Protein AF-0000000080397876 (afdb_homodimer)

Organism: NCBI:txid72520

Foldseek 3Di:
DDPDPPPPPDPPPPDDDDPPDDDDDDDYDDDDPDDDDDDDDDDYDDDDDDDDDDDDDDDDDDPDDDDDDDPPPPPPVPCPPPPPVPPVVVVVVVVVVVVVVVVVCVVVVVQVVPFDFFDFFDPLAEEEEFEDCQKALNVVLLLVCLVRHQYAYEDQDVVSQVVQVVSPRPSRHYAHADLLDLVRLVVRLVVVVVVCVVSVHAHAEYEQDWFAFAFAAPVPQDPVNLVVRLSRLPSSVVSNCVSCVVRNLVNLHEYEYEAALLLLDPFGRGNSNSVSSVNVLVVLVVCCVVSVVSNYAGAYEHEYAEDICRVVVNVVNHVVVCVVPVVRCVVPVVQPDPCLVVQQNVQWHYSVFVSVLVSCRRGPRGRDNYHYAIAGNNHGSVVVVVCSVPDDPVVVVVVSSVRRD/DDDDDDDDDDPVDDDDDDPDDDDPDDPPPDDDDDDYYDDDDYDDDDDDDDDDDPPPDDPDPPDPPPDDDDPPPPPPVPPPPPPPPDPPVVVVVVVVVVVVVVVVCVVVVVQVVPFDFFDFFDPLAEEEEFEDCQKALNVVLLLVCLVRHQYAYEDQDVVSQVVQVVSPRPSRHYAHADLLDLVRLVVRLVVVVVVCVVSVHAHAEYEQDWFAFAFAAPVPQDPVNLVVRLSRLPSSCVSNCVSCVVRNLVNLHEYEYEAALLLLDPFGRGNSNSVSSVNVLVVLVVCCVVSVVSNYAGAYEHEYAEDICRVVVNVVNRVVVCVVPVVRCVVPVVQPDPCLVVQQNVQWHYSVFVSVLVSCRRGPRGRDNYHYAIAGNNHGSVVVVVCSVPDDPVVVVVVSSVRRD

Nearest PDB structures (foldseek):
  2jap-assembly1_D  TM=8.184E-01  e=3.702E-20  Streptomyces clavuligerus
  6xew-assembly1_A  TM=8.518E-01  e=3.029E-17  Serratia marcescens
  3l77-assembly1_A  TM=8.468E-01  e=2.368E-17  Thermococcus sibiricus MM 739
  6vsp-assembly1_B  TM=8.465E-01  e=4.660E-17  Serratia marcescens
  3ucx-assembly1_A  TM=7.745E-01  e=1.713E-14  Mycolicibacterium smegmatis MC2 155

Structure (mmCIF, N/CA/C/O backbone):
data_AF-0000000080397876-model_v1
#
loop_
_entity.id
_entity.type
_entity.pdbx_description
1 polymer 'Short-chain dehydrogenase reductase sdr'
#
loop_
_atom_site.group_PDB
_atom_site.id
_atom_site.type_symbol
_atom_site.label_atom_id
_atom_site.label_alt_id
_atom_site.label_comp_id
_atom_site.label_asym_id
_atom_site.label_entity_id
_atom_site.label_seq_id
_atom_site.pdbx_PDB_ins_code
_atom_site.Cartn_x
_atom_site.Cartn_y
_atom_site.Cartn_z
_atom_site.occupancy
_atom_site.B_iso_or_equiv
_atom_site.auth_seq_id
_atom_site.auth_comp_id
_atom_site.auth_asym_id
_atom_site.auth_atom_id
_atom_site.pdbx_PDB_model_num
ATOM 1 N N . MET A 1 1 ? 46.031 41.75 -15.344 1 19.52 1 MET A N 1
ATOM 2 C CA . MET A 1 1 ? 47.281 41.031 -15.578 1 19.52 1 MET A CA 1
ATOM 3 C C . MET A 1 1 ? 47.094 39.531 -15.383 1 19.52 1 MET A C 1
ATOM 5 O O . MET A 1 1 ? 47.844 38.75 -15.93 1 19.52 1 MET A O 1
ATOM 9 N N . HIS A 1 2 ? 46.406 39.031 -14.219 1 19.53 2 HIS A N 1
ATOM 10 C CA . HIS A 1 2 ? 46.656 37.781 -13.523 1 19.53 2 HIS A CA 1
ATOM 11 C C . HIS A 1 2 ? 46.094 36.594 -14.32 1 19.53 2 HIS A C 1
ATOM 13 O O . HIS A 1 2 ? 44.906 36.5 -14.57 1 19.53 2 HIS A O 1
ATOM 19 N N . ARG A 1 3 ? 46.906 35.875 -15.109 1 20.33 3 ARG A N 1
ATOM 20 C CA . ARG A 1 3 ? 47.062 34.75 -16 1 20.33 3 ARG A CA 1
ATOM 21 C C . ARG A 1 3 ? 46.656 33.438 -15.305 1 20.33 3 ARG A C 1
ATOM 23 O O . ARG A 1 3 ? 46.031 32.594 -15.922 1 20.33 3 ARG A O 1
ATOM 30 N N . ASP A 1 4 ? 47.281 33.031 -14.188 1 20.03 4 ASP A N 1
ATOM 31 C CA . ASP A 1 4 ? 48.031 31.781 -14.047 1 20.03 4 ASP A CA 1
ATOM 32 C C . ASP A 1 4 ? 47.094 30.641 -13.609 1 20.03 4 ASP A C 1
ATOM 34 O O . ASP A 1 4 ? 47.562 29.516 -13.414 1 20.03 4 ASP A O 1
ATOM 38 N N . THR A 1 5 ? 46.094 30.922 -12.781 1 24.7 5 THR A N 1
ATOM 39 C CA . THR A 1 5 ? 45.656 29.875 -11.852 1 24.7 5 THR A CA 1
ATOM 40 C C . THR A 1 5 ? 44.969 28.734 -12.594 1 24.7 5 THR A C 1
ATOM 42 O O . THR A 1 5 ? 43.75 28.75 -12.781 1 24.7 5 THR A O 1
ATOM 45 N N . THR A 1 6 ? 45.531 28.219 -13.781 1 22.58 6 THR A N 1
ATOM 46 C CA . THR A 1 6 ? 45.094 27.234 -14.766 1 22.58 6 THR A CA 1
ATOM 47 C C . THR A 1 6 ? 45 25.844 -14.148 1 22.58 6 THR A C 1
ATOM 49 O O . THR A 1 6 ? 44.469 24.922 -14.758 1 22.58 6 THR A O 1
ATOM 52 N N . ARG A 1 7 ? 45.969 25.453 -13.172 1 23.86 7 ARG A N 1
ATOM 53 C CA . ARG A 1 7 ? 46.594 24.125 -13.117 1 23.86 7 ARG A CA 1
ATOM 54 C C . ARG A 1 7 ? 45.625 23.109 -12.531 1 23.86 7 ARG A C 1
ATOM 56 O O . ARG A 1 7 ? 45.875 21.906 -12.578 1 23.86 7 ARG A O 1
ATOM 63 N N . SER A 1 8 ? 44.906 23.391 -11.398 1 23.95 8 SER A N 1
ATOM 64 C CA . SER A 1 8 ? 44.562 22.359 -10.406 1 23.95 8 SER A CA 1
ATOM 65 C C . SER A 1 8 ? 43.469 21.438 -10.922 1 23.95 8 SER A C 1
ATOM 67 O O . SER A 1 8 ? 42.344 21.516 -10.453 1 23.95 8 SER A O 1
ATOM 69 N N . THR A 1 9 ? 43.156 21.375 -12.312 1 21.69 9 THR A N 1
ATOM 70 C CA . THR A 1 9 ? 41.938 20.812 -12.898 1 21.69 9 THR A CA 1
ATOM 71 C C . THR A 1 9 ? 41.875 19.297 -12.641 1 21.69 9 THR A C 1
ATOM 73 O O . THR A 1 9 ? 40.844 18.781 -12.234 1 21.69 9 THR A O 1
ATOM 76 N N . GLU A 1 10 ? 42.656 18.406 -13.484 1 22.06 10 GLU A N 1
ATOM 77 C CA . GLU A 1 10 ? 42.375 17.234 -14.32 1 22.06 10 GLU A CA 1
ATOM 78 C C . GLU A 1 10 ? 42.781 15.945 -13.617 1 22.06 10 GLU A C 1
ATOM 80 O O . GLU A 1 10 ? 42.719 14.867 -14.203 1 22.06 10 GLU A O 1
ATOM 85 N N . VAL A 1 11 ? 43.531 15.969 -12.445 1 26.11 11 VAL A N 1
ATOM 86 C CA . VAL A 1 11 ? 44.188 14.727 -12.047 1 26.11 11 VAL A CA 1
ATOM 87 C C . VAL A 1 11 ? 43.125 13.727 -11.547 1 26.11 11 VAL A C 1
ATOM 89 O O . VAL A 1 11 ? 43.5 12.672 -11.016 1 26.11 11 VAL A O 1
ATOM 92 N N . MET A 1 12 ? 41.812 14.062 -11.492 1 20.69 12 MET A N 1
ATOM 93 C CA . MET A 1 12 ? 40.875 13.242 -10.742 1 20.69 12 MET A CA 1
ATOM 94 C C . MET A 1 12 ? 40.594 11.922 -11.453 1 20.69 12 MET A C 1
ATOM 96 O O . MET A 1 12 ? 39.906 11.055 -10.922 1 20.69 12 MET A O 1
ATOM 100 N N . GLU A 1 13 ? 40.719 11.859 -12.867 1 20.45 13 GLU A N 1
ATOM 101 C CA . GLU A 1 13 ? 39.906 10.859 -13.555 1 20.45 13 GLU A CA 1
ATOM 102 C C . GLU A 1 13 ? 40.5 9.469 -13.43 1 20.45 13 GLU A C 1
ATOM 104 O O . GLU A 1 13 ? 39.844 8.461 -13.656 1 20.45 13 GLU A O 1
ATOM 109 N N . ARG A 1 14 ? 41.844 9.289 -13.484 1 20.66 14 ARG A N 1
ATOM 110 C CA . ARG A 1 14 ? 42.375 8.055 -14.07 1 20.66 14 ARG A CA 1
ATOM 111 C C . ARG A 1 14 ? 42.125 6.867 -13.141 1 20.66 14 ARG A C 1
ATOM 113 O O . ARG A 1 14 ? 42.469 5.73 -13.477 1 20.66 14 ARG A O 1
ATOM 120 N N . ARG A 1 15 ? 42.188 7 -11.852 1 20.19 15 ARG A N 1
ATOM 121 C CA . ARG A 1 15 ? 42.562 5.801 -11.109 1 20.19 15 ARG A CA 1
ATOM 122 C C . ARG A 1 15 ? 41.438 4.746 -11.188 1 20.19 15 ARG A C 1
ATOM 124 O O . ARG A 1 15 ? 41.5 3.723 -10.508 1 20.19 15 ARG A O 1
ATOM 131 N N . ARG A 1 16 ? 40.188 5.164 -11.672 1 17.66 16 ARG A N 1
ATOM 132 C CA . ARG A 1 16 ? 39.156 4.195 -11.344 1 17.66 16 ARG A CA 1
ATOM 133 C C . ARG A 1 16 ? 39.438 2.859 -12.031 1 17.66 16 ARG A C 1
ATOM 135 O O . ARG A 1 16 ? 40.25 2.773 -12.938 1 17.66 16 ARG A O 1
ATOM 142 N N . GLN A 1 17 ? 38.469 2.266 -12.859 1 18.58 17 GLN A N 1
ATOM 143 C CA . GLN A 1 17 ? 37.844 0.946 -12.852 1 18.58 17 GLN A CA 1
ATOM 144 C C . GLN A 1 17 ? 38.594 -0.023 -13.758 1 18.58 17 GLN A C 1
ATOM 146 O O . GLN A 1 17 ? 38.562 -1.237 -13.547 1 18.58 17 GLN A O 1
ATOM 151 N N . ARG A 1 18 ? 39.125 0.218 -14.953 1 17.19 18 ARG A N 1
ATOM 152 C CA . ARG A 1 18 ? 38.656 -0.817 -15.867 1 17.19 18 ARG A CA 1
ATOM 153 C C . ARG A 1 18 ? 39.438 -2.105 -15.688 1 17.19 18 ARG A C 1
ATOM 155 O O . ARG A 1 18 ? 39.156 -3.115 -16.344 1 17.19 18 ARG A O 1
ATOM 162 N N . PHE A 1 19 ? 40.75 -2.217 -15.172 1 17.23 19 PHE A N 1
ATOM 163 C CA . PHE A 1 19 ? 41.438 -3.322 -15.797 1 17.23 19 PHE A CA 1
ATOM 164 C C . PHE A 1 19 ? 40.969 -4.66 -15.258 1 17.23 19 PHE A C 1
ATOM 166 O O . PHE A 1 19 ? 41.594 -5.695 -15.469 1 17.23 19 PHE A O 1
ATOM 173 N N . LEU A 1 20 ? 39.844 -4.793 -14.484 1 18.78 20 LEU A N 1
ATOM 174 C CA . LEU A 1 20 ? 39.781 -6.113 -13.859 1 18.78 20 LEU A CA 1
ATOM 175 C C . LEU A 1 20 ? 39.719 -7.211 -14.922 1 18.78 20 LEU A C 1
ATOM 177 O O . LEU A 1 20 ? 38.719 -7.332 -15.625 1 18.78 20 LEU A O 1
ATOM 181 N N . SER A 1 21 ? 40.844 -7.492 -15.594 1 16.38 21 SER A N 1
ATOM 182 C CA . SER A 1 21 ? 41.188 -8.477 -16.609 1 16.38 21 SER A CA 1
ATOM 183 C C . SER A 1 21 ? 40.562 -9.836 -16.297 1 16.38 21 SER A C 1
ATOM 185 O O . SER A 1 21 ? 39.844 -10.406 -17.109 1 16.38 21 SER A O 1
ATOM 187 N N . ARG A 1 22 ? 41.406 -10.828 -15.82 1 16.77 22 ARG A N 1
ATOM 188 C CA . ARG A 1 22 ? 41.906 -12.078 -16.391 1 16.77 22 ARG A CA 1
ATOM 189 C C . ARG A 1 22 ? 41.188 -13.281 -15.797 1 16.77 22 ARG A C 1
ATOM 191 O O . ARG A 1 22 ? 41.562 -14.43 -16.031 1 16.77 22 ARG A O 1
ATOM 198 N N . MET A 1 23 ? 40.344 -13.188 -14.773 1 17.25 23 MET A N 1
ATOM 199 C CA . MET A 1 23 ? 40.531 -14.453 -14.07 1 17.25 23 MET A CA 1
ATOM 200 C C . MET A 1 23 ? 39.906 -15.602 -14.844 1 17.25 23 MET A C 1
ATOM 202 O O . MET A 1 23 ? 38.719 -15.547 -15.18 1 17.25 23 MET A O 1
ATOM 206 N N . PRO A 1 24 ? 40.719 -16.484 -15.562 1 16.67 24 PRO A N 1
ATOM 207 C CA . PRO A 1 24 ? 40.406 -17.594 -16.469 1 16.67 24 PRO A CA 1
ATOM 208 C C . PRO A 1 24 ? 39.531 -18.656 -15.812 1 16.67 24 PRO A C 1
ATOM 210 O O . PRO A 1 24 ? 39.594 -18.844 -14.594 1 16.67 24 PRO A O 1
ATOM 213 N N . THR A 1 25 ? 38.312 -18.703 -16.219 1 17.19 25 THR A N 1
ATOM 214 C CA . THR A 1 25 ? 37.312 -19.719 -15.883 1 17.19 25 THR A CA 1
ATOM 215 C C . THR A 1 25 ? 37.906 -21.125 -16 1 17.19 25 THR A C 1
ATOM 217 O O . THR A 1 25 ? 38.625 -21.422 -16.953 1 17.19 25 THR A O 1
ATOM 220 N N . LEU A 1 26 ? 38.094 -21.781 -14.891 1 16.56 26 LEU A N 1
ATOM 221 C CA . LEU A 1 26 ? 38.469 -23.109 -14.445 1 16.56 26 LEU A CA 1
ATOM 222 C C . LEU A 1 26 ? 37.781 -24.188 -15.297 1 16.56 26 LEU A C 1
ATOM 224 O O . LEU A 1 26 ? 36.562 -24.266 -15.359 1 16.56 26 LEU A O 1
ATOM 228 N N . ALA A 1 27 ? 38.656 -24.781 -16.25 1 16.06 27 ALA A N 1
ATOM 229 C CA . ALA A 1 27 ? 38.438 -25.734 -17.328 1 16.06 27 ALA A CA 1
ATOM 230 C C . ALA A 1 27 ? 37.688 -26.984 -16.828 1 16.06 27 ALA A C 1
ATOM 232 O O . ALA A 1 27 ? 36.656 -27.359 -17.375 1 16.06 27 ALA A O 1
ATOM 233 N N . THR A 1 28 ? 38.562 -28.062 -16.516 1 15.01 28 THR A N 1
ATOM 234 C CA . THR A 1 28 ? 38.75 -29.234 -17.375 1 15.01 28 THR A CA 1
ATOM 235 C C . THR A 1 28 ? 37.781 -30.344 -17 1 15.01 28 THR A C 1
ATOM 237 O O . THR A 1 28 ? 37.125 -30.281 -15.945 1 15.01 28 THR A O 1
ATOM 240 N N . SER A 1 29 ? 38.375 -31.641 -16.797 1 14.47 29 SER A N 1
ATOM 241 C CA . SER A 1 29 ? 38.344 -32.844 -17.609 1 14.47 29 SER A CA 1
ATOM 242 C C . SER A 1 29 ? 37.25 -33.812 -17.141 1 14.47 29 SER A C 1
ATOM 244 O O . SER A 1 29 ? 36.625 -33.562 -16.109 1 14.47 29 SER A O 1
ATOM 246 N N . ASP A 1 30 ? 37.719 -35.156 -16.844 1 15.2 30 ASP A N 1
ATOM 247 C CA . ASP A 1 30 ? 37.656 -36.406 -17.562 1 15.2 30 ASP A CA 1
ATOM 248 C C . ASP A 1 30 ? 36.5 -37.281 -17.062 1 15.2 30 ASP A C 1
ATOM 250 O O . ASP A 1 30 ? 35.906 -36.969 -16.031 1 15.2 30 ASP A O 1
ATOM 254 N N . VAL A 1 31 ? 36.938 -38.75 -16.719 1 15.06 31 VAL A N 1
ATOM 255 C CA . VAL A 1 31 ? 36.75 -40.125 -17.188 1 15.06 31 VAL A CA 1
ATOM 256 C C . VAL A 1 31 ? 35.562 -40.75 -16.453 1 15.06 31 VAL A C 1
ATOM 258 O O . VAL A 1 31 ? 35.156 -40.312 -15.383 1 15.06 31 VAL A O 1
ATOM 261 N N . ALA A 1 32 ? 35.25 -42.094 -16.953 1 14.21 32 ALA A N 1
ATOM 262 C CA . ALA A 1 32 ? 34.344 -43.156 -17.406 1 14.21 32 ALA A CA 1
ATOM 263 C C . ALA A 1 32 ? 33.812 -43.969 -16.234 1 14.21 32 ALA A C 1
ATOM 265 O O . ALA A 1 32 ? 34.594 -44.562 -15.492 1 14.21 32 ALA A O 1
ATOM 266 N N . LYS A 1 33 ? 32.812 -43.562 -15.727 1 16.17 33 LYS A N 1
ATOM 267 C CA . LYS A 1 33 ? 32.188 -44.344 -14.672 1 16.17 33 LYS A CA 1
ATOM 268 C C . LYS A 1 33 ? 31.75 -45.719 -15.195 1 16.17 33 LYS A C 1
ATOM 270 O O . LYS A 1 33 ? 30.625 -45.875 -15.68 1 16.17 33 LYS A O 1
ATOM 275 N N . THR A 1 34 ? 32.875 -46.5 -15.953 1 14.14 34 THR A N 1
ATOM 276 C CA . THR A 1 34 ? 32.438 -47.781 -16.516 1 14.14 34 THR A CA 1
ATOM 277 C C . THR A 1 34 ? 31.562 -48.531 -15.523 1 14.14 34 THR A C 1
ATOM 279 O O . THR A 1 34 ? 31.625 -48.25 -14.312 1 14.14 34 THR A O 1
ATOM 282 N N . ARG A 1 35 ? 31 -49.812 -16.141 1 14.86 35 ARG A N 1
ATOM 283 C CA . ARG A 1 35 ? 29.875 -50.719 -16.328 1 14.86 35 ARG A CA 1
ATOM 284 C C . ARG A 1 35 ? 29.812 -51.75 -15.203 1 14.86 35 ARG A C 1
ATOM 286 O O . ARG A 1 35 ? 28.75 -52 -14.625 1 14.86 35 ARG A O 1
ATOM 293 N N . GLU A 1 36 ? 30.875 -52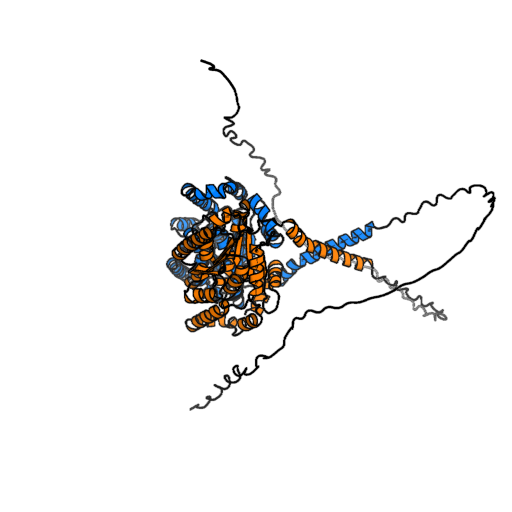.812 -15.289 1 14.34 36 GLU A N 1
ATOM 294 C CA . GLU A 1 36 ? 30.594 -54.219 -15.617 1 14.34 36 GLU A CA 1
ATOM 295 C C . GLU A 1 36 ? 29.891 -54.938 -14.461 1 14.34 36 GLU A C 1
ATOM 297 O O . GLU A 1 36 ? 29.906 -54.438 -13.328 1 14.34 36 GLU A O 1
ATOM 302 N N . SER A 1 37 ? 29.75 -56.406 -14.68 1 14 37 SER A N 1
ATOM 303 C CA . SER A 1 37 ? 29.016 -57.656 -14.781 1 14 37 SER A CA 1
ATOM 304 C C . SER A 1 37 ? 29.062 -58.438 -13.469 1 14 37 SER A C 1
ATOM 306 O O . SER A 1 37 ? 28.062 -59 -13.047 1 14 37 SER A O 1
ATOM 308 N N . GLY A 1 38 ? 30.391 -58.906 -13.062 1 13.69 38 GLY A N 1
ATOM 309 C CA . GLY A 1 38 ? 30.672 -60.344 -12.992 1 13.69 38 GLY A CA 1
ATOM 310 C C . GLY A 1 38 ? 29.922 -61.031 -11.883 1 13.69 38 GLY A C 1
ATOM 311 O O . GLY A 1 38 ? 29.375 -60.406 -10.984 1 13.69 38 GLY A O 1
ATOM 312 N N . ALA A 1 39 ? 30.328 -62.562 -11.758 1 14.09 39 ALA A N 1
ATOM 313 C CA . ALA A 1 39 ? 30.094 -64 -11.68 1 14.09 39 ALA A CA 1
ATOM 314 C C . ALA A 1 39 ? 29.922 -64.438 -10.227 1 14.09 39 ALA A C 1
ATOM 316 O O . ALA A 1 39 ? 28.969 -65.125 -9.898 1 14.09 39 ALA A O 1
ATOM 317 N N . ILE A 1 40 ? 31.156 -64.75 -9.516 1 13.98 40 ILE A N 1
ATOM 318 C CA . ILE A 1 40 ? 31.531 -66.125 -9.219 1 13.98 40 ILE A CA 1
ATOM 319 C C . ILE A 1 40 ? 30.719 -66.625 -8.023 1 13.98 40 ILE A C 1
ATOM 321 O O . ILE A 1 40 ? 30.203 -65.812 -7.238 1 13.98 40 ILE A O 1
ATOM 325 N N . GLU A 1 41 ? 31.266 -67.938 -7.5 1 13.57 41 GLU A N 1
ATOM 326 C CA . GLU A 1 41 ? 31.156 -69.375 -7.246 1 13.57 41 GLU A CA 1
ATOM 327 C C . GLU A 1 41 ? 30.719 -69.625 -5.809 1 13.57 41 GLU A C 1
ATOM 329 O O . GLU A 1 41 ? 29.766 -70.375 -5.566 1 13.57 41 GLU A O 1
ATOM 334 N N . GLY A 1 42 ? 31.812 -69.938 -4.961 1 13.4 42 GLY A N 1
ATOM 335 C CA . GLY A 1 42 ? 32.125 -71.25 -4.453 1 13.4 42 GLY A CA 1
ATOM 336 C C . GLY A 1 42 ? 31.328 -71.625 -3.227 1 13.4 42 GLY A C 1
ATOM 337 O O . GLY A 1 42 ? 30.594 -70.812 -2.68 1 13.4 42 GLY A O 1
ATOM 338 N N . GLY A 1 43 ? 32.062 -72.562 -2.363 1 13.6 43 GLY A N 1
ATOM 339 C CA . GLY A 1 43 ? 32.156 -73.875 -1.841 1 13.6 43 GLY A CA 1
ATOM 340 C C . GLY A 1 43 ? 31.484 -74.062 -0.49 1 13.6 43 GLY A C 1
ATOM 341 O O . GLY A 1 43 ? 30.281 -73.812 -0.356 1 13.6 43 GLY A O 1
ATOM 342 N N . ARG A 1 44 ? 32.406 -74.438 0.598 1 14.8 44 ARG A N 1
ATOM 343 C CA . ARG A 1 44 ? 32.594 -75.688 1.235 1 14.8 44 ARG A CA 1
ATOM 344 C C . ARG A 1 44 ? 31.672 -75.875 2.436 1 14.8 44 ARG A C 1
ATOM 346 O O . ARG A 1 44 ? 31.016 -74.938 2.846 1 14.8 44 ARG A O 1
ATOM 353 N N . GLY A 1 45 ? 32.344 -76.438 3.5 1 13.68 45 GLY A N 1
ATOM 354 C CA . GLY A 1 45 ? 32.438 -77.688 4.211 1 13.68 45 GLY A CA 1
ATOM 355 C C . GLY A 1 45 ? 31.516 -77.75 5.422 1 13.68 45 GLY A C 1
ATOM 356 O O . GLY A 1 45 ? 30.938 -76.75 5.82 1 13.68 45 GLY A O 1
ATOM 357 N N . MET A 1 46 ? 32.031 -78.688 6.473 1 13.59 46 MET A N 1
ATOM 358 C CA . MET A 1 46 ? 31.703 -79.938 7.172 1 13.59 46 MET A CA 1
ATOM 359 C C . MET A 1 46 ? 30.984 -79.625 8.484 1 13.59 46 MET A C 1
ATOM 361 O O . MET A 1 46 ? 29.922 -80.188 8.742 1 13.59 46 MET A O 1
ATOM 365 N N . ARG A 1 47 ? 31.938 -79.688 9.68 1 13.94 47 ARG A N 1
ATOM 366 C CA . ARG A 1 47 ? 32 -80.812 10.586 1 13.94 47 ARG A CA 1
ATOM 367 C C . ARG A 1 47 ? 30.984 -80.688 11.703 1 13.94 47 ARG A C 1
ATOM 369 O O . ARG A 1 47 ? 30.359 -79.625 11.875 1 13.94 47 ARG A O 1
ATOM 376 N N . GLU A 1 48 ? 31.578 -80.875 12.945 1 14.23 48 GLU A N 1
ATOM 377 C CA . GLU A 1 48 ? 31.578 -82 13.867 1 14.23 48 GLU A CA 1
ATOM 378 C C . GLU A 1 48 ? 30.531 -81.812 14.961 1 14.23 48 GLU A C 1
ATOM 380 O O . GLU A 1 48 ? 29.969 -80.688 15.109 1 14.23 48 GLU A O 1
ATOM 385 N N . GLY A 1 49 ? 30.984 -82.188 16.203 1 13.64 49 GLY A N 1
ATOM 386 C CA . GLY A 1 49 ? 30.734 -83.312 17.125 1 13.64 49 GLY A CA 1
ATOM 387 C C . GLY A 1 49 ? 29.828 -82.938 18.281 1 13.64 49 GLY A C 1
ATOM 388 O O . GLY A 1 49 ? 28.75 -83.5 18.453 1 13.64 49 GLY A O 1
ATOM 389 N N . GLY A 1 50 ? 30.547 -82.438 19.438 1 14.3 50 GLY A N 1
ATOM 390 C CA . GLY A 1 50 ? 30.641 -83.312 20.594 1 14.3 50 GLY A CA 1
ATOM 391 C C . GLY A 1 50 ? 29.469 -83.188 21.547 1 14.3 50 GLY A C 1
ATOM 392 O O . GLY A 1 50 ? 28.672 -82.25 21.406 1 14.3 50 GLY A O 1
ATOM 393 N N . SER A 1 51 ? 29.781 -83.375 22.922 1 14.91 51 SER A N 1
ATOM 394 C CA . SER A 1 51 ? 29.562 -84.312 23.984 1 14.91 51 SER A CA 1
ATOM 395 C C . SER A 1 51 ? 28.469 -83.875 24.938 1 14.91 51 SER A C 1
ATOM 397 O O . SER A 1 51 ? 28.047 -82.688 24.891 1 14.91 51 SER A O 1
ATOM 399 N N . THR A 1 52 ? 28.812 -84 26.266 1 14.78 52 THR A N 1
ATOM 400 C CA . THR A 1 52 ? 28.406 -84.938 27.297 1 14.78 52 THR A CA 1
ATOM 401 C C . THR A 1 52 ? 27.375 -84.25 28.219 1 14.78 52 THR A C 1
ATOM 403 O O . THR A 1 52 ? 26.312 -84.812 28.469 1 14.78 52 THR A O 1
ATOM 406 N N . TYR A 1 53 ? 27.812 -83.438 29.422 1 15.53 53 TYR A N 1
ATOM 407 C CA . TYR A 1 53 ? 27.828 -84 30.75 1 15.53 53 TYR A CA 1
ATOM 408 C C . TYR A 1 53 ? 26.531 -83.75 31.5 1 15.53 53 TYR A C 1
ATOM 410 O O . TYR A 1 53 ? 25.828 -82.75 31.156 1 15.53 53 TYR A O 1
ATOM 418 N N . THR A 1 54 ? 26.484 -84.125 32.875 1 15.6 54 THR A N 1
ATOM 419 C CA . THR A 1 54 ? 25.844 -84.938 33.906 1 15.6 54 THR A CA 1
ATOM 420 C C . THR A 1 54 ? 24.953 -84.062 34.781 1 15.6 54 THR A C 1
ATOM 422 O O . THR A 1 54 ? 23.828 -84.438 35.094 1 15.6 54 THR A O 1
ATOM 425 N N . THR A 1 55 ? 25.406 -82.938 35.625 1 16.3 55 THR A N 1
ATOM 426 C CA . THR A 1 55 ? 25.453 -83.25 37.062 1 16.3 55 THR A CA 1
ATOM 427 C C . THR A 1 55 ? 24.094 -83 37.719 1 16.3 55 THR A C 1
ATOM 429 O O . THR A 1 55 ? 23.344 -82.125 37.281 1 16.3 55 THR A O 1
ATOM 432 N N . THR A 1 56 ? 23.719 -83.75 38.938 1 17.77 56 THR A N 1
ATOM 433 C CA . THR A 1 56 ? 22.781 -84.375 39.875 1 17.77 56 THR A CA 1
ATOM 434 C C . THR A 1 56 ? 22.234 -83.312 40.844 1 17.77 56 THR A C 1
ATOM 436 O O . THR A 1 56 ? 21.141 -83.5 41.375 1 17.77 56 THR A O 1
ATOM 439 N N . ILE A 1 57 ? 22.734 -82 41.219 1 16.88 57 ILE A N 1
ATOM 440 C CA . ILE A 1 57 ? 22.875 -81.875 42.656 1 16.88 57 ILE A CA 1
ATOM 441 C C . ILE A 1 57 ? 21.5 -81.75 43.312 1 16.88 57 ILE A C 1
ATOM 443 O O . ILE A 1 57 ? 20.594 -81.125 42.781 1 16.88 57 ILE A O 1
ATOM 447 N N . ASN A 1 58 ? 21.281 -82.375 44.688 1 16.89 58 ASN A N 1
ATOM 448 C CA . ASN A 1 58 ? 20.469 -82.938 45.75 1 16.89 58 ASN A CA 1
ATOM 449 C C . ASN A 1 58 ? 19.859 -81.812 46.625 1 16.89 58 ASN A C 1
ATOM 451 O O . ASN A 1 58 ? 19.016 -82.125 47.469 1 16.89 58 ASN A O 1
ATOM 455 N N . LYS A 1 59 ? 20.281 -80.438 46.719 1 16.36 59 LYS A N 1
ATOM 456 C CA . LYS A 1 59 ? 20.359 -79.875 48.031 1 16.36 59 LYS A CA 1
ATOM 457 C C . LYS A 1 59 ? 19.016 -79.938 48.75 1 16.36 59 LYS A C 1
ATOM 459 O O . LYS A 1 59 ? 17.969 -79.812 48.125 1 16.36 59 LYS A O 1
ATOM 464 N N . ARG A 1 60 ? 19.016 -80 50.219 1 17.89 60 ARG A N 1
ATOM 465 C CA . ARG A 1 60 ? 18.609 -80.312 51.594 1 17.89 60 ARG A CA 1
ATOM 466 C C . ARG A 1 60 ? 17.578 -79.25 52.094 1 17.89 60 ARG A C 1
ATOM 468 O O . ARG A 1 60 ? 17.438 -78.188 51.5 1 17.89 60 ARG A O 1
ATOM 475 N N . ALA A 1 61 ? 17.25 -79.312 53.531 1 20.52 61 ALA A N 1
ATOM 476 C CA . ALA A 1 61 ? 16.172 -79.312 54.531 1 20.52 61 ALA A CA 1
ATOM 477 C C . ALA A 1 61 ? 15.898 -77.938 55.094 1 20.52 61 ALA A C 1
ATOM 479 O O . ALA A 1 61 ? 14.867 -77.75 55.75 1 20.52 61 ALA A O 1
ATOM 480 N N . ILE A 1 62 ? 16.562 -76.688 54.844 1 19.41 62 ILE A N 1
ATOM 481 C CA . ILE A 1 62 ? 16.922 -75.938 56.062 1 19.41 62 ILE A CA 1
ATOM 482 C C . ILE A 1 62 ? 15.672 -75.375 56.719 1 19.41 62 ILE A C 1
ATOM 484 O O . ILE A 1 62 ? 14.797 -74.812 56.031 1 19.41 62 ILE A O 1
ATOM 488 N N . ALA A 1 63 ? 15.445 -75.562 58.125 1 24.59 63 ALA A N 1
ATOM 489 C CA . ALA A 1 63 ? 14.508 -75.438 59.25 1 24.59 63 ALA A CA 1
ATOM 490 C C . ALA A 1 63 ? 14.242 -74 59.625 1 24.59 63 ALA A C 1
ATOM 492 O O . ALA A 1 63 ? 13.367 -73.688 60.438 1 24.59 63 ALA A O 1
ATOM 493 N N . PRO A 1 64 ? 14.375 -72.875 58.812 1 20.98 64 PRO A N 1
ATOM 494 C CA . PRO A 1 64 ? 14.852 -71.688 59.594 1 20.98 64 PRO A CA 1
ATOM 495 C C . PRO A 1 64 ? 13.883 -71.312 60.688 1 20.98 64 PRO A C 1
ATOM 497 O O . PRO A 1 64 ? 12.695 -71.625 60.625 1 20.98 64 PRO A O 1
ATOM 500 N N . ILE A 1 65 ? 14.453 -70.438 61.75 1 25.34 65 ILE A N 1
ATOM 501 C CA . ILE A 1 65 ? 14.531 -69.875 63.094 1 25.34 65 ILE A CA 1
ATOM 502 C C . ILE A 1 65 ? 13.383 -68.875 63.312 1 25.34 65 ILE A C 1
ATOM 504 O O . ILE A 1 65 ? 12.867 -68.312 62.344 1 25.34 65 ILE A O 1
ATOM 508 N N . MET A 1 66 ? 13.062 -68.562 64.625 1 29 66 MET A N 1
ATOM 509 C CA . MET A 1 66 ? 11.992 -68.188 65.5 1 29 66 MET A CA 1
ATOM 510 C C . MET A 1 66 ? 11.742 -66.688 65.438 1 29 66 MET A C 1
ATOM 512 O O . MET A 1 66 ? 10.789 -66.125 66 1 29 66 MET A O 1
ATOM 516 N N . PRO A 1 67 ? 11.781 -65.75 64.375 1 28.11 67 PRO A N 1
ATOM 517 C CA . PRO A 1 67 ? 12.211 -64.438 64.875 1 28.11 67 PRO A CA 1
ATOM 518 C C . PRO A 1 67 ? 11.195 -63.75 65.75 1 28.11 67 PRO A C 1
ATOM 520 O O . PRO A 1 67 ? 10 -64.062 65.688 1 28.11 67 PRO A O 1
ATOM 523 N N . PRO A 1 68 ? 11.719 -63.094 66.812 1 29.27 68 PRO A N 1
ATOM 524 C CA . PRO A 1 68 ? 11.211 -62.5 68.062 1 29.27 68 PRO A CA 1
ATOM 525 C C . PRO A 1 68 ? 10.125 -61.469 67.812 1 29.27 68 PRO A C 1
ATOM 527 O O . PRO A 1 68 ? 9.961 -61 66.688 1 29.27 68 PRO A O 1
ATOM 530 N N . LYS A 1 69 ? 9.617 -60.781 69.062 1 32.69 69 LYS A N 1
ATOM 531 C CA . LYS A 1 69 ? 8.43 -60.031 69.438 1 32.69 69 LYS A CA 1
ATOM 532 C C . LYS A 1 69 ? 8.391 -58.688 68.75 1 32.69 69 LYS A C 1
ATOM 534 O O . LYS A 1 69 ? 9.422 -58.031 68.5 1 32.69 69 LYS A O 1
ATOM 539 N N . GLY A 1 70 ? 7.387 -58.344 67.938 1 26.88 70 GLY A N 1
ATOM 540 C CA . GLY A 1 70 ? 7.184 -57.344 66.875 1 26.88 70 GLY A CA 1
ATOM 541 C C . GLY A 1 70 ? 7.273 -55.906 67.438 1 26.88 70 GLY A C 1
ATOM 542 O O . GLY A 1 70 ? 6.527 -55.531 68.312 1 26.88 70 GLY A O 1
ATOM 543 N N . GLY A 1 71 ? 8.547 -55.406 67.75 1 29.91 71 GLY A N 1
ATOM 544 C CA . GLY A 1 71 ? 8.773 -54.062 68.25 1 29.91 71 GLY A CA 1
ATOM 545 C C . GLY A 1 71 ? 7.965 -53.031 67.562 1 29.91 71 GLY A C 1
ATOM 546 O O . GLY A 1 71 ? 7.527 -53.25 66.438 1 29.91 71 GLY A O 1
ATOM 547 N N . ARG A 1 72 ? 7.34 -52.062 68.375 1 31.88 72 ARG A N 1
ATOM 548 C CA . ARG A 1 72 ? 6.453 -50.969 68 1 31.88 72 ARG A CA 1
ATOM 549 C C . ARG A 1 72 ? 7.074 -50.125 66.875 1 31.88 72 ARG A C 1
ATOM 551 O O . ARG A 1 72 ? 8.188 -49.625 67 1 31.88 72 ARG A O 1
ATOM 558 N N . MET A 1 73 ? 6.902 -50.469 65.688 1 28.09 73 MET A N 1
ATOM 559 C CA . MET A 1 73 ? 7.461 -49.75 64.562 1 28.09 73 MET A CA 1
ATOM 560 C C . MET A 1 73 ? 7.105 -48.281 64.625 1 28.09 73 MET A C 1
ATOM 562 O O . MET A 1 73 ? 5.934 -47.906 64.688 1 28.09 73 MET A O 1
ATOM 566 N N . LYS A 1 74 ? 8.016 -47.469 65.188 1 30.83 74 LYS A N 1
ATOM 567 C CA . LYS A 1 74 ? 7.918 -46 65.188 1 30.83 74 LYS A CA 1
ATOM 568 C C . LYS A 1 74 ? 7.469 -45.531 63.781 1 30.83 74 LYS A C 1
ATOM 570 O O . LYS A 1 74 ? 8.047 -45.906 62.781 1 30.83 74 LYS A O 1
ATOM 575 N N . LYS A 1 75 ? 6.141 -45.156 63.719 1 31.75 75 LYS A N 1
ATOM 576 C CA . LYS A 1 75 ? 5.547 -44.5 62.562 1 31.75 75 LYS A CA 1
ATOM 577 C C . LYS A 1 75 ? 6.453 -43.406 62.031 1 31.75 75 LYS A C 1
ATOM 579 O O . LYS A 1 75 ? 6.707 -42.406 62.75 1 31.75 75 LYS A O 1
ATOM 584 N N . HIS A 1 76 ? 7.645 -43.844 61.469 1 31.58 76 HIS A N 1
ATOM 585 C CA . HIS A 1 76 ? 8.383 -42.781 60.812 1 31.58 76 HIS A CA 1
ATOM 586 C C . HIS A 1 76 ? 7.504 -42.031 59.812 1 31.58 76 HIS A C 1
ATOM 588 O O . HIS A 1 76 ? 6.93 -42.625 58.906 1 31.58 76 HIS A O 1
ATOM 594 N N . THR A 1 77 ? 6.684 -41.094 60.344 1 35.97 77 THR A N 1
ATOM 595 C CA . THR A 1 77 ? 5.98 -40.156 59.438 1 35.97 77 THR A CA 1
ATOM 596 C C . THR A 1 77 ? 6.902 -39.688 58.312 1 35.97 77 THR A C 1
ATOM 598 O O . THR A 1 77 ? 8.016 -39.25 58.594 1 35.97 77 THR A O 1
ATOM 601 N N . PRO A 1 78 ? 6.789 -40.438 57.219 1 36.38 78 PRO A N 1
ATOM 602 C CA . PRO A 1 78 ? 7.621 -39.938 56.125 1 36.38 78 PRO A CA 1
ATOM 603 C C . PRO A 1 78 ? 7.594 -38.406 56.031 1 36.38 78 PRO A C 1
ATOM 605 O O . PRO A 1 78 ? 6.523 -37.812 56.125 1 36.38 78 PRO A O 1
ATOM 608 N N . PHE A 1 79 ? 8.555 -37.781 56.781 1 36.69 79 PHE A N 1
ATOM 609 C CA . PHE A 1 79 ? 8.781 -36.375 56.531 1 36.69 79 PHE A CA 1
ATOM 610 C C . PHE A 1 79 ? 8.805 -36.094 55.031 1 36.69 79 PHE A C 1
ATOM 612 O O . PHE A 1 79 ? 9.734 -36.5 54.344 1 36.69 79 PHE A O 1
ATOM 619 N N . PHE A 1 80 ? 7.652 -36.188 54.438 1 35.25 80 PHE A N 1
ATOM 620 C CA . PHE A 1 80 ? 7.684 -35.625 53.094 1 35.25 80 PHE A CA 1
ATOM 621 C C . PHE A 1 80 ? 8.227 -34.188 53.125 1 35.25 80 PHE A C 1
ATOM 623 O O . PHE A 1 80 ? 7.719 -33.344 53.844 1 35.25 80 PHE A O 1
ATOM 630 N N . PRO A 1 81 ? 9.5 -34.094 52.906 1 34.69 81 PRO A N 1
ATOM 631 C CA . PRO A 1 81 ? 9.93 -32.688 52.844 1 34.69 81 PRO A CA 1
ATOM 632 C C . PRO A 1 81 ? 8.945 -31.812 52.062 1 34.69 81 PRO A C 1
ATOM 634 O O . PRO A 1 81 ? 8.336 -32.281 51.094 1 34.69 81 PRO A O 1
ATOM 637 N N . LYS A 1 82 ? 8.242 -30.891 52.812 1 35.88 82 LYS A N 1
ATOM 638 C CA . LYS A 1 82 ? 7.586 -29.781 52.125 1 35.88 82 LYS A CA 1
ATOM 639 C C . LYS A 1 82 ? 8.453 -29.266 50.969 1 35.88 82 LYS A C 1
ATOM 641 O O . LYS A 1 82 ? 9.531 -28.703 51.219 1 35.88 82 LYS A O 1
ATOM 646 N N . VAL A 1 83 ? 8.469 -29.906 49.938 1 35 83 VAL A N 1
ATOM 647 C CA . VAL A 1 83 ? 9.039 -29.234 48.75 1 35 83 VAL A CA 1
ATOM 648 C C . VAL A 1 83 ? 8.594 -27.781 48.75 1 35 83 VAL A C 1
ATOM 650 O O . VAL A 1 83 ? 7.398 -27.484 48.625 1 35 83 VAL A O 1
ATOM 653 N N . GLU A 1 84 ? 9.188 -26.938 49.594 1 34.5 84 GLU A N 1
ATOM 654 C CA . GLU A 1 84 ? 9.117 -25.484 49.406 1 34.5 84 GLU A CA 1
ATOM 655 C C . GLU A 1 84 ? 9.188 -25.109 47.938 1 34.5 84 GLU A C 1
ATOM 657 O O . GLU A 1 84 ? 10.273 -24.844 47.406 1 34.5 84 GLU A O 1
ATOM 662 N N . ARG A 1 85 ? 8.516 -25.781 47.125 1 41.53 85 ARG A N 1
ATOM 663 C CA . ARG A 1 85 ? 8.43 -25.469 45.688 1 41.53 85 ARG A CA 1
ATOM 664 C C . ARG A 1 85 ? 8.117 -24 45.469 1 41.53 85 ARG A C 1
ATOM 666 O O . ARG A 1 85 ? 8.328 -23.469 44.375 1 41.53 85 ARG A O 1
ATOM 673 N N . SER A 1 86 ? 7.102 -23.531 46.25 1 45.41 86 SER A N 1
ATOM 674 C CA . SER A 1 86 ? 6.086 -22.594 45.781 1 45.41 86 SER A CA 1
ATOM 675 C C . SER A 1 86 ? 6.625 -21.172 45.719 1 45.41 86 SER A C 1
ATOM 677 O O . SER A 1 86 ? 6.215 -20.391 44.844 1 45.41 86 SER A O 1
ATOM 679 N N . CYS A 1 87 ? 7.332 -20.797 46.656 1 48.22 87 CYS A N 1
ATOM 680 C CA . CYS A 1 87 ? 7.766 -19.406 46.719 1 48.22 87 CYS A CA 1
ATOM 681 C C . CYS A 1 87 ? 8.781 -19.109 45.625 1 48.22 87 CYS A C 1
ATOM 683 O O . CYS A 1 87 ? 8.781 -18 45.062 1 48.22 87 CYS A O 1
ATOM 685 N N . SER A 1 88 ? 9.602 -20.094 45.375 1 53.16 88 SER A N 1
ATOM 686 C CA . SER A 1 88 ? 10.648 -19.922 44.375 1 53.16 88 SER A CA 1
ATOM 687 C C . SER A 1 88 ? 10.055 -19.875 42.969 1 53.16 88 SER A C 1
ATOM 689 O O . SER A 1 88 ? 10.484 -19.062 42.125 1 53.16 88 SER A O 1
ATOM 691 N N . ASP A 1 89 ? 9.008 -20.594 42.906 1 57.03 89 ASP A N 1
ATOM 692 C CA . ASP A 1 89 ? 8.352 -20.625 41.625 1 57.03 89 ASP A CA 1
ATOM 693 C C . ASP A 1 89 ? 7.613 -19.312 41.344 1 57.03 89 ASP A C 1
ATOM 695 O O . ASP A 1 89 ? 7.637 -18.797 40.219 1 57.03 89 ASP A O 1
ATOM 699 N N . LYS A 1 90 ? 7.137 -18.75 42.5 1 59.22 90 LYS A N 1
ATOM 700 C CA . LYS A 1 90 ? 6.449 -17.484 42.344 1 59.22 90 LYS A CA 1
ATOM 701 C C . LYS A 1 90 ? 7.434 -16.359 42.031 1 59.22 90 LYS A C 1
ATOM 703 O O . LYS A 1 90 ? 7.148 -15.477 41.219 1 59.22 90 LYS A O 1
ATOM 708 N N . ALA A 1 91 ? 8.5 -16.453 42.75 1 61.38 91 ALA A N 1
ATOM 709 C CA . ALA A 1 91 ? 9.523 -15.445 42.531 1 61.38 91 ALA A CA 1
ATOM 710 C C . ALA A 1 91 ? 10.07 -15.531 41.094 1 61.38 91 ALA A C 1
ATOM 712 O O . ALA A 1 91 ? 10.297 -14.508 40.438 1 61.38 91 ALA A O 1
ATOM 713 N N . THR A 1 92 ? 10.172 -16.688 40.656 1 62.5 92 THR A N 1
ATOM 714 C CA . THR A 1 92 ? 10.648 -16.906 39.281 1 62.5 92 THR A CA 1
ATOM 715 C C . THR A 1 92 ? 9.609 -16.422 38.281 1 62.5 92 THR A C 1
ATOM 717 O O . THR A 1 92 ? 9.961 -15.773 37.281 1 62.5 92 THR A O 1
ATOM 720 N N . MET A 1 93 ? 8.445 -16.781 38.594 1 63.47 93 MET A N 1
ATOM 721 C CA . MET A 1 93 ? 7.379 -16.328 37.719 1 63.47 93 MET A CA 1
ATOM 722 C C . MET A 1 93 ? 7.273 -14.805 37.688 1 63.47 93 MET A C 1
ATOM 724 O O . MET A 1 93 ? 7.051 -14.195 36.656 1 63.47 93 MET A O 1
ATOM 728 N N . LEU A 1 94 ? 7.395 -14.258 38.875 1 63.72 94 LEU A N 1
ATOM 729 C CA . LEU A 1 94 ? 7.371 -12.805 38.969 1 63.72 94 LEU A CA 1
ATOM 730 C C . LEU A 1 94 ? 8.523 -12.188 38.188 1 63.72 94 LEU A C 1
ATOM 732 O O . LEU A 1 94 ? 8.352 -11.18 37.5 1 63.72 94 LEU A O 1
ATOM 736 N N . LYS A 1 95 ? 9.648 -12.75 38.25 1 60.44 95 LYS A N 1
ATOM 737 C CA . LYS A 1 95 ? 10.805 -12.234 37.5 1 60.44 95 LYS A CA 1
ATOM 738 C C . LYS A 1 95 ? 10.594 -12.344 36 1 60.44 95 LYS A C 1
ATOM 740 O O . LYS A 1 95 ? 10.914 -11.422 35.25 1 60.44 95 LYS A O 1
ATOM 745 N N . ILE A 1 96 ? 10.023 -13.422 35.656 1 60.09 96 ILE A N 1
ATOM 746 C CA . ILE A 1 96 ? 9.719 -13.609 34.25 1 60.09 96 ILE A CA 1
ATOM 747 C C . ILE A 1 96 ? 8.719 -12.547 33.781 1 60.09 96 ILE A C 1
ATOM 749 O O . ILE A 1 96 ? 8.875 -11.961 32.719 1 60.09 96 ILE A O 1
ATOM 753 N N . PHE A 1 97 ? 7.789 -12.461 34.562 1 61.34 97 PHE A N 1
ATOM 754 C CA . PHE A 1 97 ? 6.785 -11.445 34.281 1 61.34 97 PHE A CA 1
ATOM 755 C C . PHE A 1 97 ? 7.426 -10.062 34.188 1 61.34 97 PHE A C 1
ATOM 757 O O . PHE A 1 97 ? 7.129 -9.289 33.281 1 61.34 97 PHE A O 1
ATOM 764 N N . LEU A 1 98 ? 8.328 -9.789 35.062 1 62.03 98 LEU A N 1
ATOM 765 C CA . LEU A 1 98 ? 8.969 -8.477 35.094 1 62.03 98 LEU A CA 1
ATOM 766 C C . LEU A 1 98 ? 9.883 -8.297 33.875 1 62.03 98 LEU A C 1
ATOM 768 O O . LEU A 1 98 ? 9.938 -7.215 33.312 1 62.03 98 LEU A O 1
ATOM 772 N N . ILE A 1 99 ? 10.594 -9.289 33.469 1 60.09 99 ILE A N 1
ATOM 773 C CA . ILE A 1 99 ? 11.43 -9.219 32.281 1 60.09 99 ILE A CA 1
ATOM 774 C C . ILE A 1 99 ? 10.562 -9.023 31.031 1 60.09 99 ILE A C 1
ATOM 776 O O . ILE A 1 99 ? 10.883 -8.219 30.156 1 60.09 99 ILE A O 1
ATOM 780 N N . GLY A 1 100 ? 9.555 -9.891 31 1 61.09 100 GLY A N 1
ATOM 781 C CA . GLY A 1 100 ? 8.609 -9.672 29.922 1 61.09 100 GLY A CA 1
ATOM 782 C C . GLY A 1 100 ? 8.109 -8.242 29.844 1 61.09 100 GLY A C 1
ATOM 783 O O . GLY A 1 100 ? 8.023 -7.664 28.766 1 61.09 100 GLY A O 1
ATOM 784 N N . LEU A 1 101 ? 7.844 -7.824 31 1 62.38 101 LEU A N 1
ATOM 785 C CA . LEU A 1 101 ? 7.395 -6.438 31.062 1 62.38 101 LEU A CA 1
ATOM 786 C C . LEU A 1 101 ? 8.492 -5.484 30.609 1 62.38 101 LEU A C 1
ATOM 788 O O . LEU A 1 101 ? 8.227 -4.531 29.875 1 62.38 101 LEU A O 1
ATOM 792 N N . LEU A 1 102 ? 9.711 -5.828 31.062 1 63.06 102 LEU A N 1
ATOM 793 C CA . LEU A 1 102 ? 10.828 -4.977 30.672 1 63.06 102 LEU A CA 1
ATOM 794 C C . LEU A 1 102 ? 11.07 -5.051 29.172 1 63.06 102 LEU A C 1
ATOM 796 O O . LEU A 1 102 ? 11.32 -4.027 28.516 1 63.06 102 LEU A O 1
ATOM 800 N N . LEU A 1 103 ? 10.992 -6.254 28.656 1 65.94 103 LEU A N 1
ATOM 801 C CA . LEU A 1 103 ? 11.195 -6.43 27.219 1 65.94 103 LEU A CA 1
ATOM 802 C C . LEU A 1 103 ? 10.086 -5.746 26.438 1 65.94 103 LEU A C 1
ATOM 804 O O . LEU A 1 103 ? 10.328 -5.223 25.344 1 65.94 103 LEU A O 1
ATOM 808 N N . SER A 1 104 ? 9.023 -5.797 27.109 1 65.06 104 SER A N 1
ATOM 809 C CA . SER A 1 104 ? 7.891 -5.164 26.438 1 65.06 104 SER A CA 1
ATOM 810 C C . SER A 1 104 ? 8.047 -3.648 26.406 1 65.06 104 SER A C 1
ATOM 812 O O . SER A 1 104 ? 7.422 -2.977 25.578 1 65.06 104 SER A O 1
ATOM 814 N N . LEU A 1 105 ? 8.969 -3.25 27.281 1 73 105 LEU A N 1
ATOM 815 C CA . LEU A 1 105 ? 9.172 -1.807 27.344 1 73 105 LEU A CA 1
ATOM 816 C C . LEU A 1 105 ? 10.211 -1.36 26.312 1 73 105 LEU A C 1
ATOM 818 O O . LEU A 1 105 ? 10.328 -0.168 26.016 1 73 105 LEU A O 1
ATOM 822 N N . ILE A 1 106 ? 10.914 -2.287 25.781 1 76.44 106 ILE A N 1
ATOM 823 C CA . ILE A 1 106 ? 12.023 -1.972 24.891 1 76.44 106 ILE A CA 1
ATOM 824 C C . ILE A 1 106 ? 11.508 -1.184 23.688 1 76.44 106 ILE A C 1
ATOM 826 O O . ILE A 1 106 ? 12.055 -0.129 23.344 1 76.44 106 ILE A O 1
ATOM 830 N N . PRO A 1 107 ? 10.453 -1.612 23.094 1 74.12 107 PRO A N 1
ATOM 831 C CA . PRO A 1 107 ? 9.969 -0.82 21.953 1 74.12 107 PRO A CA 1
ATOM 832 C C . PRO A 1 107 ? 9.562 0.596 22.359 1 74.12 107 PRO A C 1
ATOM 834 O O . PRO A 1 107 ? 9.773 1.544 21.609 1 74.12 107 PRO A O 1
ATOM 837 N N . LEU A 1 108 ? 9.062 0.723 23.484 1 77.94 108 LEU A N 1
ATOM 838 C CA . LEU A 1 108 ? 8.664 2.041 23.969 1 77.94 108 LEU A CA 1
ATOM 839 C C . LEU A 1 108 ? 9.891 2.916 24.234 1 77.94 108 LEU A C 1
ATOM 841 O O . LEU A 1 108 ? 9.883 4.105 23.906 1 77.94 108 LEU A O 1
ATOM 845 N N . LEU A 1 109 ? 10.867 2.32 24.812 1 82.69 109 LEU A N 1
ATOM 846 C CA . LEU A 1 109 ? 12.102 3.053 25.094 1 82.69 109 LEU A CA 1
ATOM 847 C C . LEU A 1 109 ? 12.805 3.455 23.797 1 82.69 109 LEU A C 1
ATOM 849 O O . LEU A 1 109 ? 13.32 4.57 23.688 1 82.69 109 LEU A O 1
ATOM 853 N N . LEU A 1 110 ? 12.75 2.584 22.891 1 85.19 110 LEU A N 1
ATOM 854 C CA . LEU A 1 110 ? 13.367 2.887 21.609 1 85.19 110 LEU A CA 1
ATOM 855 C C . LEU A 1 110 ? 12.617 4.004 20.891 1 85.19 110 LEU A C 1
ATOM 857 O O . LEU A 1 110 ? 13.234 4.863 20.266 1 85.19 110 LEU A O 1
ATOM 861 N N . ASN A 1 111 ? 11.383 3.957 21 1 84.69 111 ASN A N 1
ATOM 862 C CA . ASN A 1 111 ? 10.562 5.004 20.391 1 84.69 111 ASN A CA 1
ATOM 863 C C . ASN A 1 111 ? 10.844 6.367 21.016 1 84.69 111 ASN A C 1
ATOM 865 O O . ASN A 1 111 ? 10.953 7.367 20.312 1 84.69 111 ASN A O 1
ATOM 869 N N . TYR A 1 112 ? 11 6.336 22.297 1 85.75 112 TYR A N 1
ATOM 870 C CA . TYR A 1 112 ? 11.289 7.578 23 1 85.75 112 TYR A CA 1
ATOM 871 C C . TYR A 1 112 ? 12.695 8.078 22.672 1 85.75 112 TYR A C 1
ATOM 873 O O . TYR A 1 112 ? 12.891 9.273 22.422 1 85.75 112 TYR A O 1
ATOM 881 N N . ALA A 1 113 ? 13.57 7.168 22.594 1 87.94 113 ALA A N 1
ATOM 882 C CA . ALA A 1 113 ? 14.969 7.527 22.375 1 87.94 113 ALA A CA 1
ATOM 883 C C . ALA A 1 113 ? 15.195 8 20.953 1 87.94 113 ALA A C 1
ATOM 885 O O . ALA A 1 113 ? 16.125 8.758 20.672 1 87.94 113 ALA A O 1
ATOM 886 N N . SER A 1 114 ? 14.312 7.605 20.062 1 90.19 114 SER A N 1
ATOM 887 C CA . SER A 1 114 ? 14.531 7.902 18.656 1 90.19 114 SER A CA 1
ATOM 888 C C . SER A 1 114 ? 13.734 9.125 18.219 1 90.19 114 SER A C 1
ATOM 890 O O . SER A 1 114 ? 13.695 9.461 17.031 1 90.19 114 SER A O 1
ATOM 892 N N . ARG A 1 115 ? 13.18 9.789 19.156 1 90.69 115 ARG A N 1
ATOM 893 C CA . ARG A 1 115 ? 12.406 10.977 18.812 1 90.69 115 ARG A CA 1
ATOM 894 C C . ARG A 1 115 ? 13.289 12.031 18.156 1 90.69 115 ARG A C 1
ATOM 896 O O . ARG A 1 115 ? 14.453 12.195 18.531 1 90.69 115 ARG A O 1
ATOM 903 N N . ARG A 1 116 ? 12.703 12.656 17.25 1 93.88 116 ARG A N 1
ATOM 904 C CA . ARG A 1 116 ? 13.406 13.695 16.5 1 93.88 116 ARG A CA 1
ATOM 905 C C . ARG A 1 116 ? 12.734 15.055 16.703 1 93.88 116 ARG A C 1
ATOM 907 O O . ARG A 1 116 ? 11.508 15.148 16.703 1 93.88 116 ARG A O 1
ATOM 914 N N . GLU A 1 117 ? 13.555 16.047 16.922 1 96.25 117 GLU A N 1
ATOM 915 C CA . GLU A 1 117 ? 13.055 17.406 17.094 1 96.25 117 GLU A CA 1
ATOM 916 C C . GLU A 1 117 ? 12.852 18.109 15.758 1 96.25 117 GLU A C 1
ATOM 918 O O . GLU A 1 117 ? 13.68 17.984 14.852 1 96.25 117 GLU A O 1
ATOM 923 N N . TYR A 1 118 ? 11.711 18.75 15.641 1 97.56 118 TYR A N 1
ATOM 924 C CA . TYR A 1 118 ? 11.383 19.531 14.453 1 97.56 118 TYR A CA 1
ATOM 925 C C . TYR A 1 118 ? 11.039 20.969 14.828 1 97.56 118 TYR A C 1
ATOM 927 O O . TYR A 1 118 ? 10.68 21.25 15.977 1 97.56 118 TYR A O 1
ATOM 935 N N . PRO A 1 119 ? 11.195 21.875 13.883 1 96.94 119 PRO A N 1
ATOM 936 C CA . PRO A 1 119 ? 10.758 23.234 14.156 1 96.94 119 PRO A CA 1
ATOM 937 C C . PRO A 1 119 ? 9.266 23.328 14.453 1 96.94 119 PRO A C 1
ATOM 939 O O . PRO A 1 119 ? 8.484 22.5 13.984 1 96.94 119 PRO A O 1
ATOM 942 N N . THR A 1 120 ? 8.922 24.328 15.242 1 97.44 120 THR A N 1
ATOM 943 C CA . THR A 1 120 ? 7.523 24.609 15.523 1 97.44 120 THR A CA 1
ATOM 944 C C . THR A 1 120 ? 7.039 25.797 14.695 1 97.44 120 THR A C 1
ATOM 946 O O . THR A 1 120 ? 7.844 26.516 14.094 1 97.44 120 THR A O 1
ATOM 949 N N . PRO A 1 121 ? 5.738 26.016 14.57 1 97.19 121 PRO A N 1
ATOM 950 C CA . PRO A 1 121 ? 5.246 27.109 13.719 1 97.19 121 PRO A CA 1
ATOM 951 C C . PRO A 1 121 ? 5.785 28.469 14.148 1 97.19 121 PRO A C 1
ATOM 953 O O . PRO A 1 121 ? 5.949 28.734 15.344 1 97.19 121 PRO A O 1
ATOM 956 N N . PRO A 1 122 ? 5.957 29.344 13.203 1 95.56 122 PRO A N 1
ATOM 957 C CA . PRO A 1 122 ? 6.449 30.672 13.539 1 95.56 122 PRO A CA 1
ATOM 958 C C . PRO A 1 122 ? 5.465 31.469 14.391 1 95.56 122 PRO A C 1
ATOM 960 O O . PRO A 1 122 ? 4.25 31.359 14.211 1 95.56 122 PRO A O 1
ATOM 963 N N . SER A 1 123 ? 6.008 32.312 15.203 1 92.94 123 SER A N 1
ATOM 964 C CA . SER A 1 123 ? 5.207 33.094 16.125 1 92.94 123 SER A CA 1
ATOM 965 C C . SER A 1 123 ? 4.391 34.156 15.391 1 92.94 123 SER A C 1
ATOM 967 O O . SER A 1 123 ? 3.33 34.562 15.859 1 92.94 123 SER A O 1
ATOM 969 N N . GLY A 1 124 ? 4.855 34.594 14.242 1 93 124 GLY A N 1
ATOM 970 C CA . GLY A 1 124 ? 4.172 35.656 13.5 1 93 124 GLY A CA 1
ATOM 971 C C . GLY A 1 124 ? 2.992 35.125 12.695 1 93 124 GLY A C 1
ATOM 972 O O . GLY A 1 124 ? 2.305 35.906 12.031 1 93 124 GLY A O 1
ATOM 973 N N . GLY A 1 125 ? 2.752 33.844 12.773 1 96.88 125 GLY A N 1
ATOM 974 C CA . GLY A 1 125 ? 1.666 33.25 12.008 1 96.88 125 GLY A CA 1
ATOM 975 C C . GLY A 1 125 ? 2.146 32.312 10.922 1 96.88 125 GLY A C 1
ATOM 976 O O . GLY A 1 125 ? 3.275 32.438 10.445 1 96.88 125 GLY A O 1
ATOM 977 N N . ALA A 1 126 ? 1.29 31.391 10.562 1 98.38 126 ALA A N 1
ATOM 978 C CA . ALA A 1 126 ? 1.62 30.391 9.555 1 98.38 126 ALA A CA 1
ATOM 979 C C . ALA A 1 126 ? 0.367 29.906 8.82 1 98.38 126 ALA A C 1
ATOM 981 O O . ALA A 1 126 ? -0.736 29.969 9.367 1 98.38 126 ALA A O 1
ATOM 982 N N . ALA A 1 127 ? 0.577 29.5 7.637 1 98.81 127 ALA A N 1
ATOM 983 C CA . ALA A 1 127 ? -0.529 29.016 6.816 1 98.81 127 ALA A CA 1
ATOM 984 C C . ALA A 1 127 ? -0.502 27.5 6.703 1 98.81 127 ALA A C 1
ATOM 986 O O . ALA A 1 127 ? 0.57 26.891 6.676 1 98.81 127 ALA A O 1
ATOM 987 N N . VAL A 1 128 ? -1.684 26.906 6.656 1 98.88 128 VAL A N 1
ATOM 988 C CA . VAL A 1 128 ? -1.857 25.469 6.41 1 98.88 128 VAL A CA 1
ATOM 989 C C . VAL A 1 128 ? -2.791 25.266 5.223 1 98.88 128 VAL A C 1
ATOM 991 O O . VAL A 1 128 ? -3.846 25.891 5.133 1 98.88 128 VAL A O 1
ATOM 994 N N . VAL A 1 129 ? -2.35 24.453 4.273 1 98.94 129 VAL A N 1
ATOM 995 C CA . VAL A 1 129 ? -3.182 24.047 3.146 1 98.94 129 VAL A CA 1
ATOM 996 C C . VAL A 1 129 ? -3.834 22.703 3.445 1 98.94 129 VAL A C 1
ATOM 998 O O . VAL A 1 129 ? -3.15 21.75 3.812 1 98.94 129 VAL A O 1
ATOM 1001 N N . LEU A 1 130 ? -5.133 22.672 3.34 1 98.94 130 LEU A N 1
ATOM 1002 C CA . LEU A 1 130 ? -5.895 21.469 3.68 1 98.94 130 LEU A CA 1
ATOM 1003 C C . LEU A 1 130 ? -6.828 21.078 2.539 1 98.94 130 LEU A C 1
ATOM 1005 O O . LEU A 1 130 ? -7.676 21.875 2.123 1 98.94 130 LEU A O 1
ATOM 1009 N N . SER A 1 131 ? -6.648 19.875 2.004 1 98.75 131 SER A N 1
ATOM 1010 C CA . SER A 1 131 ? -7.547 19.391 0.956 1 98.75 131 SER A CA 1
ATOM 1011 C C . SER A 1 131 ? -8.734 18.641 1.544 1 98.75 131 SER A C 1
ATOM 1013 O O . SER A 1 131 ? -8.641 18.062 2.625 1 98.75 131 SER A O 1
ATOM 1015 N N . GLY A 1 132 ? -9.852 18.641 0.819 1 97.44 132 GLY A N 1
ATOM 1016 C CA . GLY A 1 132 ? -11.023 17.875 1.233 1 97.44 132 GLY A CA 1
ATOM 1017 C C . GLY A 1 132 ? -11.68 18.438 2.482 1 97.44 132 GLY A C 1
ATOM 1018 O O . GLY A 1 132 ? -11.914 17.703 3.445 1 97.44 132 GLY A O 1
ATOM 1019 N N . ALA A 1 133 ? -12.109 19.719 2.451 1 97.81 133 ALA A N 1
ATOM 1020 C CA . ALA A 1 133 ? -12.586 20.391 3.654 1 97.81 133 ALA A CA 1
ATOM 1021 C C . ALA A 1 133 ? -14.109 20.516 3.656 1 97.81 133 ALA A C 1
ATOM 1023 O O . ALA A 1 133 ? -14.68 21.25 4.465 1 97.81 133 ALA A O 1
ATOM 1024 N N . SER A 1 134 ? -14.805 19.812 2.795 1 94.12 134 SER A N 1
ATOM 1025 C CA . SER A 1 134 ? -16.234 20.016 2.623 1 94.12 134 SER A CA 1
ATOM 1026 C C . SER A 1 134 ? -17.031 19.328 3.723 1 94.12 134 SER A C 1
ATOM 1028 O O . SER A 1 134 ? -18.094 19.812 4.125 1 94.12 134 SER A O 1
ATOM 1030 N N . THR A 1 135 ? -16.609 18.109 4.16 1 90.5 135 THR A N 1
ATOM 1031 C CA . THR A 1 135 ? -17.359 17.344 5.156 1 90.5 135 THR A CA 1
ATOM 1032 C C . THR A 1 135 ? -16.406 16.547 6.055 1 90.5 135 THR A C 1
ATOM 1034 O O . THR A 1 135 ? -15.195 16.531 5.828 1 90.5 135 THR A O 1
ATOM 1037 N N . GLY A 1 136 ? -16.906 16.109 7.133 1 92.88 136 GLY A N 1
ATOM 1038 C CA . GLY A 1 136 ? -16.25 15.102 7.941 1 92.88 136 GLY A CA 1
ATOM 1039 C C . GLY A 1 136 ? -14.961 15.586 8.578 1 92.88 136 GLY A C 1
ATOM 1040 O O . GLY A 1 136 ? -14.945 16.641 9.219 1 92.88 136 GLY A O 1
ATOM 1041 N N . ILE A 1 137 ? -13.953 14.789 8.43 1 95.81 137 ILE A N 1
ATOM 1042 C CA . ILE A 1 137 ? -12.656 14.992 9.055 1 95.81 137 ILE A CA 1
ATOM 1043 C C . ILE A 1 137 ? -12.055 16.312 8.578 1 95.81 137 ILE A C 1
ATOM 1045 O O . ILE A 1 137 ? -11.594 17.125 9.391 1 95.81 137 ILE A O 1
ATOM 1049 N N . GLY A 1 138 ? -12.148 16.594 7.312 1 97.69 138 GLY A N 1
ATOM 1050 C CA . GLY A 1 138 ? -11.555 17.797 6.734 1 97.69 138 GLY A CA 1
ATOM 1051 C C . GLY A 1 138 ? -12.234 19.078 7.188 1 97.69 138 GLY A C 1
ATOM 1052 O O . GLY A 1 138 ? -11.57 20.062 7.48 1 97.69 138 GLY A O 1
ATOM 1053 N N . TYR A 1 139 ? -13.562 19 7.211 1 97.62 139 TYR A N 1
ATOM 1054 C CA . TYR A 1 139 ? -14.32 20.172 7.652 1 97.62 139 TYR A CA 1
ATOM 1055 C C . TYR A 1 139 ? -14.008 20.5 9.102 1 97.62 139 TYR A C 1
ATOM 1057 O O . TYR A 1 139 ? -13.727 21.656 9.43 1 97.62 139 TYR A O 1
ATOM 1065 N N . ASP A 1 140 ? -14.094 19.516 9.938 1 97.94 140 ASP A N 1
ATOM 1066 C CA . ASP A 1 140 ? -13.836 19.703 11.359 1 97.94 140 ASP A CA 1
ATOM 1067 C C . ASP A 1 140 ? -12.422 20.234 11.586 1 97.94 140 ASP A C 1
ATOM 1069 O O . ASP A 1 140 ? -12.219 21.156 12.383 1 97.94 140 ASP A O 1
ATOM 1073 N N . ALA A 1 141 ? -11.445 19.719 10.891 1 98.62 141 ALA A N 1
ATOM 1074 C CA . ALA A 1 141 ? -10.055 20.156 11.008 1 98.62 141 ALA A CA 1
ATOM 1075 C C . ALA A 1 141 ? -9.906 21.609 10.539 1 98.62 141 ALA A C 1
ATOM 1077 O O . ALA A 1 141 ? -9.258 22.406 11.211 1 98.62 141 ALA A O 1
ATOM 1078 N N . ALA A 1 142 ? -10.5 21.922 9.391 1 98.81 142 ALA A N 1
ATOM 1079 C CA . ALA A 1 142 ? -10.383 23.266 8.836 1 98.81 142 ALA A CA 1
ATOM 1080 C C . ALA A 1 142 ? -10.891 24.312 9.828 1 98.81 142 ALA A C 1
ATOM 1082 O O . ALA A 1 142 ? -10.211 25.312 10.094 1 98.81 142 ALA A O 1
ATOM 1083 N N . VAL A 1 143 ? -12.008 24.062 10.414 1 98.62 143 VAL A N 1
ATOM 1084 C CA . VAL A 1 143 ? -12.664 25.016 11.305 1 98.62 143 VAL A CA 1
ATOM 1085 C C . VAL A 1 143 ? -11.828 25.188 12.57 1 98.62 143 VAL A C 1
ATOM 1087 O O . VAL A 1 143 ? -11.602 26.312 13.016 1 98.62 143 VAL A O 1
ATOM 1090 N N . HIS A 1 144 ? -11.328 24.125 13.117 1 98.62 144 HIS A N 1
ATOM 1091 C CA . HIS A 1 144 ? -10.664 24.188 14.414 1 98.62 144 HIS A CA 1
ATOM 1092 C C . HIS A 1 144 ? -9.203 24.609 14.266 1 98.62 144 HIS A C 1
ATOM 1094 O O . HIS A 1 144 ? -8.664 25.312 15.133 1 98.62 144 HIS A O 1
ATOM 1100 N N . LEU A 1 145 ? -8.547 24.266 13.18 1 98.69 145 LEU A N 1
ATOM 1101 C CA . LEU A 1 145 ? -7.176 24.688 12.938 1 98.69 145 LEU A CA 1
ATOM 1102 C C . LEU A 1 145 ? -7.102 26.188 12.68 1 98.69 145 LEU A C 1
ATOM 1104 O O . LEU A 1 145 ? -6.043 26.797 12.852 1 98.69 145 LEU A O 1
ATOM 1108 N N . ALA A 1 146 ? -8.219 26.766 12.297 1 98.62 146 ALA A N 1
ATOM 1109 C CA . ALA A 1 146 ? -8.266 28.188 11.984 1 98.62 146 ALA A CA 1
ATOM 1110 C C . ALA A 1 146 ? -8.055 29.031 13.242 1 98.62 146 ALA A C 1
ATOM 1112 O O . ALA A 1 146 ? -7.809 30.234 13.148 1 98.62 146 ALA A O 1
ATOM 1113 N N . ASP A 1 147 ? -8.125 28.406 14.391 1 98 147 ASP A N 1
ATOM 1114 C CA . ASP A 1 147 ? -7.816 29.094 15.641 1 98 147 ASP A CA 1
ATOM 1115 C C . ASP A 1 147 ? -6.309 29.297 15.797 1 98 147 ASP A C 1
ATOM 1117 O O . ASP A 1 147 ? -5.863 30.156 16.547 1 98 147 ASP A O 1
ATOM 1121 N N . ASP A 1 148 ? -5.473 28.5 15.109 1 97.75 148 ASP A N 1
ATOM 1122 C CA . ASP A 1 148 ? -4.023 28.5 15.273 1 97.75 148 ASP A CA 1
ATOM 1123 C C . ASP A 1 148 ? -3.326 28.984 14 1 97.75 148 ASP A C 1
ATOM 1125 O O . ASP A 1 148 ? -2.213 29.516 14.062 1 97.75 148 ASP A O 1
ATOM 1129 N N . PHE A 1 149 ? -3.969 28.797 12.867 1 98.75 149 PHE A N 1
ATOM 1130 C CA . PHE A 1 149 ? -3.348 29.047 11.57 1 98.75 149 PHE A CA 1
ATOM 1131 C C . PHE A 1 149 ? -4.297 29.797 10.648 1 98.75 149 PHE A C 1
ATOM 1133 O O . PHE A 1 149 ? -5.496 29.875 10.914 1 98.75 149 PHE A O 1
ATOM 1140 N N . VAL A 1 150 ? -3.729 30.438 9.641 1 98.81 150 VAL A N 1
ATOM 1141 C CA . VAL A 1 150 ? -4.539 30.688 8.453 1 98.81 150 VAL A CA 1
ATOM 1142 C C . VAL A 1 150 ? -4.703 29.406 7.648 1 98.81 150 VAL A C 1
ATOM 1144 O O . VAL A 1 150 ? -3.717 28.812 7.203 1 98.81 150 VAL A O 1
ATOM 1147 N N . VAL A 1 151 ? -5.934 28.969 7.516 1 98.94 151 VAL A N 1
ATOM 1148 C CA . VAL A 1 151 ? -6.188 27.688 6.867 1 98.94 151 VAL A CA 1
ATOM 1149 C C . VAL A 1 151 ? -6.785 27.922 5.48 1 98.94 151 VAL A C 1
ATOM 1151 O O . VAL A 1 151 ? -7.863 28.5 5.352 1 98.94 151 VAL A O 1
ATOM 1154 N N . TYR A 1 152 ? -6.016 27.578 4.477 1 98.94 152 TYR A N 1
ATOM 1155 C CA . TYR A 1 152 ? -6.57 27.5 3.131 1 98.94 152 TYR A CA 1
ATOM 1156 C C . TYR A 1 152 ? -7.27 26.172 2.896 1 98.94 152 TYR A C 1
ATOM 1158 O O . TYR A 1 152 ? -6.617 25.156 2.631 1 98.94 152 TYR A O 1
ATOM 1166 N N . ALA A 1 153 ? -8.609 26.203 2.957 1 98.94 153 ALA A N 1
ATOM 1167 C CA . ALA A 1 153 ? -9.438 25 2.951 1 98.94 153 ALA A CA 1
ATOM 1168 C C . ALA A 1 153 ? -9.938 24.688 1.545 1 98.94 153 ALA A C 1
ATOM 1170 O O . ALA A 1 153 ? -10.828 25.359 1.029 1 98.94 153 ALA A O 1
ATOM 1171 N N . GLY A 1 154 ? -9.414 23.609 0.988 1 98.81 154 GLY A N 1
ATOM 1172 C CA . GLY A 1 154 ? -9.758 23.234 -0.372 1 98.81 154 GLY A CA 1
ATOM 1173 C C . GLY A 1 154 ? -11.078 22.5 -0.469 1 98.81 154 GLY A C 1
ATOM 1174 O O . GLY A 1 154 ? -11.297 21.5 0.234 1 98.81 154 GLY A O 1
ATOM 1175 N N . VAL A 1 155 ? -11.961 22.969 -1.337 1 98.56 155 VAL A N 1
ATOM 1176 C CA . VAL A 1 155 ? -13.227 22.328 -1.662 1 98.56 155 VAL A CA 1
ATOM 1177 C C . VAL A 1 155 ? -13.422 22.312 -3.176 1 98.56 155 VAL A C 1
ATOM 1179 O O . VAL A 1 155 ? -12.805 23.094 -3.898 1 98.56 155 VAL A O 1
ATOM 1182 N N . ARG A 1 156 ? -14.281 21.391 -3.611 1 97.31 156 ARG A N 1
ATOM 1183 C CA . ARG A 1 156 ? -14.461 21.266 -5.055 1 97.31 156 ARG A CA 1
ATOM 1184 C C . ARG A 1 156 ? -15.578 22.172 -5.547 1 97.31 156 ARG A C 1
ATOM 1186 O O . ARG A 1 156 ? -15.586 22.594 -6.707 1 97.31 156 ARG A O 1
ATOM 1193 N N . LYS A 1 157 ? -16.516 22.438 -4.664 1 97.25 157 LYS A N 1
ATOM 1194 C CA . LYS A 1 157 ? -17.719 23.156 -5.078 1 97.25 157 LYS A CA 1
ATOM 1195 C C . LYS A 1 157 ? -17.859 24.484 -4.328 1 97.25 157 LYS A C 1
ATOM 1197 O O . LYS A 1 157 ? -17.531 24.562 -3.141 1 97.25 157 LYS A O 1
ATOM 1202 N N . GLU A 1 158 ? -18.469 25.453 -4.996 1 97.62 158 GLU A N 1
ATOM 1203 C CA . GLU A 1 158 ? -18.656 26.781 -4.414 1 97.62 158 GLU A CA 1
ATOM 1204 C C . GLU A 1 158 ? -19.609 26.734 -3.229 1 97.62 158 GLU A C 1
ATOM 1206 O O . GLU A 1 158 ? -19.453 27.5 -2.27 1 97.62 158 GLU A O 1
ATOM 1211 N N . LYS A 1 159 ? -20.562 25.844 -3.291 1 97.62 159 LYS A N 1
ATOM 1212 C CA . LYS A 1 159 ? -21.5 25.719 -2.186 1 97.62 159 LYS A CA 1
ATOM 1213 C C . LYS A 1 159 ? -20.797 25.359 -0.887 1 97.62 159 LYS A C 1
ATOM 1215 O O . LYS A 1 159 ? -21.141 25.844 0.184 1 97.62 159 LYS A O 1
ATOM 1220 N N . ASP A 1 160 ? -19.812 24.5 -1.026 1 97.56 160 ASP A N 1
ATOM 1221 C CA . ASP A 1 160 ? -19.031 24.109 0.145 1 97.56 160 ASP A CA 1
ATOM 1222 C C . ASP A 1 160 ? -18.141 25.25 0.627 1 97.56 160 ASP A C 1
ATOM 1224 O O . ASP A 1 160 ? -17.922 25.406 1.83 1 97.56 160 ASP A O 1
ATOM 1228 N N . ALA A 1 161 ? -17.625 26.078 -0.292 1 98.25 161 ALA A N 1
ATOM 1229 C CA . ALA A 1 161 ? -16.828 27.25 0.062 1 98.25 161 ALA A CA 1
ATOM 1230 C C . ALA A 1 161 ? -17.656 28.25 0.863 1 98.25 161 ALA A C 1
ATOM 1232 O O . ALA A 1 161 ? -17.172 28.828 1.841 1 98.25 161 ALA A O 1
ATOM 1233 N N . GLU A 1 162 ? -18.859 28.406 0.462 1 97.94 162 GLU A N 1
ATOM 1234 C CA . GLU A 1 162 ? -19.75 29.344 1.146 1 97.94 162 GLU A CA 1
ATOM 1235 C C . GLU A 1 162 ? -20.047 28.875 2.572 1 97.94 162 GLU A C 1
ATOM 1237 O O . GLU A 1 162 ? -20.141 29.703 3.486 1 97.94 162 GLU A O 1
ATOM 1242 N N . MET A 1 163 ? -20.203 27.609 2.662 1 97.19 163 MET A N 1
ATOM 1243 C CA . MET A 1 163 ? -20.422 27.047 3.992 1 97.19 163 MET A CA 1
ATOM 1244 C C . MET A 1 163 ? -19.25 27.328 4.918 1 97.19 163 MET A C 1
ATOM 1246 O O . MET A 1 163 ? -19.438 27.672 6.082 1 97.19 163 MET A O 1
ATOM 1250 N N . LEU A 1 164 ? -18.062 27.219 4.41 1 98.06 164 LEU A N 1
ATOM 1251 C CA . LEU A 1 164 ? -16.859 27.5 5.195 1 98.06 164 LEU A CA 1
ATOM 1252 C C . LEU A 1 164 ? -16.766 28.984 5.523 1 98.06 164 LEU A C 1
ATOM 1254 O O . LEU A 1 164 ? -16.359 29.344 6.629 1 98.06 164 LEU A O 1
ATOM 1258 N N . ARG A 1 165 ? -17.125 29.859 4.621 1 97.62 165 ARG A N 1
ATOM 1259 C CA . ARG A 1 165 ? -17.094 31.297 4.852 1 97.62 165 ARG A CA 1
ATOM 1260 C C . ARG A 1 165 ? -18.094 31.688 5.945 1 97.62 165 ARG A C 1
ATOM 1262 O O . ARG A 1 165 ? -17.844 32.625 6.711 1 97.62 165 ARG A O 1
ATOM 1269 N N . SER A 1 166 ? -19.141 30.938 5.945 1 97.69 166 SER A N 1
ATOM 1270 C CA . SER A 1 166 ? -20.219 31.266 6.879 1 97.69 166 SER A CA 1
ATOM 1271 C C . SER A 1 166 ? -19.797 31.016 8.32 1 97.69 166 SER A C 1
ATOM 1273 O O . SER A 1 166 ? -20.422 31.516 9.258 1 97.69 166 SER A O 1
ATOM 1275 N N . VAL A 1 167 ? -18.766 30.234 8.492 1 97.44 167 VAL A N 1
ATOM 1276 C CA . VAL A 1 167 ? -18.234 30.016 9.836 1 97.44 167 VAL A CA 1
ATOM 1277 C C . VAL A 1 167 ? -17.812 31.344 10.453 1 97.44 167 VAL A C 1
ATOM 1279 O O . VAL A 1 167 ? -17.875 31.516 11.68 1 97.44 167 VAL A O 1
ATOM 1282 N N . GLY A 1 168 ? -17.25 32.344 9.656 1 97 168 GLY A N 1
ATOM 1283 C CA . GLY A 1 168 ? -17.016 33.688 10.102 1 97 168 GLY A CA 1
ATOM 1284 C C . GLY A 1 168 ? -15.617 33.938 10.633 1 97 168 GLY A C 1
ATOM 1285 O O . GLY A 1 168 ? -15.359 34.938 11.289 1 97 168 GLY A O 1
ATOM 1286 N N . LYS A 1 169 ? -14.695 33.031 10.43 1 97.62 169 LYS A N 1
ATOM 1287 C CA . LYS A 1 169 ? -13.305 33.219 10.82 1 97.62 169 LYS A CA 1
ATOM 1288 C C . LYS A 1 169 ? -12.477 33.812 9.672 1 97.62 169 LYS A C 1
ATOM 1290 O O . LYS A 1 169 ? -12.406 33.188 8.594 1 97.62 169 LYS A O 1
ATOM 1295 N N . SER A 1 170 ? -11.82 34.875 9.898 1 97.19 170 SER A N 1
ATOM 1296 C CA . SER A 1 170 ? -11.008 35.531 8.875 1 97.19 170 SER A CA 1
ATOM 1297 C C . SER A 1 170 ? -9.812 34.656 8.492 1 97.19 170 SER A C 1
ATOM 1299 O O . SER A 1 170 ? -9.25 34.812 7.41 1 97.19 170 SER A O 1
ATOM 1301 N N . THR A 1 171 ? -9.469 33.719 9.367 1 98.56 171 THR A N 1
ATOM 1302 C CA . THR A 1 171 ? -8.305 32.844 9.156 1 98.56 171 THR A CA 1
ATOM 1303 C C . THR A 1 171 ? -8.703 31.578 8.414 1 98.56 171 THR A C 1
ATOM 1305 O O . THR A 1 171 ? -7.852 30.75 8.078 1 98.56 171 THR A O 1
ATOM 1308 N N . LEU A 1 172 ? -9.961 31.375 8.219 1 98.81 172 LEU A N 1
ATOM 1309 C CA . LEU A 1 172 ? -10.469 30.266 7.41 1 98.81 172 LEU A CA 1
ATOM 1310 C C . LEU A 1 172 ? -10.789 30.734 5.996 1 98.81 172 LEU A C 1
ATOM 1312 O O . LEU A 1 172 ? -11.758 31.469 5.777 1 98.81 172 LEU A O 1
ATOM 1316 N N . VAL A 1 173 ? -9.992 30.328 5.043 1 98.81 173 VAL A N 1
ATOM 1317 C CA . VAL A 1 173 ? -10.078 30.828 3.676 1 98.81 173 VAL A CA 1
ATOM 1318 C C . VAL A 1 173 ? -10.398 29.688 2.723 1 98.81 173 VAL A C 1
ATOM 1320 O O . VAL A 1 173 ? -9.508 28.938 2.311 1 98.81 173 VAL A O 1
ATOM 1323 N N . PRO A 1 174 ? -11.656 29.547 2.322 1 98.69 174 PRO A N 1
ATOM 1324 C CA . PRO A 1 174 ? -11.984 28.516 1.341 1 98.69 174 PRO A CA 1
ATOM 1325 C C . PRO A 1 174 ? -11.32 28.75 -0.015 1 98.69 174 PRO A C 1
ATOM 1327 O O . PRO A 1 174 ? -11.227 29.891 -0.464 1 98.69 174 PRO A O 1
ATOM 1330 N N . VAL A 1 175 ? -10.797 27.719 -0.625 1 98.75 175 VAL A N 1
ATOM 1331 C CA . VAL A 1 175 ? -10.18 27.75 -1.948 1 98.75 175 VAL A CA 1
ATOM 1332 C C . VAL A 1 175 ? -10.734 26.609 -2.803 1 98.75 175 VAL A C 1
ATOM 1334 O O . VAL A 1 175 ? -10.906 25.484 -2.318 1 98.75 175 VAL A O 1
ATOM 1337 N N . ILE A 1 176 ? -11.102 26.906 -4.047 1 98.69 176 ILE A N 1
ATOM 1338 C CA . ILE A 1 176 ? -11.523 25.859 -4.957 1 98.69 176 ILE A CA 1
ATOM 1339 C C . ILE A 1 176 ? -10.328 24.984 -5.344 1 98.69 176 ILE A C 1
ATOM 1341 O O . ILE A 1 176 ? -9.336 25.5 -5.887 1 98.69 176 ILE A O 1
ATOM 1345 N N . LEU A 1 177 ? -10.438 23.688 -5.047 1 98.75 177 LEU A N 1
ATOM 1346 C CA . LEU A 1 177 ? -9.328 22.75 -5.227 1 98.75 177 LEU A CA 1
ATOM 1347 C C . LEU A 1 177 ? -9.836 21.344 -5.531 1 98.75 177 LEU A C 1
ATOM 1349 O O . LEU A 1 177 ? -10.477 20.719 -4.684 1 98.75 177 LEU A O 1
ATOM 1353 N N . ASP A 1 178 ? -9.648 20.938 -6.75 1 98.56 178 ASP A N 1
ATOM 1354 C CA . ASP A 1 178 ? -9.82 19.562 -7.164 1 98.56 178 ASP A CA 1
ATOM 1355 C C . ASP A 1 178 ? -8.477 18.859 -7.324 1 98.56 178 ASP A C 1
ATOM 1357 O O . ASP A 1 178 ? -7.758 19.094 -8.297 1 98.56 178 ASP A O 1
ATOM 1361 N N . VAL A 1 179 ? -8.203 17.922 -6.41 1 98.44 179 VAL A N 1
ATOM 1362 C CA . VAL A 1 179 ? -6.875 17.328 -6.355 1 98.44 179 VAL A CA 1
ATOM 1363 C C . VAL A 1 179 ? -6.66 16.422 -7.574 1 98.44 179 VAL A C 1
ATOM 1365 O O . VAL A 1 179 ? -5.535 16 -7.852 1 98.44 179 VAL A O 1
ATOM 1368 N N . THR A 1 180 ? -7.723 16.062 -8.352 1 97.88 180 THR A N 1
ATOM 1369 C CA . THR A 1 180 ? -7.59 15.219 -9.531 1 97.88 180 THR A CA 1
ATOM 1370 C C . THR A 1 180 ? -7.25 16.062 -10.758 1 97.88 180 THR A C 1
ATOM 1372 O O . THR A 1 180 ? -7.043 15.523 -11.852 1 97.88 180 THR A O 1
ATOM 1375 N N . SER A 1 181 ? -7.195 17.391 -10.586 1 98.31 181 SER A N 1
ATOM 1376 C CA . SER A 1 181 ? -6.914 18.297 -11.688 1 98.31 181 SER A CA 1
ATOM 1377 C C . SER A 1 181 ? -5.656 19.125 -11.422 1 98.31 181 SER A C 1
ATOM 1379 O O . SER A 1 181 ? -5.641 19.969 -10.516 1 98.31 181 SER A O 1
ATOM 1381 N N . GLN A 1 182 ? -4.68 18.922 -12.297 1 97.75 182 GLN A N 1
ATOM 1382 C CA . GLN A 1 182 ? -3.449 19.688 -12.156 1 97.75 182 GLN A CA 1
ATOM 1383 C C . GLN A 1 182 ? -3.715 21.188 -12.312 1 97.75 182 GLN A C 1
ATOM 1385 O O . GLN A 1 182 ? -3.121 22 -11.609 1 97.75 182 GLN A O 1
ATOM 1390 N N . ASP A 1 183 ? -4.578 21.531 -13.219 1 98.31 183 ASP A N 1
ATOM 1391 C CA . ASP A 1 183 ? -4.926 22.938 -13.43 1 98.31 183 ASP A CA 1
ATOM 1392 C C . ASP A 1 183 ? -5.531 23.547 -12.172 1 98.31 183 ASP A C 1
ATOM 1394 O O . ASP A 1 183 ? -5.195 24.672 -11.805 1 98.31 183 ASP A O 1
ATOM 1398 N N . SER A 1 184 ? -6.434 22.781 -11.547 1 98.75 184 SER A N 1
ATOM 1399 C CA . SER A 1 184 ? -7.059 23.266 -10.312 1 98.75 184 SER A CA 1
ATOM 1400 C C . SER A 1 184 ? -6.02 23.469 -9.219 1 98.75 184 SER A C 1
ATOM 1402 O O . SER A 1 184 ? -6.07 24.469 -8.492 1 98.75 184 SER A O 1
ATOM 1404 N N . ILE A 1 185 ? -5.059 22.625 -9.133 1 98.75 185 ILE A N 1
ATOM 1405 C CA . ILE A 1 185 ? -4 22.703 -8.133 1 98.75 185 ILE A CA 1
ATOM 1406 C C . ILE A 1 185 ? -3.115 23.906 -8.414 1 98.75 185 ILE A C 1
ATOM 1408 O O . ILE A 1 185 ? -2.768 24.656 -7.496 1 98.75 185 ILE A O 1
ATOM 1412 N N . ASP A 1 186 ? -2.777 24.109 -9.672 1 98.69 186 ASP A N 1
ATOM 1413 C CA . ASP A 1 186 ? -1.936 25.234 -10.055 1 98.69 186 ASP A CA 1
ATOM 1414 C C . ASP A 1 186 ? -2.613 26.562 -9.727 1 98.69 186 ASP A C 1
ATOM 1416 O O . ASP A 1 186 ? -1.968 27.484 -9.219 1 98.69 186 ASP A O 1
ATOM 1420 N N . GLU A 1 187 ? -3.865 26.641 -10.008 1 98.69 187 GLU A N 1
ATOM 1421 C CA . GLU A 1 187 ? -4.625 27.844 -9.711 1 98.69 187 GLU A CA 1
ATOM 1422 C C . GLU A 1 187 ? -4.707 28.094 -8.203 1 98.69 187 GLU A C 1
ATOM 1424 O O . GLU A 1 187 ? -4.535 29.219 -7.746 1 98.69 187 GLU A O 1
ATOM 1429 N N . ALA A 1 188 ? -4.992 27.047 -7.469 1 98.81 188 ALA A N 1
ATOM 1430 C CA . ALA A 1 188 ? -5.051 27.172 -6.016 1 98.81 188 ALA A CA 1
ATOM 1431 C C . ALA A 1 188 ? -3.705 27.609 -5.445 1 98.81 188 ALA A C 1
ATOM 1433 O O . ALA A 1 188 ? -3.654 28.438 -4.535 1 98.81 188 ALA A O 1
ATOM 1434 N N . TYR A 1 189 ? -2.645 27.031 -5.961 1 98.88 189 TYR A N 1
ATOM 1435 C CA . TYR A 1 189 ? -1.296 27.359 -5.52 1 98.88 189 TYR A CA 1
ATOM 1436 C C . TYR A 1 189 ? -1.032 28.859 -5.656 1 98.88 189 TYR A C 1
ATOM 1438 O O . TYR A 1 189 ? -0.517 29.484 -4.73 1 98.88 189 TYR A O 1
ATOM 1446 N N . VAL A 1 190 ? -1.37 29.422 -6.793 1 98.75 190 VAL A N 1
ATOM 1447 C CA . VAL A 1 190 ? -1.14 30.828 -7.066 1 98.75 190 VAL A CA 1
ATOM 1448 C C . VAL A 1 190 ? -1.944 31.688 -6.09 1 98.75 190 VAL A C 1
ATOM 1450 O O . VAL A 1 190 ? -1.414 32.625 -5.496 1 98.75 190 VAL A O 1
ATOM 1453 N N . LYS A 1 191 ? -3.15 31.359 -5.867 1 98.69 191 LYS A N 1
ATOM 1454 C CA . LYS A 1 191 ? -4.027 32.125 -4.977 1 98.69 191 LYS A CA 1
ATOM 1455 C C . LYS A 1 191 ? -3.529 32.031 -3.533 1 98.69 191 LYS A C 1
ATOM 1457 O O . LYS A 1 191 ? -3.494 33.062 -2.838 1 98.69 191 LYS A O 1
ATOM 1462 N N . ILE A 1 192 ? -3.143 30.891 -3.113 1 98.88 192 ILE A N 1
ATOM 1463 C CA . ILE A 1 192 ? -2.729 30.641 -1.733 1 98.88 192 ILE A CA 1
ATOM 1464 C C . ILE A 1 192 ? -1.423 31.391 -1.453 1 98.88 192 ILE A C 1
ATOM 1466 O O . ILE A 1 192 ? -1.303 32.094 -0.444 1 98.88 192 ILE A O 1
ATOM 1470 N N . THR A 1 193 ? -0.486 31.25 -2.342 1 98.69 193 THR A N 1
ATOM 1471 C CA . THR A 1 193 ? 0.823 31.844 -2.113 1 98.69 193 THR A CA 1
ATOM 1472 C C . THR A 1 193 ? 0.735 33.375 -2.166 1 98.69 193 THR A C 1
ATOM 1474 O O . THR A 1 193 ? 1.43 34.062 -1.42 1 98.69 193 THR A O 1
ATOM 1477 N N . ALA A 1 194 ? -0.128 33.875 -3.031 1 98.62 194 ALA A N 1
ATOM 1478 C CA . ALA A 1 194 ? -0.332 35.312 -3.098 1 98.62 194 ALA A CA 1
ATOM 1479 C C . ALA A 1 194 ? -0.948 35.844 -1.804 1 98.62 194 ALA A C 1
ATOM 1481 O O . ALA A 1 194 ? -0.488 36.844 -1.252 1 98.62 194 ALA A O 1
ATOM 1482 N N . ASP A 1 195 ? -1.966 35.219 -1.316 1 98.69 195 ASP A N 1
ATOM 1483 C CA . ASP A 1 195 ? -2.639 35.625 -0.093 1 98.69 195 ASP A CA 1
ATOM 1484 C C . ASP A 1 195 ? -1.708 35.531 1.112 1 98.69 195 ASP A C 1
ATOM 1486 O O . ASP A 1 195 ? -1.676 36.406 1.964 1 98.69 195 ASP A O 1
ATOM 1490 N N . ALA A 1 196 ? -1 34.438 1.205 1 98.56 196 ALA A N 1
ATOM 1491 C CA . ALA A 1 196 ? -0.05 34.25 2.299 1 98.56 196 ALA A CA 1
ATOM 1492 C C . ALA A 1 196 ? 1.018 35.344 2.295 1 98.56 196 ALA A C 1
ATOM 1494 O O . ALA A 1 196 ? 1.39 35.844 3.352 1 98.56 196 ALA A O 1
ATOM 1495 N N . ALA A 1 197 ? 1.483 35.656 1.109 1 98 197 ALA A N 1
ATOM 1496 C CA . ALA A 1 197 ? 2.48 36.688 0.974 1 98 197 ALA A CA 1
ATOM 1497 C C . ALA A 1 197 ? 1.919 38.031 1.429 1 98 197 ALA A C 1
ATOM 1499 O O . ALA A 1 197 ? 2.609 38.812 2.098 1 98 197 ALA A O 1
ATOM 1500 N N . GLU A 1 198 ? 0.736 38.312 1.041 1 98.25 198 GLU A N 1
ATOM 1501 C CA . GLU A 1 198 ? 0.084 39.531 1.449 1 98.25 198 GLU A CA 1
ATOM 1502 C C . GLU A 1 198 ? -0.05 39.625 2.967 1 98.25 198 GLU A C 1
ATOM 1504 O O . GLU A 1 198 ? 0.092 40.688 3.551 1 98.25 198 GLU A O 1
ATOM 1509 N N . ARG A 1 199 ? -0.283 38.5 3.568 1 97.69 199 ARG A N 1
ATOM 1510 C CA . ARG A 1 199 ? -0.427 38.406 5.02 1 97.69 199 ARG A CA 1
ATOM 1511 C C . ARG A 1 199 ? 0.936 38.375 5.703 1 97.69 199 ARG A C 1
ATOM 1513 O O . ARG A 1 199 ? 1.03 38.562 6.918 1 97.69 199 ARG A O 1
ATOM 1520 N N . GLY A 1 200 ? 1.979 38.156 4.973 1 97.69 200 GLY A N 1
ATOM 1521 C CA . GLY A 1 200 ? 3.33 38.094 5.508 1 97.69 200 GLY A CA 1
ATOM 1522 C C . GLY A 1 200 ? 3.594 36.812 6.309 1 97.69 200 GLY A C 1
ATOM 1523 O O . GLY A 1 200 ? 4.336 36.844 7.289 1 97.69 200 GLY A O 1
ATOM 1524 N N . ILE A 1 201 ? 2.967 35.75 5.945 1 98.38 201 ILE A N 1
ATOM 1525 C CA . ILE A 1 201 ? 3.137 34.5 6.676 1 98.38 201 ILE A CA 1
ATOM 1526 C C . ILE A 1 201 ? 3.598 33.406 5.723 1 98.38 201 ILE A C 1
ATOM 1528 O O . ILE A 1 201 ? 3.252 33.406 4.539 1 98.38 201 ILE A O 1
ATOM 1532 N N . PRO A 1 202 ? 4.355 32.438 6.156 1 98.25 202 PRO A N 1
ATOM 1533 C CA . PRO A 1 202 ? 4.816 31.328 5.312 1 98.25 202 PRO A CA 1
ATOM 1534 C C . PRO A 1 202 ? 3.791 30.203 5.203 1 98.25 202 PRO A C 1
ATOM 1536 O O . PRO A 1 202 ? 2.949 30.031 6.09 1 98.25 202 PRO A O 1
ATOM 1539 N N . VAL A 1 203 ? 3.863 29.5 4.121 1 98.5 203 VAL A N 1
ATOM 1540 C CA . VAL A 1 203 ? 3.17 28.219 4.051 1 98.5 203 VAL A CA 1
ATOM 1541 C C . VAL A 1 203 ? 3.938 27.172 4.848 1 98.5 203 VAL A C 1
ATOM 1543 O O . VAL A 1 203 ? 5.004 26.719 4.426 1 98.5 203 VAL A O 1
ATOM 1546 N N . TRP A 1 204 ? 3.299 26.719 5.953 1 98.25 204 TRP A N 1
ATOM 1547 C CA . TRP A 1 204 ? 3.971 25.938 6.988 1 98.25 204 TRP A CA 1
ATOM 1548 C C . TRP A 1 204 ? 3.58 24.469 6.898 1 98.25 204 TRP A C 1
ATOM 1550 O O . TRP A 1 204 ? 4.406 23.578 7.145 1 98.25 204 TRP A O 1
ATOM 1560 N N . GLY A 1 205 ? 2.35 24.266 6.562 1 98.75 205 GLY A N 1
ATOM 1561 C CA . GLY A 1 205 ? 1.865 22.891 6.625 1 98.75 205 GLY A CA 1
ATOM 1562 C C . GLY A 1 205 ? 0.954 22.531 5.469 1 98.75 205 GLY A C 1
ATOM 1563 O O . GLY A 1 205 ? 0.274 23.391 4.91 1 98.75 205 GLY A O 1
ATOM 1564 N N . LEU A 1 206 ? 0.996 21.266 5.125 1 98.94 206 LEU A N 1
ATOM 1565 C CA . LEU A 1 206 ? 0.109 20.656 4.141 1 98.94 206 LEU A CA 1
ATOM 1566 C C . LEU A 1 206 ? -0.615 19.453 4.734 1 98.94 206 LEU A C 1
ATOM 1568 O O . LEU A 1 206 ? 0.022 18.531 5.258 1 98.94 206 LEU A O 1
ATOM 1572 N N . VAL A 1 207 ? -1.954 19.516 4.742 1 98.94 207 VAL A N 1
ATOM 1573 C CA . VAL A 1 207 ? -2.783 18.406 5.199 1 98.94 207 VAL A CA 1
ATOM 1574 C C . VAL A 1 207 ? -3.523 17.781 4.016 1 98.94 207 VAL A C 1
ATOM 1576 O O . VAL A 1 207 ? -4.477 18.359 3.498 1 98.94 207 VAL A O 1
ATOM 1579 N N . ASN A 1 208 ? -3.082 16.625 3.615 1 98.81 208 ASN A N 1
ATOM 1580 C CA . ASN A 1 208 ? -3.771 15.852 2.588 1 98.81 208 ASN A CA 1
ATOM 1581 C C . ASN A 1 208 ? -4.898 15.016 3.182 1 98.81 208 ASN A C 1
ATOM 1583 O O . ASN A 1 208 ? -4.652 13.938 3.727 1 98.81 208 ASN A O 1
ATOM 1587 N N . ASN A 1 209 ? -6.121 15.445 2.957 1 98.06 209 ASN A N 1
ATOM 1588 C CA . ASN A 1 209 ? -7.27 14.812 3.598 1 98.06 209 ASN A CA 1
ATOM 1589 C C . ASN A 1 209 ? -8.273 14.297 2.568 1 98.06 209 ASN A C 1
ATOM 1591 O O . ASN A 1 209 ? -9.07 13.406 2.865 1 98.06 209 ASN A O 1
ATOM 1595 N N . ALA A 1 210 ? -8.25 14.836 1.354 1 90.12 210 ALA A N 1
ATOM 1596 C CA . ALA A 1 210 ? -9.18 14.367 0.333 1 90.12 210 ALA A CA 1
ATOM 1597 C C . ALA A 1 210 ? -9.062 12.859 0.138 1 90.12 210 ALA A C 1
ATOM 1599 O O . ALA A 1 210 ? -7.957 12.312 0.095 1 90.12 210 ALA A O 1
ATOM 1600 N N . GLY A 1 211 ? -10.211 12.156 0.074 1 92.88 211 GLY A N 1
ATOM 1601 C CA . GLY A 1 211 ? -10.242 10.719 -0.118 1 92.88 211 GLY A CA 1
ATOM 1602 C C . GLY A 1 211 ? -11.625 10.195 -0.468 1 92.88 211 GLY A C 1
ATOM 1603 O O . GLY A 1 211 ? -12.633 10.805 -0.112 1 92.88 211 GLY A O 1
ATOM 1604 N N . ILE A 1 212 ? -11.656 9.078 -1.184 1 92.62 212 ILE A N 1
ATOM 1605 C CA . ILE A 1 212 ? -12.914 8.438 -1.533 1 92.62 212 ILE A CA 1
ATOM 1606 C C . ILE A 1 212 ? -12.773 6.922 -1.4 1 92.62 212 ILE A C 1
ATOM 1608 O O . ILE A 1 212 ? -11.656 6.398 -1.342 1 92.62 212 ILE A O 1
ATOM 1612 N N . MET A 1 213 ? -13.891 6.305 -1.27 1 92.06 213 MET A N 1
ATOM 1613 C CA . MET A 1 213 ? -13.961 4.852 -1.164 1 92.06 213 MET A CA 1
ATOM 1614 C C . MET A 1 213 ? -15.172 4.312 -1.921 1 92.06 213 MET A C 1
ATOM 1616 O O . MET A 1 213 ? -16.203 4.977 -1.996 1 92.06 213 MET A O 1
ATOM 1620 N N . THR A 1 214 ? -15.039 3.203 -2.527 1 89.19 214 THR A N 1
ATOM 1621 C CA . THR A 1 214 ? -16.125 2.428 -3.102 1 89.19 214 THR A CA 1
ATOM 1622 C C . THR A 1 214 ? -16.016 0.956 -2.719 1 89.19 214 THR A C 1
ATOM 1624 O O . THR A 1 214 ? -14.969 0.336 -2.936 1 89.19 214 THR A O 1
ATOM 1627 N N . ALA A 1 215 ? -17.047 0.43 -2.191 1 88.06 215 ALA A N 1
ATOM 1628 C CA . ALA A 1 215 ? -17.047 -0.971 -1.779 1 88.06 215 ALA A CA 1
ATOM 1629 C C . ALA A 1 215 ? -17.25 -1.896 -2.975 1 88.06 215 ALA A C 1
ATOM 1631 O O . ALA A 1 215 ? -18.141 -1.659 -3.801 1 88.06 215 ALA A O 1
ATOM 1632 N N . SER A 1 216 ? -16.422 -2.877 -3.098 1 90.69 216 SER A N 1
ATOM 1633 C CA . SER A 1 216 ? -16.531 -3.924 -4.109 1 90.69 216 SER A CA 1
ATOM 1634 C C . SER A 1 216 ? -15.5 -5.02 -3.877 1 90.69 216 SER A C 1
ATOM 1636 O O . SER A 1 216 ? -14.492 -4.801 -3.199 1 90.69 216 SER A O 1
ATOM 1638 N N . THR A 1 217 ? -15.82 -6.168 -4.332 1 93.06 217 THR A N 1
ATOM 1639 C CA . THR A 1 217 ? -14.828 -7.238 -4.301 1 93.06 217 THR A CA 1
ATOM 1640 C C . THR A 1 217 ? -13.758 -7.016 -5.367 1 93.06 217 THR A C 1
ATOM 1642 O O . THR A 1 217 ? -13.984 -6.289 -6.336 1 93.06 217 THR A O 1
ATOM 1645 N N . VAL A 1 218 ? -12.602 -7.641 -5.184 1 95.25 218 VAL A N 1
ATOM 1646 C CA . VAL A 1 218 ? -11.5 -7.477 -6.125 1 95.25 218 VAL A CA 1
ATOM 1647 C C . VAL A 1 218 ? -11.922 -7.977 -7.504 1 95.25 218 VAL A C 1
ATOM 1649 O O . VAL A 1 218 ? -11.641 -7.328 -8.516 1 95.25 218 VAL A O 1
ATOM 1652 N N . GLU A 1 219 ? -12.625 -9.062 -7.547 1 95.19 219 GLU A N 1
ATOM 1653 C CA . GLU A 1 219 ? -13.008 -9.695 -8.805 1 95.19 219 GLU A CA 1
ATOM 1654 C C . GLU A 1 219 ? -13.953 -8.797 -9.602 1 95.19 219 GLU A C 1
ATOM 1656 O O . GLU A 1 219 ? -13.906 -8.781 -10.836 1 95.19 219 GLU A O 1
ATOM 1661 N N . HIS A 1 220 ? -14.742 -8.016 -8.906 1 92.12 220 HIS A N 1
ATOM 1662 C CA . HIS A 1 220 ? -15.82 -7.344 -9.625 1 92.12 220 HIS A CA 1
ATOM 1663 C C . HIS A 1 220 ? -15.641 -5.832 -9.594 1 92.12 220 HIS A C 1
ATOM 1665 O O . HIS A 1 220 ? -16.484 -5.09 -10.094 1 92.12 220 HIS A O 1
ATOM 1671 N N . HIS A 1 221 ? -14.609 -5.398 -8.961 1 92.06 221 HIS A N 1
ATOM 1672 C CA . HIS A 1 221 ? -14.297 -3.977 -9.047 1 92.06 221 HIS A CA 1
ATOM 1673 C C . HIS A 1 221 ? -13.648 -3.631 -10.383 1 92.06 221 HIS A C 1
ATOM 1675 O O . HIS A 1 221 ? -12.484 -3.979 -10.617 1 92.06 221 HIS A O 1
ATOM 1681 N N . ASP A 1 222 ? -14.391 -2.953 -11.195 1 90.81 222 ASP A N 1
ATOM 1682 C CA . ASP A 1 222 ? -13.789 -2.627 -12.484 1 90.81 222 ASP A CA 1
ATOM 1683 C C . ASP A 1 222 ? -12.523 -1.791 -12.305 1 90.81 222 ASP A C 1
ATOM 1685 O O . ASP A 1 222 ? -12.438 -0.974 -11.391 1 90.81 222 ASP A O 1
ATOM 1689 N N . VAL A 1 223 ? -11.609 -1.962 -13.219 1 94.19 223 VAL A N 1
ATOM 1690 C CA . VAL A 1 223 ? -10.297 -1.341 -13.133 1 94.19 223 VAL A CA 1
ATOM 1691 C C . VAL A 1 223 ? -10.438 0.179 -13.156 1 94.19 223 VAL A C 1
ATOM 1693 O O . VAL A 1 223 ? -9.773 0.88 -12.383 1 94.19 223 VAL A O 1
ATOM 1696 N N . ALA A 1 224 ? -11.297 0.663 -13.984 1 93.94 224 ALA A N 1
ATOM 1697 C CA . ALA A 1 224 ? -11.516 2.104 -14.07 1 93.94 224 ALA A CA 1
ATOM 1698 C C . ALA A 1 224 ? -12.031 2.662 -12.75 1 93.94 224 ALA A C 1
ATOM 1700 O O . ALA A 1 224 ? -11.648 3.76 -12.336 1 93.94 224 ALA A O 1
ATOM 1701 N N . GLY A 1 225 ? -12.945 1.92 -12.141 1 93.06 225 GLY A N 1
ATOM 1702 C CA . GLY A 1 225 ? -13.461 2.328 -10.836 1 93.06 225 GLY A CA 1
ATOM 1703 C C . GLY A 1 225 ? -12.383 2.396 -9.766 1 93.06 225 GLY A C 1
ATOM 1704 O O . GLY A 1 225 ? -12.359 3.332 -8.969 1 93.06 225 GLY A O 1
ATOM 1705 N N . MET A 1 226 ? -11.523 1.466 -9.719 1 95.38 226 MET A N 1
ATOM 1706 C CA . MET A 1 226 ? -10.422 1.478 -8.766 1 95.38 226 MET A CA 1
ATOM 1707 C C . MET A 1 226 ? -9.453 2.615 -9.062 1 95.38 226 MET A C 1
ATOM 1709 O O . MET A 1 226 ? -8.938 3.256 -8.141 1 95.38 226 MET A O 1
ATOM 1713 N N . GLN A 1 227 ? -9.234 2.777 -10.344 1 97.25 227 GLN A N 1
ATOM 1714 C CA . GLN A 1 227 ? -8.344 3.857 -10.75 1 97.25 227 GLN A CA 1
ATOM 1715 C C . GLN A 1 227 ? -8.883 5.215 -10.305 1 97.25 227 GLN A C 1
ATOM 1717 O O . GLN A 1 227 ? -8.117 6.113 -9.961 1 97.25 227 GLN A O 1
ATOM 1722 N N . LYS A 1 228 ? -10.188 5.387 -10.273 1 96.31 228 LYS A N 1
ATOM 1723 C CA . LYS A 1 228 ? -10.797 6.625 -9.789 1 96.31 228 LYS A CA 1
ATOM 1724 C C . LYS A 1 228 ? -10.469 6.855 -8.312 1 96.31 228 LYS A C 1
ATOM 1726 O O . LYS A 1 228 ? -10.227 7.992 -7.895 1 96.31 228 LYS A O 1
ATOM 1731 N N . ILE A 1 229 ? -10.477 5.816 -7.543 1 97.12 229 ILE A N 1
ATOM 1732 C CA . ILE A 1 229 ? -10.102 5.91 -6.137 1 97.12 229 ILE A CA 1
ATOM 1733 C C . ILE A 1 229 ? -8.648 6.375 -6.023 1 97.12 229 ILE A C 1
ATOM 1735 O O . ILE A 1 229 ? -8.344 7.293 -5.258 1 97.12 229 ILE A O 1
ATOM 1739 N N . TYR A 1 230 ? -7.773 5.805 -6.82 1 98.38 230 TYR A N 1
ATOM 1740 C CA . TYR A 1 230 ? -6.355 6.145 -6.797 1 98.38 230 TYR A CA 1
ATOM 1741 C C . TYR A 1 230 ? -6.129 7.578 -7.254 1 98.38 230 TYR A C 1
ATOM 1743 O O . TYR A 1 230 ? -5.207 8.25 -6.785 1 98.38 230 TYR A O 1
ATOM 1751 N N . ASP A 1 231 ? -6.957 8.039 -8.156 1 98.19 231 ASP A N 1
ATOM 1752 C CA . ASP A 1 231 ? -6.812 9.391 -8.68 1 98.19 231 ASP A CA 1
ATOM 1753 C C . ASP A 1 231 ? -6.945 10.43 -7.57 1 98.19 231 ASP A C 1
ATOM 1755 O O . ASP A 1 231 ? -6.305 11.477 -7.617 1 98.19 231 ASP A O 1
ATOM 1759 N N . VAL A 1 232 ? -7.719 10.125 -6.609 1 98 232 VAL A N 1
ATOM 1760 C CA . VAL A 1 232 ? -7.914 11.031 -5.484 1 98 232 VAL A CA 1
ATOM 1761 C C . VAL A 1 232 ? -6.941 10.68 -4.359 1 98 232 VAL A C 1
ATOM 1763 O O . VAL A 1 232 ? -6.176 11.531 -3.904 1 98 232 VAL A O 1
ATOM 1766 N N . ASN A 1 233 ? -6.883 9.398 -3.99 1 98.38 233 ASN A N 1
ATOM 1767 C CA . ASN A 1 233 ? -6.242 8.969 -2.754 1 98.38 233 ASN A CA 1
ATOM 1768 C C . ASN A 1 233 ? -4.723 8.898 -2.904 1 98.38 233 ASN A C 1
ATOM 1770 O O . ASN A 1 233 ? -3.996 8.906 -1.909 1 98.38 233 ASN A O 1
ATOM 1774 N N . VAL A 1 234 ? -4.266 8.742 -4.145 1 98.62 234 VAL A N 1
ATOM 1775 C CA . VAL A 1 234 ? -2.832 8.547 -4.348 1 98.62 234 VAL A CA 1
ATOM 1776 C C . VAL A 1 234 ? -2.283 9.656 -5.242 1 98.62 234 VAL A C 1
ATOM 1778 O O . VAL A 1 234 ? -1.51 10.508 -4.785 1 98.62 234 VAL A O 1
ATOM 1781 N N . TRP A 1 235 ? -2.824 9.773 -6.445 1 98.5 235 TRP A N 1
ATOM 1782 C CA . TRP A 1 235 ? -2.291 10.734 -7.402 1 98.5 235 TRP A CA 1
ATOM 1783 C C . TRP A 1 235 ? -2.615 12.164 -6.973 1 98.5 235 TRP A C 1
ATOM 1785 O O . TRP A 1 235 ? -1.811 13.078 -7.168 1 98.5 235 TRP A O 1
ATOM 1795 N N . GLY A 1 236 ? -3.869 12.352 -6.457 1 98.56 236 GLY A N 1
ATOM 1796 C CA . GLY A 1 236 ? -4.219 13.672 -5.941 1 98.56 236 GLY A CA 1
ATOM 1797 C C . GLY A 1 236 ? -3.297 14.141 -4.836 1 98.56 236 GLY A C 1
ATOM 1798 O O . GLY A 1 236 ? -2.877 15.305 -4.824 1 98.56 236 GLY A O 1
ATOM 1799 N N . VAL A 1 237 ? -2.973 13.242 -3.945 1 98.19 237 VAL A N 1
ATOM 1800 C CA . VAL A 1 237 ? -2.039 13.531 -2.861 1 98.19 237 VAL A CA 1
ATOM 1801 C C . VAL A 1 237 ? -0.669 13.883 -3.438 1 98.19 237 VAL A C 1
ATOM 1803 O O . VAL A 1 237 ? -0.031 14.844 -2.998 1 98.19 237 VAL A O 1
ATOM 1806 N N . LEU A 1 238 ? -0.225 13.078 -4.383 1 98.25 238 LEU A N 1
ATOM 1807 C CA . LEU A 1 238 ? 1.081 13.281 -5 1 98.25 238 LEU A CA 1
ATOM 1808 C C . LEU A 1 238 ? 1.151 14.641 -5.684 1 98.25 238 LEU A C 1
ATOM 1810 O O . LEU A 1 238 ? 2.105 15.398 -5.477 1 98.25 238 LEU A O 1
ATOM 1814 N N . ARG A 1 239 ? 0.167 14.992 -6.508 1 98.31 239 ARG A N 1
ATOM 1815 C CA . ARG A 1 239 ? 0.138 16.25 -7.242 1 98.31 239 ARG A CA 1
ATOM 1816 C C . ARG A 1 239 ? 0.192 17.438 -6.289 1 98.31 239 ARG A C 1
ATOM 1818 O O . ARG A 1 239 ? 0.987 18.359 -6.484 1 98.31 239 ARG A O 1
ATOM 1825 N N . LEU A 1 240 ? -0.633 17.375 -5.297 1 98.75 240 LEU A N 1
ATOM 1826 C CA . LEU A 1 240 ? -0.724 18.5 -4.359 1 98.75 240 LEU A CA 1
ATOM 1827 C C . LEU A 1 240 ? 0.561 18.625 -3.547 1 98.75 240 LEU A C 1
ATOM 1829 O O . LEU A 1 240 ? 1.078 19.734 -3.373 1 98.75 240 LEU A O 1
ATOM 1833 N N . THR A 1 241 ? 1.067 17.5 -3.068 1 98.75 241 THR A N 1
ATOM 1834 C CA . THR A 1 241 ? 2.289 17.5 -2.273 1 98.75 241 THR A CA 1
ATOM 1835 C C . THR A 1 241 ? 3.465 18.031 -3.082 1 98.75 241 THR A C 1
ATOM 1837 O O . THR A 1 241 ? 4.219 18.875 -2.604 1 98.75 241 THR A O 1
ATOM 1840 N N . GLN A 1 242 ? 3.627 17.547 -4.301 1 98.12 242 GLN A N 1
ATOM 1841 C CA . GLN A 1 242 ? 4.734 17.984 -5.152 1 98.12 242 GLN A CA 1
ATOM 1842 C C . GLN A 1 242 ? 4.691 19.484 -5.398 1 98.12 242 GLN A C 1
ATOM 1844 O O . GLN A 1 242 ? 5.73 20.141 -5.43 1 98.12 242 GLN A O 1
ATOM 1849 N N . LYS A 1 243 ? 3.512 20.016 -5.543 1 98.5 243 LYS A N 1
ATOM 1850 C CA . LYS A 1 243 ? 3.354 21.438 -5.852 1 98.5 243 LYS A CA 1
ATOM 1851 C C . LYS A 1 243 ? 3.816 22.312 -4.684 1 98.5 243 LYS A C 1
ATOM 1853 O O . LYS A 1 243 ? 4.445 23.344 -4.891 1 98.5 243 LYS A O 1
ATOM 1858 N N . PHE A 1 244 ? 3.59 21.906 -3.484 1 98.75 244 PHE A N 1
ATOM 1859 C CA . PHE A 1 244 ? 3.844 22.75 -2.328 1 98.75 244 PHE A CA 1
ATOM 1860 C C . PHE A 1 244 ? 5.168 22.391 -1.666 1 98.75 244 PHE A C 1
ATOM 1862 O O . PHE A 1 244 ? 5.648 23.109 -0.789 1 98.75 244 PHE A O 1
ATOM 1869 N N . LEU A 1 245 ? 5.789 21.297 -2.07 1 98.19 245 LEU A N 1
ATOM 1870 C CA . LEU A 1 245 ? 6.945 20.734 -1.379 1 98.19 245 LEU A CA 1
ATOM 1871 C C . LEU A 1 245 ? 8.102 21.734 -1.351 1 98.19 245 LEU A C 1
ATOM 1873 O O . LEU A 1 245 ? 8.781 21.859 -0.334 1 98.19 245 LEU A O 1
ATOM 1877 N N . PRO A 1 246 ? 8.375 22.484 -2.467 1 97.81 246 PRO A N 1
ATOM 1878 C CA . PRO A 1 246 ? 9.477 23.453 -2.389 1 97.81 246 PRO A CA 1
ATOM 1879 C C . PRO A 1 246 ? 9.289 24.469 -1.27 1 97.81 246 PRO A C 1
ATOM 1881 O O . PRO A 1 246 ? 10.258 24.828 -0.588 1 97.81 246 PRO A O 1
ATOM 1884 N N . LEU A 1 247 ? 8.094 24.938 -1.02 1 98.06 247 LEU A N 1
ATOM 1885 C CA . LEU A 1 247 ? 7.816 25.875 0.052 1 98.06 247 LEU A CA 1
ATOM 1886 C C . LEU A 1 247 ? 7.992 25.234 1.418 1 98.06 247 LEU A C 1
ATOM 1888 O O . LEU A 1 247 ? 8.539 25.844 2.34 1 98.06 247 LEU A O 1
ATOM 1892 N N . LEU A 1 248 ? 7.547 24.016 1.517 1 98.44 248 LEU A N 1
ATOM 1893 C CA . LEU A 1 248 ? 7.629 23.281 2.779 1 98.44 248 LEU A CA 1
ATOM 1894 C C . LEU A 1 248 ? 9.078 22.984 3.137 1 98.44 248 LEU A C 1
ATOM 1896 O O . LEU A 1 248 ? 9.461 23.047 4.305 1 98.44 248 LEU A O 1
ATOM 1900 N N . ARG A 1 249 ? 9.906 22.656 2.189 1 96.75 249 ARG A N 1
ATOM 1901 C CA . ARG A 1 249 ? 11.328 22.422 2.426 1 96.75 249 ARG A CA 1
ATOM 1902 C C . ARG A 1 249 ? 12.023 23.688 2.92 1 96.75 249 ARG A C 1
ATOM 1904 O O . ARG A 1 249 ? 12.82 23.641 3.859 1 96.75 249 ARG A O 1
ATOM 1911 N N . ALA A 1 250 ? 11.641 24.75 2.305 1 96.31 250 ALA A N 1
ATOM 1912 C CA . ALA A 1 250 ? 12.273 26.016 2.652 1 96.31 250 ALA A CA 1
ATOM 1913 C C . ALA A 1 250 ? 11.953 26.422 4.09 1 96.31 250 ALA A C 1
ATOM 1915 O O . ALA A 1 250 ? 12.75 27.078 4.75 1 96.31 250 ALA A O 1
ATOM 1916 N N . GLN A 1 251 ? 10.812 25.922 4.586 1 96.75 251 GLN A N 1
ATOM 1917 C CA . GLN A 1 251 ? 10.359 26.328 5.914 1 96.75 251 GLN A CA 1
ATOM 1918 C C . GLN A 1 251 ? 10.625 25.234 6.941 1 96.75 251 GLN A C 1
ATOM 1920 O O . GLN A 1 251 ? 10.336 25.406 8.125 1 96.75 251 GLN A O 1
ATOM 1925 N N . ALA A 1 252 ? 11.203 24.125 6.434 1 98.19 252 ALA A N 1
ATOM 1926 C CA . ALA A 1 252 ? 11.25 22.953 7.312 1 98.19 252 ALA A CA 1
ATOM 1927 C C . ALA A 1 252 ? 9.883 22.688 7.941 1 98.19 252 ALA A C 1
ATOM 1929 O O . ALA A 1 252 ? 9.773 22.531 9.164 1 98.19 252 ALA A O 1
ATOM 1930 N N . GLY A 1 253 ? 8.859 22.672 7.082 1 98.5 253 GLY A N 1
ATOM 1931 C CA . GLY A 1 253 ? 7.469 22.625 7.496 1 98.5 253 GLY A CA 1
ATOM 1932 C C . GLY A 1 253 ? 6.977 21.219 7.793 1 98.5 253 GLY A C 1
ATOM 1933 O O . GLY A 1 253 ? 7.73 20.391 8.289 1 98.5 253 GLY A O 1
ATOM 1934 N N . ARG A 1 254 ? 5.609 21.062 7.625 1 98.62 254 ARG A N 1
ATOM 1935 C CA . ARG A 1 254 ? 4.938 19.828 8.047 1 98.62 254 ARG A CA 1
ATOM 1936 C C . ARG A 1 254 ? 4.047 19.281 6.938 1 98.62 254 ARG A C 1
ATOM 1938 O O . ARG A 1 254 ? 3.391 20.047 6.227 1 98.62 254 ARG A O 1
ATOM 1945 N N . ILE A 1 255 ? 4.082 18 6.801 1 98.88 255 ILE A N 1
ATOM 1946 C CA . ILE A 1 255 ? 3.119 17.297 5.961 1 98.88 255 ILE A CA 1
ATOM 1947 C C . ILE A 1 255 ? 2.316 16.312 6.812 1 98.88 255 ILE A C 1
ATOM 1949 O O . ILE A 1 255 ? 2.889 15.523 7.574 1 98.88 255 ILE A O 1
ATOM 1953 N N . VAL A 1 256 ? 1.006 16.406 6.781 1 98.94 256 VAL A N 1
ATOM 1954 C CA . VAL A 1 256 ? 0.108 15.477 7.449 1 98.94 256 VAL A CA 1
ATOM 1955 C C . VAL A 1 256 ? -0.739 14.742 6.414 1 98.94 256 VAL A C 1
ATOM 1957 O O . VAL A 1 256 ? -1.416 15.367 5.598 1 98.94 256 VAL A O 1
ATOM 1960 N N . GLN A 1 257 ? -0.625 13.422 6.402 1 98.75 257 GLN A N 1
ATOM 1961 C CA . GLN A 1 257 ? -1.405 12.562 5.52 1 98.75 257 GLN A CA 1
ATOM 1962 C C . GLN A 1 257 ? -2.541 11.883 6.277 1 98.75 257 GLN A C 1
ATOM 1964 O O . GLN A 1 257 ? -2.307 11.219 7.293 1 98.75 257 GLN A O 1
ATOM 1969 N N . ILE A 1 258 ? -3.746 12.055 5.773 1 98.44 258 ILE A N 1
ATOM 1970 C CA . ILE A 1 258 ? -4.863 11.352 6.391 1 98.44 258 ILE A CA 1
ATOM 1971 C C . ILE A 1 258 ? -5.066 10 5.707 1 98.44 258 ILE A C 1
ATOM 1973 O O . ILE A 1 258 ? -5.637 9.93 4.613 1 98.44 258 ILE A O 1
ATOM 1977 N N . SER A 1 259 ? -4.605 8.992 6.32 1 97.88 259 SER A N 1
ATOM 1978 C CA . SER A 1 259 ? -4.789 7.617 5.879 1 97.88 259 SER A CA 1
ATOM 1979 C C . SER A 1 259 ? -6.012 6.984 6.531 1 97.88 259 SER A C 1
ATOM 1981 O O . SER A 1 259 ? -7.098 7.566 6.527 1 97.88 259 SER A O 1
ATOM 1983 N N . SER A 1 260 ? -5.938 5.848 7.035 1 95.5 260 SER A N 1
ATOM 1984 C CA . SER A 1 260 ? -6.969 5.035 7.672 1 95.5 260 SER A CA 1
ATOM 1985 C C . SER A 1 260 ? -6.375 3.768 8.281 1 95.5 260 SER A C 1
ATOM 1987 O O . SER A 1 260 ? -5.215 3.438 8.031 1 95.5 260 SER A O 1
ATOM 1989 N N . ILE A 1 261 ? -7.148 3.168 9.133 1 93.81 261 ILE A N 1
ATOM 1990 C CA . ILE A 1 261 ? -6.781 1.81 9.508 1 93.81 261 ILE A CA 1
ATOM 1991 C C . ILE A 1 261 ? -6.68 0.934 8.266 1 93.81 261 ILE A C 1
ATOM 1993 O O . ILE A 1 261 ? -5.918 -0.035 8.234 1 93.81 261 ILE A O 1
ATOM 1997 N N . ALA A 1 262 ? -7.363 1.305 7.242 1 94.75 262 ALA A N 1
ATOM 1998 C CA . ALA A 1 262 ? -7.316 0.608 5.961 1 94.75 262 ALA A CA 1
ATOM 1999 C C . ALA A 1 262 ? -5.941 0.752 5.309 1 94.75 262 ALA A C 1
ATOM 2001 O O . ALA A 1 262 ? -5.648 0.085 4.316 1 94.75 262 ALA A O 1
ATOM 2002 N N . GLY A 1 263 ? -5.102 1.571 5.867 1 96.44 263 GLY A N 1
ATOM 2003 C CA . GLY A 1 263 ? -3.754 1.754 5.348 1 96.44 263 GLY A CA 1
ATOM 2004 C C . GLY A 1 263 ? -2.791 0.671 5.797 1 96.44 263 GLY A C 1
ATOM 2005 O O . GLY A 1 263 ? -1.691 0.548 5.254 1 96.44 263 GLY A O 1
ATOM 2006 N N . PHE A 1 264 ? -3.242 -0.11 6.777 1 94.44 264 PHE A N 1
ATOM 2007 C CA . PHE A 1 264 ? -2.373 -1.199 7.207 1 94.44 264 PHE A CA 1
ATOM 2008 C C . PHE A 1 264 ? -3.168 -2.486 7.387 1 94.44 264 PHE A C 1
ATOM 2010 O O . PHE A 1 264 ? -2.59 -3.559 7.574 1 94.44 264 PHE A O 1
ATOM 2017 N N . LEU A 1 265 ? -4.41 -2.381 7.328 1 94.69 265 LEU A N 1
ATOM 2018 C CA . LEU A 1 265 ? -5.312 -3.521 7.422 1 94.69 265 LEU A CA 1
ATOM 2019 C C . LEU A 1 265 ? -6.254 -3.574 6.223 1 94.69 265 LEU A C 1
ATOM 2021 O O . LEU A 1 265 ? -7.035 -2.646 6.004 1 94.69 265 LEU A O 1
ATOM 2025 N N . THR A 1 266 ? -6.195 -4.664 5.484 1 96.69 266 THR A N 1
ATOM 2026 C CA . THR A 1 266 ? -7.113 -4.816 4.359 1 96.69 266 THR A CA 1
ATOM 2027 C C . THR A 1 266 ? -8.375 -5.566 4.785 1 96.69 266 THR A C 1
ATOM 2029 O O . THR A 1 266 ? -8.289 -6.637 5.391 1 96.69 266 THR A O 1
ATOM 2032 N N . ILE A 1 267 ? -9.531 -4.977 4.52 1 92.44 267 ILE A N 1
ATOM 2033 C CA . ILE A 1 267 ? -10.797 -5.613 4.871 1 92.44 267 ILE A CA 1
ATOM 2034 C C . ILE A 1 267 ? -11.523 -6.051 3.602 1 92.44 267 ILE A C 1
ATOM 2036 O O . ILE A 1 267 ? -11.305 -5.484 2.529 1 92.44 267 ILE A O 1
ATOM 2040 N N . PRO A 1 268 ? -12.383 -7.059 3.66 1 92.5 268 PRO A N 1
ATOM 2041 C CA . PRO A 1 268 ? -13.102 -7.535 2.471 1 92.5 268 PRO A CA 1
ATOM 2042 C C . PRO A 1 268 ? -14 -6.465 1.855 1 92.5 268 PRO A C 1
ATOM 2044 O O . PRO A 1 268 ? -14.578 -5.652 2.578 1 92.5 268 PRO A O 1
ATOM 2047 N N . ARG A 1 269 ? -14.062 -6.445 0.523 1 90.81 269 ARG A N 1
ATOM 2048 C CA . ARG A 1 269 ? -14.922 -5.582 -0.279 1 90.81 269 ARG A CA 1
ATOM 2049 C C . ARG A 1 269 ? -14.469 -4.129 -0.201 1 90.81 269 ARG A C 1
ATOM 2051 O O . ARG A 1 269 ? -15.258 -3.213 -0.445 1 90.81 269 ARG A O 1
ATOM 2058 N N . ALA A 1 270 ? -13.273 -3.908 0.209 1 93.31 270 ALA A N 1
ATOM 2059 C CA . ALA A 1 270 ? -12.727 -2.555 0.266 1 93.31 270 ALA A CA 1
ATOM 2060 C C . ALA A 1 270 ? -11.297 -2.52 -0.265 1 93.31 270 ALA A C 1
ATOM 2062 O O . ALA A 1 270 ? -10.5 -1.663 0.13 1 93.31 270 ALA A O 1
ATOM 2063 N N . SER A 1 271 ? -10.992 -3.465 -1.111 1 95.31 271 SER A N 1
ATOM 2064 C CA . SER A 1 271 ? -9.609 -3.654 -1.538 1 95.31 271 SER A CA 1
ATOM 2065 C C . SER A 1 271 ? -9.102 -2.443 -2.314 1 95.31 271 SER A C 1
ATOM 2067 O O . SER A 1 271 ? -7.922 -2.102 -2.236 1 95.31 271 SER A O 1
ATOM 2069 N N . GLY A 1 272 ? -9.977 -1.823 -3.129 1 95.56 272 GLY A N 1
ATOM 2070 C CA . GLY A 1 272 ? -9.562 -0.617 -3.826 1 95.56 272 GLY A CA 1
ATOM 2071 C C . GLY A 1 272 ? -9.156 0.502 -2.889 1 95.56 272 GLY A C 1
ATOM 2072 O O . GLY A 1 272 ? -8.102 1.12 -3.072 1 95.56 272 GLY A O 1
ATOM 2073 N N . TYR A 1 273 ? -9.977 0.726 -1.942 1 95.88 273 TYR A N 1
ATOM 2074 C CA . TYR A 1 273 ? -9.695 1.741 -0.935 1 95.88 273 TYR A CA 1
ATOM 2075 C C . TYR A 1 273 ? -8.477 1.351 -0.099 1 95.88 273 TYR A C 1
ATOM 2077 O O . TYR A 1 273 ? -7.551 2.146 0.069 1 95.88 273 TYR A O 1
ATOM 2085 N N . CYS A 1 274 ? -8.461 0.118 0.428 1 98 274 CYS A N 1
ATOM 2086 C CA . CYS A 1 274 ? -7.375 -0.346 1.282 1 98 274 CYS A CA 1
ATOM 2087 C C . CYS A 1 274 ? -6.039 -0.283 0.548 1 98 274 CYS A C 1
ATOM 2089 O O . CYS A 1 274 ? -5.051 0.208 1.093 1 98 274 CYS A O 1
ATOM 2091 N N . SER A 1 275 ? -6.023 -0.782 -0.649 1 98.5 275 SER A N 1
ATOM 2092 C CA . SER A 1 275 ? -4.773 -0.765 -1.402 1 98.5 275 SER A CA 1
ATOM 2093 C C . SER A 1 275 ? -4.305 0.662 -1.666 1 98.5 275 SER A C 1
ATOM 2095 O O . SER A 1 275 ? -3.105 0.939 -1.658 1 98.5 275 SER A O 1
ATOM 2097 N N . SER A 1 276 ? -5.188 1.602 -1.921 1 98.5 276 SER A N 1
ATOM 2098 C CA . SER A 1 276 ? -4.824 3 -2.119 1 98.5 276 SER A CA 1
ATOM 2099 C C . SER A 1 276 ? -4.223 3.602 -0.854 1 98.5 276 SER A C 1
ATOM 2101 O O . SER A 1 276 ? -3.271 4.379 -0.922 1 98.5 276 SER A O 1
ATOM 2103 N N . LYS A 1 277 ? -4.816 3.283 0.24 1 98.62 277 LYS A N 1
ATOM 2104 C CA . LYS A 1 277 ? -4.309 3.812 1.502 1 98.62 277 LYS A CA 1
ATOM 2105 C C . LYS A 1 277 ? -2.988 3.152 1.884 1 98.62 277 LYS A C 1
ATOM 2107 O O . LYS A 1 277 ? -2.121 3.789 2.484 1 98.62 277 LYS A O 1
ATOM 2112 N N . HIS A 1 278 ? -2.812 1.854 1.52 1 98.56 278 HIS A N 1
ATOM 2113 C CA . HIS A 1 278 ? -1.497 1.239 1.65 1 98.56 278 HIS A CA 1
ATOM 2114 C C . HIS A 1 278 ? -0.458 1.979 0.815 1 98.56 278 HIS A C 1
ATOM 2116 O O . HIS A 1 278 ? 0.667 2.199 1.27 1 98.56 278 HIS A O 1
ATOM 2122 N N . ALA A 1 279 ? -0.847 2.271 -0.373 1 98.75 279 ALA A N 1
ATOM 2123 C CA . ALA A 1 279 ? 0.041 3.045 -1.237 1 98.75 279 ALA A CA 1
ATOM 2124 C C . ALA A 1 279 ? 0.391 4.387 -0.604 1 98.75 279 ALA A C 1
ATOM 2126 O O . ALA A 1 279 ? 1.551 4.809 -0.624 1 98.75 279 ALA A O 1
ATOM 2127 N N . LEU A 1 280 ? -0.585 5.027 -0.04 1 98.69 280 LEU A N 1
ATOM 2128 C CA . LEU A 1 280 ? -0.381 6.312 0.62 1 98.69 280 LEU A CA 1
ATOM 2129 C C . LEU A 1 280 ? 0.596 6.176 1.783 1 98.69 280 LEU A C 1
ATOM 2131 O O . LEU A 1 280 ? 1.446 7.047 1.99 1 98.69 280 LEU A O 1
ATOM 2135 N N . GLU A 1 281 ? 0.44 5.141 2.549 1 98.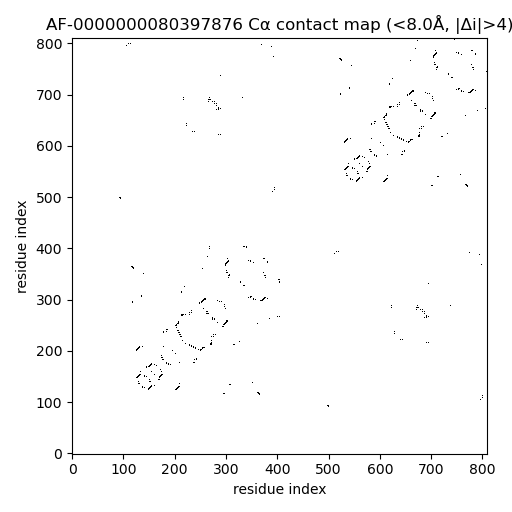44 281 GLU A N 1
ATOM 2136 C CA . GLU A 1 281 ? 1.356 4.875 3.652 1 98.44 281 GLU A CA 1
ATOM 2137 C C . GLU A 1 281 ? 2.799 4.785 3.162 1 98.44 281 GLU A C 1
ATOM 2139 O O . GLU A 1 281 ? 3.699 5.387 3.754 1 98.44 281 GLU A O 1
ATOM 2144 N N . SER A 1 282 ? 2.975 4.047 2.121 1 98.5 282 SER A N 1
ATOM 2145 C CA . SER A 1 282 ? 4.316 3.859 1.573 1 98.5 282 SER A CA 1
ATOM 2146 C C . SER A 1 282 ? 4.879 5.168 1.031 1 98.5 282 SER A C 1
ATOM 2148 O O . SER A 1 282 ? 6.039 5.5 1.277 1 98.5 282 SER A O 1
ATOM 2150 N N . LEU A 1 283 ? 4.078 5.906 0.321 1 98.44 283 LEU A N 1
ATOM 2151 C CA . LEU A 1 283 ? 4.504 7.203 -0.193 1 98.44 283 LEU A CA 1
ATOM 2152 C C . LEU A 1 283 ? 4.906 8.133 0.946 1 98.44 283 LEU A C 1
ATOM 2154 O O . LEU A 1 283 ? 5.879 8.883 0.824 1 98.44 283 LEU A O 1
ATOM 2158 N N . SER A 1 284 ? 4.184 8.086 2.021 1 98.62 284 SER A N 1
ATOM 2159 C CA . SER A 1 284 ? 4.469 8.914 3.189 1 98.62 284 SER A CA 1
ATOM 2160 C C . SER A 1 284 ? 5.801 8.531 3.826 1 98.62 284 SER A C 1
ATOM 2162 O O . SER A 1 284 ? 6.559 9.406 4.258 1 98.62 284 SER A O 1
ATOM 2164 N N . ASP A 1 285 ? 6.051 7.219 3.898 1 98.19 285 ASP A N 1
ATOM 2165 C CA . ASP A 1 285 ? 7.352 6.762 4.383 1 98.19 285 ASP A CA 1
ATOM 2166 C C . ASP A 1 285 ? 8.484 7.281 3.496 1 98.19 285 ASP A C 1
ATOM 2168 O O . ASP A 1 285 ? 9.516 7.727 3.996 1 98.19 285 ASP A O 1
ATOM 2172 N N . GLY A 1 286 ? 8.266 7.176 2.189 1 97.94 286 GLY A N 1
ATOM 2173 C CA . GLY A 1 286 ? 9.25 7.691 1.257 1 97.94 286 GLY A CA 1
ATOM 2174 C C . GLY A 1 286 ? 9.523 9.172 1.436 1 97.94 286 GLY A C 1
ATOM 2175 O O . GLY A 1 286 ? 10.672 9.602 1.46 1 97.94 286 GLY A O 1
ATOM 2176 N N . LEU A 1 287 ? 8.469 9.93 1.606 1 98.25 287 LEU A N 1
ATOM 2177 C CA . LEU A 1 287 ? 8.602 11.367 1.844 1 98.25 287 LEU A CA 1
ATOM 2178 C C . LEU A 1 287 ? 9.383 11.633 3.125 1 98.25 287 LEU A C 1
ATOM 2180 O O . LEU A 1 287 ? 10.266 12.492 3.148 1 98.25 287 LEU A O 1
ATOM 2184 N N . ARG A 1 288 ? 9.016 10.93 4.156 1 97.88 288 ARG A N 1
ATOM 2185 C CA . ARG A 1 288 ? 9.68 11.117 5.441 1 97.88 288 ARG A CA 1
ATOM 2186 C C . ARG A 1 288 ? 11.18 10.867 5.328 1 97.88 288 ARG A C 1
ATOM 2188 O O . ARG A 1 288 ? 11.984 11.648 5.84 1 97.88 288 ARG A O 1
ATOM 2195 N N . LEU A 1 289 ? 11.555 9.805 4.621 1 97.12 289 LEU A N 1
ATOM 2196 C CA . LEU A 1 289 ? 12.961 9.477 4.422 1 97.12 289 LEU A CA 1
ATOM 2197 C C . LEU A 1 289 ? 13.664 10.547 3.602 1 97.12 289 LEU A C 1
ATOM 2199 O O . LEU A 1 289 ? 14.734 11.031 3.984 1 97.12 289 LEU A O 1
ATOM 2203 N N . GLU A 1 290 ? 13.062 10.984 2.574 1 96.75 290 GLU A N 1
ATOM 2204 C CA . GLU A 1 290 ? 13.703 11.875 1.606 1 96.75 290 GLU A CA 1
ATOM 2205 C C . GLU A 1 290 ? 13.773 13.305 2.135 1 96.75 290 GLU A C 1
ATOM 2207 O O . GLU A 1 290 ? 14.703 14.047 1.802 1 96.75 290 GLU A O 1
ATOM 2212 N N . LEU A 1 291 ? 12.844 13.656 3.012 1 97.69 291 LEU A N 1
ATOM 2213 C CA . LEU A 1 291 ? 12.773 15.031 3.488 1 97.69 291 LEU A CA 1
ATOM 2214 C C . LEU A 1 291 ? 13.477 15.172 4.836 1 97.69 291 LEU A C 1
ATOM 2216 O O . LEU A 1 291 ? 13.539 16.266 5.395 1 97.69 291 LEU A O 1
ATOM 2220 N N . ALA A 1 292 ? 14.016 14.07 5.312 1 96 292 ALA A N 1
ATOM 2221 C CA . ALA A 1 292 ? 14.68 14.086 6.613 1 96 292 ALA A CA 1
ATOM 2222 C C . ALA A 1 292 ? 15.797 15.125 6.648 1 96 292 ALA A C 1
ATOM 2224 O O . ALA A 1 292 ? 15.961 15.836 7.645 1 96 292 ALA A O 1
ATOM 2225 N N . HIS A 1 293 ? 16.5 15.266 5.547 1 94.5 293 HIS A N 1
ATOM 2226 C CA . HIS A 1 293 ? 17.609 16.203 5.445 1 94.5 293 HIS A CA 1
ATOM 2227 C C . HIS A 1 293 ? 17.141 17.641 5.582 1 94.5 293 HIS A C 1
ATOM 2229 O O . HIS A 1 293 ? 17.875 18.5 6.078 1 94.5 293 HIS A O 1
ATOM 2235 N N . TYR A 1 294 ? 15.961 17.891 5.258 1 96.88 294 TYR A N 1
ATOM 2236 C CA . TYR A 1 294 ? 15.414 19.25 5.254 1 96.88 294 TYR A CA 1
ATOM 2237 C C . TYR A 1 294 ? 14.594 19.516 6.512 1 96.88 294 TYR A C 1
ATOM 2239 O O . TYR A 1 294 ? 13.953 20.562 6.633 1 96.88 294 TYR A O 1
ATOM 2247 N N . ASN A 1 295 ? 14.492 18.547 7.387 1 97.56 295 ASN A N 1
ATOM 2248 C CA . ASN A 1 295 ? 13.773 18.641 8.648 1 97.56 295 ASN A CA 1
ATOM 2249 C C . ASN A 1 295 ? 12.289 18.906 8.43 1 97.56 295 ASN A C 1
ATOM 2251 O O . ASN A 1 295 ? 11.664 19.641 9.195 1 97.56 295 ASN A O 1
ATOM 2255 N N . VAL A 1 296 ? 11.773 18.453 7.34 1 98.38 296 VAL A N 1
ATOM 2256 C CA . VAL A 1 296 ? 10.336 18.453 7.125 1 98.38 296 VAL A CA 1
ATOM 2257 C C . VAL A 1 296 ? 9.719 17.219 7.789 1 98.38 296 VAL A C 1
ATOM 2259 O O . VAL A 1 296 ? 10.156 16.094 7.555 1 98.38 296 VAL A O 1
ATOM 2262 N N . SER A 1 297 ? 8.766 17.438 8.633 1 98.31 297 SER A N 1
ATOM 2263 C CA . SER A 1 297 ? 8.125 16.312 9.289 1 98.31 297 SER A CA 1
ATOM 2264 C C . SER A 1 297 ? 6.973 15.766 8.453 1 98.31 297 SER A C 1
ATOM 2266 O O . SER A 1 297 ? 6.227 16.531 7.844 1 98.31 297 SER A O 1
ATOM 2268 N N . VAL A 1 298 ? 6.863 14.461 8.383 1 98.75 298 VAL A N 1
ATOM 2269 C CA . VAL A 1 298 ? 5.762 13.773 7.723 1 98.75 298 VAL A CA 1
ATOM 2270 C C . VAL A 1 298 ? 5.043 12.867 8.727 1 98.75 298 VAL A C 1
ATOM 2272 O O . VAL A 1 298 ? 5.641 11.938 9.273 1 98.75 298 VAL A O 1
ATOM 2275 N N . THR A 1 299 ? 3.771 13.172 8.992 1 98.75 299 THR A N 1
ATOM 2276 C CA . THR A 1 299 ? 2.961 12.383 9.922 1 98.75 299 THR A CA 1
ATOM 2277 C C . THR A 1 299 ? 1.765 11.773 9.195 1 98.75 299 THR A C 1
ATOM 2279 O O . THR A 1 299 ? 1.118 12.43 8.383 1 98.75 299 THR A O 1
ATOM 2282 N N . VAL A 1 300 ? 1.552 10.523 9.492 1 98.69 300 VAL A N 1
ATOM 2283 C CA . VAL A 1 300 ? 0.379 9.836 8.961 1 98.69 300 VAL A CA 1
ATOM 2284 C C . VAL A 1 300 ? -0.645 9.625 10.07 1 98.69 300 VAL A C 1
ATOM 2286 O O . VAL A 1 300 ? -0.329 9.047 11.117 1 98.69 300 VAL A O 1
ATOM 2289 N N . VAL A 1 301 ? -1.85 10.18 9.906 1 98.69 301 VAL A N 1
ATOM 2290 C CA . VAL A 1 301 ? -2.969 9.922 10.805 1 98.69 301 VAL A CA 1
ATOM 2291 C C . VAL A 1 301 ? -3.795 8.75 10.266 1 98.69 301 VAL A C 1
ATOM 2293 O O . VAL A 1 301 ? -4.164 8.727 9.094 1 98.69 301 VAL A O 1
ATOM 2296 N N . GLN A 1 302 ? -4.062 7.77 11.086 1 98.06 302 GLN A N 1
ATOM 2297 C CA . GLN A 1 302 ? -4.746 6.543 10.703 1 98.06 302 GLN A CA 1
ATOM 2298 C C . GLN A 1 302 ? -6.035 6.355 11.5 1 98.06 302 GLN A C 1
ATOM 2300 O O . GLN A 1 302 ? -6.07 5.586 12.461 1 98.06 302 GLN A O 1
ATOM 2305 N N . PRO A 1 303 ? -7.125 6.945 11.047 1 96.94 303 PRO A N 1
ATOM 2306 C CA . PRO A 1 303 ? -8.383 6.844 11.789 1 96.94 303 PRO A CA 1
ATOM 2307 C C . PRO A 1 303 ? -9.086 5.504 11.586 1 96.94 303 PRO A C 1
ATOM 2309 O O . PRO A 1 303 ? -9.016 4.922 10.5 1 96.94 303 PRO A O 1
ATOM 2312 N N . GLY A 1 304 ? -9.719 5.043 12.664 1 94.31 304 GLY A N 1
ATOM 2313 C CA . GLY A 1 304 ? -10.742 4.016 12.531 1 94.31 304 GLY A CA 1
ATOM 2314 C C . GLY A 1 304 ? -12.07 4.559 12.047 1 94.31 304 GLY A C 1
ATOM 2315 O O . GLY A 1 304 ? -12.125 5.32 11.078 1 94.31 304 GLY A O 1
ATOM 2316 N N . ALA A 1 305 ? -13.133 4.199 12.695 1 90.5 305 ALA A N 1
ATOM 2317 C CA . ALA A 1 305 ? -14.461 4.676 12.32 1 90.5 305 ALA A CA 1
ATOM 2318 C C . ALA A 1 305 ? -14.711 6.082 12.859 1 90.5 305 ALA A C 1
ATOM 2320 O O . ALA A 1 305 ? -14.711 6.301 14.07 1 90.5 305 ALA A O 1
ATOM 2321 N N . VAL A 1 306 ? -14.836 6.984 11.938 1 92.94 306 VAL A N 1
ATOM 2322 C CA . VAL A 1 306 ? -15.164 8.367 12.258 1 92.94 306 VAL A CA 1
ATOM 2323 C C . VAL A 1 306 ? -16.422 8.789 11.492 1 92.94 306 VAL A C 1
ATOM 2325 O O . VAL A 1 306 ? -16.562 8.469 10.305 1 92.94 306 VAL A O 1
ATOM 2328 N N . ARG A 1 307 ? -17.281 9.453 12.203 1 85.06 307 ARG A N 1
ATOM 2329 C CA . ARG A 1 307 ? -18.5 9.93 11.539 1 85.06 307 ARG A CA 1
ATOM 2330 C C . ARG A 1 307 ? -18.156 10.883 10.398 1 85.06 307 ARG A C 1
ATOM 2332 O O . ARG A 1 307 ? -17.609 11.969 10.633 1 85.06 307 ARG A O 1
ATOM 2339 N N . SER A 1 308 ? -18.328 10.422 9.211 1 81.25 308 SER A N 1
ATOM 2340 C CA . SER A 1 308 ? -18.078 11.18 7.984 1 81.25 308 SER A CA 1
ATOM 2341 C C . SER A 1 308 ? -18.938 10.672 6.832 1 81.25 308 SER A C 1
ATOM 2343 O O . SER A 1 308 ? -19.594 9.633 6.949 1 81.25 308 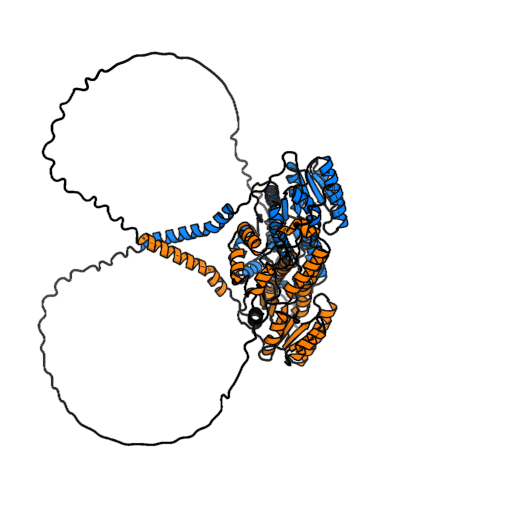SER A O 1
ATOM 2345 N N . ALA A 1 309 ? -18.953 11.477 5.812 1 76.69 309 ALA A N 1
ATOM 2346 C CA . ALA A 1 309 ? -19.812 11.148 4.684 1 76.69 309 ALA A CA 1
ATOM 2347 C C . ALA A 1 309 ? -19.203 10.047 3.82 1 76.69 309 ALA A C 1
ATOM 2349 O O . ALA A 1 309 ? -19.859 9.516 2.924 1 76.69 309 ALA A O 1
ATOM 2350 N N . ILE A 1 310 ? -17.969 9.68 4.09 1 78 310 ILE A N 1
ATOM 2351 C CA . ILE A 1 310 ? -17.234 8.781 3.209 1 78 310 ILE A CA 1
ATOM 2352 C C . ILE A 1 310 ? -17.906 7.418 3.162 1 78 310 ILE A C 1
ATOM 2354 O O . ILE A 1 310 ? -18.047 6.816 2.094 1 78 310 ILE A O 1
ATOM 2358 N N . PHE A 1 311 ? -18.391 6.934 4.207 1 78.31 311 PHE A N 1
ATOM 2359 C CA . PHE A 1 311 ? -18.984 5.605 4.258 1 78.31 311 PHE A CA 1
ATOM 2360 C C . PHE A 1 311 ? -20.359 5.605 3.623 1 78.31 311 PHE A C 1
ATOM 2362 O O . PHE A 1 311 ? -20.734 4.66 2.92 1 78.31 311 PHE A O 1
ATOM 2369 N N . GLU A 1 312 ? -21.094 6.711 3.963 1 76.06 312 GLU A N 1
ATOM 2370 C CA . GLU A 1 312 ? -22.422 6.816 3.367 1 76.06 312 GLU A CA 1
ATOM 2371 C C . GLU A 1 312 ? -22.344 6.895 1.846 1 76.06 312 GLU A C 1
ATOM 2373 O O . GLU A 1 312 ? -23.125 6.258 1.142 1 76.06 312 GLU A O 1
ATOM 2378 N N . LYS A 1 313 ? -21.422 7.637 1.422 1 76.88 313 LYS A N 1
ATOM 2379 C CA . LYS A 1 313 ? -21.234 7.777 -0.018 1 76.88 313 LYS A CA 1
ATOM 2380 C C . LYS A 1 313 ? -20.797 6.457 -0.646 1 76.88 313 LYS A C 1
ATOM 2382 O O . LYS A 1 313 ? -21.25 6.105 -1.738 1 76.88 313 LYS A O 1
ATOM 2387 N N . SER A 1 314 ? -19.969 5.707 0.022 1 78.38 314 SER A N 1
ATOM 2388 C CA . SER A 1 314 ? -19.484 4.414 -0.454 1 78.38 314 SER A CA 1
ATOM 2389 C C . SER A 1 314 ? -20.625 3.4 -0.542 1 78.38 314 SER A C 1
ATOM 2391 O O . SER A 1 314 ? -20.719 2.658 -1.521 1 78.38 314 SER A O 1
ATOM 2393 N N . GLN A 1 315 ? -21.422 3.389 0.487 1 75.38 315 GLN A N 1
ATOM 2394 C CA . GLN A 1 315 ? -22.531 2.441 0.537 1 75.38 315 GLN A CA 1
ATOM 2395 C C . GLN A 1 315 ? -23.547 2.713 -0.578 1 75.38 315 GLN A C 1
ATOM 2397 O O . GLN A 1 315 ? -24.047 1.779 -1.209 1 75.38 315 GLN A O 1
ATOM 2402 N N . SER A 1 316 ? -23.781 4.004 -0.782 1 76.81 316 SER A N 1
ATOM 2403 C CA . SER A 1 316 ? -24.719 4.371 -1.845 1 76.81 316 SER A CA 1
ATOM 2404 C C . SER A 1 316 ? -24.188 3.959 -3.213 1 76.81 316 SER A C 1
ATOM 2406 O O . SER A 1 316 ? -24.922 3.414 -4.031 1 76.81 316 SER A O 1
ATOM 2408 N N . ALA A 1 317 ? -22.938 4.16 -3.398 1 77.19 317 ALA A N 1
ATOM 2409 C CA . ALA A 1 317 ? -22.312 3.799 -4.668 1 77.19 317 ALA A CA 1
ATOM 2410 C C . ALA A 1 317 ? -22.297 2.285 -4.859 1 77.19 317 ALA A C 1
ATOM 2412 O O . ALA A 1 317 ? -22.516 1.788 -5.965 1 77.19 317 ALA A O 1
ATOM 2413 N N . SER A 1 318 ? -22.031 1.611 -3.807 1 78.94 318 SER A N 1
ATOM 2414 C CA . SER A 1 318 ? -21.984 0.153 -3.854 1 78.94 318 SER A CA 1
ATOM 2415 C C . SER A 1 318 ? -23.359 -0.432 -4.168 1 78.94 318 SER A C 1
ATOM 2417 O O . SER A 1 318 ? -23.484 -1.356 -4.973 1 78.94 318 SER A O 1
ATOM 2419 N N . GLN A 1 319 ? -24.344 0.121 -3.514 1 77.75 319 GLN A N 1
ATOM 2420 C CA . GLN A 1 319 ? -25.703 -0.362 -3.74 1 77.75 319 GLN A CA 1
ATOM 2421 C C . GLN A 1 319 ? -26.141 -0.127 -5.184 1 77.75 319 GLN A C 1
ATOM 2423 O O . GLN A 1 319 ? -26.781 -0.984 -5.789 1 77.75 319 GLN A O 1
ATOM 2428 N N . ALA A 1 320 ? -25.797 1.006 -5.668 1 78.25 320 ALA A N 1
ATOM 2429 C CA . ALA A 1 320 ? -26.125 1.321 -7.055 1 78.25 320 ALA A CA 1
ATOM 2430 C C . ALA A 1 320 ? -25.438 0.352 -8.016 1 78.25 320 ALA A C 1
ATOM 2432 O O . ALA A 1 320 ? -26.047 -0.123 -8.969 1 78.25 320 ALA A O 1
ATOM 2433 N N . LYS A 1 321 ? -24.266 -0.012 -7.715 1 80.31 321 LYS A N 1
ATOM 2434 C CA . LYS A 1 321 ? -23.5 -0.925 -8.555 1 80.31 321 LYS A CA 1
ATOM 2435 C C . LYS A 1 321 ? -24.078 -2.338 -8.5 1 80.31 321 LYS A C 1
ATOM 2437 O O . LYS A 1 321 ? -24.156 -3.025 -9.523 1 80.31 321 LYS A O 1
ATOM 2442 N N . LEU A 1 322 ? -24.406 -2.725 -7.328 1 80.31 322 LEU A N 1
ATOM 2443 C CA . LEU A 1 322 ? -24.938 -4.066 -7.145 1 80.31 322 LEU A CA 1
ATOM 2444 C C . LEU A 1 322 ? -26.281 -4.215 -7.863 1 80.31 322 LEU A C 1
ATOM 2446 O O . LEU A 1 322 ? -26.609 -5.293 -8.359 1 80.31 322 LEU A O 1
ATOM 2450 N N . ALA A 1 323 ? -26.984 -3.129 -7.832 1 77.94 323 ALA A N 1
ATOM 2451 C CA . ALA A 1 323 ? -28.266 -3.139 -8.531 1 77.94 323 ALA A CA 1
ATOM 2452 C C . ALA A 1 323 ? -28.078 -3.266 -10.039 1 77.94 323 ALA A C 1
ATOM 2454 O O . ALA A 1 323 ? -28.844 -3.951 -10.719 1 77.94 323 ALA A O 1
ATOM 2455 N N . GLU A 1 324 ? -27.031 -2.713 -10.508 1 78.38 324 GLU A N 1
ATOM 2456 C CA . GLU A 1 324 ? -26.734 -2.711 -11.945 1 78.38 324 GLU A CA 1
ATOM 2457 C C . GLU A 1 324 ? -26.125 -4.035 -12.383 1 78.38 324 GLU A C 1
ATOM 2459 O O . GLU A 1 324 ? -26.422 -4.531 -13.469 1 78.38 324 GLU A O 1
ATOM 2464 N N . ASP A 1 325 ? -25.203 -4.617 -11.562 1 78.88 325 ASP A N 1
ATOM 2465 C CA . ASP A 1 325 ? -24.5 -5.852 -11.891 1 78.88 325 ASP A CA 1
ATOM 2466 C C . ASP A 1 325 ? -24.562 -6.844 -10.734 1 78.88 325 ASP A C 1
ATOM 2468 O O . ASP A 1 325 ? -23.75 -6.777 -9.812 1 78.88 325 ASP A O 1
ATOM 2472 N N . PRO A 1 326 ? -25.484 -7.809 -10.906 1 82.88 326 PRO A N 1
ATOM 2473 C CA . PRO A 1 326 ? -25.719 -8.719 -9.781 1 82.88 326 PRO A CA 1
ATOM 2474 C C . PRO A 1 326 ? -24.688 -9.844 -9.711 1 82.88 326 PRO A C 1
ATOM 2476 O O . PRO A 1 326 ? -24.797 -10.727 -8.859 1 82.88 326 PRO A O 1
ATOM 2479 N N . ARG A 1 327 ? -23.781 -9.812 -10.586 1 87.44 327 ARG A N 1
ATOM 2480 C CA . ARG A 1 327 ? -22.812 -10.898 -10.609 1 87.44 327 ARG A CA 1
ATOM 2481 C C . ARG A 1 327 ? -22.047 -10.984 -9.297 1 87.44 327 ARG A C 1
ATOM 2483 O O . ARG A 1 327 ? -21.781 -12.078 -8.797 1 87.44 327 ARG A O 1
ATOM 2490 N N . GLU A 1 328 ? -21.703 -9.867 -8.719 1 89.31 328 GLU A N 1
ATOM 2491 C CA . GLU A 1 328 ? -21 -9.844 -7.434 1 89.31 328 GLU A CA 1
ATOM 2492 C C . GLU A 1 328 ? -21.828 -10.5 -6.336 1 89.31 328 GLU A C 1
ATOM 2494 O O . GLU A 1 328 ? -21.297 -11.258 -5.523 1 89.31 328 GLU A O 1
ATOM 2499 N N . LEU A 1 329 ? -23.094 -10.18 -6.359 1 87.81 329 LEU A N 1
ATOM 2500 C CA . LEU A 1 329 ? -23.984 -10.75 -5.355 1 87.81 329 LEU A CA 1
ATOM 2501 C C . LEU A 1 329 ? -24.094 -12.266 -5.52 1 87.81 329 LEU A C 1
ATOM 2503 O O . LEU A 1 329 ? -24.188 -12.992 -4.531 1 87.81 329 LEU A O 1
ATOM 2507 N N . LYS A 1 330 ? -24.062 -12.688 -6.723 1 90.44 330 LYS A N 1
ATOM 2508 C CA . LYS A 1 330 ? -24.156 -14.117 -7 1 90.44 330 LYS A CA 1
ATOM 2509 C C . LYS A 1 330 ? -22.938 -14.867 -6.488 1 90.44 330 LYS A C 1
ATOM 2511 O O . LYS A 1 330 ? -23.047 -15.969 -5.941 1 90.44 330 LYS A O 1
ATOM 2516 N N . VAL A 1 331 ? -21.828 -14.266 -6.598 1 92.5 331 VAL A N 1
ATOM 2517 C CA . VAL A 1 331 ? -20.578 -14.953 -6.289 1 92.5 331 VAL A CA 1
ATOM 2518 C C . VAL A 1 331 ? -20.188 -14.688 -4.836 1 92.5 331 VAL A C 1
ATOM 2520 O O . VAL A 1 331 ? -19.703 -15.586 -4.141 1 92.5 331 VAL A O 1
ATOM 2523 N N . TYR A 1 332 ? -20.422 -13.477 -4.398 1 92.12 332 TYR A N 1
ATOM 2524 C CA . TYR A 1 332 ? -19.906 -13.07 -3.096 1 92.12 332 TYR A CA 1
ATOM 2525 C C . TYR A 1 332 ? -21.031 -12.633 -2.17 1 92.12 332 TYR A C 1
ATOM 2527 O O . TYR A 1 332 ? -20.812 -11.891 -1.211 1 92.12 332 TYR A O 1
ATOM 2535 N N . GLY A 1 333 ? -22.25 -13.016 -2.428 1 87.69 333 GLY A N 1
ATOM 2536 C CA . GLY A 1 333 ? -23.406 -12.648 -1.637 1 87.69 333 GLY A CA 1
ATOM 2537 C C . GLY A 1 333 ? -23.266 -13 -0.169 1 87.69 333 GLY A C 1
ATOM 2538 O O . GLY A 1 333 ? -23.797 -12.305 0.697 1 87.69 333 GLY A O 1
ATOM 2539 N N . HIS A 1 334 ? -22.516 -14.023 0.121 1 85.88 334 HIS A N 1
ATOM 2540 C CA . HIS A 1 334 ? -22.328 -14.484 1.49 1 85.88 334 HIS A CA 1
ATOM 2541 C C . HIS A 1 334 ? -21.578 -13.453 2.322 1 85.88 334 HIS A C 1
ATOM 2543 O O . HIS A 1 334 ? -21.641 -13.477 3.553 1 85.88 334 HIS A O 1
ATOM 2549 N N . MET A 1 335 ? -20.906 -12.578 1.669 1 86.5 335 MET A N 1
ATOM 2550 C CA . MET A 1 335 ? -20.125 -11.57 2.373 1 86.5 335 MET A CA 1
ATOM 2551 C C . MET A 1 335 ? -20.875 -10.242 2.438 1 86.5 335 MET A C 1
ATOM 2553 O O . MET A 1 335 ? -20.422 -9.297 3.088 1 86.5 335 MET A O 1
ATOM 2557 N N . ILE A 1 336 ? -21.812 -10.148 1.644 1 78.25 336 ILE A N 1
ATOM 2558 C CA . ILE A 1 336 ? -22.547 -8.891 1.551 1 78.25 336 ILE A CA 1
ATOM 2559 C C . ILE A 1 336 ? -23.703 -8.891 2.551 1 78.25 336 ILE A C 1
ATOM 2561 O O . ILE A 1 336 ? -24.719 -9.547 2.33 1 78.25 336 ILE A O 1
ATOM 2565 N N . LYS A 1 337 ? -23.312 -8.867 3.822 1 65.62 337 LYS A N 1
ATOM 2566 C CA . LYS A 1 337 ? -24.359 -8.812 4.832 1 65.62 337 LYS A CA 1
ATOM 2567 C C . LYS A 1 337 ? -24.891 -7.391 5.008 1 65.62 337 LYS A C 1
ATOM 2569 O O . LYS A 1 337 ? -24.109 -6.445 5.129 1 65.62 337 LYS A O 1
ATOM 2574 N N . GLU A 1 338 ? -26.156 -7.289 4.883 1 59.66 338 GLU A N 1
ATOM 2575 C CA . GLU A 1 338 ? -26.812 -6.012 5.137 1 59.66 338 GLU A CA 1
ATOM 2576 C C . GLU A 1 338 ? -26.594 -5.559 6.578 1 59.66 338 GLU A C 1
ATOM 2578 O O . GLU A 1 338 ? -26.719 -6.355 7.508 1 59.66 338 GLU A O 1
ATOM 2583 N N . GLY A 1 339 ? -25.844 -4.48 6.926 1 59.56 339 GLY A N 1
ATOM 2584 C CA . GLY A 1 339 ? -25.922 -3.889 8.25 1 59.56 339 GLY A CA 1
ATOM 2585 C C . GLY A 1 339 ? -24.594 -3.889 8.984 1 59.56 339 GLY A C 1
ATOM 2586 O O . GLY A 1 339 ? -24.453 -3.25 10.031 1 59.56 339 GLY A O 1
ATOM 2587 N N . SER A 1 340 ? -23.594 -4.734 8.523 1 63.88 340 SER A N 1
ATOM 2588 C CA . SER A 1 340 ? -22.344 -4.77 9.289 1 63.88 340 SER A CA 1
ATOM 2589 C C . SER A 1 340 ? -21.688 -3.398 9.336 1 63.88 340 SER A C 1
ATOM 2591 O O . SER A 1 340 ? -21.25 -2.949 10.398 1 63.88 340 SER A O 1
ATOM 2593 N N . THR A 1 341 ? -21.719 -2.779 8.32 1 71 341 THR A N 1
ATOM 2594 C CA . THR A 1 341 ? -21.125 -1.449 8.258 1 71 341 THR A CA 1
ATOM 2595 C C . THR A 1 341 ? -21.938 -0.452 9.07 1 71 341 THR A C 1
ATOM 2597 O O . THR A 1 341 ? -21.391 0.473 9.672 1 71 341 THR A O 1
ATOM 2600 N N . ASP A 1 342 ? -23.172 -0.77 9.195 1 73.88 342 ASP A N 1
ATOM 2601 C CA . ASP A 1 342 ? -24.047 0.123 9.945 1 73.88 342 ASP A CA 1
ATOM 2602 C C . ASP A 1 342 ? -23.75 0.064 11.438 1 73.88 342 ASP A C 1
ATOM 2604 O O . ASP A 1 342 ? -23.75 1.092 12.117 1 73.88 342 ASP A O 1
ATOM 2608 N N . SER A 1 343 ? -23.469 -1.087 11.852 1 78.19 343 SER A N 1
ATOM 2609 C CA . SER A 1 343 ? -23.172 -1.253 13.273 1 78.19 343 SER A CA 1
ATOM 2610 C C . SER A 1 343 ? -21.844 -0.591 13.641 1 78.19 343 SER A C 1
ATOM 2612 O O . SER A 1 343 ? -21.734 0.026 14.703 1 78.19 343 SER A O 1
ATOM 2614 N N . ILE A 1 344 ? -20.922 -0.679 12.82 1 80.31 344 ILE A N 1
ATOM 2615 C CA . ILE A 1 344 ? -19.609 -0.084 13.055 1 80.31 344 ILE A CA 1
ATOM 2616 C C . ILE A 1 344 ? -19.719 1.438 13.047 1 80.31 344 ILE A C 1
ATOM 2618 O O . ILE A 1 344 ? -19.156 2.115 13.906 1 80.31 344 ILE A O 1
ATOM 2622 N N . MET A 1 345 ? -20.547 1.936 12.188 1 82.62 345 MET A N 1
ATOM 2623 C CA . MET A 1 345 ? -20.656 3.383 12.047 1 82.62 345 MET A CA 1
ATOM 2624 C C . MET A 1 345 ? -21.531 3.971 13.156 1 82.62 345 MET A C 1
ATOM 2626 O O . MET A 1 345 ? -21.375 5.145 13.508 1 82.62 345 MET A O 1
ATOM 2630 N N . ALA A 1 346 ? -22.391 3.135 13.734 1 85.25 346 ALA A N 1
ATOM 2631 C CA . ALA A 1 346 ? -23.203 3.574 14.867 1 85.25 346 ALA A CA 1
ATOM 2632 C C . ALA A 1 346 ? -22.328 3.873 16.078 1 85.25 346 ALA A C 1
ATOM 2634 O O . ALA A 1 346 ? -22.672 4.715 16.906 1 85.25 346 ALA A O 1
ATOM 2635 N N . LYS A 1 347 ? -21.188 3.291 16.109 1 89.94 347 LYS A N 1
ATOM 2636 C CA . LYS A 1 347 ? -20.281 3.461 17.234 1 89.94 347 LYS A CA 1
ATOM 2637 C C . LYS A 1 347 ? -19.094 4.363 16.859 1 89.94 347 LYS A C 1
ATOM 2639 O O . LYS A 1 347 ? -18.141 4.484 17.625 1 89.94 347 LYS A O 1
ATOM 2644 N N . ALA A 1 348 ? -19.188 4.973 15.75 1 92 348 ALA A N 1
ATOM 2645 C CA . ALA A 1 348 ? -18.062 5.754 15.219 1 92 348 ALA A CA 1
ATOM 2646 C C . ALA A 1 348 ? -17.781 6.969 16.094 1 92 348 ALA A C 1
ATOM 2648 O O . ALA A 1 348 ? -18.703 7.555 16.672 1 92 348 ALA A O 1
ATOM 2649 N N . ASP A 1 349 ? -16.484 7.371 16.203 1 93.81 349 ASP A N 1
ATOM 2650 C CA . ASP A 1 349 ? -16.078 8.57 16.922 1 93.81 349 ASP A CA 1
ATOM 2651 C C . ASP A 1 349 ? -16.391 9.828 16.125 1 93.81 349 ASP A C 1
ATOM 2653 O O . ASP A 1 349 ? -16.641 9.758 14.914 1 93.81 349 ASP A O 1
ATOM 2657 N N . THR A 1 350 ? -16.438 10.969 16.859 1 93.5 350 THR A N 1
ATOM 2658 C CA . THR A 1 350 ? -16.562 12.258 16.188 1 93.5 350 THR A CA 1
ATOM 2659 C C . THR A 1 350 ? -15.219 12.695 15.609 1 93.5 350 THR A C 1
ATOM 2661 O O . THR A 1 350 ? -14.172 12.188 16 1 93.5 350 THR A O 1
ATOM 2664 N N . PRO A 1 351 ? -15.227 13.641 14.656 1 95.81 351 PRO A N 1
ATOM 2665 C CA . PRO A 1 351 ? -13.984 14.055 13.984 1 95.81 351 PRO A CA 1
ATOM 2666 C C . PRO A 1 351 ? -13.023 14.781 14.922 1 95.81 351 PRO A C 1
ATOM 2668 O O . PRO A 1 351 ? -11.875 15.047 14.555 1 95.81 351 PRO A O 1
ATOM 2671 N N . ASP A 1 352 ? -13.375 15.047 16.125 1 95.75 352 ASP A N 1
ATOM 2672 C CA . ASP A 1 352 ? -12.523 15.758 17.078 1 95.75 352 ASP A CA 1
ATOM 2673 C C . ASP A 1 352 ? -11.227 14.992 17.344 1 95.75 352 ASP A C 1
ATOM 2675 O O . ASP A 1 352 ? -10.18 15.602 17.562 1 95.75 352 ASP A O 1
ATOM 2679 N N . CYS A 1 353 ? -11.32 13.695 17.359 1 95.75 353 CYS A N 1
ATOM 2680 C CA . CYS A 1 353 ? -10.133 12.891 17.609 1 95.75 353 CYS A CA 1
ATOM 2681 C C . CYS A 1 353 ? -9.109 13.07 16.5 1 95.75 353 CYS A C 1
ATOM 2683 O O . CYS A 1 353 ? -7.91 13.188 16.75 1 95.75 353 CYS A O 1
ATOM 2685 N N . THR A 1 354 ? -9.539 13.109 15.25 1 97.69 354 THR A N 1
ATOM 2686 C CA . THR A 1 354 ? -8.625 13.305 14.133 1 97.69 354 THR A CA 1
ATOM 2687 C C . THR A 1 354 ? -8.086 14.734 14.117 1 97.69 354 THR A C 1
ATOM 2689 O O . THR A 1 354 ? -6.91 14.961 13.836 1 97.69 354 THR A O 1
ATOM 2692 N N . THR A 1 355 ? -8.969 15.703 14.461 1 98.5 355 THR A N 1
ATOM 2693 C CA . THR A 1 355 ? -8.555 17.094 14.508 1 98.5 355 THR A CA 1
ATOM 2694 C C . THR A 1 355 ? -7.43 17.297 15.523 1 98.5 355 THR A C 1
ATOM 2696 O O . THR A 1 355 ? -6.453 18 15.242 1 98.5 355 THR A O 1
ATOM 2699 N N . LYS A 1 356 ? -7.543 16.688 16.641 1 98.31 356 LYS A N 1
ATOM 2700 C CA . LYS A 1 356 ? -6.512 16.781 17.672 1 98.31 356 LYS A CA 1
ATOM 2701 C C . LYS A 1 356 ? -5.188 16.203 17.172 1 98.31 356 LYS A C 1
ATOM 2703 O O . LYS A 1 356 ? -4.129 16.797 17.391 1 98.31 356 LYS A O 1
ATOM 2708 N N . ALA A 1 357 ? -5.277 15.094 16.5 1 98.44 357 ALA A N 1
ATOM 2709 C CA . ALA A 1 357 ? -4.074 14.453 15.977 1 98.44 357 ALA A CA 1
ATOM 2710 C C . ALA A 1 357 ? -3.416 15.32 14.906 1 98.44 357 ALA A C 1
ATOM 2712 O O . ALA A 1 357 ? -2.191 15.461 14.883 1 98.44 357 ALA A O 1
ATOM 2713 N N . ILE A 1 358 ? -4.223 15.898 14.047 1 98.81 358 ILE A N 1
ATOM 2714 C CA . ILE A 1 358 ? -3.717 16.766 12.984 1 98.81 358 ILE A CA 1
ATOM 2715 C C . ILE A 1 358 ? -3.041 17.984 13.594 1 98.81 358 ILE A C 1
ATOM 2717 O O . ILE A 1 358 ? -1.94 18.359 13.18 1 98.81 358 ILE A O 1
ATOM 2721 N N . ARG A 1 359 ? -3.668 18.594 14.562 1 98.75 359 ARG A N 1
ATOM 2722 C CA . ARG A 1 359 ? -3.119 19.766 15.227 1 98.75 359 ARG A CA 1
ATOM 2723 C C . ARG A 1 359 ? -1.776 19.453 15.883 1 98.75 359 ARG A C 1
ATOM 2725 O O . ARG A 1 359 ? -0.819 20.219 15.75 1 98.75 359 ARG A O 1
ATOM 2732 N N . GLN A 1 360 ? -1.706 18.344 16.547 1 98.44 360 GLN A N 1
ATOM 2733 C CA . GLN A 1 360 ? -0.463 17.922 17.188 1 98.44 360 GLN A CA 1
ATOM 2734 C C . GLN A 1 360 ? 0.641 17.703 16.156 1 98.44 360 GLN A C 1
ATOM 2736 O O . GLN A 1 360 ? 1.781 18.125 16.359 1 98.44 360 GLN A O 1
ATOM 2741 N N . ALA A 1 361 ? 0.292 17.094 15.07 1 98.62 361 ALA A N 1
ATOM 2742 C CA . ALA A 1 361 ? 1.26 16.844 14.008 1 98.62 361 ALA A CA 1
ATOM 2743 C C . ALA A 1 361 ? 1.808 18.141 13.438 1 98.62 361 ALA A C 1
ATOM 2745 O O . ALA A 1 361 ? 2.973 18.219 13.039 1 98.62 361 ALA A O 1
ATOM 2746 N N . LEU A 1 362 ? 1.003 19.188 13.406 1 98.69 362 LEU A N 1
ATOM 2747 C CA . LEU A 1 362 ? 1.373 20.469 12.805 1 98.69 362 LEU A CA 1
ATOM 2748 C C . LEU A 1 362 ? 2.168 21.312 13.781 1 98.69 362 LEU A C 1
ATOM 2750 O O . LEU A 1 362 ? 2.947 22.172 13.375 1 98.69 362 LEU A O 1
ATOM 2754 N N . MET A 1 363 ? 2.049 21.047 15.141 1 98.19 363 MET A N 1
ATOM 2755 C CA . MET A 1 363 ? 2.539 22.031 16.094 1 98.19 363 MET A CA 1
ATOM 2756 C C . MET A 1 363 ? 3.609 21.438 17 1 98.19 363 MET A C 1
ATOM 2758 O O . MET A 1 363 ? 4.469 22.156 17.516 1 98.19 363 MET A O 1
ATOM 2762 N N . ASP A 1 364 ? 3.633 20.141 17.172 1 97.69 364 ASP A N 1
ATOM 2763 C CA . ASP A 1 364 ? 4.453 19.516 18.203 1 97.69 364 ASP A CA 1
ATOM 2764 C C . ASP A 1 364 ? 5.938 19.609 17.859 1 97.69 364 ASP A C 1
ATOM 2766 O O . ASP A 1 364 ? 6.316 19.453 16.703 1 97.69 364 ASP A O 1
ATOM 2770 N N . ARG A 1 365 ? 6.719 19.719 18.891 1 97.62 365 ARG A N 1
ATOM 2771 C CA . ARG A 1 365 ? 8.172 19.703 18.766 1 97.62 365 ARG A CA 1
ATOM 2772 C C . ARG A 1 365 ? 8.68 18.328 18.375 1 97.62 365 ARG A C 1
ATOM 2774 O O . ARG A 1 365 ? 9.68 18.203 17.672 1 97.62 365 ARG A O 1
ATOM 2781 N N . TYR A 1 366 ? 8.008 17.328 18.844 1 97.19 366 TYR A N 1
ATOM 2782 C CA . TYR A 1 366 ? 8.359 15.945 18.547 1 97.19 366 TYR A CA 1
ATOM 2783 C C . TYR A 1 366 ? 7.172 15.195 17.953 1 97.19 366 TYR A C 1
ATOM 2785 O O . TYR A 1 366 ? 6.637 14.273 18.578 1 97.19 366 TYR A O 1
ATOM 2793 N N . PRO A 1 367 ? 6.848 15.508 16.75 1 97.25 367 PRO A N 1
ATOM 2794 C CA . PRO A 1 367 ? 5.695 14.844 16.141 1 97.25 367 PRO A CA 1
ATOM 2795 C C . PRO A 1 367 ? 5.926 13.352 15.914 1 97.25 367 PRO A C 1
ATOM 2797 O O . PRO A 1 367 ? 7.051 12.938 15.625 1 97.25 367 PRO A O 1
ATOM 2800 N N . LYS A 1 368 ? 4.867 12.586 16.062 1 96.12 368 LYS A N 1
ATOM 2801 C CA . LYS A 1 368 ? 4.91 11.164 15.766 1 96.12 368 LYS A CA 1
ATOM 2802 C C . LYS A 1 368 ? 4.914 10.922 14.258 1 96.12 368 LYS A C 1
ATOM 2804 O O . LYS A 1 368 ? 4.5 11.789 13.484 1 96.12 368 LYS A O 1
ATOM 2809 N N . THR A 1 369 ? 5.441 9.734 13.867 1 97.06 369 THR A N 1
ATOM 2810 C CA . THR A 1 369 ? 5.402 9.375 12.453 1 97.06 369 THR A CA 1
ATOM 2811 C C . THR A 1 369 ? 4.016 8.875 12.055 1 97.06 369 THR A C 1
ATOM 2813 O O . THR A 1 369 ? 3.613 8.992 10.898 1 97.06 369 THR A O 1
ATOM 2816 N N . ARG A 1 370 ? 3.344 8.258 13.008 1 96.5 370 ARG A N 1
ATOM 2817 C CA . ARG A 1 370 ? 2 7.727 12.805 1 96.5 370 ARG A CA 1
ATOM 2818 C C . ARG A 1 370 ? 1.142 7.914 14.047 1 96.5 370 ARG A C 1
ATOM 2820 O O . ARG A 1 370 ? 1.632 7.781 15.172 1 96.5 370 ARG A O 1
ATOM 2827 N N . GLU A 1 371 ? -0.095 8.25 13.812 1 96.75 371 GLU A N 1
ATOM 2828 C CA . GLU A 1 371 ? -1.076 8.359 14.891 1 96.75 371 GLU A CA 1
ATOM 2829 C C . GLU A 1 371 ? -2.346 7.582 14.562 1 96.75 371 GLU A C 1
ATOM 2831 O O . GLU A 1 371 ? -3.096 7.957 13.656 1 96.75 371 GLU A O 1
ATOM 2836 N N . VAL A 1 372 ? -2.568 6.504 15.273 1 96.31 372 VAL A N 1
ATOM 2837 C CA . VAL A 1 372 ? -3.801 5.734 15.148 1 96.31 372 VAL A CA 1
ATOM 2838 C C . VAL A 1 372 ? -4.863 6.301 16.094 1 96.31 372 VAL A C 1
ATOM 2840 O O . VAL A 1 372 ? -4.66 6.363 17.297 1 96.31 372 VAL A O 1
ATOM 2843 N N . VAL A 1 373 ? -5.973 6.703 15.508 1 96.81 373 VAL A N 1
ATOM 2844 C CA . VAL A 1 373 ? -6.977 7.359 16.344 1 96.81 373 VAL A CA 1
ATOM 2845 C C . VAL A 1 373 ? -8.352 6.75 16.062 1 96.81 373 VAL A C 1
ATOM 2847 O O . VAL A 1 373 ? -8.508 5.941 15.148 1 96.81 373 VAL A O 1
ATOM 2850 N N . ALA A 1 374 ? -9.352 7.07 16.875 1 95.88 374 ALA A N 1
ATOM 2851 C CA . ALA A 1 374 ? -10.742 6.629 16.781 1 95.88 374 ALA A CA 1
ATOM 2852 C C . ALA A 1 374 ? -10.867 5.148 17.125 1 95.88 374 ALA A C 1
ATOM 2854 O O . ALA A 1 374 ? -10.062 4.609 17.891 1 95.88 374 ALA A O 1
ATOM 2855 N N . ASN A 1 375 ? -12.055 4.566 16.781 1 92.69 375 ASN A N 1
ATOM 2856 C CA . ASN A 1 375 ? -12.32 3.189 17.188 1 92.69 375 ASN A CA 1
ATOM 2857 C C . ASN A 1 375 ? -12.797 2.34 16.016 1 92.69 375 ASN A C 1
ATOM 2859 O O . ASN A 1 375 ? -13 2.854 14.906 1 92.69 375 ASN A O 1
ATOM 2863 N N . ILE A 1 376 ? -12.773 1.026 16.203 1 89 376 ILE A N 1
ATOM 2864 C CA . ILE A 1 376 ? -13.391 0.039 15.328 1 89 376 ILE A CA 1
ATOM 2865 C C . ILE A 1 376 ? -14.406 -0.785 16.109 1 89 376 ILE A C 1
ATOM 2867 O O . ILE A 1 376 ? -14.039 -1.591 16.969 1 89 376 ILE A O 1
ATOM 2871 N N . ASP A 1 377 ? -15.609 -0.586 15.859 1 86.94 377 ASP A N 1
ATOM 2872 C CA . ASP A 1 377 ? -16.688 -1.308 16.516 1 86.94 377 ASP A CA 1
ATOM 2873 C C . ASP A 1 377 ? -16.594 -1.167 18.047 1 86.94 377 ASP A C 1
ATOM 2875 O O . ASP A 1 377 ? -16.703 -2.156 18.766 1 86.94 377 ASP A O 1
ATOM 2879 N N . GLY A 1 378 ? -16.203 -0.028 18.469 1 88 378 GLY A N 1
ATOM 2880 C CA . GLY A 1 378 ? -16.188 0.261 19.891 1 88 378 GLY A CA 1
ATOM 2881 C C . GLY A 1 378 ? -14.836 0.02 20.531 1 88 378 GLY A C 1
ATOM 2882 O O . GLY A 1 378 ? -14.609 0.406 21.688 1 88 378 GLY A O 1
ATOM 2883 N N . LEU A 1 379 ? -13.961 -0.602 19.812 1 90.88 379 LEU A N 1
ATOM 2884 C CA . LEU A 1 379 ? -12.617 -0.838 20.328 1 90.88 379 LEU A CA 1
ATOM 2885 C C . LEU A 1 379 ? -11.633 0.178 19.766 1 90.88 379 LEU A C 1
ATOM 2887 O O . LEU A 1 379 ? -11.695 0.512 18.578 1 90.88 379 LEU A O 1
ATOM 2891 N N . PRO A 1 380 ? -10.805 0.637 20.672 1 93.62 380 PRO A N 1
ATOM 2892 C CA . PRO A 1 380 ? -9.82 1.584 20.141 1 93.62 380 PRO A CA 1
ATOM 2893 C C . PRO A 1 380 ? -9.062 1.036 18.938 1 93.62 380 PRO A C 1
ATOM 2895 O O . PRO A 1 380 ? -8.633 -0.121 18.938 1 93.62 380 PRO A O 1
ATOM 2898 N N . ALA A 1 381 ? -8.883 1.858 17.891 1 93.88 381 ALA A N 1
ATOM 2899 C CA . ALA A 1 381 ? -8.289 1.438 16.625 1 93.88 381 ALA A CA 1
ATOM 2900 C C . ALA A 1 381 ? -6.844 0.997 16.812 1 93.88 381 ALA A C 1
ATOM 2902 O O . ALA A 1 381 ? -6.316 0.215 16.016 1 93.88 381 ALA A O 1
ATOM 2903 N N . ILE A 1 382 ? -6.176 1.44 17.875 1 91.69 382 ILE A N 1
ATOM 2904 C CA . ILE A 1 382 ? -4.781 1.102 18.125 1 91.69 382 ILE A CA 1
ATOM 2905 C C . ILE A 1 382 ? -4.648 -0.402 18.359 1 91.69 382 ILE A C 1
ATOM 2907 O O . ILE A 1 382 ? -3.586 -0.982 18.109 1 91.69 382 ILE A O 1
ATOM 2911 N N . PHE A 1 383 ? -5.711 -1.042 18.844 1 90.25 383 PHE A N 1
ATOM 2912 C CA . PHE A 1 383 ? -5.68 -2.486 19.047 1 90.25 383 PHE A CA 1
ATOM 2913 C C . PHE A 1 383 ? -5.512 -3.217 17.719 1 90.25 383 PHE A C 1
ATOM 2915 O O . PHE A 1 383 ? -4.789 -4.211 17.641 1 90.25 383 PHE A O 1
ATOM 2922 N N . ALA A 1 384 ? -6.168 -2.695 16.703 1 90.81 384 ALA A N 1
ATOM 2923 C CA . ALA A 1 384 ? -6.031 -3.295 15.383 1 90.81 384 ALA A CA 1
ATOM 2924 C C . ALA A 1 384 ? -4.594 -3.207 14.891 1 90.81 384 ALA A C 1
ATOM 2926 O O . ALA A 1 384 ? -4.102 -4.117 14.219 1 90.81 384 ALA A O 1
ATOM 2927 N N . HIS A 1 385 ? -3.969 -2.141 15.188 1 88.88 385 HIS A N 1
ATOM 2928 C CA . HIS A 1 385 ? -2.566 -1.955 14.836 1 88.88 385 HIS A CA 1
ATOM 2929 C C . HIS A 1 385 ? -1.687 -3.016 15.484 1 88.88 385 HIS A C 1
ATOM 2931 O O . HIS A 1 385 ? -0.831 -3.611 14.828 1 88.88 385 HIS A O 1
ATOM 2937 N N . TYR A 1 386 ? -1.958 -3.311 16.734 1 84.81 386 TYR A N 1
ATOM 2938 C CA . TYR A 1 386 ? -1.183 -4.316 17.453 1 84.81 386 TYR A CA 1
ATOM 2939 C C . TYR A 1 386 ? -1.492 -5.715 16.938 1 84.81 386 TYR A C 1
ATOM 2941 O O . TYR A 1 386 ? -0.59 -6.543 16.781 1 84.81 386 TYR A O 1
ATOM 2949 N N . MET A 1 387 ? -2.697 -5.93 16.688 1 85.69 387 MET A N 1
ATOM 2950 C CA . MET A 1 387 ? -3.084 -7.238 16.172 1 85.69 387 MET A CA 1
ATOM 2951 C C . MET A 1 387 ? -2.404 -7.52 14.844 1 85.69 387 MET A C 1
ATOM 2953 O O . MET A 1 387 ? -1.899 -8.625 14.617 1 85.69 387 MET A O 1
ATOM 2957 N N . LYS A 1 388 ? -2.361 -6.539 13.969 1 89.19 388 LYS A N 1
ATOM 2958 C CA . LYS A 1 388 ? -1.744 -6.688 12.656 1 89.19 388 LYS A CA 1
ATOM 2959 C C . LYS A 1 388 ? -0.271 -7.062 12.781 1 89.19 388 LYS A C 1
ATOM 2961 O O . LYS A 1 388 ? 0.243 -7.848 11.977 1 89.19 388 LYS A O 1
ATOM 2966 N N . HIS A 1 389 ? 0.381 -6.57 13.812 1 80.12 389 HIS A N 1
ATOM 2967 C CA . HIS A 1 389 ? 1.815 -6.777 13.969 1 80.12 389 HIS A CA 1
ATOM 2968 C C . HIS A 1 389 ? 2.107 -8.062 14.734 1 80.12 389 HIS A C 1
ATOM 2970 O O . HIS A 1 389 ? 3.162 -8.68 14.547 1 80.12 389 HIS A O 1
ATOM 2976 N N . MET A 1 390 ? 1.136 -8.539 15.516 1 78.5 390 MET A N 1
ATOM 2977 C CA . MET A 1 390 ? 1.444 -9.633 16.422 1 78.5 390 MET A CA 1
ATOM 2978 C C . MET A 1 390 ? 0.85 -10.945 15.922 1 78.5 390 MET A C 1
ATOM 2980 O O . MET A 1 390 ? 1.382 -12.023 16.203 1 78.5 390 MET A O 1
ATOM 2984 N N . LEU A 1 391 ? -0.187 -10.852 15.219 1 87.12 391 LEU A N 1
ATOM 2985 C CA . LEU A 1 391 ? -0.899 -12.07 14.859 1 87.12 391 LEU A CA 1
ATOM 2986 C C . LEU A 1 391 ? -0.499 -12.547 13.461 1 87.12 391 LEU A C 1
ATOM 2988 O O . LEU A 1 391 ? -0.266 -11.727 12.57 1 87.12 391 LEU A O 1
ATOM 2992 N N . PRO A 1 392 ? -0.5 -13.891 13.312 1 90.44 392 PRO A N 1
ATOM 2993 C CA . PRO A 1 392 ? -0.34 -14.422 11.953 1 90.44 392 PRO A CA 1
ATOM 2994 C C . PRO A 1 392 ? -1.491 -14.039 11.031 1 90.44 392 PRO A C 1
ATOM 2996 O O . PRO A 1 392 ? -2.621 -13.844 11.492 1 90.44 392 PRO A O 1
ATOM 2999 N N . ASP A 1 393 ? -1.2 -13.992 9.758 1 93.38 393 ASP A N 1
ATOM 3000 C CA . ASP A 1 393 ? -2.174 -13.57 8.758 1 93.38 393 ASP A CA 1
ATOM 3001 C C . ASP A 1 393 ? -3.453 -14.398 8.852 1 93.38 393 ASP A C 1
ATOM 3003 O O . ASP A 1 393 ? -4.559 -13.852 8.758 1 93.38 393 ASP A O 1
ATOM 3007 N N . ARG A 1 394 ? -3.346 -15.68 9.055 1 94.62 394 ARG A N 1
ATOM 3008 C CA . ARG A 1 394 ? -4.508 -16.562 9.039 1 94.62 394 ARG A CA 1
ATOM 3009 C C . ARG A 1 394 ? -5.43 -16.266 10.227 1 94.62 394 ARG A C 1
ATOM 3011 O O . ARG A 1 394 ? -6.652 -16.391 10.109 1 94.62 394 ARG A O 1
ATOM 3018 N N . VAL A 1 395 ? -4.812 -15.969 11.359 1 93.56 395 VAL A N 1
ATOM 3019 C CA . VAL A 1 395 ? -5.605 -15.602 12.531 1 93.56 395 VAL A CA 1
ATOM 3020 C C . VAL A 1 395 ? -6.309 -14.273 12.281 1 93.56 395 VAL A C 1
ATOM 3022 O O . VAL A 1 395 ? -7.5 -14.133 12.562 1 93.56 395 VAL A O 1
ATOM 3025 N N . LEU A 1 396 ? -5.598 -13.367 11.758 1 93.88 396 LEU A N 1
ATOM 3026 C CA . LEU A 1 396 ? -6.164 -12.062 11.43 1 93.88 396 LEU A CA 1
ATOM 3027 C C . LEU A 1 396 ? -7.285 -12.203 10.406 1 93.88 396 LEU A C 1
ATOM 3029 O O . LEU A 1 396 ? -8.32 -11.539 10.516 1 93.88 396 LEU A O 1
ATOM 3033 N N . ASP A 1 397 ? -7.082 -13.062 9.414 1 95.31 397 ASP A N 1
ATOM 3034 C CA . ASP A 1 397 ? -8.102 -13.305 8.391 1 95.31 397 ASP A CA 1
ATOM 3035 C C . ASP A 1 397 ? -9.414 -13.758 9.023 1 95.31 397 ASP A C 1
ATOM 3037 O O . ASP A 1 397 ? -10.484 -13.266 8.664 1 95.31 397 ASP A O 1
ATOM 3041 N N . LYS A 1 398 ? -9.352 -14.656 9.953 1 93.12 398 LYS A N 1
ATOM 3042 C CA . LYS A 1 398 ? -10.547 -15.164 10.617 1 93.12 398 LYS A CA 1
ATOM 3043 C C . LYS A 1 398 ? -11.273 -14.047 11.367 1 93.12 398 LYS A C 1
ATOM 3045 O O . LYS A 1 398 ? -12.5 -13.953 11.328 1 93.12 398 LYS A O 1
ATOM 3050 N N . MET A 1 399 ? -10.477 -13.227 12.023 1 90.69 399 MET A N 1
ATOM 3051 C CA . MET A 1 399 ? -11.055 -12.117 12.773 1 90.69 399 MET A CA 1
ATOM 3052 C C . MET A 1 399 ? -11.727 -11.117 11.836 1 90.69 399 MET A C 1
ATOM 3054 O O . MET A 1 399 ? -12.836 -10.648 12.117 1 90.69 399 MET A O 1
ATOM 3058 N N . LEU A 1 400 ? -11.094 -10.828 10.758 1 91.5 400 LEU A N 1
ATOM 3059 C CA . LEU A 1 400 ? -11.609 -9.852 9.797 1 91.5 400 LEU A CA 1
ATOM 3060 C C . LEU A 1 400 ? -12.867 -10.383 9.117 1 91.5 400 LEU A C 1
ATOM 3062 O O . LEU A 1 400 ? -13.828 -9.633 8.914 1 91.5 400 LEU A O 1
ATOM 3066 N N . LEU A 1 401 ? -12.867 -11.625 8.766 1 90.62 401 LEU A N 1
ATOM 3067 C CA . LEU A 1 401 ? -14.039 -12.227 8.133 1 90.62 401 LEU A CA 1
ATOM 3068 C C . LEU A 1 401 ? -15.211 -12.281 9.102 1 90.62 401 LEU A C 1
ATOM 3070 O O . LEU A 1 401 ? -16.359 -12.07 8.695 1 90.62 401 LEU A O 1
ATOM 3074 N N . SER A 1 402 ? -14.938 -12.469 10.367 1 86.5 402 SER A N 1
ATOM 3075 C CA . SER A 1 402 ? -15.992 -12.5 11.375 1 86.5 402 SER A CA 1
ATOM 3076 C C . SER A 1 402 ? -16.578 -11.117 11.602 1 86.5 402 SER A C 1
ATOM 3078 O O . SER A 1 402 ? -17.781 -10.984 11.859 1 86.5 402 SER A O 1
ATOM 3080 N N . THR A 1 403 ? -15.742 -10.109 11.406 1 80.25 403 THR A N 1
ATOM 3081 C CA . THR A 1 403 ? -16.156 -8.742 11.695 1 80.25 403 THR A CA 1
ATOM 3082 C C . THR A 1 403 ? -16.812 -8.109 10.477 1 80.25 403 THR A C 1
ATOM 3084 O O . THR A 1 403 ? -17.812 -7.395 10.594 1 80.25 403 THR A O 1
ATOM 3087 N N . PHE A 1 404 ? -16.328 -8.469 9.312 1 79.12 404 PHE A N 1
ATOM 3088 C CA . PHE A 1 404 ? -16.703 -7.66 8.156 1 79.12 404 PHE A CA 1
ATOM 3089 C C . PHE A 1 404 ? -17.469 -8.5 7.137 1 79.12 404 PHE A C 1
ATOM 3091 O O . PHE A 1 404 ? -17.984 -7.969 6.152 1 79.12 404 PHE A O 1
ATOM 3098 N N . ALA A 1 405 ? -17.453 -9.766 7.262 1 76.56 405 ALA A N 1
ATOM 3099 C CA . ALA A 1 405 ? -18.172 -10.641 6.336 1 76.56 405 ALA A CA 1
ATOM 3100 C C . ALA A 1 405 ? -19.234 -11.461 7.066 1 76.56 405 ALA A C 1
ATOM 3102 O O . ALA A 1 405 ? -19.109 -11.719 8.266 1 76.56 405 ALA A O 1
ATOM 3103 N N . MET B 1 1 ? -63.094 -35.5 -7.879 1 18.55 1 MET B N 1
ATOM 3104 C CA . MET B 1 1 ? -63.25 -36.062 -6.539 1 18.55 1 MET B CA 1
ATOM 3105 C C . MET B 1 1 ? -62.969 -35 -5.473 1 18.55 1 MET B C 1
ATOM 3107 O O . MET B 1 1 ? -62.469 -33.906 -5.785 1 18.55 1 MET B O 1
ATOM 3111 N N . HIS B 1 2 ? -62.031 -35.312 -4.453 1 17.94 2 HIS B N 1
ATOM 3112 C CA . HIS B 1 2 ? -61.812 -35.031 -3.041 1 17.94 2 HIS B CA 1
ATOM 3113 C C . HIS B 1 2 ? -61.5 -33.531 -2.83 1 17.94 2 HIS B C 1
ATOM 3115 O O . HIS B 1 2 ? -61.094 -32.844 -3.766 1 17.94 2 HIS B O 1
ATOM 3121 N N . ARG B 1 3 ? -60.781 -33.156 -1.493 1 17.45 3 ARG B N 1
ATOM 3122 C CA . ARG B 1 3 ? -60.938 -32.375 -0.264 1 17.45 3 ARG B CA 1
ATOM 3123 C C . ARG B 1 3 ? -60.438 -30.953 -0.446 1 17.45 3 ARG B C 1
ATOM 3125 O O . ARG B 1 3 ? -59.438 -30.734 -1.106 1 17.45 3 ARG B O 1
ATOM 3132 N N . ASP B 1 4 ? -61.156 -29.688 -0.087 1 20.05 4 ASP B N 1
ATOM 3133 C CA . ASP B 1 4 ? -61.531 -28.391 0.44 1 20.05 4 ASP B CA 1
ATOM 3134 C C . ASP B 1 4 ? -60.5 -27.891 1.441 1 20.05 4 ASP B C 1
ATOM 3136 O O . ASP B 1 4 ? -60.438 -26.688 1.744 1 20.05 4 ASP B O 1
ATOM 3140 N N . THR B 1 5 ? -60.281 -28.703 2.459 1 22.45 5 THR B N 1
ATOM 3141 C CA . THR B 1 5 ? -60.281 -28.172 3.818 1 22.45 5 THR B CA 1
ATOM 3142 C C . THR B 1 5 ? -59.188 -27.141 4.004 1 22.45 5 THR B C 1
ATOM 3144 O O . THR B 1 5 ? -58.312 -27.016 3.162 1 22.45 5 THR B O 1
ATOM 3147 N N . THR B 1 6 ? -58.406 -27.281 5.086 1 19.53 6 THR B N 1
ATOM 3148 C CA . THR B 1 6 ? -58.188 -26.688 6.398 1 19.53 6 THR B CA 1
ATOM 3149 C C . THR B 1 6 ? -57.031 -25.719 6.352 1 19.53 6 THR B C 1
ATOM 3151 O O . THR B 1 6 ? -57.125 -24.578 6.809 1 19.53 6 THR B O 1
ATOM 3154 N N . ARG B 1 7 ? -55.812 -26.25 7.059 1 20.02 7 ARG B N 1
ATOM 3155 C CA . ARG B 1 7 ? -54.969 -25.953 8.211 1 20.02 7 ARG B CA 1
ATOM 3156 C C . ARG B 1 7 ? -54 -24.828 7.898 1 20.02 7 ARG B C 1
ATOM 3158 O O . ARG B 1 7 ? -53.688 -24.578 6.734 1 20.02 7 ARG B O 1
ATOM 3165 N N . SER B 1 8 ? -52.938 -24.703 8.734 1 20.03 8 SER B N 1
ATOM 3166 C CA . SER B 1 8 ? -52.344 -24.047 9.898 1 20.03 8 SER B CA 1
ATOM 3167 C C . SER B 1 8 ? -51.156 -23.172 9.5 1 20.03 8 SER B C 1
ATOM 3169 O O . SER B 1 8 ? -50.969 -22.078 10.039 1 20.03 8 SER B O 1
ATOM 3171 N N . THR B 1 9 ? -50.094 -23.828 9 1 20.25 9 THR B N 1
ATOM 3172 C CA . THR B 1 9 ? -48.844 -23.453 9.641 1 20.25 9 THR B CA 1
ATOM 3173 C C . THR B 1 9 ? -48.469 -22.016 9.297 1 20.25 9 THR B C 1
ATOM 3175 O O . THR B 1 9 ? -48.906 -21.484 8.273 1 20.25 9 THR B O 1
ATOM 3178 N N . GLU B 1 10 ? -47.5 -21.547 10 1 22.09 10 GLU B N 1
ATOM 3179 C CA . GLU B 1 10 ? -46.719 -20.578 10.758 1 22.09 10 GLU B CA 1
ATOM 3180 C C . GLU B 1 10 ? -45.875 -19.688 9.828 1 22.09 10 GLU B C 1
ATOM 3182 O O . GLU B 1 10 ? -45.125 -18.844 10.297 1 22.09 10 GLU B O 1
ATOM 3187 N N . VAL B 1 11 ? -46.062 -19.969 8.586 1 20.23 11 VAL B N 1
ATOM 3188 C CA . VAL B 1 11 ? -44.969 -19.359 7.852 1 20.23 11 VAL B CA 1
ATOM 3189 C C . VAL B 1 11 ? -45.094 -17.844 7.91 1 20.23 11 VAL B C 1
ATOM 3191 O O . VAL B 1 11 ? -44.062 -17.141 7.801 1 20.23 11 VAL B O 1
ATOM 3194 N N . MET B 1 12 ? -46.344 -17.5 7.539 1 19.89 12 MET B N 1
ATOM 3195 C CA . MET B 1 12 ? -46.156 -16.094 7.184 1 19.89 12 MET B CA 1
ATOM 3196 C C . MET B 1 12 ? -45.906 -15.25 8.422 1 19.89 12 MET B C 1
ATOM 3198 O O . MET B 1 12 ? -46.844 -14.969 9.188 1 19.89 12 MET B O 1
ATOM 3202 N N . GLU B 1 13 ? -44.906 -15.688 9.273 1 19.66 13 GLU B N 1
ATOM 3203 C CA . GLU B 1 13 ? -44.156 -14.961 10.305 1 19.66 13 GLU B CA 1
ATOM 3204 C C . GLU B 1 13 ? -44.219 -13.453 10.055 1 19.66 13 GLU B C 1
ATOM 3206 O O . GLU B 1 13 ? -44.375 -13.016 8.914 1 19.66 13 GLU B O 1
ATOM 3211 N N . ARG B 1 14 ? -43.812 -12.688 11.258 1 18.77 14 ARG B N 1
ATOM 3212 C CA . ARG B 1 14 ? -43.75 -11.516 12.117 1 18.77 14 ARG B CA 1
ATOM 3213 C C . ARG B 1 14 ? -42.969 -10.391 11.445 1 18.77 14 ARG B C 1
ATOM 3215 O O . ARG B 1 14 ? -41.812 -10.57 11.047 1 18.77 14 ARG B O 1
ATOM 3222 N N . ARG B 1 15 ? -43.562 -9.469 10.594 1 19.77 15 ARG B N 1
ATOM 3223 C CA . ARG B 1 15 ? -43.781 -8.039 10.422 1 19.77 15 ARG B CA 1
ATOM 3224 C C . ARG B 1 15 ? -43.312 -7.258 11.641 1 19.77 15 ARG B C 1
ATOM 3226 O O . ARG B 1 15 ? -43.625 -7.613 12.781 1 19.77 15 ARG B O 1
ATOM 3233 N N . ARG B 1 16 ? -42.344 -6.477 11.344 1 20.12 16 ARG B N 1
ATOM 3234 C CA . ARG B 1 16 ? -41.406 -5.445 11.805 1 20.12 16 ARG B CA 1
ATOM 3235 C C . ARG B 1 16 ? -42.094 -4.488 12.773 1 20.12 16 ARG B C 1
ATOM 3237 O O . ARG B 1 16 ? -42.969 -3.707 12.367 1 20.12 16 ARG B O 1
ATOM 3244 N N . GLN B 1 17 ? -42.625 -4.949 13.867 1 17.39 17 GLN B N 1
ATOM 3245 C CA . GLN B 1 17 ? -43.031 -4.352 15.133 1 17.39 17 GLN B CA 1
ATOM 3246 C C . GLN B 1 17 ? -42.156 -3.176 15.508 1 17.39 17 GLN B C 1
ATOM 3248 O O . GLN B 1 17 ? -42.625 -2.113 15.891 1 17.39 17 GLN B O 1
ATOM 3253 N N . ARG B 1 18 ? -41.031 -3.459 16.188 1 15.77 18 ARG B N 1
ATOM 3254 C CA . ARG B 1 18 ? -40.656 -2.877 17.484 1 15.77 18 ARG B CA 1
ATOM 3255 C C . ARG B 1 18 ? -40.125 -1.454 17.312 1 15.77 18 ARG B C 1
ATOM 3257 O O . ARG B 1 18 ? -39.062 -1.241 16.688 1 15.77 18 ARG B O 1
ATOM 3264 N N . PHE B 1 19 ? -41.062 -0.387 16.891 1 18.69 19 PHE B N 1
ATOM 3265 C CA . PHE B 1 19 ? -41 1.021 17.266 1 18.69 19 PHE B CA 1
ATOM 3266 C C . PHE B 1 19 ? -40.406 1.185 18.672 1 18.69 19 PHE B C 1
ATOM 3268 O O . PHE B 1 19 ? -41.062 0.794 19.656 1 18.69 19 PHE B O 1
ATOM 3275 N N . LEU B 1 20 ? -39.094 0.872 18.703 1 17.92 20 LEU B N 1
ATOM 3276 C CA . LEU B 1 20 ? -38.219 1.015 19.844 1 17.92 20 LEU B CA 1
ATOM 3277 C C . LEU B 1 20 ? -38.625 2.213 20.703 1 17.92 20 LEU B C 1
ATOM 3279 O O . LEU B 1 20 ? -38.875 3.295 20.172 1 17.92 20 LEU B O 1
ATOM 3283 N N . SER B 1 21 ? -39.062 2.029 21.828 1 16.42 21 SER B N 1
ATOM 3284 C CA . SER B 1 21 ? -39.5 2.518 23.125 1 16.42 21 SER B CA 1
ATOM 3285 C C . SER B 1 21 ? -38.719 3.756 23.562 1 16.42 21 SER B C 1
ATOM 3287 O O . SER B 1 21 ? -37.75 4.133 22.906 1 16.42 21 SER B O 1
ATOM 3289 N N . ARG B 1 22 ? -38.375 3.863 24.875 1 16.59 22 ARG B N 1
ATOM 3290 C CA . ARG B 1 22 ? -38.562 4.598 26.109 1 16.59 22 ARG B CA 1
ATOM 3291 C C . ARG B 1 22 ? -37.406 5.543 26.375 1 16.59 22 ARG B C 1
ATOM 3293 O O . ARG B 1 22 ? -37.594 6.73 26.641 1 16.59 22 ARG B O 1
ATOM 3300 N N . MET B 1 23 ? -36.188 5.207 26.906 1 16.16 23 MET B N 1
ATOM 3301 C CA . MET B 1 23 ? -35.938 5.535 28.312 1 16.16 23 MET B CA 1
ATOM 3302 C C . MET B 1 23 ? -35 6.738 28.422 1 16.16 23 MET B C 1
ATOM 3304 O O . MET B 1 23 ? -33.844 6.676 28 1 16.16 23 MET B O 1
ATOM 3308 N N . PRO B 1 24 ? -35.375 8 27.953 1 18.11 24 PRO B N 1
ATOM 3309 C CA . PRO B 1 24 ? -34.406 9.078 28.156 1 18.11 24 PRO B CA 1
ATOM 3310 C C . PRO B 1 24 ? -33.938 9.188 29.609 1 18.11 24 PRO B C 1
ATOM 3312 O O . PRO B 1 24 ? -34.781 9.383 30.516 1 18.11 24 PRO B O 1
ATOM 3315 N N . THR B 1 25 ? -33.094 8.406 30 1 16.34 25 THR B N 1
ATOM 3316 C CA . THR B 1 25 ? -32.688 8.43 31.391 1 16.34 25 THR B CA 1
ATOM 3317 C C . THR B 1 25 ? -32.344 9.852 31.844 1 16.34 25 THR B C 1
ATOM 3319 O O . THR B 1 25 ? -32.156 10.742 31 1 16.34 25 THR B O 1
ATOM 3322 N N . LEU B 1 26 ? -31.484 9.898 32.938 1 15.88 26 LEU B N 1
ATOM 3323 C CA . LEU B 1 26 ? -31.234 10.398 34.281 1 15.88 26 LEU B CA 1
ATOM 3324 C C . LEU B 1 26 ? -30.172 11.5 34.25 1 15.88 26 LEU B C 1
ATOM 3326 O O . LEU B 1 26 ? -28.984 11.219 34.188 1 15.88 26 LEU B O 1
ATOM 3330 N N . ALA B 1 27 ? -30.109 12.352 33.25 1 17.22 27 ALA B N 1
ATOM 3331 C CA . ALA B 1 27 ? -28.922 13.18 33.438 1 17.22 27 ALA B CA 1
ATOM 3332 C C . ALA B 1 27 ? -28.969 13.867 34.812 1 17.22 27 ALA B C 1
ATOM 3334 O O . ALA B 1 27 ? -29.938 14.547 35.125 1 17.22 27 ALA B O 1
ATOM 3335 N N . THR B 1 28 ? -28.359 13.227 35.812 1 16.27 28 THR B N 1
ATOM 3336 C CA . THR B 1 28 ? -28.047 13.648 37.156 1 16.27 28 THR B CA 1
ATOM 3337 C C . THR B 1 28 ? -27.266 14.953 37.156 1 16.27 28 THR B C 1
ATOM 3339 O O . THR B 1 28 ? -26.141 15 36.656 1 16.27 28 THR B O 1
ATOM 3342 N N . SER B 1 29 ? -27.906 16.094 37.062 1 15.9 29 SER B N 1
ATOM 3343 C CA . SER B 1 29 ? -27.375 17.438 37.062 1 15.9 29 SER B CA 1
ATOM 3344 C C . SER B 1 29 ? -26.672 17.734 38.406 1 15.9 29 SER B C 1
ATOM 3346 O O . SER B 1 29 ? -26.609 18.891 38.844 1 15.9 29 SER B O 1
ATOM 3348 N N . ASP B 1 30 ? -25.828 16.844 38.875 1 15.3 30 ASP B N 1
ATOM 3349 C CA . ASP B 1 30 ? -25.438 17.25 40.219 1 15.3 30 ASP B CA 1
ATOM 3350 C C . ASP B 1 30 ? -24.938 18.703 40.219 1 15.3 30 ASP B C 1
ATOM 3352 O O . ASP B 1 30 ? -24.562 19.234 39.188 1 15.3 30 ASP B O 1
ATOM 3356 N N . VAL B 1 31 ? -24.328 19.109 41.594 1 15.01 31 VAL B N 1
ATOM 3357 C CA . VAL B 1 31 ? -24.297 20.156 42.625 1 15.01 31 VAL B CA 1
ATOM 3358 C C . VAL B 1 31 ? -23.203 21.172 42.281 1 15.01 31 VAL B C 1
ATOM 3360 O O . VAL B 1 31 ? -22.297 20.875 41.531 1 15.01 31 VAL B O 1
ATOM 3363 N N . ALA B 1 32 ? -22.812 22 43.344 1 14.3 32 ALA B N 1
ATOM 3364 C CA . ALA B 1 32 ? -22.781 23.406 43.719 1 14.3 32 ALA B CA 1
ATOM 3365 C C . ALA B 1 32 ? -21.359 23.969 43.625 1 14.3 32 ALA B C 1
ATOM 3367 O O . ALA B 1 32 ? -21.172 25.188 43.594 1 14.3 32 ALA B O 1
ATOM 3368 N N . LYS B 1 33 ? -20.438 23.234 43.75 1 16.23 33 LYS B N 1
ATOM 3369 C CA . LYS B 1 33 ? -19.672 23.891 44.812 1 16.23 33 LYS B CA 1
ATOM 3370 C C . LYS B 1 33 ? -18.922 25.094 44.281 1 16.23 33 LYS B C 1
ATOM 3372 O O . LYS B 1 33 ? -18.016 24.969 43.469 1 16.23 33 LYS B O 1
ATOM 3377 N N . THR B 1 34 ? -19.594 26.234 44.281 1 13.41 34 THR B N 1
ATOM 3378 C CA . THR B 1 34 ? -19.078 27.484 43.781 1 13.41 34 THR B CA 1
ATOM 3379 C C . THR B 1 34 ? -17.703 27.797 44.344 1 13.41 34 THR B C 1
ATOM 3381 O O . THR B 1 34 ? -17.312 27.234 45.344 1 13.41 34 THR B O 1
ATOM 3384 N N . ARG B 1 35 ? -17.422 29.219 44.281 1 14.45 35 ARG B N 1
ATOM 3385 C CA . ARG B 1 35 ? -16.484 30.188 43.719 1 14.45 35 ARG B CA 1
ATOM 3386 C C . ARG B 1 35 ? -15.461 30.609 44.781 1 14.45 35 ARG B C 1
ATOM 3388 O O . ARG B 1 35 ? -14.25 30.562 44.531 1 14.45 35 ARG B O 1
ATOM 3395 N N . GLU B 1 36 ? -15.812 31.812 45.562 1 13.74 36 GLU B N 1
ATOM 3396 C CA . GLU B 1 36 ? -15.18 33.094 45.219 1 13.74 36 GLU B CA 1
ATOM 3397 C C . GLU B 1 36 ? -13.883 33.281 46.031 1 13.74 36 GLU B C 1
ATOM 3399 O O . GLU B 1 36 ? -12.812 33.469 45.438 1 13.74 36 GLU B O 1
ATOM 3404 N N . SER B 1 37 ? -13.93 34.344 47.031 1 13.98 37 SER B N 1
ATOM 3405 C CA . SER B 1 37 ? -13.344 35.688 46.938 1 13.98 37 SER B CA 1
ATOM 3406 C C . SER B 1 37 ? -11.984 35.75 47.625 1 13.98 37 SER B C 1
ATOM 3408 O O . SER B 1 37 ? -11.375 34.688 47.875 1 13.98 37 SER B O 1
ATOM 3410 N N . GLY B 1 38 ? -11.867 36.812 48.594 1 13.71 38 GLY B N 1
ATOM 3411 C CA . GLY B 1 38 ? -11.188 38.094 48.656 1 13.71 38 GLY B CA 1
ATOM 3412 C C . GLY B 1 38 ? -9.875 38.062 49.406 1 13.71 38 GLY B C 1
ATOM 3413 O O . GLY B 1 38 ? -8.805 38.281 48.812 1 13.71 38 GLY B O 1
ATOM 3414 N N . ALA B 1 39 ? -9.93 38.719 50.688 1 14.66 39 ALA B N 1
ATOM 3415 C CA . ALA B 1 39 ? -9.328 39.969 51.125 1 14.66 39 ALA B CA 1
ATOM 3416 C C . ALA B 1 39 ? -7.926 39.75 51.688 1 14.66 39 ALA B C 1
ATOM 3418 O O . ALA B 1 39 ? -7.547 38.625 51.969 1 14.66 39 ALA B O 1
ATOM 3419 N N . ILE B 1 40 ? -7.645 40.688 52.719 1 14.43 40 ILE B N 1
ATOM 3420 C CA . ILE B 1 40 ? -6.812 41.844 52.969 1 14.43 40 ILE B CA 1
ATOM 3421 C C . ILE B 1 40 ? -5.551 41.438 53.719 1 14.43 40 ILE B C 1
ATOM 3423 O O . ILE B 1 40 ? -4.434 41.719 53.281 1 14.43 40 ILE B O 1
ATOM 3427 N N . GLU B 1 41 ? -5.531 41.906 55 1 14.01 41 GLU B N 1
ATOM 3428 C CA . GLU B 1 41 ? -4.723 43.031 55.469 1 14.01 41 GLU B CA 1
ATOM 3429 C C . GLU B 1 41 ? -3.408 42.531 56.094 1 14.01 41 GLU B C 1
ATOM 3431 O O . GLU B 1 41 ? -2.33 42.938 55.625 1 14.01 41 GLU B O 1
ATOM 3436 N N . GLY B 1 42 ? -3.326 42.906 57.312 1 13.84 42 GLY B N 1
ATOM 3437 C CA . GLY B 1 42 ? -2.49 43.875 57.969 1 13.84 42 GLY B CA 1
ATOM 3438 C C . GLY B 1 42 ? -1.189 43.312 58.5 1 13.84 42 GLY B C 1
ATOM 3439 O O . GLY B 1 42 ? -0.875 42.156 58.281 1 13.84 42 GLY B O 1
ATOM 3440 N N . GLY B 1 43 ? -1.058 43.594 59.781 1 14.27 43 GLY B N 1
ATOM 3441 C CA . GLY B 1 43 ? -0.173 44.469 60.531 1 14.27 43 GLY B CA 1
ATOM 3442 C C . GLY B 1 43 ? 1.086 43.781 61 1 14.27 43 GLY B C 1
ATOM 3443 O O . GLY B 1 43 ? 1.216 42.562 60.875 1 14.27 43 GLY B O 1
ATOM 3444 N N . ARG B 1 44 ? 1.49 44.25 62.156 1 14.88 44 ARG B N 1
ATOM 3445 C CA . ARG B 1 44 ? 2.609 45 62.719 1 14.88 44 ARG B CA 1
ATOM 3446 C C . ARG B 1 44 ? 3.65 44.062 63.344 1 14.88 44 ARG B C 1
ATOM 3448 O O . ARG B 1 44 ? 4.828 44.125 62.969 1 14.88 44 ARG B O 1
ATOM 3455 N N . GLY B 1 45 ? 3.592 44.062 64.625 1 13.4 45 GLY B N 1
ATOM 3456 C CA . GLY B 1 45 ? 4.59 44.719 65.438 1 13.4 45 GLY B CA 1
ATOM 3457 C C . GLY B 1 45 ? 5.695 43.781 65.938 1 13.4 45 GLY B C 1
ATOM 3458 O O . GLY B 1 45 ? 6.879 44.094 65.75 1 13.4 45 GLY B O 1
ATOM 3459 N N . MET B 1 46 ? 5.441 42.906 66.875 1 14.11 46 MET B N 1
ATOM 3460 C CA . MET B 1 46 ? 6.113 43.219 68.188 1 14.11 46 MET B CA 1
ATOM 3461 C C . MET B 1 46 ? 7.527 42.656 68.188 1 14.11 46 MET B C 1
ATOM 3463 O O . MET B 1 46 ? 7.82 41.688 67.5 1 14.11 46 MET B O 1
ATOM 3467 N N . ARG B 1 47 ? 8.336 43.281 69.125 1 14.23 47 ARG B N 1
ATOM 3468 C CA . ARG B 1 47 ? 9.656 43.688 69.562 1 14.23 47 ARG B CA 1
ATOM 3469 C C . ARG B 1 47 ? 10.383 42.5 70.25 1 14.23 47 ARG B C 1
ATOM 3471 O O . ARG B 1 47 ? 11.586 42.344 70.062 1 14.23 47 ARG B O 1
ATOM 3478 N N . GLU B 1 48 ? 9.656 41.812 71.188 1 14.17 48 GLU B N 1
ATOM 3479 C CA . GLU B 1 48 ? 10.383 42 72.438 1 14.17 48 GLU B CA 1
ATOM 3480 C C . GLU B 1 48 ? 11.68 41.188 72.438 1 14.17 48 GLU B C 1
ATOM 3482 O O . GLU B 1 48 ? 11.891 40.344 71.625 1 14.17 48 GLU B O 1
ATOM 3487 N N . GLY B 1 49 ? 11.969 40.688 73.688 1 14.24 49 GLY B N 1
ATOM 3488 C CA . GLY B 1 49 ? 12.93 40.938 74.75 1 14.24 49 GLY B CA 1
ATOM 3489 C C . GLY B 1 49 ? 14.016 39.875 74.812 1 14.24 49 GLY B C 1
ATOM 3490 O O . GLY B 1 49 ? 15.156 40.125 74.438 1 14.24 49 GLY B O 1
ATOM 3491 N N . GLY B 1 50 ? 13.773 38.875 75.625 1 14.84 50 GLY B N 1
ATOM 3492 C CA . GLY B 1 50 ? 14.578 38.781 76.812 1 14.84 50 GLY B CA 1
ATOM 3493 C C . GLY B 1 50 ? 15.875 38.031 76.625 1 14.84 50 GLY B C 1
ATOM 3494 O O . GLY B 1 50 ? 16.125 37.469 75.562 1 14.84 50 GLY B O 1
ATOM 3495 N N . SER B 1 51 ? 16.266 37.156 77.625 1 15.53 51 SER B N 1
ATOM 3496 C CA . SER B 1 51 ? 17.281 37.188 78.688 1 15.53 51 SER B CA 1
ATOM 3497 C C . SER B 1 51 ? 18.406 36.188 78.375 1 15.53 51 SER B C 1
ATOM 3499 O O . SER B 1 51 ? 19.578 36.562 78.375 1 15.53 51 SER B O 1
ATOM 3501 N N . THR B 1 52 ? 18.234 34.906 78.812 1 15.59 52 THR B N 1
ATOM 3502 C CA . THR B 1 52 ? 19 34.469 79.938 1 15.59 52 THR B CA 1
ATOM 3503 C C . THR B 1 52 ? 20.359 33.938 79.562 1 15.59 52 THR B C 1
ATOM 3505 O O . THR B 1 52 ? 20.594 33.656 78.375 1 15.59 52 THR B O 1
ATOM 3508 N N . TYR B 1 53 ? 20.797 32.594 80.188 1 16.81 53 TYR B N 1
ATOM 3509 C CA . TYR B 1 53 ? 21.766 32.219 81.188 1 16.81 53 TYR B CA 1
ATOM 3510 C C . TYR B 1 53 ? 22.969 31.5 80.562 1 16.81 53 TYR B C 1
ATOM 3512 O O . TYR B 1 53 ? 22.812 30.688 79.625 1 16.81 53 TYR B O 1
ATOM 3520 N N . THR B 1 54 ? 24.109 32.062 80.625 1 18.61 54 THR B N 1
ATOM 3521 C CA . THR B 1 54 ? 25.484 31.859 80.125 1 18.61 54 THR B CA 1
ATOM 3522 C C . THR B 1 54 ? 26.094 30.594 80.75 1 18.61 54 THR B C 1
ATOM 3524 O O . THR B 1 54 ? 27.312 30.484 80.875 1 18.61 54 THR B O 1
ATOM 3527 N N . THR B 1 55 ? 25.297 29.438 80.938 1 17.94 55 THR B N 1
ATOM 3528 C CA . THR B 1 55 ? 25.953 28.578 81.938 1 17.94 55 THR B CA 1
ATOM 3529 C C . THR B 1 55 ? 27.344 28.156 81.438 1 17.94 55 THR B C 1
ATOM 3531 O O . THR B 1 55 ? 27.516 27.781 80.312 1 17.94 55 THR B O 1
ATOM 3534 N N . THR B 1 56 ? 28.406 28.375 82.25 1 19.48 56 THR B N 1
ATOM 3535 C CA . THR B 1 56 ? 29.859 28.438 82.312 1 19.48 56 THR B CA 1
ATOM 3536 C C . THR B 1 56 ? 30.469 27.031 82.25 1 19.48 56 THR B C 1
ATOM 3538 O O . THR B 1 56 ? 31.688 26.875 82.188 1 19.48 56 THR B O 1
ATOM 3541 N N . ILE B 1 57 ? 29.75 25.859 81.875 1 18.81 57 ILE B N 1
ATOM 3542 C CA . ILE B 1 57 ? 30.25 24.703 82.625 1 18.81 57 ILE B CA 1
ATOM 3543 C C . ILE B 1 57 ? 31.703 24.438 82.25 1 18.81 57 ILE B C 1
ATOM 3545 O O . ILE B 1 57 ? 32.094 24.562 81.062 1 18.81 57 ILE B O 1
ATOM 3549 N N . ASN B 1 58 ? 32.625 24.172 83.312 1 19.5 58 ASN B N 1
ATOM 3550 C CA . ASN B 1 58 ? 34 24.031 83.75 1 19.5 58 ASN B CA 1
ATOM 3551 C C . ASN B 1 58 ? 34.688 22.797 83.188 1 19.5 58 ASN B C 1
ATOM 3553 O O . ASN B 1 58 ? 34.312 21.672 83.562 1 19.5 58 ASN B O 1
ATOM 3557 N N . LYS B 1 59 ? 34.875 22.609 81.875 1 20.95 59 LYS B N 1
ATOM 3558 C CA . LYS B 1 59 ? 35.281 21.359 81.25 1 20.95 59 LYS B CA 1
ATOM 3559 C C . LYS B 1 59 ? 36.656 20.922 81.812 1 20.95 59 LYS B C 1
ATOM 3561 O O . LYS B 1 59 ? 37.656 21.594 81.562 1 20.95 59 LYS B O 1
ATOM 3566 N N . ARG B 1 60 ? 36.625 20.344 83.062 1 20.64 60 ARG B N 1
ATOM 3567 C CA . ARG B 1 60 ? 37.812 19.844 83.75 1 20.64 60 ARG B CA 1
ATOM 3568 C C . ARG B 1 60 ? 38.656 18.969 82.875 1 20.64 60 ARG B C 1
ATOM 3570 O O . ARG B 1 60 ? 38.156 18.328 81.938 1 20.64 60 ARG B O 1
ATOM 3577 N N . ALA B 1 61 ? 40 19.047 83 1 22.41 61 ALA B N 1
ATOM 3578 C CA . ALA B 1 61 ? 41.281 18.766 82.375 1 22.41 61 ALA B CA 1
ATOM 3579 C C . ALA B 1 61 ? 41.562 17.266 82.375 1 22.41 61 ALA B C 1
ATOM 3581 O O . ALA B 1 61 ? 42.625 16.828 81.938 1 22.41 61 ALA B O 1
ATOM 3582 N N . ILE B 1 62 ? 40.469 16.344 82.312 1 22.56 62 ILE B N 1
ATOM 3583 C CA . ILE B 1 62 ? 40.781 15.047 82.938 1 22.56 62 ILE B CA 1
ATOM 3584 C C . ILE B 1 62 ? 41.938 14.398 82.188 1 22.56 62 ILE B C 1
ATOM 3586 O O . ILE B 1 62 ? 42.062 14.5 81 1 22.56 62 ILE B O 1
ATOM 3590 N N . ALA B 1 63 ? 42.938 13.898 83 1 26.31 63 ALA B N 1
ATOM 3591 C CA . ALA B 1 63 ? 44.312 13.336 83 1 26.31 63 ALA B CA 1
ATOM 3592 C C . ALA B 1 63 ? 44.344 12.047 82.188 1 26.31 63 ALA B C 1
ATOM 3594 O O . ALA B 1 63 ? 43.5 11.156 82.375 1 26.31 63 ALA B O 1
ATOM 3595 N N . PRO B 1 64 ? 44.875 12.008 80.875 1 26.12 64 PRO B N 1
ATOM 3596 C CA . PRO B 1 64 ? 44.719 10.93 79.938 1 26.12 64 PRO B CA 1
ATOM 3597 C C . PRO B 1 64 ? 45.344 9.617 80.375 1 26.12 64 PRO B C 1
ATOM 3599 O O . PRO B 1 64 ? 46.5 9.57 80.75 1 26.12 64 PRO B O 1
ATOM 3602 N N . ILE B 1 65 ? 44.594 8.898 81.312 1 27.81 65 ILE B N 1
ATOM 3603 C CA . ILE B 1 65 ? 45.094 7.672 81.938 1 27.81 65 ILE B CA 1
ATOM 3604 C C . ILE B 1 65 ? 45.594 6.73 80.812 1 27.81 65 ILE B C 1
ATOM 3606 O O . ILE B 1 65 ? 44.969 6.594 79.75 1 27.81 65 ILE B O 1
ATOM 3610 N N . MET B 1 66 ? 46.875 6.266 81 1 29.88 66 MET B N 1
ATOM 3611 C CA . MET B 1 66 ? 47.812 5.535 80.125 1 29.88 66 MET B CA 1
ATOM 3612 C C . MET B 1 66 ? 47.281 4.137 79.812 1 29.88 66 MET B C 1
ATOM 3614 O O . MET B 1 66 ? 47.125 3.322 80.75 1 29.88 66 MET B O 1
ATOM 3618 N N . PRO B 1 67 ? 46.188 3.926 79.062 1 29.86 67 PRO B N 1
ATOM 3619 C CA . PRO B 1 67 ? 45.5 2.652 79.188 1 29.86 67 PRO B CA 1
ATOM 3620 C C . PRO B 1 67 ? 46.375 1.446 78.875 1 29.86 67 PRO B C 1
ATOM 3622 O O . PRO B 1 67 ? 47.375 1.576 78.188 1 29.86 67 PRO B O 1
ATOM 3625 N N . PRO B 1 68 ? 46.25 0.466 79.75 1 32.25 68 PRO B N 1
ATOM 3626 C CA . PRO B 1 68 ? 47.031 -0.771 79.938 1 32.25 68 PRO B CA 1
ATOM 3627 C C . PRO B 1 68 ? 47.219 -1.534 78.625 1 32.25 68 PRO B C 1
ATOM 3629 O O . PRO B 1 68 ? 46.5 -1.259 77.625 1 32.25 68 PRO B O 1
ATOM 3632 N N . LYS B 1 69 ? 48 -2.688 78.688 1 30.06 69 LYS B N 1
ATOM 3633 C CA . LYS B 1 69 ? 48.688 -3.582 77.75 1 30.06 69 LYS B CA 1
ATOM 3634 C C . LYS B 1 69 ? 47.688 -4.309 76.875 1 30.06 69 LYS B C 1
ATOM 3636 O O . LYS B 1 69 ? 46.75 -4.938 77.375 1 30.06 69 LYS B O 1
ATOM 3641 N N . GLY B 1 70 ? 47.438 -3.887 75.625 1 28.8 70 GLY B N 1
ATOM 3642 C CA . GLY B 1 70 ? 46.281 -4.043 74.75 1 28.8 70 GLY B CA 1
ATOM 3643 C C . GLY B 1 70 ? 46.062 -5.473 74.312 1 28.8 70 GLY B C 1
ATOM 3644 O O . GLY B 1 70 ? 47.031 -6.156 73.938 1 28.8 70 GLY B O 1
ATOM 3645 N N . GLY B 1 71 ? 45.281 -6.277 75.125 1 30.48 71 GLY B N 1
ATOM 3646 C CA . GLY B 1 71 ? 44.969 -7.668 74.875 1 30.48 71 GLY B CA 1
ATOM 3647 C C . GLY B 1 71 ? 44.688 -7.949 73.438 1 30.48 71 GLY B C 1
ATOM 3648 O O . GLY B 1 71 ? 44.375 -7.035 72.625 1 30.48 71 GLY B O 1
ATOM 3649 N N . ARG B 1 72 ? 45.281 -9.148 72.938 1 31.25 72 ARG B N 1
ATOM 3650 C CA . ARG B 1 72 ? 45.281 -9.641 71.562 1 31.25 72 ARG B CA 1
ATOM 3651 C C . ARG B 1 72 ? 43.875 -9.617 70.938 1 31.25 72 ARG B C 1
ATOM 3653 O O . ARG B 1 72 ? 42.969 -10.266 71.5 1 31.25 72 ARG B O 1
ATOM 3660 N N . MET B 1 73 ? 43.406 -8.477 70.625 1 28.11 73 MET B N 1
ATOM 3661 C CA . MET B 1 73 ? 42.062 -8.422 70.062 1 28.11 73 MET B CA 1
ATOM 3662 C C . MET B 1 73 ? 41.844 -9.453 69 1 28.11 73 MET B C 1
ATOM 3664 O O . MET B 1 73 ? 42.625 -9.477 68 1 28.11 73 MET B O 1
ATOM 3668 N N . LYS B 1 74 ? 41.344 -10.672 69.312 1 30.69 74 LYS B N 1
ATOM 3669 C CA . LYS B 1 74 ? 40.906 -11.68 68.375 1 30.69 74 LYS B CA 1
ATOM 3670 C C . LYS B 1 74 ? 40.281 -11.023 67.125 1 30.69 74 LYS B C 1
ATOM 3672 O O . LYS B 1 74 ? 39.375 -10.203 67.312 1 30.69 74 LYS B O 1
ATOM 3677 N N . LYS B 1 75 ? 41.188 -10.906 66.125 1 31.88 75 LYS B N 1
ATOM 3678 C CA . LYS B 1 75 ? 40.75 -10.484 64.812 1 31.88 75 LYS B CA 1
ATOM 3679 C C . LYS B 1 75 ? 39.406 -11.086 64.438 1 31.88 75 LYS B C 1
ATOM 3681 O O . LYS B 1 75 ? 39.25 -12.305 64.312 1 31.88 75 LYS B O 1
ATOM 3686 N N . HIS B 1 76 ? 38.375 -10.57 65.188 1 31.77 76 HIS B N 1
ATOM 3687 C CA . HIS B 1 76 ? 37.094 -11.055 64.625 1 31.77 76 HIS B CA 1
ATOM 3688 C C . HIS B 1 76 ? 37 -10.781 63.125 1 31.77 76 HIS B C 1
ATOM 3690 O O . HIS B 1 76 ? 37.125 -9.641 62.688 1 31.77 76 HIS B O 1
ATOM 3696 N N . THR B 1 77 ? 37.719 -11.656 62.375 1 34.81 77 THR B N 1
ATOM 3697 C CA . THR B 1 77 ? 37.531 -11.602 60.938 1 34.81 77 THR B CA 1
ATOM 3698 C C . THR B 1 77 ? 36.062 -11.328 60.594 1 34.81 77 THR B C 1
ATOM 3700 O O . THR B 1 77 ? 35.156 -12 61.125 1 34.81 77 THR B O 1
ATOM 3703 N N . PRO B 1 78 ? 35.844 -9.992 60.469 1 35.62 78 PRO B N 1
ATOM 3704 C CA . PRO B 1 78 ? 34.469 -9.789 60.062 1 35.62 78 PRO B CA 1
ATOM 3705 C C . PRO B 1 78 ? 33.969 -10.82 59.031 1 35.62 78 PRO B C 1
ATOM 3707 O O . PRO B 1 78 ? 34.688 -11.148 58.094 1 35.62 78 PRO B O 1
ATOM 3710 N N . PHE B 1 79 ? 33.469 -11.977 59.625 1 36.03 79 PHE B N 1
ATOM 3711 C CA . PHE B 1 79 ? 32.719 -12.867 58.75 1 36.03 79 PHE B CA 1
ATOM 3712 C C . PHE B 1 79 ? 31.875 -12.07 57.781 1 36.03 79 PHE B C 1
ATOM 3714 O O . PHE B 1 79 ? 30.891 -11.422 58.156 1 36.03 79 PHE B O 1
ATOM 3721 N N . PHE B 1 80 ? 32.594 -11.391 56.875 1 35.03 80 PHE B N 1
ATOM 3722 C CA . PHE B 1 80 ? 31.719 -10.914 55.812 1 35.03 80 PHE B CA 1
ATOM 3723 C C . PHE B 1 80 ? 30.828 -12.039 55.312 1 35.03 80 PHE B C 1
ATOM 3725 O O . PHE B 1 80 ? 31.328 -13.094 54.906 1 35.03 80 PHE B O 1
ATOM 3732 N N . PRO B 1 81 ? 29.719 -12.156 55.844 1 33.16 81 PRO B N 1
ATOM 3733 C CA . PRO B 1 81 ? 28.906 -13.195 55.219 1 33.16 81 PRO B CA 1
ATOM 3734 C C . PRO B 1 81 ? 29.031 -13.188 53.688 1 33.16 81 PRO B C 1
ATOM 3736 O O . PRO B 1 81 ? 29.141 -12.125 53.062 1 33.16 81 PRO B O 1
ATOM 3739 N N . LYS B 1 82 ? 29.875 -14.164 53.125 1 36.03 82 LYS B N 1
ATOM 3740 C CA . LYS B 1 82 ? 29.656 -14.43 51.719 1 36.03 82 LYS B CA 1
ATOM 3741 C C . LYS B 1 82 ? 28.203 -14.164 51.312 1 36.03 82 LYS B C 1
ATOM 3743 O O . LYS B 1 82 ? 27.281 -14.828 51.812 1 36.03 82 LYS B O 1
ATOM 3748 N N . VAL B 1 83 ? 27.984 -12.992 51.094 1 33.31 83 VAL B N 1
ATOM 3749 C CA . VAL B 1 83 ? 26.719 -12.82 50.406 1 33.31 83 VAL B CA 1
ATOM 3750 C C . VAL B 1 83 ? 26.578 -13.891 49.312 1 33.31 83 VAL B C 1
ATOM 3752 O O . VAL B 1 83 ? 27.375 -13.93 48.375 1 33.31 83 VAL B O 1
ATOM 3755 N N . GLU B 1 84 ? 26.359 -15.203 49.688 1 33.69 84 GLU B N 1
ATOM 3756 C CA . GLU B 1 84 ? 25.828 -16.141 48.688 1 33.69 84 GLU B CA 1
ATOM 3757 C C . GLU B 1 84 ? 25.016 -15.414 47.625 1 33.69 84 GLU B C 1
ATOM 3759 O O . GLU B 1 84 ? 23.875 -15.016 47.875 1 33.69 84 GLU B O 1
ATOM 3764 N N . ARG B 1 85 ? 25.531 -14.641 46.906 1 40.97 85 ARG B N 1
ATOM 3765 C CA . ARG B 1 85 ? 25.016 -14.164 45.625 1 40.97 85 ARG B CA 1
ATOM 3766 C C . ARG B 1 85 ? 24.203 -15.242 44.906 1 40.97 85 ARG B C 1
ATOM 3768 O O . ARG B 1 85 ? 24.703 -16.344 44.688 1 40.97 85 ARG B O 1
ATOM 3775 N N . SER B 1 86 ? 22.812 -15.203 44.875 1 41.41 86 SER B N 1
ATOM 3776 C CA . SER B 1 86 ? 21.484 -15.828 44.875 1 41.41 86 SER B CA 1
ATOM 3777 C C . SER B 1 86 ? 21.312 -16.688 43.625 1 41.41 86 SER B C 1
ATOM 3779 O O . SER B 1 86 ? 21.422 -16.203 42.5 1 41.41 86 SER B O 1
ATOM 3781 N N . CYS B 1 87 ? 21.688 -18.016 43.5 1 47.66 87 CYS B N 1
ATOM 3782 C CA . CYS B 1 87 ? 21.125 -19.094 42.719 1 47.66 87 CYS B CA 1
ATOM 3783 C C . CYS B 1 87 ? 19.688 -18.781 42.281 1 47.66 87 CYS B C 1
ATOM 3785 O O . CYS B 1 87 ? 19.25 -19.234 41.219 1 47.66 87 CYS B O 1
ATOM 3787 N N . SER B 1 88 ? 19.062 -18.031 43.188 1 51.69 88 SER B N 1
ATOM 3788 C CA . SER B 1 88 ? 17.688 -17.609 42.969 1 51.69 88 SER B CA 1
ATOM 3789 C C . SER B 1 88 ? 17.594 -16.609 41.812 1 51.69 88 SER B C 1
ATOM 3791 O O . SER B 1 88 ? 16.688 -16.688 41 1 51.69 88 SER B O 1
ATOM 3793 N N . ASP B 1 89 ? 18.734 -15.836 41.781 1 57.62 89 ASP B N 1
ATOM 3794 C CA . ASP B 1 89 ? 18.703 -14.82 40.75 1 57.62 89 ASP B CA 1
ATOM 3795 C C . ASP B 1 89 ? 18.969 -15.445 39.375 1 57.62 89 ASP B C 1
ATOM 3797 O O . ASP B 1 89 ? 18.344 -15.062 38.375 1 57.62 89 ASP B O 1
ATOM 3801 N N . LYS B 1 90 ? 19.875 -16.391 39.406 1 59.34 90 LYS B N 1
ATOM 3802 C CA . LYS B 1 90 ? 20.156 -17.094 38.156 1 59.34 90 LYS B CA 1
ATOM 3803 C C . LYS B 1 90 ? 18.953 -17.922 37.719 1 59.34 90 LYS B C 1
ATOM 3805 O O . LYS B 1 90 ? 18.625 -17.969 36.531 1 59.34 90 LYS B O 1
ATOM 3810 N N . ALA B 1 91 ? 18.391 -18.625 38.688 1 59.59 91 ALA B N 1
ATOM 3811 C CA . ALA B 1 91 ? 17.203 -19.406 38.375 1 59.59 91 ALA B CA 1
ATOM 3812 C C . ALA B 1 91 ? 16.062 -18.516 37.875 1 59.59 91 ALA B C 1
ATOM 3814 O O . ALA B 1 91 ? 15.352 -18.891 36.938 1 59.59 91 ALA B O 1
ATOM 3815 N N . THR B 1 92 ? 16 -17.375 38.438 1 61.69 92 THR B N 1
ATOM 3816 C CA . THR B 1 92 ? 14.969 -16.422 38.031 1 61.69 92 THR B CA 1
ATOM 3817 C C . THR B 1 92 ? 15.258 -15.875 36.656 1 61.69 92 THR B C 1
ATOM 3819 O O . THR B 1 92 ? 14.352 -15.766 35.812 1 61.69 92 THR B O 1
ATOM 3822 N N . MET B 1 93 ? 16.484 -15.594 36.5 1 63.78 93 MET B N 1
ATOM 3823 C CA . MET B 1 93 ? 16.859 -15.109 35.156 1 63.78 93 MET B CA 1
ATOM 3824 C C . MET B 1 93 ? 16.641 -16.188 34.125 1 63.78 93 MET B C 1
ATOM 3826 O O . MET B 1 93 ? 16.188 -15.883 33 1 63.78 93 MET B O 1
ATOM 3830 N N . LEU B 1 94 ? 17 -17.359 34.469 1 64.75 94 LEU B N 1
ATOM 3831 C CA . LEU B 1 94 ? 16.781 -18.469 33.531 1 64.75 94 LEU B CA 1
ATOM 3832 C C . LEU B 1 94 ? 15.289 -18.656 33.25 1 64.75 94 LEU B C 1
ATOM 3834 O O . LEU B 1 94 ? 14.891 -18.891 32.125 1 64.75 94 LEU B O 1
ATOM 3838 N N . LYS B 1 95 ? 14.477 -18.531 34.219 1 60.56 95 LYS B N 1
ATOM 3839 C CA . LYS B 1 95 ? 13.031 -18.672 34.031 1 60.56 95 LYS B CA 1
ATOM 3840 C C . LYS B 1 95 ? 12.484 -17.547 33.156 1 60.56 95 LYS B C 1
ATOM 3842 O O . LYS B 1 95 ? 11.656 -17.781 32.281 1 60.56 95 LYS B O 1
ATOM 3847 N N . ILE B 1 96 ? 13.008 -16.406 33.406 1 59.88 96 ILE B N 1
ATOM 3848 C CA . ILE B 1 96 ? 12.594 -15.273 32.594 1 59.88 96 ILE B CA 1
ATOM 3849 C C . ILE B 1 96 ? 12.992 -15.523 31.125 1 59.88 96 ILE B C 1
ATOM 3851 O O . ILE B 1 96 ? 12.203 -15.273 30.219 1 59.88 96 ILE B O 1
ATOM 3855 N N . PHE B 1 97 ? 14.156 -15.922 31.031 1 61.66 97 PHE B N 1
ATOM 3856 C CA . PHE B 1 97 ? 14.641 -16.234 29.703 1 61.66 97 PHE B CA 1
ATOM 3857 C C . PHE B 1 97 ? 13.773 -17.312 29.047 1 61.66 97 PHE B C 1
ATOM 3859 O O . PHE B 1 97 ? 13.406 -17.203 27.875 1 61.66 97 PHE B O 1
ATOM 3866 N N . LEU B 1 98 ? 13.398 -18.281 29.781 1 62.09 98 LEU B N 1
ATOM 3867 C CA . LEU B 1 98 ? 12.594 -19.375 29.25 1 62.09 98 LEU B CA 1
ATOM 3868 C C . LEU B 1 98 ? 11.188 -18.906 28.922 1 62.09 98 LEU B C 1
ATOM 3870 O O . LEU B 1 98 ? 10.617 -19.312 27.906 1 62.09 98 LEU B O 1
ATOM 3874 N N . ILE B 1 99 ? 10.594 -18.078 29.703 1 60.09 99 ILE B N 1
ATOM 3875 C CA . ILE B 1 99 ? 9.281 -17.516 29.406 1 60.09 99 ILE B CA 1
ATOM 3876 C C . ILE B 1 99 ? 9.352 -16.641 28.156 1 60.09 99 ILE B C 1
ATOM 3878 O O . ILE B 1 99 ? 8.469 -16.719 27.297 1 60.09 99 ILE B O 1
ATOM 3882 N N . GLY B 1 100 ? 10.359 -15.797 28.203 1 60.94 100 GLY B N 1
ATOM 3883 C CA . GLY B 1 100 ? 10.555 -15.031 26.984 1 60.94 100 GLY B CA 1
ATOM 3884 C C . GLY B 1 100 ? 10.641 -15.906 25.734 1 60.94 100 GLY B C 1
ATOM 3885 O O . GLY B 1 100 ? 10.039 -15.586 24.719 1 60.94 100 GLY B O 1
ATOM 3886 N N . LEU B 1 101 ? 11.336 -16.906 25.969 1 62.47 101 LEU B N 1
ATOM 3887 C CA . LEU B 1 101 ? 11.461 -17.844 24.859 1 62.47 101 LEU B CA 1
ATOM 3888 C C . LEU B 1 101 ? 10.102 -18.469 24.531 1 62.47 101 LEU B C 1
ATOM 3890 O O . LEU B 1 101 ? 9.75 -18.609 23.359 1 62.47 101 LEU B O 1
ATOM 3894 N N . LEU B 1 102 ? 9.383 -18.781 25.625 1 62.75 102 LEU B N 1
ATOM 3895 C CA . LEU B 1 102 ? 8.07 -19.375 25.406 1 62.75 102 LEU B CA 1
ATOM 3896 C C . LEU B 1 102 ? 7.125 -18.375 24.75 1 62.75 102 LEU B C 1
ATOM 3898 O O . LEU B 1 102 ? 6.371 -18.734 23.828 1 62.75 102 LEU B O 1
ATOM 3902 N N . LEU B 1 103 ? 7.207 -17.172 25.219 1 65.56 103 LEU B N 1
ATOM 3903 C CA . LEU B 1 103 ? 6.355 -16.141 24.641 1 65.56 103 LEU B CA 1
ATOM 3904 C C . LEU B 1 103 ? 6.734 -15.867 23.188 1 65.56 103 LEU B C 1
ATOM 3906 O O . LEU B 1 103 ? 5.867 -15.578 22.359 1 65.56 103 LEU B O 1
ATOM 3910 N N . SER B 1 104 ? 7.98 -16.062 23.062 1 65.06 104 SER B N 1
ATOM 3911 C CA . SER B 1 104 ? 8.453 -15.82 21.703 1 65.06 104 SER B CA 1
ATOM 3912 C C . SER B 1 104 ? 7.969 -16.922 20.75 1 65.06 104 SER B C 1
ATOM 3914 O O . SER B 1 104 ? 7.93 -16.719 19.531 1 65.06 104 SER B O 1
ATOM 3916 N N . LEU B 1 105 ? 7.559 -17.984 21.453 1 73 105 LEU B N 1
ATOM 3917 C CA . LEU B 1 105 ? 7.105 -19.094 20.625 1 73 105 LEU B CA 1
ATOM 3918 C C . LEU B 1 105 ? 5.625 -18.969 20.297 1 73 105 LEU B C 1
ATOM 3920 O O . LEU B 1 105 ? 5.125 -19.656 19.391 1 73 105 LEU B O 1
ATOM 3924 N N . ILE B 1 106 ? 4.965 -18.109 20.969 1 76.19 106 ILE B N 1
ATOM 3925 C CA . ILE B 1 106 ? 3.52 -17.984 20.828 1 76.19 106 ILE B CA 1
ATOM 3926 C C . ILE B 1 106 ? 3.172 -17.641 19.375 1 76.19 106 ILE B C 1
ATOM 3928 O O . ILE B 1 106 ? 2.322 -18.281 18.766 1 76.19 106 ILE B O 1
ATOM 3932 N N . PRO B 1 107 ? 3.844 -16.719 18.797 1 73.69 107 PRO B N 1
ATOM 3933 C CA . PRO B 1 107 ? 3.506 -16.438 17.406 1 73.69 107 PRO B CA 1
ATOM 3934 C C . PRO B 1 107 ? 3.748 -17.625 16.484 1 73.69 107 PRO B C 1
ATOM 3936 O O . PRO B 1 107 ? 2.98 -17.844 15.539 1 73.69 107 PRO B O 1
ATOM 3939 N N . LEU B 1 108 ? 4.707 -18.344 16.781 1 77.69 108 LEU B N 1
ATOM 3940 C CA . LEU B 1 108 ? 5 -19.516 15.969 1 77.69 108 LEU B CA 1
ATOM 3941 C C . LEU B 1 108 ? 3.924 -20.578 16.141 1 77.69 108 LEU B C 1
ATOM 3943 O O . LEU B 1 108 ? 3.508 -21.219 15.172 1 77.69 108 LEU B O 1
ATOM 3947 N N . LEU B 1 109 ? 3.527 -20.766 17.359 1 82.06 109 LEU B N 1
ATOM 3948 C CA . LEU B 1 109 ? 2.486 -21.75 17.641 1 82.06 109 LEU B CA 1
ATOM 3949 C C . LEU B 1 109 ? 1.16 -21.328 17.016 1 82.06 109 LEU B C 1
ATOM 3951 O O . LEU B 1 109 ? 0.432 -22.156 16.484 1 82.06 109 LEU B O 1
ATOM 3955 N N . LEU B 1 110 ? 0.932 -20.094 17.078 1 85.25 110 LEU B N 1
ATOM 3956 C CA . LEU B 1 110 ? -0.299 -19.594 16.484 1 85.25 110 LEU B CA 1
ATOM 3957 C C . LEU B 1 110 ? -0.27 -19.766 14.961 1 85.25 110 LEU B C 1
ATOM 3959 O O . LEU B 1 110 ? -1.288 -20.094 14.352 1 85.25 110 LEU B O 1
ATOM 3963 N N . ASN B 1 111 ? 0.818 -19.516 14.422 1 84.5 111 ASN B N 1
ATOM 3964 C CA . ASN B 1 111 ? 0.976 -19.703 12.984 1 84.5 111 ASN B CA 1
ATOM 3965 C C . ASN B 1 111 ? 0.767 -21.156 12.562 1 84.5 111 ASN B C 1
ATOM 3967 O O . ASN B 1 111 ? 0.105 -21.422 11.562 1 84.5 111 ASN B O 1
ATOM 3971 N N . TYR B 1 112 ? 1.285 -22 13.367 1 85.62 112 TYR B N 1
ATOM 3972 C CA . TYR B 1 112 ? 1.134 -23.422 13.078 1 85.62 112 TYR B CA 1
ATOM 3973 C C . TYR B 1 112 ? -0.31 -23.859 13.273 1 85.62 112 TYR B C 1
ATOM 3975 O O . TYR B 1 112 ? -0.859 -24.594 12.445 1 85.62 112 TYR B O 1
ATOM 3983 N N . ALA B 1 113 ? -0.881 -23.359 14.281 1 87.94 113 ALA B N 1
ATOM 3984 C CA . ALA B 1 113 ? -2.238 -23.766 14.625 1 87.94 113 ALA B CA 1
ATOM 3985 C C . ALA B 1 113 ? -3.252 -23.203 13.633 1 87.94 113 ALA B C 1
ATOM 3987 O O . ALA B 1 113 ? -4.336 -23.766 13.461 1 87.94 113 ALA B O 1
ATOM 3988 N N . SER B 1 114 ? -2.881 -22.141 12.977 1 90.06 114 SER B N 1
ATOM 3989 C CA . SER B 1 114 ? -3.842 -21.469 12.109 1 90.06 114 SER B CA 1
ATOM 3990 C C . SER B 1 114 ? -3.662 -21.891 10.656 1 90.06 114 SER B C 1
ATOM 3992 O O . SER B 1 114 ? -4.312 -21.344 9.766 1 90.06 114 SER B O 1
ATOM 3994 N N . ARG B 1 115 ? -2.869 -22.859 10.453 1 90.62 115 ARG B N 1
ATOM 3995 C CA . ARG B 1 115 ? -2.65 -23.312 9.086 1 90.62 115 ARG B CA 1
ATOM 3996 C C . ARG B 1 115 ? -3.943 -23.828 8.461 1 90.62 115 ARG B C 1
ATOM 3998 O O . ARG B 1 115 ? -4.766 -24.438 9.148 1 90.62 115 ARG B O 1
ATOM 4005 N N . ARG B 1 116 ? -4.047 -23.547 7.242 1 93.81 116 ARG B N 1
ATOM 4006 C CA . ARG B 1 116 ? -5.23 -23.953 6.5 1 93.81 116 ARG B CA 1
ATOM 4007 C C . ARG B 1 116 ? -4.863 -24.922 5.375 1 93.81 116 ARG B C 1
ATOM 4009 O O . ARG B 1 116 ? -3.855 -24.734 4.691 1 93.81 116 ARG B O 1
ATOM 4016 N N . GLU B 1 117 ? -5.648 -25.953 5.258 1 96.25 117 GLU B N 1
ATOM 4017 C CA . GLU B 1 117 ? -5.438 -26.953 4.211 1 96.25 117 GLU B CA 1
ATOM 4018 C C . GLU B 1 117 ? -6.094 -26.516 2.9 1 96.25 117 GLU B C 1
ATOM 4020 O O . GLU B 1 117 ? -7.219 -26.016 2.902 1 96.25 117 GLU B O 1
ATOM 4025 N N . TYR B 1 118 ? -5.348 -26.672 1.825 1 97.56 118 TYR B N 1
ATOM 4026 C CA . TYR B 1 118 ? -5.84 -26.375 0.483 1 97.56 118 TYR B CA 1
ATOM 4027 C C . TYR B 1 118 ? -5.672 -27.578 -0.435 1 97.56 118 TYR B C 1
ATOM 4029 O O . TYR B 1 118 ? -4.852 -28.453 -0.17 1 97.56 118 TYR B O 1
ATOM 4037 N N . PRO B 1 119 ? -6.48 -27.625 -1.47 1 96.94 119 PRO B N 1
ATOM 4038 C CA . PRO B 1 119 ? -6.277 -28.688 -2.449 1 96.94 119 PRO B CA 1
ATOM 4039 C C . PRO B 1 119 ? -4.898 -28.641 -3.1 1 96.94 119 PRO B C 1
ATOM 4041 O O . PRO B 1 119 ? -4.301 -27.562 -3.213 1 96.94 119 PRO B O 1
ATOM 4044 N N . THR B 1 120 ? -4.434 -29.797 -3.49 1 97.38 120 THR B N 1
ATOM 4045 C CA . THR B 1 120 ? -3.184 -29.906 -4.234 1 97.38 120 THR B CA 1
ATOM 4046 C C . THR B 1 120 ? -3.451 -30.094 -5.723 1 97.38 120 THR B C 1
ATOM 4048 O O . THR B 1 120 ? -4.582 -30.391 -6.121 1 97.38 120 THR B O 1
ATOM 4051 N N . PRO B 1 121 ? -2.475 -29.891 -6.594 1 97.19 121 PRO B N 1
ATOM 4052 C CA . PRO B 1 121 ? -2.725 -30.016 -8.031 1 97.19 121 PRO B CA 1
ATOM 4053 C C . PRO B 1 121 ? -3.256 -31.391 -8.43 1 97.19 121 PRO B C 1
ATOM 4055 O O . PRO B 1 121 ? -2.848 -32.406 -7.859 1 97.19 121 PRO B O 1
ATOM 4058 N N . PRO B 1 122 ? -4.051 -31.391 -9.422 1 95.56 122 PRO B N 1
ATOM 4059 C CA . PRO B 1 122 ? -4.582 -32.688 -9.883 1 95.56 122 PRO B CA 1
ATOM 4060 C C . PRO B 1 122 ? -3.5 -33.625 -10.43 1 95.56 122 PRO B C 1
ATOM 4062 O O . PRO B 1 122 ? -2.553 -33.156 -11.07 1 95.56 122 PRO B O 1
ATOM 4065 N N . SER B 1 123 ? -3.729 -34.875 -10.25 1 93 123 SER B N 1
ATOM 4066 C CA . SER B 1 123 ? -2.764 -35.875 -10.664 1 93 123 SER B CA 1
ATOM 4067 C C . SER B 1 123 ? -2.684 -35.969 -12.188 1 93 123 SER B C 1
ATOM 4069 O O . SER B 1 123 ? -1.65 -36.375 -12.734 1 93 123 SER B O 1
ATOM 4071 N N . GLY B 1 124 ? -3.742 -35.625 -12.875 1 93.06 124 GLY B N 1
ATOM 4072 C CA . GLY B 1 124 ? -3.773 -35.75 -14.328 1 93.06 124 GLY B CA 1
ATOM 4073 C C . GLY B 1 124 ? -3.084 -34.594 -15.031 1 93.06 124 GLY B C 1
ATOM 4074 O O . GLY B 1 124 ? -3.016 -34.562 -16.266 1 93.06 124 GLY B O 1
ATOM 4075 N N . GLY B 1 125 ? -2.555 -33.656 -14.266 1 96.94 125 GLY B N 1
ATOM 4076 C CA . GLY B 1 125 ? -1.908 -32.5 -14.844 1 96.94 125 GLY B CA 1
ATOM 4077 C C . GLY B 1 125 ? -2.654 -31.219 -14.578 1 96.94 125 GLY B C 1
ATOM 4078 O O . GLY B 1 125 ? -3.863 -31.219 -14.352 1 96.94 125 GLY B O 1
ATOM 4079 N N . ALA B 1 126 ? -1.927 -30.141 -14.602 1 98.38 126 ALA B N 1
ATOM 4080 C CA . ALA B 1 126 ? -2.498 -28.812 -14.336 1 98.38 126 ALA B CA 1
ATOM 4081 C C . ALA B 1 126 ? -1.717 -27.734 -15.062 1 98.38 126 ALA B C 1
ATOM 4083 O O . ALA B 1 126 ? -0.529 -27.891 -15.352 1 98.38 126 ALA B O 1
ATOM 4084 N N . ALA B 1 127 ? -2.402 -26.688 -15.344 1 98.81 127 ALA B N 1
ATOM 4085 C CA . ALA B 1 127 ? -1.787 -25.562 -16.031 1 98.81 127 ALA B CA 1
ATOM 4086 C C . ALA B 1 127 ? -1.536 -24.391 -15.078 1 98.81 127 ALA B C 1
ATOM 4088 O O . ALA B 1 127 ? -2.312 -24.172 -14.148 1 98.81 127 ALA B O 1
ATOM 4089 N N . VAL B 1 128 ? -0.436 -23.688 -15.305 1 98.88 128 VAL B N 1
ATOM 4090 C CA . VAL B 1 128 ? -0.106 -22.469 -14.578 1 98.88 128 VAL B CA 1
ATOM 4091 C C . VAL B 1 128 ? 0.12 -21.328 -15.57 1 98.88 128 VAL B C 1
ATOM 4093 O O . VAL B 1 128 ? 0.825 -21.5 -16.562 1 98.88 128 VAL B O 1
ATOM 4096 N N . VAL B 1 129 ? -0.554 -20.219 -15.336 1 98.94 129 VAL B N 1
ATOM 4097 C CA . VAL B 1 129 ? -0.339 -19 -16.109 1 98.94 129 VAL B CA 1
ATOM 4098 C C . VAL B 1 129 ? 0.648 -18.094 -15.383 1 98.94 129 VAL B C 1
ATOM 4100 O O . VAL B 1 129 ? 0.469 -17.797 -14.203 1 98.94 129 VAL B O 1
ATOM 4103 N N . LEU B 1 130 ? 1.687 -17.703 -16.062 1 98.94 130 LEU B N 1
ATOM 4104 C CA . LEU B 1 130 ? 2.754 -16.906 -15.477 1 98.94 130 LEU B CA 1
ATOM 4105 C C . LEU B 1 130 ? 3.043 -15.672 -16.312 1 98.94 130 LEU B C 1
ATOM 4107 O O . LEU B 1 130 ? 3.367 -15.789 -17.5 1 98.94 130 LEU B O 1
ATOM 4111 N N . SER B 1 131 ? 2.891 -14.492 -15.727 1 98.75 131 SER B N 1
ATOM 4112 C CA . SER B 1 131 ? 3.213 -13.266 -16.453 1 98.75 131 SER B CA 1
ATOM 4113 C C . SER B 1 131 ? 4.668 -12.859 -16.234 1 98.75 131 SER B C 1
ATOM 4115 O O . SER B 1 131 ? 5.258 -13.18 -15.203 1 98.75 131 SER B O 1
ATOM 4117 N N . GLY B 1 132 ? 5.227 -12.133 -17.172 1 97.56 132 GLY B N 1
ATOM 4118 C CA . GLY B 1 132 ? 6.578 -11.609 -17.047 1 97.56 132 GLY B CA 1
ATOM 4119 C C . GLY B 1 132 ? 7.637 -12.695 -17.047 1 97.56 132 GLY B C 1
ATOM 4120 O O . GLY B 1 132 ? 8.477 -12.758 -16.156 1 97.56 132 GLY B O 1
ATOM 4121 N N . ALA B 1 133 ? 7.715 -13.508 -18.125 1 97.81 133 ALA B N 1
ATOM 4122 C CA . ALA B 1 133 ? 8.57 -14.688 -18.156 1 97.81 133 ALA B CA 1
ATOM 4123 C C . ALA B 1 133 ? 9.812 -14.453 -19 1 97.81 133 ALA B C 1
ATOM 4125 O O . ALA B 1 133 ? 10.539 -15.398 -19.312 1 97.81 133 ALA B O 1
ATOM 4126 N N . SER B 1 134 ? 10.109 -13.227 -19.375 1 94.06 134 SER B N 1
ATOM 4127 C CA . SER B 1 134 ? 11.172 -12.961 -20.328 1 94.06 134 SER B CA 1
ATOM 4128 C C . SER B 1 134 ? 12.547 -13.016 -19.656 1 94.06 134 SER B C 1
ATOM 4130 O O . SER B 1 134 ? 13.531 -13.406 -20.297 1 94.06 134 SER B O 1
ATOM 4132 N N . THR B 1 135 ? 12.664 -12.516 -18.391 1 90.5 135 THR B N 1
ATOM 4133 C CA . THR B 1 135 ? 13.961 -12.461 -17.719 1 90.5 135 THR B CA 1
ATOM 4134 C C . THR B 1 135 ? 13.797 -12.695 -16.219 1 90.5 135 THR B C 1
ATOM 4136 O O . THR B 1 135 ? 12.672 -12.789 -15.719 1 90.5 135 THR B O 1
ATOM 4139 N N . GLY B 1 136 ? 14.859 -12.984 -15.586 1 92.94 136 GLY B N 1
ATOM 4140 C CA . GLY B 1 136 ? 14.945 -12.938 -14.141 1 92.94 136 GLY B CA 1
ATOM 4141 C C . GLY B 1 136 ? 14.086 -13.984 -13.453 1 92.94 136 GLY B C 1
ATOM 4142 O O . GLY B 1 136 ? 14.164 -15.164 -13.789 1 92.94 136 GLY B O 1
ATOM 4143 N N . ILE B 1 137 ? 13.336 -13.531 -12.5 1 95.88 137 ILE B N 1
ATOM 4144 C CA . ILE B 1 137 ? 12.523 -14.375 -11.633 1 95.88 137 ILE B CA 1
ATOM 4145 C C . ILE B 1 137 ? 11.5 -15.133 -12.469 1 95.88 137 ILE B C 1
ATOM 4147 O O . ILE B 1 137 ? 11.344 -16.344 -12.328 1 95.88 137 ILE B O 1
ATOM 4151 N N . GLY B 1 138 ? 10.867 -14.484 -13.406 1 97.75 138 GLY B N 1
ATOM 4152 C CA . GLY B 1 138 ? 9.82 -15.086 -14.219 1 97.75 138 GLY B CA 1
ATOM 4153 C C . GLY B 1 138 ? 10.344 -16.156 -15.156 1 97.75 138 GLY B C 1
ATOM 4154 O O . GLY B 1 138 ? 9.719 -17.219 -15.312 1 97.75 138 GLY B O 1
ATOM 4155 N N . TYR B 1 139 ? 11.484 -15.844 -15.773 1 97.69 139 TYR B N 1
ATOM 4156 C CA . TYR B 1 139 ? 12.094 -16.812 -16.688 1 97.69 139 TYR B CA 1
ATOM 4157 C C . TYR B 1 139 ? 12.484 -18.078 -15.945 1 97.69 139 TYR B C 1
ATOM 4159 O O . TYR B 1 139 ? 12.164 -19.188 -16.391 1 97.69 139 TYR B O 1
ATOM 4167 N N . ASP B 1 140 ? 13.195 -17.906 -14.867 1 97.94 140 ASP B N 1
ATOM 4168 C CA . ASP B 1 140 ? 13.648 -19.047 -14.078 1 97.94 140 ASP B CA 1
ATOM 4169 C C . ASP B 1 140 ? 12.469 -19.875 -13.586 1 97.94 140 ASP B C 1
ATOM 4171 O O . ASP B 1 140 ? 12.508 -21.109 -13.648 1 97.94 140 ASP B O 1
ATOM 4175 N N . ALA B 1 141 ? 11.422 -19.25 -13.133 1 98.62 141 ALA B N 1
ATOM 4176 C CA . ALA B 1 141 ? 10.219 -19.938 -12.664 1 98.62 141 ALA B CA 1
ATOM 4177 C C . ALA B 1 141 ? 9.547 -20.703 -13.797 1 98.62 141 ALA B C 1
ATOM 4179 O O . ALA B 1 141 ? 9.172 -21.859 -13.641 1 98.62 141 ALA B O 1
ATOM 4180 N N . ALA B 1 142 ? 9.398 -20.031 -14.945 1 98.75 142 ALA B N 1
ATOM 4181 C CA . ALA B 1 142 ? 8.727 -20.656 -16.078 1 98.75 142 ALA B CA 1
ATOM 4182 C C . ALA B 1 142 ? 9.43 -21.953 -16.484 1 98.75 142 ALA B C 1
ATOM 4184 O O . ALA B 1 142 ? 8.773 -23 -16.641 1 98.75 142 ALA B O 1
ATOM 4185 N N . VAL B 1 143 ? 10.711 -21.938 -16.562 1 98.62 143 VAL B N 1
ATOM 4186 C CA . VAL B 1 143 ? 11.508 -23.062 -17.031 1 98.62 143 VAL B CA 1
ATOM 4187 C C . VAL B 1 143 ? 11.406 -24.203 -16.031 1 98.62 143 VAL B C 1
ATOM 4189 O O . VAL B 1 143 ? 11.195 -25.359 -16.406 1 98.62 143 VAL B O 1
ATOM 4192 N N . HIS B 1 144 ? 11.484 -23.922 -14.766 1 98.62 144 HIS B N 1
ATOM 4193 C CA . HIS B 1 144 ? 11.57 -24.969 -13.75 1 98.62 144 HIS B CA 1
ATOM 4194 C C . HIS B 1 144 ? 10.188 -25.484 -13.375 1 98.62 144 HIS B C 1
ATOM 4196 O O . HIS B 1 144 ? 10.016 -26.672 -13.086 1 98.62 144 HIS B O 1
ATOM 4202 N N . LEU B 1 145 ? 9.164 -24.656 -13.414 1 98.69 145 LEU B N 1
ATOM 4203 C CA . LEU B 1 145 ? 7.801 -25.094 -13.133 1 98.69 145 LEU B CA 1
ATOM 4204 C C . LEU B 1 145 ? 7.285 -26.016 -14.227 1 98.69 145 LEU B C 1
ATOM 4206 O O . LEU B 1 145 ? 6.355 -26.781 -14.008 1 98.69 145 LEU B O 1
ATOM 4210 N N . ALA B 1 146 ? 7.898 -25.922 -15.391 1 98.62 146 ALA B N 1
ATOM 4211 C CA . ALA B 1 146 ? 7.473 -26.719 -16.531 1 98.62 146 ALA B CA 1
ATOM 4212 C C . ALA B 1 146 ? 7.75 -28.203 -16.297 1 98.62 146 ALA B C 1
ATOM 4214 O O . ALA B 1 146 ? 7.234 -29.062 -17.016 1 98.62 146 ALA B O 1
ATOM 4215 N N . ASP B 1 147 ? 8.523 -28.516 -15.281 1 97.94 147 ASP B N 1
ATOM 4216 C CA . ASP B 1 147 ? 8.742 -29.906 -14.883 1 97.94 147 ASP B CA 1
ATOM 4217 C C . ASP B 1 147 ? 7.516 -30.469 -14.164 1 97.94 147 ASP B C 1
ATOM 4219 O O . ASP B 1 147 ? 7.332 -31.688 -14.109 1 97.94 147 ASP B O 1
ATOM 4223 N N . ASP B 1 148 ? 6.652 -29.625 -13.594 1 97.75 148 ASP B N 1
ATOM 4224 C CA . ASP B 1 148 ? 5.523 -30.047 -12.773 1 97.75 148 ASP B CA 1
ATOM 4225 C C . ASP B 1 148 ? 4.195 -29.703 -13.445 1 97.75 148 ASP B C 1
ATOM 4227 O O . ASP B 1 148 ? 3.182 -30.359 -13.195 1 97.75 148 ASP B O 1
ATOM 4231 N N . PHE B 1 149 ? 4.195 -28.672 -14.273 1 98.75 149 PHE B N 1
ATOM 4232 C CA . PHE B 1 149 ? 2.969 -28.125 -14.836 1 98.75 149 PHE B CA 1
ATOM 4233 C C . PHE B 1 149 ? 3.133 -27.844 -16.328 1 98.75 149 PHE B C 1
ATOM 4235 O O . PHE B 1 149 ? 4.254 -27.812 -16.844 1 98.75 149 PHE B O 1
ATOM 4242 N N . VAL B 1 150 ? 2.014 -27.766 -17.031 1 98.81 150 VAL B N 1
ATOM 4243 C CA . VAL B 1 150 ? 2.035 -27 -18.266 1 98.81 150 VAL B CA 1
ATOM 4244 C C . VAL B 1 150 ? 2.045 -25.5 -17.938 1 98.81 150 VAL B C 1
ATOM 4246 O O . VAL B 1 150 ? 1.126 -24.984 -17.297 1 98.81 150 VAL B O 1
ATOM 4249 N N . VAL B 1 151 ? 3.107 -24.828 -18.344 1 98.94 151 VAL B N 1
ATOM 4250 C CA . VAL B 1 151 ? 3.27 -23.422 -17.984 1 98.94 151 VAL B CA 1
ATOM 4251 C C . VAL B 1 151 ? 3.018 -22.547 -19.203 1 98.94 151 VAL B C 1
ATOM 4253 O O . VAL B 1 151 ? 3.729 -22.641 -20.203 1 98.94 151 VAL B O 1
ATOM 4256 N N . TYR B 1 152 ? 1.948 -21.797 -19.141 1 98.94 152 TYR B N 1
ATOM 4257 C CA . TYR B 1 152 ? 1.748 -20.734 -20.125 1 98.94 152 TYR B CA 1
ATOM 4258 C C . TYR B 1 152 ? 2.502 -19.469 -19.719 1 98.94 152 TYR B C 1
ATOM 4260 O O . TYR B 1 152 ? 2.041 -18.703 -18.875 1 98.94 152 TYR B O 1
ATOM 4268 N N . ALA B 1 153 ? 3.643 -19.234 -20.375 1 98.94 153 ALA B N 1
ATOM 4269 C CA . ALA B 1 153 ? 4.594 -18.203 -20 1 98.94 153 ALA B CA 1
ATOM 4270 C C . ALA B 1 153 ? 4.371 -16.938 -20.828 1 98.94 153 ALA B C 1
ATOM 4272 O O . ALA B 1 153 ? 4.703 -16.891 -22.016 1 98.94 153 ALA B O 1
ATOM 4273 N N . GLY B 1 154 ? 3.869 -15.906 -20.172 1 98.81 154 GLY B N 1
ATOM 4274 C CA . GLY B 1 154 ? 3.555 -14.656 -20.844 1 98.81 154 GLY B CA 1
ATOM 4275 C C . GLY B 1 154 ? 4.773 -13.781 -21.078 1 98.81 154 GLY B C 1
ATOM 4276 O O . GLY B 1 154 ? 5.523 -13.492 -20.141 1 98.81 154 GLY B O 1
ATOM 4277 N N . VAL B 1 155 ? 4.977 -13.359 -22.312 1 98.56 155 VAL B N 1
ATOM 4278 C CA . VAL B 1 155 ? 6.016 -12.414 -22.703 1 98.56 155 VAL B CA 1
ATOM 4279 C C . VAL B 1 155 ? 5.426 -11.359 -23.625 1 98.56 155 VAL B C 1
ATOM 4281 O O . VAL B 1 155 ? 4.375 -11.57 -24.25 1 98.56 155 VAL B O 1
ATOM 4284 N N . ARG B 1 156 ? 6.102 -10.227 -23.703 1 97.31 156 ARG B N 1
ATOM 4285 C CA . ARG B 1 156 ? 5.555 -9.141 -24.5 1 97.31 156 ARG B CA 1
ATOM 4286 C C . ARG B 1 156 ? 6.043 -9.227 -25.953 1 97.31 156 ARG B C 1
ATOM 4288 O O . ARG B 1 156 ? 5.371 -8.75 -26.859 1 97.31 156 ARG B O 1
ATOM 4295 N N . LYS B 1 157 ? 7.23 -9.789 -26.109 1 97.31 157 LYS B N 1
ATOM 4296 C CA . LYS B 1 157 ? 7.871 -9.773 -27.422 1 97.31 157 LYS B CA 1
ATOM 4297 C C . LYS B 1 157 ? 8.078 -11.188 -27.953 1 97.31 157 LYS B C 1
ATOM 4299 O O . LYS B 1 157 ? 8.383 -12.109 -27.188 1 97.31 157 LYS B O 1
ATOM 4304 N N . GLU B 1 158 ? 8.023 -11.328 -29.266 1 97.62 158 GLU B N 1
ATOM 43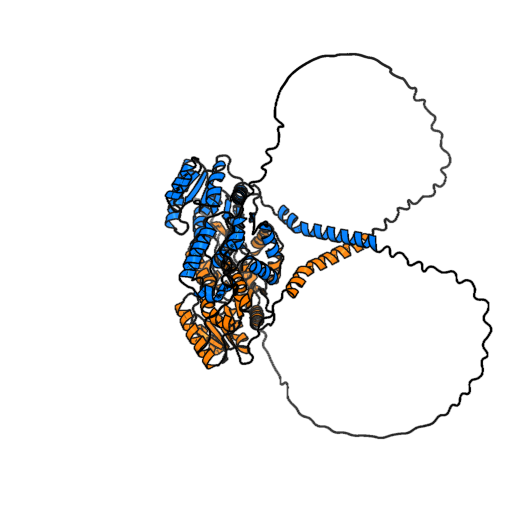05 C CA . GLU B 1 158 ? 8.188 -12.625 -29.922 1 97.62 158 GLU B CA 1
ATOM 4306 C C . GLU B 1 158 ? 9.594 -13.18 -29.719 1 97.62 158 GLU B C 1
ATOM 4308 O O . GLU B 1 158 ? 9.781 -14.391 -29.609 1 97.62 158 GLU B O 1
ATOM 4313 N N . LYS B 1 159 ? 10.555 -12.281 -29.641 1 97.62 159 LYS B N 1
ATOM 4314 C CA . LYS B 1 159 ? 11.93 -12.727 -29.422 1 97.62 159 LYS B CA 1
ATOM 4315 C C . LYS B 1 159 ? 12.062 -13.477 -28.094 1 97.62 159 LYS B C 1
ATOM 4317 O O . LYS B 1 159 ? 12.797 -14.461 -28.016 1 97.62 159 LYS B O 1
ATOM 4322 N N . ASP B 1 160 ? 11.352 -12.984 -27.109 1 97.62 160 ASP B N 1
ATOM 4323 C CA . ASP B 1 160 ? 11.383 -13.641 -25.812 1 97.62 160 ASP B CA 1
ATOM 4324 C C . ASP B 1 160 ? 10.633 -14.977 -25.859 1 97.62 160 ASP B C 1
ATOM 4326 O O . ASP B 1 160 ? 11.023 -15.93 -25.188 1 97.62 160 ASP B O 1
ATOM 4330 N N . ALA B 1 161 ? 9.57 -15.07 -26.656 1 98.25 161 ALA B N 1
ATOM 4331 C CA . ALA B 1 161 ? 8.828 -16.312 -26.828 1 98.25 161 ALA B CA 1
ATOM 4332 C C . ALA B 1 161 ? 9.703 -17.391 -27.469 1 98.25 161 ALA B C 1
ATOM 4334 O O . ALA B 1 161 ? 9.672 -18.547 -27.047 1 98.25 161 ALA B O 1
ATOM 4335 N N . GLU B 1 162 ? 10.469 -16.984 -28.406 1 97.94 162 GLU B N 1
ATOM 4336 C CA . GLU B 1 162 ? 11.359 -17.906 -29.094 1 97.94 162 GLU B CA 1
ATOM 4337 C C . GLU B 1 162 ? 12.414 -18.469 -28.141 1 97.94 162 GLU B C 1
ATOM 4339 O O . GLU B 1 162 ? 12.797 -19.641 -28.25 1 97.94 162 GLU B O 1
ATOM 4344 N N . MET B 1 163 ? 12.883 -17.578 -27.328 1 97.19 163 MET B N 1
ATOM 4345 C CA . MET B 1 163 ? 13.867 -18 -26.328 1 97.19 163 MET B CA 1
ATOM 4346 C C . MET B 1 163 ? 13.289 -19.078 -25.422 1 97.19 163 MET B C 1
ATOM 4348 O O . MET B 1 163 ? 13.961 -20.047 -25.094 1 97.19 163 MET B O 1
ATOM 4352 N N . LEU B 1 164 ? 12.062 -18.922 -25.031 1 98.06 164 LEU B N 1
ATOM 4353 C CA . LEU B 1 164 ? 11.391 -19.891 -24.172 1 98.06 164 LEU B CA 1
ATOM 4354 C C . LEU B 1 164 ? 11.148 -21.203 -24.922 1 98.06 164 LEU B C 1
ATOM 4356 O O . LEU B 1 164 ? 11.297 -22.281 -24.359 1 98.06 164 LEU B O 1
ATOM 4360 N N . ARG B 1 165 ? 10.805 -21.156 -26.188 1 97.62 165 ARG B N 1
ATOM 4361 C CA . ARG B 1 165 ? 10.594 -22.344 -27 1 97.62 165 ARG B CA 1
ATOM 4362 C C . ARG B 1 165 ? 11.883 -23.141 -27.156 1 97.62 165 ARG B C 1
ATOM 4364 O O . ARG B 1 165 ? 11.859 -24.359 -27.219 1 97.62 165 ARG B O 1
ATOM 4371 N N . SER B 1 166 ? 12.93 -22.375 -27.188 1 97.69 166 SER B N 1
ATOM 4372 C CA . SER B 1 166 ? 14.227 -23 -27.438 1 97.69 166 SER B CA 1
ATOM 4373 C C . SER B 1 166 ? 14.656 -23.859 -26.25 1 97.69 166 SER B C 1
ATOM 4375 O O . SER B 1 16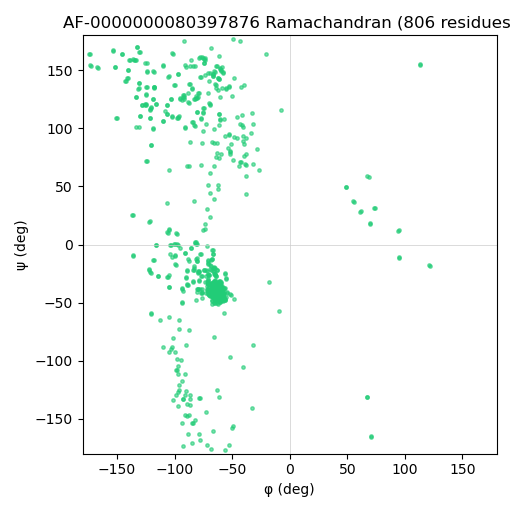6 ? 15.547 -24.703 -26.391 1 97.69 166 SER B O 1
ATOM 4377 N N . VAL B 1 167 ? 14.055 -23.641 -25.141 1 97.44 167 VAL B N 1
ATOM 4378 C CA . VAL B 1 167 ? 14.336 -24.469 -23.969 1 97.44 167 VAL B CA 1
ATOM 4379 C C . VAL B 1 167 ? 14.008 -25.938 -24.297 1 97.44 167 VAL B C 1
ATOM 4381 O O . VAL B 1 167 ? 14.641 -26.844 -23.766 1 97.44 167 VAL B O 1
ATOM 4384 N N . GLY B 1 168 ? 12.914 -26.234 -25.109 1 96.94 168 GLY B N 1
ATOM 4385 C CA . GLY B 1 168 ? 12.656 -27.562 -25.641 1 96.94 168 GLY B CA 1
ATOM 4386 C C . GLY B 1 168 ? 11.703 -28.391 -24.797 1 96.94 168 GLY B C 1
ATOM 4387 O O . GLY B 1 168 ? 11.602 -29.594 -24.969 1 96.94 168 GLY B O 1
ATOM 4388 N N . LYS B 1 169 ? 11.023 -27.812 -23.859 1 97.62 169 LYS B N 1
ATOM 4389 C CA . LYS B 1 169 ? 10.016 -28.5 -23.062 1 97.62 169 LYS B CA 1
ATOM 4390 C C . LYS B 1 169 ? 8.625 -28.328 -23.656 1 97.62 169 LYS B C 1
ATOM 4392 O O . LYS B 1 169 ? 8.148 -27.203 -23.812 1 97.62 169 LYS B O 1
ATOM 4397 N N . SER B 1 170 ? 7.961 -29.391 -23.922 1 97.25 170 SER B N 1
ATOM 4398 C CA . SER B 1 170 ? 6.625 -29.344 -24.5 1 97.25 170 SER B CA 1
ATOM 4399 C C . SER B 1 170 ? 5.621 -28.719 -23.531 1 97.25 170 SER B C 1
ATOM 4401 O O . SER B 1 170 ? 4.57 -28.234 -23.953 1 97.25 170 SER B O 1
ATOM 4403 N N . THR B 1 171 ? 5.969 -28.703 -22.25 1 98.56 171 THR B N 1
ATOM 4404 C CA . THR B 1 171 ? 5.078 -28.188 -21.203 1 98.56 171 THR B CA 1
ATOM 4405 C C . THR B 1 171 ? 5.316 -26.703 -20.969 1 98.56 171 THR B C 1
ATOM 4407 O O . THR B 1 171 ? 4.609 -26.078 -20.188 1 98.56 171 THR B O 1
ATOM 4410 N N . LEU B 1 172 ? 6.312 -26.172 -21.578 1 98.81 172 LEU B N 1
ATOM 4411 C CA . LEU B 1 172 ? 6.566 -24.734 -21.547 1 98.81 172 LEU B CA 1
ATOM 4412 C C . LEU B 1 172 ? 6.012 -24.062 -22.797 1 98.81 172 LEU B C 1
ATOM 4414 O O . LEU B 1 172 ? 6.559 -24.219 -23.891 1 98.81 172 LEU B O 1
ATOM 4418 N N . VAL B 1 173 ? 4.957 -23.297 -22.656 1 98.81 173 VAL B N 1
ATOM 4419 C CA . VAL B 1 173 ? 4.23 -22.734 -23.781 1 98.81 173 VAL B CA 1
ATOM 4420 C C . VAL B 1 173 ? 4.27 -21.203 -23.719 1 98.81 173 VAL B C 1
ATOM 4422 O O . VAL B 1 173 ? 3.475 -20.594 -23 1 98.81 173 VAL B O 1
ATOM 4425 N N . PRO B 1 174 ? 5.148 -20.578 -24.484 1 98.69 174 PRO B N 1
ATOM 4426 C CA . PRO B 1 174 ? 5.152 -19.109 -24.5 1 98.69 174 PRO B CA 1
ATOM 4427 C C . PRO B 1 174 ? 3.865 -18.531 -25.078 1 98.69 174 PRO B C 1
ATOM 4429 O O . PRO B 1 174 ? 3.311 -19.078 -26.031 1 98.69 174 PRO B O 1
ATOM 4432 N N . VAL B 1 175 ? 3.342 -17.5 -24.469 1 98.75 175 VAL B N 1
ATOM 4433 C CA . VAL B 1 175 ? 2.154 -16.781 -24.922 1 98.75 175 VAL B CA 1
ATOM 4434 C C . VAL B 1 175 ? 2.432 -15.273 -24.922 1 98.75 175 VAL B C 1
ATOM 4436 O O . VAL B 1 175 ? 3.064 -14.75 -24 1 98.75 175 VAL B O 1
ATOM 4439 N N . ILE B 1 176 ? 2.041 -14.586 -25.984 1 98.69 176 ILE B N 1
ATOM 4440 C CA . ILE B 1 176 ? 2.166 -13.133 -26 1 98.69 176 ILE B CA 1
ATOM 4441 C C . ILE B 1 176 ? 1.157 -12.516 -25.031 1 98.69 176 ILE B C 1
ATOM 4443 O O . ILE B 1 176 ? -0.051 -12.719 -25.172 1 98.69 176 ILE B O 1
ATOM 4447 N N . LEU B 1 177 ? 1.684 -11.742 -24.062 1 98.75 177 LEU B N 1
ATOM 4448 C CA . LEU B 1 177 ? 0.861 -11.195 -23 1 98.75 177 LEU B CA 1
ATOM 4449 C C . LEU B 1 177 ? 1.438 -9.875 -22.484 1 98.75 177 LEU B C 1
ATOM 4451 O O . LEU B 1 177 ? 2.533 -9.844 -21.922 1 98.75 177 LEU B O 1
ATOM 4455 N N . ASP B 1 178 ? 0.759 -8.82 -22.797 1 98.56 178 ASP B N 1
ATOM 4456 C CA . ASP B 1 178 ? 0.992 -7.516 -22.203 1 98.56 178 ASP B CA 1
ATOM 4457 C C . ASP B 1 178 ? -0.067 -7.199 -21.141 1 98.56 178 ASP B C 1
ATOM 4459 O O . ASP B 1 178 ? -1.209 -6.879 -21.484 1 98.56 178 ASP B O 1
ATOM 4463 N N . VAL B 1 179 ? 0.373 -7.184 -19.891 1 98.44 179 VAL B N 1
ATOM 4464 C CA . VAL B 1 179 ? -0.586 -7.078 -18.797 1 98.44 179 VAL B CA 1
ATOM 4465 C C . VAL B 1 179 ? -1.187 -5.672 -18.766 1 98.44 179 VAL B C 1
ATOM 4467 O O . VAL B 1 179 ? -2.176 -5.43 -18.078 1 98.44 179 VAL B O 1
ATOM 4470 N N . THR B 1 180 ? -0.609 -4.672 -19.484 1 97.81 180 THR B N 1
ATOM 4471 C CA . THR B 1 180 ? -1.136 -3.314 -19.516 1 97.81 180 THR B CA 1
ATOM 4472 C C . THR B 1 180 ? -2.221 -3.178 -20.578 1 97.81 180 THR B C 1
ATOM 4474 O O . THR B 1 180 ? -2.834 -2.117 -20.719 1 97.81 180 THR B O 1
ATOM 4477 N N . SER B 1 181 ? -2.457 -4.254 -21.328 1 98.31 181 SER B N 1
ATOM 4478 C CA . SER B 1 181 ? -3.445 -4.238 -22.406 1 98.31 181 SER B CA 1
ATOM 4479 C C . SER B 1 181 ? -4.539 -5.273 -22.172 1 98.31 181 SER B C 1
ATOM 4481 O O . SER B 1 181 ? -4.281 -6.48 -22.203 1 98.31 181 SER B O 1
ATOM 4483 N N . GLN B 1 182 ? -5.758 -4.77 -22.016 1 97.75 182 GLN B N 1
ATOM 4484 C CA . GLN B 1 182 ? -6.883 -5.68 -21.828 1 97.75 182 GLN B CA 1
ATOM 4485 C C . GLN B 1 182 ? -7.062 -6.59 -23.047 1 97.75 182 GLN B C 1
ATOM 4487 O O . GLN B 1 182 ? -7.379 -7.773 -22.891 1 97.75 182 GLN B O 1
ATOM 4492 N N . ASP B 1 183 ? -6.859 -6.051 -24.203 1 98.31 183 ASP B N 1
ATOM 4493 C CA . ASP B 1 183 ? -6.977 -6.836 -25.438 1 98.31 183 ASP B CA 1
ATOM 4494 C C . ASP B 1 183 ? -5.969 -7.984 -25.453 1 98.31 183 ASP B C 1
ATOM 4496 O O . ASP B 1 183 ? -6.305 -9.109 -25.812 1 98.31 183 ASP B O 1
ATOM 4500 N N . SER B 1 184 ? -4.738 -7.656 -25.062 1 98.75 184 SER B N 1
ATOM 4501 C CA . SER B 1 184 ? -3.699 -8.68 -25 1 98.75 184 SER B CA 1
ATOM 4502 C C . SER B 1 184 ? -4.059 -9.781 -24.016 1 98.75 184 SER B C 1
ATOM 4504 O O . SER B 1 184 ? -3.861 -10.969 -24.297 1 98.75 184 SER B O 1
ATOM 4506 N N . ILE B 1 185 ? -4.637 -9.438 -22.922 1 98.75 185 ILE B N 1
ATOM 4507 C CA . ILE B 1 185 ? -5.035 -10.383 -21.891 1 98.75 185 ILE B CA 1
ATOM 4508 C C . ILE B 1 185 ? -6.176 -11.258 -22.406 1 98.75 185 ILE B C 1
ATOM 4510 O O . ILE B 1 185 ? -6.164 -12.477 -22.219 1 98.75 185 ILE B O 1
ATOM 4514 N N . ASP B 1 186 ? -7.141 -10.641 -23.062 1 98.69 186 ASP B N 1
ATOM 4515 C CA . ASP B 1 186 ? -8.281 -11.375 -23.594 1 98.69 186 ASP B CA 1
ATOM 4516 C C . ASP B 1 186 ? -7.836 -12.406 -24.625 1 98.69 186 ASP B C 1
ATOM 4518 O O . ASP B 1 186 ? -8.32 -13.539 -24.641 1 98.69 186 ASP B O 1
ATOM 4522 N N . GLU B 1 187 ? -6.938 -11.992 -25.469 1 98.69 187 GLU B N 1
ATOM 4523 C CA . GLU B 1 187 ? -6.41 -12.891 -26.484 1 98.69 187 GLU B CA 1
ATOM 4524 C C . GLU B 1 187 ? -5.641 -14.047 -25.859 1 98.69 187 GLU B C 1
ATOM 4526 O O . GLU B 1 187 ? -5.797 -15.203 -26.266 1 98.69 187 GLU B O 1
ATOM 4531 N N . ALA B 1 188 ? -4.805 -13.734 -24.906 1 98.81 188 ALA B N 1
ATOM 4532 C CA . ALA B 1 188 ? -4.051 -14.766 -24.203 1 98.81 188 ALA B CA 1
ATOM 4533 C C . ALA B 1 188 ? -4.984 -15.75 -23.5 1 98.81 188 ALA B C 1
ATOM 4535 O O . ALA B 1 188 ? -4.75 -16.969 -23.531 1 98.81 188 ALA B O 1
ATOM 4536 N N . TYR B 1 189 ? -6.008 -15.219 -22.875 1 98.88 189 TYR B N 1
ATOM 4537 C CA . TYR B 1 189 ? -6.984 -16.047 -22.156 1 98.88 189 TYR B CA 1
ATOM 4538 C C . TYR B 1 189 ? -7.598 -17.078 -23.094 1 98.88 189 TYR B C 1
ATOM 4540 O O . TYR B 1 189 ? -7.699 -18.25 -22.734 1 98.88 189 TYR B O 1
ATOM 4548 N N . VAL B 1 190 ? -8.016 -16.656 -24.266 1 98.75 190 VAL B N 1
ATOM 4549 C CA . VAL B 1 190 ? -8.648 -17.547 -25.234 1 98.75 190 VAL B CA 1
ATOM 4550 C C . VAL B 1 190 ? -7.668 -18.625 -25.672 1 98.75 190 VAL B C 1
ATOM 4552 O O . VAL B 1 190 ? -8.016 -19.812 -25.688 1 98.75 190 VAL B O 1
ATOM 4555 N N . LYS B 1 191 ? -6.469 -18.281 -25.938 1 98.69 191 LYS B N 1
ATOM 4556 C CA . LYS B 1 191 ? -5.449 -19.234 -26.375 1 98.69 191 LYS B CA 1
ATOM 4557 C C . LYS B 1 191 ? -5.125 -20.25 -25.281 1 98.69 191 LYS B C 1
ATOM 4559 O O . LYS B 1 191 ? -5.023 -21.438 -25.547 1 98.69 191 LYS B O 1
ATOM 4564 N N . ILE B 1 192 ? -4.988 -19.766 -24.094 1 98.88 192 ILE B N 1
ATOM 4565 C CA . ILE B 1 192 ? -4.59 -20.609 -22.953 1 98.88 192 ILE B CA 1
ATOM 4566 C C . ILE B 1 192 ? -5.703 -21.594 -22.641 1 98.88 192 ILE B C 1
ATOM 4568 O O . ILE B 1 192 ? -5.445 -22.797 -22.484 1 98.88 192 ILE B O 1
ATOM 4572 N N . THR B 1 193 ? -6.902 -21.109 -22.547 1 98.69 193 THR B N 1
ATOM 4573 C CA . THR B 1 193 ? -8.008 -21.969 -22.156 1 98.69 193 THR B CA 1
ATOM 4574 C C . THR B 1 193 ? -8.297 -23 -23.25 1 98.69 193 THR B C 1
ATOM 4576 O O . THR B 1 193 ? -8.656 -24.141 -22.938 1 98.69 193 THR B O 1
ATOM 4579 N N . ALA B 1 194 ? -8.109 -22.609 -24.5 1 98.62 194 ALA B N 1
ATOM 4580 C CA . ALA B 1 194 ? -8.289 -23.562 -25.594 1 98.62 194 ALA B CA 1
ATOM 4581 C C . ALA B 1 194 ? -7.234 -24.672 -25.547 1 98.62 194 ALA B C 1
ATOM 4583 O O . ALA B 1 194 ? -7.559 -25.844 -25.672 1 98.62 194 ALA B O 1
ATOM 4584 N N . ASP B 1 195 ? -6 -24.312 -25.375 1 98.69 195 ASP B N 1
ATOM 4585 C CA . ASP B 1 195 ? -4.914 -25.281 -25.312 1 98.69 195 ASP B CA 1
ATOM 4586 C C . ASP B 1 195 ? -5.062 -26.203 -24.094 1 98.69 195 ASP B C 1
ATOM 4588 O O . ASP B 1 195 ? -4.852 -27.406 -24.203 1 98.69 195 ASP B O 1
ATOM 4592 N N . ALA B 1 196 ? -5.375 -25.625 -22.969 1 98.56 196 ALA B N 1
ATOM 4593 C CA . ALA B 1 196 ? -5.578 -26.422 -21.75 1 98.56 196 ALA B CA 1
ATOM 4594 C C . ALA B 1 196 ? -6.711 -27.422 -21.938 1 98.56 196 ALA B C 1
ATOM 4596 O O . ALA B 1 196 ? -6.602 -28.578 -21.5 1 98.56 196 ALA B O 1
ATOM 4597 N N . ALA B 1 197 ? -7.77 -26.969 -22.562 1 98 197 ALA B N 1
ATOM 4598 C CA . ALA B 1 197 ? -8.898 -27.844 -22.828 1 98 197 ALA B CA 1
ATOM 4599 C C . ALA B 1 197 ? -8.492 -29 -23.75 1 98 197 ALA B C 1
ATOM 4601 O O . ALA B 1 197 ? -8.906 -30.141 -23.531 1 98 197 ALA B O 1
ATOM 4602 N N . GLU B 1 198 ? -7.742 -28.672 -24.734 1 98.31 198 GLU B N 1
ATOM 4603 C CA . GLU B 1 198 ? -7.262 -29.703 -25.656 1 98.31 198 GLU B CA 1
ATOM 4604 C C . GLU B 1 198 ? -6.402 -30.734 -24.938 1 98.31 198 GLU B C 1
ATOM 4606 O O . GLU B 1 198 ? -6.461 -31.922 -25.25 1 98.31 198 GLU B O 1
ATOM 4611 N N . ARG B 1 199 ? -5.656 -30.266 -23.984 1 97.69 199 ARG B N 1
ATOM 4612 C CA . ARG B 1 199 ? -4.793 -31.141 -23.203 1 97.69 199 ARG B CA 1
ATOM 4613 C C . ARG B 1 199 ? -5.582 -31.875 -22.109 1 97.69 199 ARG B C 1
ATOM 4615 O O . ARG B 1 199 ? -5.09 -32.812 -21.516 1 97.69 199 ARG B O 1
ATOM 4622 N N . GLY B 1 200 ? -6.77 -31.438 -21.828 1 97.75 200 GLY B N 1
ATOM 4623 C CA . GLY B 1 200 ? -7.617 -32.031 -20.797 1 97.75 200 GLY B CA 1
ATOM 4624 C C . GLY B 1 200 ? -7.16 -31.703 -19.391 1 97.75 200 GLY B C 1
ATOM 4625 O O . GLY B 1 200 ? -7.289 -32.531 -18.484 1 97.75 200 GLY B O 1
ATOM 4626 N N . ILE B 1 201 ? -6.59 -30.562 -19.203 1 98.38 201 ILE B N 1
ATOM 4627 C CA . ILE B 1 201 ? -6.09 -30.188 -17.875 1 98.38 201 ILE B CA 1
ATOM 4628 C C . ILE B 1 201 ? -6.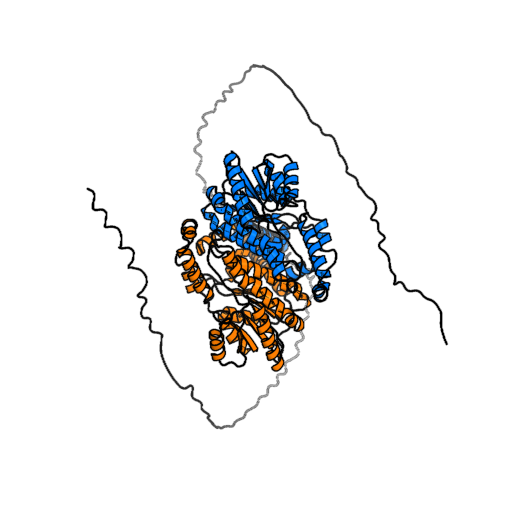719 -28.859 -17.438 1 98.38 201 ILE B C 1
ATOM 4630 O O . ILE B 1 201 ? -7.031 -28.016 -18.281 1 98.38 201 ILE B O 1
ATOM 4634 N N . PRO B 1 202 ? -6.941 -28.625 -16.172 1 98.25 202 PRO B N 1
ATOM 4635 C CA . PRO B 1 202 ? -7.512 -27.375 -15.68 1 98.25 202 PRO B CA 1
ATOM 4636 C C . PRO B 1 202 ? -6.465 -26.266 -15.523 1 98.25 202 PRO B C 1
ATOM 4638 O O . PRO B 1 202 ? -5.281 -26.562 -15.344 1 98.25 202 PRO B O 1
ATOM 4641 N N . VAL B 1 203 ? -6.926 -25.062 -15.625 1 98.5 203 VAL B N 1
ATOM 4642 C CA . VAL B 1 203 ? -6.102 -23.953 -15.172 1 98.5 203 VAL B CA 1
ATOM 4643 C C . VAL B 1 203 ? -6.109 -23.906 -13.641 1 98.5 203 VAL B C 1
ATOM 4645 O O . VAL B 1 203 ? -7.117 -23.531 -13.031 1 98.5 203 VAL B O 1
ATOM 4648 N N . TRP B 1 204 ? -4.922 -24.172 -13.062 1 98.31 204 TRP B N 1
ATOM 4649 C CA . TRP B 1 204 ? -4.789 -24.438 -11.633 1 98.31 204 TRP B CA 1
ATOM 4650 C C . TRP B 1 204 ? -4.195 -23.234 -10.906 1 98.31 204 TRP B C 1
ATOM 4652 O O . TRP B 1 204 ? -4.57 -22.938 -9.773 1 98.31 204 TRP B O 1
ATOM 4662 N N . GLY B 1 205 ? -3.289 -22.594 -11.57 1 98.75 205 GLY B N 1
ATOM 4663 C CA . GLY B 1 205 ? -2.561 -21.547 -10.875 1 98.75 205 GLY B CA 1
ATOM 4664 C C . GLY B 1 205 ? -2.299 -20.328 -11.734 1 98.75 205 GLY B C 1
ATOM 4665 O O . GLY B 1 205 ? -2.195 -20.438 -12.961 1 98.75 205 GLY B O 1
ATOM 4666 N N . LEU B 1 206 ? -2.232 -19.203 -11.07 1 98.94 206 LEU B N 1
ATOM 4667 C CA . LEU B 1 206 ? -1.854 -17.922 -11.664 1 98.94 206 LEU B CA 1
ATOM 4668 C C . LEU B 1 206 ? -0.69 -17.297 -10.898 1 98.94 206 LEU B C 1
ATOM 4670 O O . LEU B 1 206 ? -0.762 -17.125 -9.68 1 98.94 206 LEU B O 1
ATOM 4674 N N . VAL B 1 207 ? 0.421 -17.062 -11.609 1 98.94 207 VAL B N 1
ATOM 4675 C CA . VAL B 1 207 ? 1.585 -16.391 -11.039 1 98.94 207 VAL B CA 1
ATOM 4676 C C . VAL B 1 207 ? 1.742 -15 -11.656 1 98.94 207 VAL B C 1
ATOM 4678 O O . VAL B 1 207 ? 2.15 -14.875 -12.812 1 98.94 207 VAL B O 1
ATOM 4681 N N . ASN B 1 208 ? 1.417 -14 -10.898 1 98.88 208 ASN B N 1
ATOM 4682 C CA . ASN B 1 208 ? 1.642 -12.617 -11.305 1 98.88 208 ASN B CA 1
ATOM 4683 C C . ASN B 1 208 ? 3.062 -12.164 -10.984 1 98.88 208 ASN B C 1
ATOM 4685 O O . ASN B 1 208 ? 3.363 -11.812 -9.844 1 98.88 208 ASN B O 1
ATOM 4689 N N . ASN B 1 209 ? 3.885 -12.062 -12.016 1 98.12 209 ASN B N 1
ATOM 4690 C CA . ASN B 1 209 ? 5.305 -11.781 -11.82 1 98.12 209 ASN B CA 1
ATOM 4691 C C . ASN B 1 209 ? 5.734 -10.516 -12.555 1 98.12 209 ASN B C 1
ATOM 4693 O O . ASN B 1 209 ? 6.742 -9.906 -12.195 1 98.12 209 ASN B O 1
ATOM 4697 N N . ALA B 1 210 ? 4.977 -10.102 -13.57 1 90.62 210 ALA B N 1
ATOM 4698 C CA . ALA B 1 210 ? 5.344 -8.891 -14.297 1 90.62 210 ALA B CA 1
ATOM 4699 C C . ALA B 1 210 ? 5.477 -7.699 -13.344 1 90.62 210 ALA B C 1
ATOM 4701 O O . ALA B 1 210 ? 4.645 -7.52 -12.453 1 90.62 210 ALA B O 1
ATOM 4702 N N . GLY B 1 2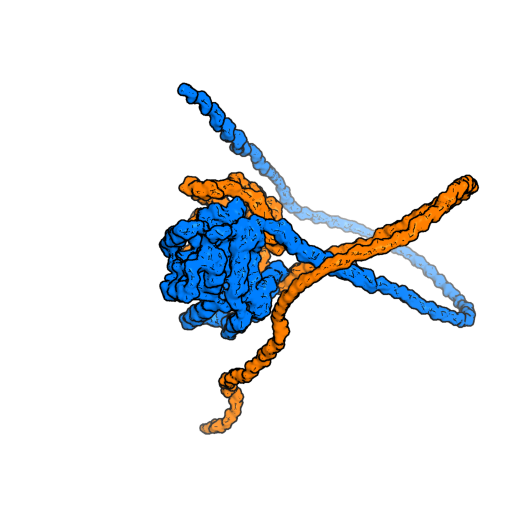11 ? 6.559 -6.922 -13.492 1 93.06 211 GLY B N 1
ATOM 4703 C CA . GLY B 1 211 ? 6.801 -5.754 -12.656 1 93.06 211 GLY B CA 1
ATOM 4704 C C . GLY B 1 211 ? 7.891 -4.848 -13.203 1 93.06 211 GLY B C 1
ATOM 4705 O O . GLY B 1 211 ? 8.781 -5.305 -13.922 1 93.06 211 GLY B O 1
ATOM 4706 N N . ILE B 1 212 ? 7.797 -3.566 -12.883 1 92.69 212 ILE B N 1
ATOM 4707 C CA . ILE B 1 212 ? 8.812 -2.6 -13.281 1 92.69 212 ILE B CA 1
ATOM 4708 C C . ILE B 1 212 ? 9.086 -1.632 -12.133 1 92.69 212 ILE B C 1
ATOM 4710 O O . ILE B 1 212 ? 8.297 -1.539 -11.188 1 92.69 212 ILE B O 1
ATOM 4714 N N . MET B 1 213 ? 10.219 -1.049 -12.211 1 92.12 213 MET B N 1
ATOM 4715 C CA . MET B 1 213 ? 10.648 -0.058 -11.234 1 92.12 213 MET B CA 1
ATOM 4716 C C . MET B 1 213 ? 11.391 1.09 -11.906 1 92.12 213 MET B C 1
ATOM 4718 O O . MET B 1 213 ? 12.078 0.887 -12.906 1 92.12 213 MET B O 1
ATOM 4722 N N . THR B 1 214 ? 11.203 2.271 -11.438 1 89.31 214 THR B N 1
ATOM 4723 C CA . THR B 1 214 ? 11.992 3.441 -11.797 1 89.31 214 THR B CA 1
ATOM 4724 C C . THR B 1 214 ? 12.398 4.223 -10.555 1 89.31 214 THR B C 1
ATOM 4726 O O . THR B 1 214 ? 11.555 4.586 -9.742 1 89.31 214 THR B O 1
ATOM 4729 N N . ALA B 1 215 ? 13.648 4.473 -10.438 1 88.12 215 ALA B N 1
ATOM 4730 C CA . ALA B 1 215 ? 14.156 5.203 -9.281 1 88.12 215 ALA B CA 1
ATOM 4731 C C . ALA B 1 215 ? 13.93 6.703 -9.438 1 88.12 215 ALA B C 1
ATOM 4733 O O . ALA B 1 215 ? 14.203 7.273 -10.492 1 88.12 215 ALA B O 1
ATOM 4734 N N . SER B 1 216 ? 13.383 7.316 -8.43 1 90.69 216 SER B N 1
ATOM 4735 C CA . SER B 1 216 ? 13.188 8.758 -8.344 1 90.69 216 SER B CA 1
ATOM 4736 C C . SER B 1 216 ? 12.672 9.172 -6.969 1 90.69 216 SER B C 1
ATOM 4738 O O . SER B 1 216 ? 12.125 8.344 -6.234 1 90.69 216 SER B O 1
ATOM 4740 N N . THR B 1 217 ? 12.953 10.367 -6.621 1 93 217 THR B N 1
ATOM 4741 C CA . THR B 1 217 ? 12.375 10.891 -5.395 1 93 217 THR B CA 1
ATOM 4742 C C . THR B 1 217 ? 10.891 11.211 -5.594 1 93 217 THR B C 1
ATOM 4744 O O . THR B 1 217 ? 10.438 11.383 -6.727 1 93 217 THR B O 1
ATOM 4747 N N . VAL B 1 218 ? 10.141 11.289 -4.492 1 95.38 218 VAL B N 1
ATOM 4748 C CA . VAL B 1 218 ? 8.711 11.555 -4.562 1 95.38 218 VAL B CA 1
ATOM 4749 C C . VAL B 1 218 ? 8.477 12.922 -5.211 1 95.38 218 VAL B C 1
ATOM 4751 O O . VAL B 1 218 ? 7.594 13.07 -6.062 1 95.38 218 VAL B O 1
ATOM 4754 N N . GLU B 1 219 ? 9.289 13.883 -4.867 1 95.19 219 GLU B N 1
ATOM 4755 C CA . GLU B 1 219 ? 9.109 15.258 -5.344 1 95.19 219 GLU B CA 1
ATOM 4756 C C . GLU B 1 219 ? 9.297 15.344 -6.855 1 95.19 219 GLU B C 1
ATOM 4758 O O . GLU B 1 219 ? 8.633 16.141 -7.523 1 95.19 219 GLU B O 1
ATOM 4763 N N . HIS B 1 220 ? 10.141 14.492 -7.387 1 92.19 220 HIS B N 1
ATOM 4764 C CA . HIS B 1 220 ? 10.531 14.719 -8.773 1 92.19 220 HIS B CA 1
ATOM 4765 C C . HIS B 1 220 ? 10.07 13.57 -9.672 1 92.19 220 HIS B C 1
ATOM 4767 O O . HIS B 1 220 ? 10.359 13.562 -10.867 1 92.19 220 HIS B O 1
ATOM 4773 N N . HIS B 1 221 ? 9.438 12.617 -9.086 1 92.19 221 HIS B N 1
ATOM 4774 C CA . HIS B 1 221 ? 8.828 11.578 -9.922 1 92.19 221 HIS B CA 1
ATOM 4775 C C . HIS B 1 221 ? 7.535 12.078 -10.555 1 92.19 221 HIS B C 1
ATOM 4777 O O . HIS B 1 221 ? 6.523 12.234 -9.875 1 92.19 221 HIS B O 1
ATOM 4783 N N . ASP B 1 222 ? 7.613 12.305 -11.82 1 90.69 222 ASP B N 1
ATOM 4784 C CA . ASP B 1 222 ? 6.387 12.797 -12.438 1 90.69 222 ASP B CA 1
ATOM 4785 C C . ASP B 1 222 ? 5.238 11.805 -12.266 1 90.69 222 ASP B C 1
ATOM 4787 O O . ASP B 1 222 ? 5.457 10.594 -12.25 1 90.69 222 ASP B O 1
ATOM 4791 N N . VAL B 1 223 ? 4.051 12.328 -12.203 1 94.19 223 VAL B N 1
ATOM 4792 C CA . VAL B 1 223 ? 2.855 11.547 -11.914 1 94.19 223 VAL B CA 1
ATOM 4793 C C . VAL B 1 223 ? 2.643 10.5 -13 1 94.19 223 VAL B C 1
ATOM 4795 O O . VAL B 1 223 ? 2.322 9.344 -12.703 1 94.19 223 VAL B O 1
ATOM 4798 N N . ALA B 1 224 ? 2.85 10.883 -14.211 1 93.94 224 ALA B N 1
ATOM 4799 C CA . ALA B 1 224 ? 2.682 9.953 -15.328 1 93.94 224 ALA B CA 1
ATOM 4800 C C . ALA B 1 224 ? 3.66 8.789 -15.219 1 93.94 224 ALA B C 1
ATOM 4802 O O . ALA B 1 224 ? 3.309 7.648 -15.531 1 93.94 224 ALA B O 1
ATOM 4803 N N . GLY B 1 225 ? 4.883 9.109 -14.852 1 93.06 225 GLY B N 1
ATOM 4804 C CA . GLY B 1 225 ? 5.879 8.07 -14.664 1 93.06 225 GLY B CA 1
ATOM 4805 C C . GLY B 1 225 ? 5.504 7.082 -13.57 1 93.06 225 GLY B C 1
ATOM 4806 O O . GLY B 1 225 ? 5.684 5.875 -13.727 1 93.06 225 GLY B O 1
ATOM 4807 N N . MET B 1 226 ? 5.012 7.527 -12.5 1 95.38 226 MET B N 1
ATOM 4808 C CA . MET B 1 226 ? 4.57 6.648 -11.422 1 95.38 226 MET B CA 1
ATOM 4809 C C . MET B 1 226 ? 3.363 5.82 -11.859 1 95.38 226 MET B C 1
ATOM 4811 O O . MET B 1 226 ? 3.26 4.641 -11.516 1 95.38 226 MET B O 1
ATOM 4815 N N . GLN B 1 227 ? 2.496 6.508 -12.562 1 97.25 227 GLN B N 1
ATOM 4816 C CA . GLN B 1 227 ? 1.315 5.809 -13.047 1 97.25 227 GLN B CA 1
ATOM 4817 C C . GLN B 1 227 ? 1.703 4.66 -13.977 1 97.25 227 GLN B C 1
ATOM 4819 O O . GLN B 1 227 ? 1.041 3.619 -13.992 1 97.25 227 GLN B O 1
ATOM 4824 N N . LYS B 1 228 ? 2.777 4.797 -14.734 1 96.31 228 LYS B N 1
ATOM 4825 C CA . LYS B 1 228 ? 3.264 3.717 -15.586 1 96.31 228 LYS B CA 1
ATOM 4826 C C . LYS B 1 228 ? 3.682 2.504 -14.758 1 96.31 228 LYS B C 1
ATOM 4828 O O . LYS B 1 228 ? 3.447 1.362 -15.164 1 96.31 228 LYS B O 1
ATOM 4833 N N . ILE B 1 229 ? 4.301 2.734 -13.656 1 97.19 229 ILE B N 1
ATOM 4834 C CA . ILE B 1 229 ? 4.676 1.654 -12.75 1 97.19 229 ILE B CA 1
ATOM 4835 C C . ILE B 1 229 ? 3.42 0.933 -12.258 1 97.19 229 ILE B C 1
ATOM 4837 O O . ILE B 1 229 ? 3.352 -0.298 -12.289 1 97.19 229 ILE B O 1
ATOM 4841 N N . TYR B 1 230 ? 2.414 1.683 -11.875 1 98.44 230 TYR B N 1
ATOM 4842 C CA . TYR B 1 230 ? 1.167 1.117 -11.367 1 98.44 230 TYR B CA 1
ATOM 4843 C C . TYR B 1 230 ? 0.438 0.341 -12.453 1 98.44 230 TYR B C 1
ATOM 4845 O O . TYR B 1 230 ? -0.239 -0.65 -12.172 1 98.44 230 TYR B O 1
ATOM 4853 N N . ASP B 1 231 ? 0.582 0.789 -13.68 1 98.25 231 ASP B N 1
ATOM 4854 C CA . ASP B 1 231 ? -0.096 0.132 -14.789 1 98.25 231 ASP B CA 1
ATOM 4855 C C . ASP B 1 231 ? 0.354 -1.321 -14.93 1 98.25 231 ASP B C 1
ATOM 4857 O O . ASP B 1 231 ? -0.432 -2.186 -15.32 1 98.25 231 ASP B O 1
ATOM 4861 N N . VAL B 1 232 ? 1.542 -1.568 -14.594 1 98.06 232 VAL B N 1
ATOM 4862 C CA . VAL B 1 232 ? 2.078 -2.924 -14.672 1 98.06 232 VAL B CA 1
ATOM 4863 C C . VAL B 1 232 ? 1.91 -3.621 -13.32 1 98.06 232 VAL B C 1
ATOM 4865 O O . VAL B 1 232 ? 1.312 -4.699 -13.242 1 98.06 232 VAL B O 1
ATOM 4868 N N . ASN B 1 233 ? 2.332 -2.965 -12.25 1 98.44 233 ASN B N 1
ATOM 4869 C CA . ASN B 1 233 ? 2.51 -3.615 -10.953 1 98.44 233 ASN B CA 1
ATOM 4870 C C . ASN B 1 233 ? 1.18 -3.795 -10.227 1 98.44 233 ASN B C 1
ATOM 4872 O O . ASN B 1 233 ? 1.07 -4.613 -9.312 1 98.44 233 ASN B O 1
ATOM 4876 N N . VAL B 1 234 ? 0.204 -2.955 -10.578 1 98.62 234 VAL B N 1
ATOM 4877 C CA . VAL B 1 234 ? -1.054 -2.986 -9.836 1 98.62 234 VAL B CA 1
ATOM 4878 C C . VAL B 1 234 ? -2.205 -3.311 -10.789 1 98.62 234 VAL B C 1
ATOM 4880 O O . VAL B 1 234 ? -2.801 -4.387 -10.711 1 98.62 234 VAL B O 1
ATOM 4883 N N . TRP B 1 235 ? -2.393 -2.467 -11.797 1 98.5 235 TRP B N 1
ATOM 4884 C CA . TRP B 1 235 ? -3.531 -2.645 -12.695 1 98.5 235 TRP B CA 1
ATOM 4885 C C . TRP B 1 235 ? -3.352 -3.881 -13.562 1 98.5 235 TRP B C 1
ATOM 4887 O O . TRP B 1 235 ? -4.32 -4.578 -13.875 1 98.5 235 TRP B O 1
ATOM 4897 N N . GLY B 1 236 ? -2.078 -4.09 -14.039 1 98.56 236 GLY B N 1
ATOM 4898 C CA . GLY B 1 236 ? -1.81 -5.297 -14.805 1 98.56 236 GLY B CA 1
ATOM 4899 C C . GLY B 1 236 ? -2.129 -6.57 -14.039 1 98.56 236 GLY B C 1
ATOM 4900 O O . GLY B 1 236 ? -2.725 -7.496 -14.594 1 98.56 236 GLY B O 1
ATOM 4901 N N . VAL B 1 237 ? -1.759 -6.594 -12.781 1 98.25 237 VAL B N 1
ATOM 4902 C CA . VAL B 1 237 ? -2.057 -7.723 -11.906 1 98.25 237 VAL B CA 1
ATOM 4903 C C . VAL B 1 237 ? -3.568 -7.883 -11.766 1 98.25 237 VAL B C 1
ATOM 4905 O O . VAL B 1 237 ? -4.09 -9 -11.836 1 98.25 237 VAL B O 1
ATOM 4908 N N . LEU B 1 238 ? -4.242 -6.766 -11.531 1 98.25 238 LEU B N 1
ATOM 4909 C CA . LEU B 1 238 ? -5.691 -6.785 -11.352 1 98.25 238 LEU B CA 1
ATOM 4910 C C . LEU B 1 238 ? -6.387 -7.324 -12.594 1 98.25 238 LEU B C 1
ATOM 4912 O O . LEU B 1 238 ? -7.242 -8.203 -12.5 1 98.25 238 LEU B O 1
ATOM 4916 N N . ARG B 1 239 ? -6.055 -6.816 -13.773 1 98.38 239 ARG B N 1
ATOM 4917 C CA . ARG B 1 239 ? -6.672 -7.227 -15.031 1 98.38 239 ARG B CA 1
ATOM 4918 C C . ARG B 1 239 ? -6.496 -8.727 -15.266 1 98.38 239 ARG B C 1
ATOM 4920 O O . ARG B 1 239 ? -7.457 -9.43 -15.586 1 98.38 239 ARG B O 1
ATOM 4927 N N . LEU B 1 240 ? -5.289 -9.156 -15.094 1 98.75 240 LEU B N 1
ATOM 4928 C CA . LEU B 1 240 ? -4.984 -10.562 -15.359 1 98.75 240 LEU B CA 1
ATOM 4929 C C . LEU B 1 240 ? -5.676 -11.469 -14.352 1 98.75 240 LEU B C 1
ATOM 4931 O O . LEU B 1 240 ? -6.262 -12.484 -14.719 1 98.75 240 LEU B O 1
ATOM 4935 N N . THR B 1 241 ? -5.621 -11.086 -13.078 1 98.75 241 THR B N 1
ATOM 4936 C CA . THR B 1 241 ? -6.242 -11.875 -12.016 1 98.75 241 THR B CA 1
ATOM 4937 C C . THR B 1 241 ? -7.75 -11.977 -12.227 1 98.75 241 THR B C 1
ATOM 4939 O O . THR B 1 241 ? -8.32 -13.062 -12.141 1 98.75 241 THR B O 1
ATOM 4942 N N . GLN B 1 242 ? -8.398 -10.852 -12.508 1 98.19 242 GLN B N 1
ATOM 4943 C CA . GLN B 1 242 ? -9.844 -10.828 -12.695 1 98.19 242 GLN B CA 1
ATOM 4944 C C . GLN B 1 242 ? -10.258 -11.734 -13.859 1 98.19 242 GLN B C 1
ATOM 4946 O O . GLN B 1 242 ? -11.289 -12.414 -13.781 1 98.19 242 GLN B O 1
ATOM 4951 N N . LYS B 1 243 ? -9.453 -11.773 -14.883 1 98.5 243 LYS B N 1
ATOM 4952 C CA . LYS B 1 243 ? -9.781 -12.555 -16.078 1 98.5 243 LYS B CA 1
ATOM 4953 C C . LYS B 1 243 ? -9.773 -14.055 -15.766 1 98.5 243 LYS B C 1
ATOM 4955 O O . LYS B 1 243 ? -10.625 -14.797 -16.25 1 98.5 243 LYS B O 1
ATOM 4960 N N . PHE B 1 244 ? -8.883 -14.508 -14.953 1 98.75 244 PHE B N 1
ATOM 4961 C CA . PHE B 1 244 ? -8.695 -15.938 -14.742 1 98.75 244 PHE B CA 1
ATOM 4962 C C . PHE B 1 244 ? -9.391 -16.406 -13.469 1 98.75 244 PHE B C 1
ATOM 4964 O O . PHE B 1 244 ? -9.516 -17.609 -13.227 1 98.75 244 PHE B O 1
ATOM 4971 N N . LEU B 1 245 ? -9.875 -15.492 -12.664 1 98.19 245 LEU B N 1
ATOM 4972 C CA . LEU B 1 245 ? -10.375 -15.797 -11.328 1 98.19 245 LEU B CA 1
ATOM 4973 C C . LEU B 1 245 ? -11.539 -16.781 -11.391 1 98.19 245 LEU B C 1
ATOM 4975 O O . LEU B 1 245 ? -11.633 -17.688 -10.57 1 98.19 245 LEU B O 1
ATOM 4979 N N . PRO B 1 246 ? -12.5 -16.641 -12.367 1 97.88 246 PRO B N 1
ATOM 4980 C CA . PRO B 1 246 ? -13.586 -17.609 -12.406 1 97.88 246 PRO B CA 1
ATOM 4981 C C . PRO B 1 246 ? -13.086 -19.047 -12.555 1 97.88 246 PRO B C 1
ATOM 4983 O O . PRO B 1 246 ? -13.625 -19.969 -11.93 1 97.88 246 PRO B O 1
ATOM 4986 N N . LEU B 1 247 ? -12.055 -19.281 -13.32 1 98.12 247 LEU B N 1
ATOM 4987 C CA . LEU B 1 247 ? -11.492 -20.625 -13.5 1 98.12 247 LEU B CA 1
ATOM 4988 C C . LEU B 1 247 ? -10.805 -21.094 -12.219 1 98.12 247 LEU B C 1
ATOM 4990 O O . LEU B 1 247 ? -10.922 -22.266 -11.844 1 98.12 247 LEU B O 1
ATOM 4994 N N . LEU B 1 248 ? -10.125 -20.188 -11.586 1 98.44 248 LEU B N 1
ATOM 4995 C CA . LEU B 1 248 ? -9.398 -20.531 -10.367 1 98.44 248 LEU B CA 1
ATOM 4996 C C . LEU B 1 248 ? -10.367 -20.859 -9.234 1 98.44 248 LEU B C 1
ATOM 4998 O O . LEU B 1 248 ? -10.117 -21.766 -8.438 1 98.44 248 LEU B O 1
ATOM 5002 N N . ARG B 1 249 ? -11.461 -20.156 -9.117 1 96.75 249 ARG B N 1
ATOM 5003 C CA . ARG B 1 249 ? -12.477 -20.453 -8.117 1 96.75 249 ARG B CA 1
ATOM 5004 C C . ARG B 1 249 ? -13.086 -21.828 -8.328 1 96.75 249 ARG B C 1
ATOM 5006 O O . ARG B 1 249 ? -13.266 -22.594 -7.375 1 96.75 249 ARG B O 1
ATOM 5013 N N . ALA B 1 250 ? -13.305 -22.109 -9.57 1 96.31 250 ALA B N 1
ATOM 5014 C CA . ALA B 1 250 ? -13.938 -23.391 -9.898 1 96.31 250 ALA B CA 1
ATOM 5015 C C . ALA B 1 250 ? -13.031 -24.562 -9.531 1 96.31 250 ALA B C 1
ATOM 5017 O O . ALA B 1 250 ? -13.508 -25.641 -9.195 1 96.31 250 ALA B O 1
ATOM 5018 N N . GLN B 1 251 ? -11.727 -24.297 -9.5 1 96.81 251 GLN B N 1
ATOM 5019 C CA . GLN B 1 251 ? -10.766 -25.359 -9.266 1 96.81 251 GLN B CA 1
ATOM 5020 C C . GLN B 1 251 ? -10.227 -25.312 -7.836 1 96.81 251 GLN B C 1
ATOM 5022 O O . GLN B 1 251 ? -9.422 -26.156 -7.438 1 96.81 251 GLN B O 1
ATOM 5027 N N . ALA B 1 252 ? -10.727 -24.312 -7.082 1 98.19 252 ALA B N 1
ATOM 5028 C CA . ALA B 1 252 ? -10.07 -24.078 -5.801 1 98.19 252 ALA B CA 1
ATOM 5029 C C . ALA B 1 252 ? -8.555 -24 -5.973 1 98.19 252 ALA B C 1
ATOM 5031 O O . ALA B 1 252 ? -7.812 -24.672 -5.246 1 98.19 252 ALA B O 1
ATOM 5032 N N . GLY B 1 253 ? -8.133 -23.188 -6.945 1 98.5 253 GLY B N 1
ATOM 5033 C CA . GLY B 1 253 ? -6.75 -23.141 -7.395 1 98.5 253 GLY B CA 1
ATOM 5034 C C . GLY B 1 253 ? -5.883 -22.219 -6.551 1 98.5 253 GLY B C 1
ATOM 5035 O O . GLY B 1 253 ? -6.086 -22.109 -5.34 1 98.5 253 GLY B O 1
ATOM 5036 N N . ARG B 1 254 ? -4.781 -21.688 -7.223 1 98.62 254 ARG B N 1
ATOM 5037 C CA . ARG B 1 254 ? -3.742 -20.953 -6.52 1 98.62 254 ARG B CA 1
ATOM 5038 C C . ARG B 1 254 ? -3.443 -19.625 -7.219 1 98.62 254 ARG B C 1
ATOM 5040 O O . ARG B 1 254 ? -3.418 -19.562 -8.453 1 98.62 254 ARG B O 1
ATOM 5047 N N . ILE B 1 255 ? -3.268 -18.625 -6.426 1 98.88 255 ILE B N 1
ATOM 5048 C CA . ILE B 1 255 ? -2.732 -17.359 -6.914 1 98.88 255 ILE B CA 1
ATOM 5049 C C . ILE B 1 255 ? -1.422 -17.047 -6.195 1 98.88 255 ILE B C 1
ATOM 5051 O O . ILE B 1 255 ? -1.347 -17.109 -4.969 1 98.88 255 ILE B O 1
ATOM 5055 N N . VAL B 1 256 ? -0.366 -16.812 -6.941 1 98.94 256 VAL B N 1
ATOM 5056 C CA . VAL B 1 256 ? 0.923 -16.391 -6.402 1 98.94 256 VAL B CA 1
ATOM 5057 C C . VAL B 1 256 ? 1.268 -14.992 -6.914 1 98.94 256 VAL B C 1
ATOM 5059 O O . VAL B 1 256 ? 1.283 -14.758 -8.125 1 98.94 256 VAL B O 1
ATOM 5062 N N . GLN B 1 257 ? 1.453 -14.062 -5.996 1 98.75 257 GLN B N 1
ATOM 5063 C CA . GLN B 1 257 ? 1.85 -12.688 -6.309 1 98.75 257 GLN B CA 1
ATOM 5064 C C . GLN B 1 257 ? 3.328 -12.469 -6.012 1 98.75 257 GLN B C 1
ATOM 5066 O O . GLN B 1 257 ? 3.787 -12.711 -4.895 1 98.75 257 GLN B O 1
ATOM 5071 N N . ILE B 1 258 ? 4.043 -12 -7.012 1 98.44 258 ILE B N 1
ATOM 5072 C CA . ILE B 1 258 ? 5.441 -11.664 -6.766 1 98.44 258 ILE B CA 1
ATOM 5073 C C . ILE B 1 258 ? 5.559 -10.203 -6.355 1 98.44 258 ILE B C 1
ATOM 5075 O O . ILE B 1 258 ? 5.496 -9.305 -7.199 1 98.44 258 ILE B O 1
ATOM 5079 N N . SER B 1 259 ? 5.691 -9.984 -5.113 1 97.88 259 SER B N 1
ATOM 5080 C CA . SER B 1 259 ? 5.922 -8.664 -4.535 1 97.88 259 SER B CA 1
ATOM 5081 C C . SER B 1 259 ? 7.41 -8.375 -4.375 1 97.88 259 SER B C 1
ATOM 5083 O O . SER B 1 259 ? 8.188 -8.547 -5.316 1 97.88 259 SER B O 1
ATOM 5085 N N . SER B 1 260 ? 7.848 -7.914 -3.299 1 95.5 260 SER B N 1
ATOM 5086 C CA . SER B 1 260 ? 9.211 -7.531 -2.928 1 95.5 260 SER B CA 1
ATOM 5087 C C . SER B 1 260 ? 9.289 -7.156 -1.451 1 95.5 260 SER B C 1
ATOM 5089 O O . SER B 1 260 ? 8.266 -7 -0.786 1 95.5 260 SER B O 1
ATOM 5091 N N . ILE B 1 261 ? 10.5 -7.125 -0.969 1 93.81 261 ILE B N 1
ATOM 5092 C CA . ILE B 1 261 ? 10.68 -6.48 0.329 1 93.81 261 ILE B CA 1
ATOM 5093 C C . ILE B 1 261 ? 10.148 -5.047 0.27 1 93.81 261 ILE B C 1
ATOM 5095 O O . ILE B 1 261 ? 9.711 -4.5 1.283 1 93.81 261 ILE B O 1
ATOM 5099 N N . ALA B 1 262 ? 10.133 -4.488 -0.886 1 94.81 262 ALA B N 1
ATOM 5100 C CA . ALA B 1 262 ? 9.594 -3.146 -1.109 1 94.81 262 ALA B CA 1
ATOM 5101 C C . ALA B 1 262 ? 8.086 -3.111 -0.873 1 94.81 262 ALA B C 1
ATOM 5103 O O . ALA B 1 262 ? 7.484 -2.037 -0.831 1 94.81 262 ALA B O 1
ATOM 5104 N N . GLY B 1 263 ? 7.473 -4.254 -0.689 1 96.5 263 GLY B N 1
ATOM 5105 C CA . GLY B 1 263 ? 6.047 -4.328 -0.416 1 96.5 263 GLY B CA 1
ATOM 5106 C C . GLY B 1 263 ? 5.703 -4.055 1.035 1 96.5 263 GLY B C 1
ATOM 5107 O O . GLY B 1 263 ? 4.535 -3.846 1.373 1 96.5 263 GLY B O 1
ATOM 5108 N N . PHE B 1 264 ? 6.746 -4.043 1.866 1 94.44 264 PHE B N 1
ATOM 5109 C CA . PHE B 1 264 ? 6.473 -3.73 3.264 1 94.44 264 PHE B CA 1
ATOM 5110 C C . PHE B 1 264 ? 7.504 -2.754 3.812 1 94.44 264 PHE B C 1
ATOM 5112 O O . PHE B 1 264 ? 7.344 -2.229 4.918 1 94.44 264 PHE B O 1
ATOM 5119 N N . LEU B 1 265 ? 8.5 -2.529 3.08 1 94.69 265 LEU B N 1
ATOM 5120 C CA . LEU B 1 265 ? 9.555 -1.582 3.432 1 94.69 265 LEU B CA 1
ATOM 5121 C C . LEU B 1 265 ? 9.742 -0.547 2.328 1 94.69 265 LEU B C 1
ATOM 5123 O O . LEU B 1 265 ? 10.086 -0.897 1.198 1 94.69 265 LEU B O 1
ATOM 5127 N N . THR B 1 266 ? 9.547 0.715 2.668 1 96.69 266 THR B N 1
ATOM 5128 C CA . THR B 1 266 ? 9.781 1.768 1.684 1 96.69 266 THR B CA 1
ATOM 5129 C C . THR B 1 266 ? 11.211 2.289 1.775 1 96.69 266 THR B C 1
ATOM 5131 O O . THR B 1 266 ? 11.68 2.637 2.861 1 96.69 266 THR B O 1
ATOM 5134 N N . ILE B 1 267 ? 11.922 2.297 0.654 1 92.5 267 ILE B N 1
ATOM 5135 C CA . ILE B 1 267 ? 13.289 2.791 0.629 1 92.5 267 ILE B CA 1
ATOM 5136 C C . ILE B 1 267 ? 13.352 4.102 -0.15 1 92.5 267 ILE B C 1
ATOM 5138 O O . ILE B 1 267 ? 12.508 4.359 -1.013 1 92.5 267 ILE B O 1
ATOM 5142 N N . PRO B 1 268 ? 14.312 4.973 0.118 1 92.5 268 PRO B N 1
ATOM 5143 C CA . PRO B 1 268 ? 14.414 6.254 -0.583 1 92.5 268 PRO B CA 1
ATOM 5144 C C . PRO B 1 268 ? 14.633 6.094 -2.086 1 92.5 268 PRO B C 1
ATOM 5146 O O . PRO B 1 268 ? 15.312 5.156 -2.516 1 92.5 268 PRO B O 1
ATOM 5149 N N . ARG B 1 269 ? 14.008 6.973 -2.871 1 90.88 269 ARG B N 1
ATOM 5150 C CA . ARG B 1 269 ? 14.141 7.07 -4.32 1 90.88 269 ARG B CA 1
ATOM 5151 C C . ARG B 1 269 ? 13.492 5.879 -5.016 1 90.88 269 ARG B C 1
ATOM 5153 O O . ARG B 1 269 ? 13.828 5.559 -6.156 1 90.88 269 ARG B O 1
ATOM 5160 N N . ALA B 1 270 ? 12.656 5.18 -4.332 1 93.38 270 ALA B N 1
ATOM 5161 C CA . ALA B 1 270 ? 11.938 4.055 -4.922 1 93.38 270 ALA B CA 1
ATOM 5162 C C . ALA B 1 270 ? 10.461 4.078 -4.516 1 93.38 270 ALA B C 1
ATOM 5164 O O . ALA B 1 270 ? 9.812 3.031 -4.457 1 93.38 270 ALA B O 1
ATOM 5165 N N . SER B 1 271 ? 9.992 5.25 -4.207 1 95.31 271 SER B N 1
ATOM 5166 C CA . SER B 1 271 ? 8.664 5.375 -3.617 1 95.31 271 SER B CA 1
ATOM 5167 C C . SER B 1 271 ? 7.582 4.91 -4.59 1 95.31 271 SER B C 1
ATOM 5169 O O . SER B 1 271 ? 6.562 4.359 -4.172 1 95.31 271 SER B O 1
ATOM 5171 N N . GLY B 1 272 ? 7.766 5.191 -5.891 1 95.69 272 GLY B N 1
ATOM 5172 C CA . GLY B 1 272 ? 6.801 4.699 -6.863 1 95.69 272 GLY B CA 1
ATOM 5173 C C . GLY B 1 272 ? 6.691 3.188 -6.875 1 95.69 272 GLY B C 1
ATOM 5174 O O . GLY B 1 272 ? 5.586 2.639 -6.848 1 95.69 272 GLY B O 1
ATOM 5175 N N . TYR B 1 273 ? 7.809 2.576 -6.926 1 95.94 273 TYR B N 1
ATOM 5176 C CA . TYR B 1 273 ? 7.855 1.118 -6.895 1 95.94 273 TYR B CA 1
ATOM 5177 C C . TYR B 1 273 ? 7.348 0.584 -5.562 1 95.94 273 TYR B C 1
ATOM 5179 O O . TYR B 1 273 ? 6.484 -0.295 -5.527 1 95.94 273 TYR B O 1
ATOM 5187 N N . CYS B 1 274 ? 7.871 1.117 -4.445 1 98 274 CYS B N 1
ATOM 5188 C CA . CYS B 1 274 ? 7.492 0.653 -3.113 1 98 274 CYS B CA 1
ATOM 5189 C C . CYS B 1 274 ? 5.992 0.809 -2.891 1 98 274 CYS B C 1
ATOM 5191 O O . CYS B 1 274 ? 5.332 -0.118 -2.418 1 98 274 CYS B O 1
ATOM 5193 N N . SER B 1 275 ? 5.473 1.953 -3.211 1 98.56 275 SER B N 1
ATOM 5194 C CA . SER B 1 275 ? 4.043 2.172 -3.008 1 98.56 275 SER B CA 1
ATOM 5195 C C . SER B 1 275 ? 3.213 1.222 -3.863 1 98.56 275 SER B C 1
ATOM 5197 O O . SER B 1 275 ? 2.154 0.757 -3.436 1 98.56 275 SER B O 1
ATOM 5199 N N . SER B 1 276 ? 3.625 0.906 -5.074 1 98.5 276 SER B N 1
ATOM 5200 C CA . SER B 1 276 ? 2.918 -0.044 -5.926 1 98.5 276 SER B CA 1
ATOM 5201 C C . SER B 1 276 ? 2.922 -1.442 -5.32 1 98.5 276 SER B C 1
ATOM 5203 O O . SER B 1 276 ? 1.924 -2.16 -5.395 1 98.5 276 SER B O 1
ATOM 5205 N N . LYS B 1 277 ? 4.047 -1.81 -4.805 1 98.62 277 LYS B N 1
ATOM 5206 C CA . LYS B 1 277 ? 4.141 -3.135 -4.199 1 98.62 277 LYS B CA 1
ATOM 5207 C C . LYS B 1 277 ? 3.365 -3.197 -2.885 1 98.62 277 LYS B C 1
ATOM 5209 O O . LYS B 1 277 ? 2.803 -4.238 -2.539 1 98.62 277 LYS B O 1
ATOM 5214 N N . HIS B 1 278 ? 3.318 -2.059 -2.137 1 98.62 278 HIS B N 1
ATOM 5215 C CA . HIS B 1 278 ? 2.414 -1.987 -0.995 1 98.62 278 HIS B CA 1
ATOM 5216 C C . HIS B 1 278 ? 0.965 -2.189 -1.426 1 98.62 278 HIS B C 1
ATOM 5218 O O . HIS B 1 278 ? 0.204 -2.887 -0.752 1 98.62 278 HIS B O 1
ATOM 5224 N N . ALA B 1 279 ? 0.625 -1.526 -2.463 1 98.75 279 ALA B N 1
ATOM 5225 C CA . ALA B 1 279 ? -0.72 -1.7 -3.006 1 98.75 279 ALA B CA 1
ATOM 5226 C C . ALA B 1 279 ? -0.98 -3.16 -3.369 1 98.75 279 ALA B C 1
ATOM 5228 O O . ALA B 1 279 ? -2.049 -3.699 -3.07 1 98.75 279 ALA B O 1
ATOM 5229 N N . LEU B 1 280 ? -0.013 -3.781 -3.98 1 98.69 280 LEU B N 1
ATOM 5230 C CA . LEU B 1 280 ? -0.13 -5.184 -4.363 1 98.69 280 LEU B CA 1
ATOM 5231 C C . LEU B 1 280 ? -0.333 -6.066 -3.133 1 98.69 280 LEU B C 1
ATOM 5233 O O . LEU B 1 280 ? -1.129 -7.008 -3.164 1 98.69 280 LEU B O 1
ATOM 5237 N N . GLU B 1 281 ? 0.409 -5.805 -2.105 1 98.44 281 GLU B N 1
ATOM 5238 C CA . GLU B 1 281 ? 0.256 -6.543 -0.855 1 98.44 281 GLU B CA 1
ATOM 5239 C C . GLU B 1 281 ? -1.179 -6.465 -0.339 1 98.44 281 GLU B C 1
ATOM 5241 O O . GLU B 1 281 ? -1.763 -7.477 0.045 1 98.44 281 GLU B O 1
ATOM 5246 N N . SER B 1 282 ? -1.686 -5.277 -0.334 1 98.5 282 SER B N 1
ATOM 5247 C CA . SER B 1 282 ? -3.043 -5.066 0.161 1 98.5 282 SER B CA 1
ATOM 5248 C C . SER B 1 282 ? -4.07 -5.766 -0.722 1 98.5 282 SER B C 1
ATOM 5250 O O . SER B 1 282 ? -4.988 -6.418 -0.219 1 98.5 282 SER B O 1
ATOM 5252 N N . LEU B 1 283 ? -3.922 -5.652 -2.01 1 98.44 283 LEU B N 1
ATOM 5253 C CA . LEU B 1 283 ? -4.816 -6.336 -2.939 1 98.44 283 LEU B CA 1
ATOM 5254 C C . LEU B 1 283 ? -4.781 -7.844 -2.719 1 98.44 283 LEU B C 1
ATOM 5256 O O . LEU B 1 283 ? -5.816 -8.516 -2.791 1 98.44 283 LEU B O 1
ATOM 5260 N N . SER B 1 284 ? -3.625 -8.367 -2.461 1 98.62 284 SER B N 1
ATOM 5261 C CA . SER B 1 284 ? -3.451 -9.797 -2.219 1 98.62 284 SER B CA 1
ATOM 5262 C C . SER B 1 284 ? -4.164 -10.234 -0.942 1 98.62 284 SER B C 1
ATOM 5264 O O . SER B 1 284 ? -4.77 -11.305 -0.898 1 98.62 284 SER B O 1
ATOM 5266 N N . ASP B 1 285 ? -4.051 -9.391 0.104 1 98.25 285 ASP B N 1
ATOM 5267 C CA . ASP B 1 285 ? -4.793 -9.664 1.329 1 98.25 285 ASP B CA 1
ATOM 5268 C C . ASP B 1 285 ? -6.297 -9.688 1.066 1 98.25 285 ASP B C 1
ATOM 5270 O O . ASP B 1 285 ? -7.008 -10.562 1.571 1 98.25 285 ASP B O 1
ATOM 5274 N N . GLY B 1 286 ? -6.758 -8.695 0.301 1 97.94 286 GLY B N 1
ATOM 5275 C CA . GLY B 1 286 ? -8.164 -8.664 -0.06 1 97.94 286 GLY B CA 1
ATOM 5276 C C . GLY B 1 286 ? -8.617 -9.906 -0.807 1 97.94 286 GLY B C 1
ATOM 5277 O O . GLY B 1 286 ? -9.672 -10.469 -0.496 1 97.94 286 GLY B O 1
ATOM 5278 N N . LEU B 1 287 ? -7.812 -10.336 -1.744 1 98.25 287 LEU B N 1
ATOM 5279 C CA . LEU B 1 287 ? -8.109 -11.547 -2.498 1 98.25 287 LEU B CA 1
ATOM 5280 C C . LEU B 1 287 ? -8.18 -12.758 -1.573 1 98.25 287 LEU B C 1
ATOM 5282 O O . LEU B 1 287 ? -9.094 -13.578 -1.686 1 98.25 287 LEU B O 1
ATOM 5286 N N . ARG B 1 288 ? -7.203 -12.859 -0.718 1 97.88 288 ARG B N 1
ATOM 5287 C CA . ARG B 1 288 ? -7.148 -13.984 0.204 1 97.88 288 ARG B CA 1
ATOM 5288 C C . ARG B 1 288 ? -8.414 -14.055 1.058 1 97.88 288 ARG B C 1
ATOM 5290 O O . ARG B 1 288 ? -8.992 -15.133 1.229 1 97.88 288 ARG B O 1
ATOM 5297 N N . LEU B 1 289 ? -8.852 -12.906 1.561 1 97.19 289 LEU B N 1
ATOM 5298 C CA . LEU B 1 289 ? -10.055 -12.844 2.381 1 97.19 289 LEU B CA 1
ATOM 5299 C C . LEU B 1 289 ? -11.289 -13.219 1.568 1 97.19 289 LEU B C 1
ATOM 5301 O O . LEU B 1 289 ? -12.094 -14.047 2.004 1 97.19 289 LEU B O 1
ATOM 5305 N N . GLU B 1 290 ? -11.406 -12.711 0.41 1 96.75 290 GLU B N 1
ATOM 5306 C CA . GLU B 1 290 ? -12.617 -12.852 -0.394 1 96.75 290 GLU B CA 1
ATOM 5307 C C . GLU B 1 290 ? -12.719 -14.242 -1.008 1 96.75 290 GLU B C 1
ATOM 5309 O O . GLU B 1 290 ? -13.82 -14.758 -1.211 1 96.75 290 GLU B O 1
ATOM 5314 N N . LEU B 1 291 ? -11.57 -14.883 -1.226 1 97.69 291 LEU B N 1
ATOM 5315 C CA . LEU B 1 291 ? -11.562 -16.172 -1.909 1 97.69 291 LEU B CA 1
ATOM 5316 C C . LEU B 1 291 ? -11.508 -17.312 -0.906 1 97.69 291 LEU B C 1
ATOM 5318 O O . LEU B 1 291 ? -11.516 -18.484 -1.293 1 97.69 291 LEU B O 1
ATOM 5322 N N . ALA B 1 292 ? -11.469 -16.953 0.356 1 95.94 292 ALA B N 1
ATOM 5323 C CA . ALA B 1 292 ? -11.367 -17.969 1.4 1 95.94 292 ALA B CA 1
ATOM 5324 C C . ALA B 1 292 ? -12.516 -18.984 1.297 1 95.94 292 ALA B C 1
ATOM 5326 O O . ALA B 1 292 ? -12.312 -20.188 1.462 1 95.94 292 ALA B O 1
ATOM 5327 N N . HIS B 1 293 ? -13.688 -18.5 0.955 1 94.5 293 HIS B N 1
ATOM 5328 C CA . HIS B 1 293 ? -14.875 -19.344 0.841 1 94.5 293 HIS B CA 1
ATOM 5329 C C . HIS B 1 293 ? -14.727 -20.359 -0.279 1 94.5 293 HIS B C 1
ATOM 5331 O O . HIS B 1 293 ? -15.281 -21.469 -0.201 1 94.5 293 HIS B O 1
ATOM 5337 N N . TYR B 1 294 ? -13.953 -20.078 -1.22 1 96.88 294 TYR B N 1
ATOM 5338 C CA . TYR B 1 294 ? -13.789 -20.938 -2.396 1 96.88 294 TYR B CA 1
ATOM 5339 C C . TYR B 1 294 ? -12.523 -21.781 -2.289 1 96.88 294 TYR B C 1
ATOM 5341 O O . TYR B 1 294 ? -12.148 -22.469 -3.244 1 96.88 294 TYR B O 1
ATOM 5349 N N . ASN B 1 295 ? -11.797 -21.641 -1.206 1 97.5 295 ASN B N 1
ATOM 5350 C CA . ASN B 1 295 ? -10.578 -22.391 -0.931 1 97.5 295 ASN B CA 1
ATOM 5351 C C . ASN B 1 295 ? -9.5 -22.125 -1.979 1 97.5 295 ASN B C 1
ATOM 5353 O O . ASN B 1 295 ? -8.75 -23.016 -2.357 1 97.5 295 ASN B O 1
ATOM 5357 N N . VAL B 1 296 ? -9.539 -20.969 -2.555 1 98.38 296 VAL B N 1
ATOM 5358 C CA . VAL B 1 296 ? -8.438 -20.516 -3.396 1 98.38 296 VAL B CA 1
ATOM 5359 C C . VAL B 1 296 ? -7.324 -19.938 -2.525 1 98.38 296 VAL B C 1
ATOM 5361 O O . VAL B 1 296 ? -7.566 -19.062 -1.69 1 98.38 296 VAL B O 1
ATOM 5364 N N . SER B 1 297 ? -6.141 -20.453 -2.682 1 98.31 297 SER B N 1
ATOM 5365 C CA . SER B 1 297 ? -5.027 -19.938 -1.891 1 98.31 297 SER B CA 1
ATOM 5366 C C . SER B 1 297 ? -4.367 -18.734 -2.574 1 98.31 297 SER B C 1
ATOM 5368 O O . SER B 1 297 ? -4.211 -18.734 -3.797 1 98.31 297 SER B O 1
ATOM 5370 N N . VAL B 1 298 ? -4.031 -17.734 -1.804 1 98.75 298 VAL B N 1
ATOM 5371 C CA . VAL B 1 298 ? -3.295 -16.562 -2.268 1 98.75 298 VAL B CA 1
ATOM 5372 C C . VAL B 1 298 ? -1.995 -16.422 -1.478 1 98.75 298 VAL B C 1
ATOM 5374 O O . VAL B 1 298 ? -2.02 -16.25 -0.257 1 98.75 298 VAL B O 1
ATOM 5377 N N . THR B 1 299 ? -0.859 -16.547 -2.168 1 98.75 299 THR B N 1
ATOM 5378 C CA . THR B 1 299 ? 0.455 -16.422 -1.548 1 98.75 299 THR B CA 1
ATOM 5379 C C . THR B 1 299 ? 1.223 -15.242 -2.141 1 98.75 299 THR B C 1
ATOM 5381 O O . THR B 1 299 ? 1.209 -15.031 -3.355 1 98.75 299 THR B O 1
ATOM 5384 N N . VAL B 1 300 ? 1.814 -14.492 -1.256 1 98.69 300 VAL B N 1
ATOM 5385 C CA . VAL B 1 300 ? 2.68 -13.398 -1.686 1 98.69 300 VAL B CA 1
ATOM 5386 C C . VAL B 1 300 ? 4.141 -13.773 -1.449 1 98.69 300 VAL B C 1
ATOM 5388 O O . VAL B 1 300 ? 4.527 -14.117 -0.331 1 98.69 300 VAL B O 1
ATOM 5391 N N . VAL B 1 301 ? 4.941 -13.797 -2.521 1 98.69 301 VAL B N 1
ATOM 5392 C CA . VAL B 1 301 ? 6.391 -13.961 -2.414 1 98.69 301 VAL B CA 1
ATOM 5393 C C . VAL B 1 301 ? 7.062 -12.594 -2.352 1 98.69 301 VAL B C 1
ATOM 5395 O O . VAL B 1 301 ? 6.781 -11.719 -3.172 1 98.69 301 VAL B O 1
ATOM 5398 N N . GLN B 1 302 ? 7.91 -12.383 -1.381 1 98.06 302 GLN B N 1
ATOM 5399 C CA . GLN B 1 302 ? 8.555 -11.094 -1.129 1 98.06 302 GLN B CA 1
ATOM 5400 C C . GLN B 1 302 ? 10.07 -11.211 -1.214 1 98.06 302 GLN B C 1
ATOM 5402 O O . GLN B 1 302 ? 10.75 -11.289 -0.189 1 98.06 302 GLN B O 1
ATOM 5407 N N . PRO B 1 303 ? 10.633 -11.109 -2.402 1 96.94 303 PRO B N 1
ATOM 5408 C CA . PRO B 1 303 ? 12.078 -11.258 -2.564 1 96.94 303 PRO B CA 1
ATOM 5409 C C . PRO B 1 303 ? 12.859 -10.016 -2.139 1 96.94 303 PRO B C 1
ATOM 5411 O O . PRO B 1 303 ? 12.375 -8.891 -2.318 1 96.94 303 PRO B O 1
ATOM 5414 N N . GLY B 1 304 ? 14.031 -10.258 -1.554 1 94.31 304 GLY B N 1
ATOM 5415 C CA . GLY B 1 304 ? 15.039 -9.211 -1.461 1 94.31 304 GLY B CA 1
ATOM 5416 C C . GLY B 1 304 ? 15.797 -9 -2.758 1 94.31 304 GLY B C 1
ATOM 5417 O O . GLY B 1 304 ? 15.188 -8.891 -3.826 1 94.31 304 GLY B O 1
ATOM 5418 N N . ALA B 1 305 ? 17.078 -8.945 -2.709 1 90.44 305 ALA B N 1
ATOM 5419 C CA . ALA B 1 305 ? 17.906 -8.75 -3.902 1 90.44 305 ALA B CA 1
ATOM 5420 C C . ALA B 1 305 ? 18.078 -10.062 -4.66 1 90.44 305 ALA B C 1
ATOM 5422 O O . ALA B 1 305 ? 18.641 -11.023 -4.133 1 90.44 305 ALA B O 1
ATOM 5423 N N . VAL B 1 306 ? 17.531 -10.07 -5.828 1 92.94 306 VAL B N 1
ATOM 5424 C CA . VAL B 1 306 ? 17.672 -11.203 -6.734 1 92.94 306 VAL B CA 1
ATOM 5425 C C . VAL B 1 306 ? 18.234 -10.734 -8.07 1 92.94 306 VAL B C 1
ATOM 5427 O O . VAL B 1 306 ? 17.844 -9.688 -8.594 1 92.94 306 VAL B O 1
ATOM 5430 N N . ARG B 1 307 ? 19.172 -11.492 -8.547 1 85 307 ARG B N 1
ATOM 5431 C CA . ARG B 1 307 ? 19.75 -11.141 -9.844 1 85 307 ARG B CA 1
ATOM 5432 C C . ARG B 1 307 ? 18.688 -11.148 -10.938 1 85 307 ARG B C 1
ATOM 5434 O O . ARG B 1 307 ? 18.125 -12.195 -11.25 1 85 307 ARG B O 1
ATOM 5441 N N . SER B 1 308 ? 18.328 -9.984 -11.383 1 81.12 308 SER B N 1
ATOM 5442 C CA . SER B 1 308 ? 17.344 -9.773 -12.43 1 81.12 308 SER B CA 1
ATOM 5443 C C . SER B 1 308 ? 17.594 -8.461 -13.172 1 81.12 308 SER B C 1
ATOM 5445 O O . SER B 1 308 ? 18.406 -7.648 -12.75 1 81.12 308 SER B O 1
ATOM 5447 N N . ALA B 1 309 ? 16.906 -8.359 -14.273 1 76.69 309 ALA B N 1
ATOM 5448 C CA . ALA B 1 309 ? 17.125 -7.188 -15.125 1 76.69 309 ALA B CA 1
ATOM 5449 C C . ALA B 1 309 ? 16.422 -5.961 -14.57 1 76.69 309 ALA B C 1
ATOM 5451 O O . ALA B 1 309 ? 16.625 -4.844 -15.047 1 76.69 309 ALA B O 1
ATOM 5452 N N . ILE B 1 310 ? 15.602 -6.137 -13.547 1 78.19 310 ILE B N 1
ATOM 5453 C CA . ILE B 1 310 ? 14.734 -5.07 -13.07 1 78.19 310 ILE B CA 1
ATOM 5454 C C . ILE B 1 310 ? 15.57 -3.914 -12.531 1 78.19 310 ILE B C 1
ATOM 5456 O O . ILE B 1 310 ? 15.273 -2.748 -12.797 1 78.19 310 ILE B O 1
ATOM 5460 N N . PHE B 1 311 ? 16.609 -4.148 -11.875 1 78.44 311 PHE B N 1
ATOM 5461 C CA . PHE B 1 311 ? 17.406 -3.102 -11.258 1 78.44 311 PHE B CA 1
ATOM 5462 C C . PHE B 1 311 ? 18.25 -2.377 -12.312 1 78.44 311 PHE B C 1
ATOM 5464 O O . PHE B 1 311 ? 18.391 -1.155 -12.258 1 78.44 311 PHE B O 1
ATOM 5471 N N . GLU B 1 312 ? 18.797 -3.23 -13.234 1 76.06 312 GLU B N 1
ATOM 5472 C CA . GLU B 1 312 ? 19.578 -2.625 -14.305 1 76.06 312 GLU B CA 1
ATOM 5473 C C . GLU B 1 312 ? 18.719 -1.693 -15.156 1 76.06 312 GLU B C 1
ATOM 5475 O O . GLU B 1 312 ? 19.156 -0.599 -15.516 1 76.06 312 GLU B O 1
ATOM 5480 N N . LYS B 1 313 ? 17.578 -2.148 -15.414 1 77.06 313 LYS B N 1
ATOM 5481 C CA . LYS B 1 313 ? 16.656 -1.34 -16.203 1 77.06 313 LYS B CA 1
ATOM 5482 C C . LYS B 1 313 ? 16.25 -0.069 -15.461 1 77.06 313 LYS B C 1
ATOM 5484 O O . LYS B 1 313 ? 16.156 1.003 -16.062 1 77.06 313 LYS B O 1
ATOM 5489 N N . SER B 1 314 ? 16.062 -0.156 -14.172 1 78.75 314 SER B N 1
ATOM 5490 C CA . SER B 1 314 ? 15.695 0.984 -13.344 1 78.75 314 SER B CA 1
ATOM 5491 C C . SER B 1 314 ? 16.812 2.018 -13.289 1 78.75 314 SER B C 1
ATOM 5493 O O . SER B 1 314 ? 16.562 3.219 -13.398 1 78.75 314 SER B O 1
ATOM 5495 N N . GLN B 1 315 ? 18.016 1.525 -13.117 1 75.44 315 GLN B N 1
ATOM 5496 C CA . GLN B 1 315 ? 19.172 2.414 -13.023 1 75.44 315 GLN B CA 1
ATOM 5497 C C . GLN B 1 315 ? 19.391 3.174 -14.328 1 75.44 315 GLN B C 1
ATOM 5499 O O . GLN B 1 315 ? 19.688 4.371 -14.312 1 75.44 315 GLN B O 1
ATOM 5504 N N . SER B 1 316 ? 19.203 2.43 -15.422 1 76.75 316 SER B N 1
ATOM 5505 C CA . SER B 1 316 ? 19.359 3.068 -16.719 1 76.75 316 SER B CA 1
ATOM 5506 C C . SER B 1 316 ? 18.312 4.156 -16.938 1 76.75 316 SER B C 1
ATOM 5508 O O . SER B 1 316 ? 18.641 5.25 -17.406 1 76.75 316 SER B O 1
ATOM 5510 N N . ALA B 1 317 ? 17.141 3.867 -16.531 1 77.25 317 ALA B N 1
ATOM 5511 C CA . ALA B 1 317 ? 16.062 4.836 -16.688 1 77.25 317 ALA B CA 1
ATOM 5512 C C . ALA B 1 317 ? 16.266 6.043 -15.781 1 77.25 317 ALA B C 1
ATOM 5514 O O . ALA B 1 317 ? 16 7.18 -16.188 1 77.25 317 ALA B O 1
ATOM 5515 N N . SER B 1 318 ? 16.719 5.77 -14.617 1 78.75 318 SER B N 1
ATOM 5516 C CA . SER B 1 318 ? 16.984 6.84 -13.656 1 78.75 318 SER B CA 1
ATOM 5517 C C . SER B 1 318 ? 18.094 7.762 -14.133 1 78.75 318 SER B C 1
ATOM 5519 O O . SER B 1 318 ? 17.984 8.984 -14.031 1 78.75 318 SER B O 1
ATOM 5521 N N . GLN B 1 319 ? 19.125 7.152 -14.641 1 77.56 319 GLN B N 1
ATOM 5522 C CA . GLN B 1 319 ? 20.25 7.941 -15.133 1 77.56 319 GLN B CA 1
ATOM 5523 C C . GLN B 1 319 ? 19.844 8.82 -16.297 1 77.56 319 GLN B C 1
ATOM 5525 O O . GLN B 1 319 ? 20.25 9.977 -16.391 1 77.56 319 GLN B O 1
ATOM 5530 N N . ALA B 1 320 ? 19.062 8.25 -17.156 1 78.31 320 ALA B N 1
ATOM 5531 C CA . ALA B 1 320 ? 18.562 9.016 -18.297 1 78.31 320 ALA B CA 1
ATOM 5532 C C . ALA B 1 320 ? 17.719 10.195 -17.844 1 78.31 320 ALA B C 1
ATOM 5534 O O . ALA B 1 320 ? 17.844 11.297 -18.375 1 78.31 320 ALA B O 1
ATOM 5535 N N . LYS B 1 321 ? 16.969 10 -16.844 1 80.31 321 LYS B N 1
ATOM 5536 C CA . LYS B 1 321 ? 16.109 11.047 -16.312 1 80.31 321 LYS B CA 1
ATOM 5537 C C . LYS B 1 321 ? 16.906 12.148 -15.641 1 80.31 321 LYS B C 1
ATOM 5539 O O . LYS B 1 321 ? 16.609 13.336 -15.789 1 80.31 321 LYS B O 1
ATOM 5544 N N . LEU B 1 322 ? 17.859 11.719 -14.891 1 80.19 322 LEU B N 1
ATOM 5545 C CA . LEU B 1 322 ? 18.688 12.68 -14.18 1 80.19 322 LEU B CA 1
ATOM 5546 C C . LEU B 1 322 ? 19.469 13.547 -15.156 1 80.19 322 LEU B C 1
ATOM 5548 O O . LEU B 1 322 ? 19.719 14.727 -14.883 1 80.19 322 LEU B O 1
ATOM 5552 N N . ALA B 1 323 ? 19.844 12.914 -16.219 1 77.88 323 ALA B N 1
ATOM 5553 C CA . ALA B 1 323 ? 20.562 13.664 -17.234 1 77.88 323 ALA B CA 1
ATOM 5554 C C . ALA B 1 323 ? 19.672 14.703 -17.891 1 77.88 323 ALA B C 1
ATOM 5556 O O . ALA B 1 323 ? 20.109 15.812 -18.203 1 77.88 323 ALA B O 1
ATOM 5557 N N . GLU B 1 324 ? 18.438 14.383 -18 1 78.44 324 GLU B N 1
ATOM 5558 C CA . GLU B 1 324 ? 17.469 15.266 -18.656 1 78.44 324 GLU B CA 1
ATOM 5559 C C . GLU B 1 324 ? 17 16.375 -17.703 1 78.44 324 GLU B C 1
ATOM 5561 O O . GLU B 1 324 ? 16.812 17.516 -18.125 1 78.44 324 GLU B O 1
ATOM 5566 N N . ASP B 1 325 ? 16.797 16.062 -16.391 1 78.81 325 ASP B N 1
ATOM 5567 C CA . ASP B 1 325 ? 16.312 17.031 -15.406 1 78.81 325 ASP B CA 1
ATOM 5568 C C . ASP B 1 325 ? 17.141 16.969 -14.133 1 78.81 325 ASP B C 1
ATOM 5570 O O . ASP B 1 325 ? 16.906 16.141 -13.258 1 78.81 325 ASP B O 1
ATOM 5574 N N . PRO B 1 326 ? 18.047 17.969 -14.062 1 82.81 326 PRO B N 1
ATOM 5575 C CA . PRO B 1 326 ? 19 17.922 -12.953 1 82.81 326 PRO B CA 1
ATOM 5576 C C . PRO B 1 326 ? 18.422 18.469 -11.648 1 82.81 326 PRO B C 1
ATOM 5578 O O . PRO B 1 326 ? 19.141 18.562 -10.648 1 82.81 326 PRO B O 1
ATOM 5581 N N . ARG B 1 327 ? 17.234 18.844 -11.68 1 87.56 327 ARG B N 1
ATOM 5582 C CA . ARG B 1 327 ? 16.641 19.438 -10.492 1 87.56 327 ARG B CA 1
ATOM 5583 C C . ARG B 1 327 ? 16.688 18.453 -9.312 1 87.56 327 ARG B C 1
ATOM 5585 O O . ARG B 1 327 ? 16.938 18.859 -8.18 1 87.56 327 ARG B O 1
ATOM 5592 N N . GLU B 1 328 ? 16.453 17.188 -9.57 1 89.31 328 GLU B N 1
ATOM 5593 C CA . GLU B 1 328 ? 16.5 16.172 -8.523 1 89.31 328 GLU B CA 1
ATOM 5594 C C . GLU B 1 328 ? 17.906 16.094 -7.898 1 89.31 328 GLU B C 1
ATOM 5596 O O . GLU B 1 328 ? 18.031 15.992 -6.676 1 89.31 328 GLU B O 1
ATOM 5601 N N . LEU B 1 329 ? 18.875 16.156 -8.766 1 87.81 329 LEU B N 1
ATOM 5602 C CA . LEU B 1 329 ? 20.25 16.094 -8.281 1 87.81 329 LEU B CA 1
ATOM 5603 C C . LEU B 1 329 ? 20.578 17.312 -7.418 1 87.81 329 LEU B C 1
ATOM 5605 O O . LEU B 1 329 ? 21.312 17.203 -6.441 1 87.81 329 LEU B O 1
ATOM 5609 N N . LYS B 1 330 ? 20.031 18.406 -7.793 1 90.38 330 LYS B N 1
ATOM 5610 C CA . LYS B 1 330 ? 20.281 19.641 -7.051 1 90.38 330 LYS B CA 1
ATOM 5611 C C . LYS B 1 330 ? 19.688 19.578 -5.648 1 90.38 330 LYS B C 1
ATOM 5613 O O . LYS B 1 330 ? 20.297 20.016 -4.68 1 90.38 330 LYS B O 1
ATOM 5618 N N . VAL B 1 331 ? 18.562 18.984 -5.539 1 92.56 331 VAL B N 1
ATOM 5619 C CA . VAL B 1 331 ? 17.828 19 -4.281 1 92.56 331 VAL B CA 1
ATOM 5620 C C . VAL B 1 331 ? 18.172 17.75 -3.461 1 92.56 331 VAL B C 1
ATOM 5622 O O . VAL B 1 331 ? 18.328 17.828 -2.24 1 92.56 331 VAL B O 1
ATOM 5625 N N . TYR B 1 332 ? 18.344 16.656 -4.141 1 92.12 332 TYR B N 1
ATOM 5626 C CA . TYR B 1 332 ? 18.484 15.383 -3.434 1 92.12 332 TYR B CA 1
ATOM 5627 C C . TYR B 1 332 ? 19.797 14.711 -3.781 1 92.12 332 TYR B C 1
ATOM 5629 O O . TYR B 1 332 ? 19.938 13.492 -3.631 1 92.12 332 TYR B O 1
ATOM 5637 N N . GLY B 1 333 ? 20.75 15.414 -4.277 1 87.56 333 GLY B N 1
ATOM 5638 C CA . GLY B 1 333 ? 22.047 14.883 -4.672 1 87.56 333 GLY B CA 1
ATOM 5639 C C . GLY B 1 333 ? 22.75 14.133 -3.559 1 87.56 333 GLY B C 1
ATOM 5640 O O . GLY B 1 333 ? 23.484 13.172 -3.812 1 87.56 333 GLY B O 1
ATOM 5641 N N . HIS B 1 334 ? 22.5 14.508 -2.346 1 85.88 334 HIS B N 1
ATOM 5642 C CA . HIS B 1 334 ? 23.125 13.891 -1.185 1 85.88 334 HIS B CA 1
ATOM 5643 C C . HIS B 1 334 ? 22.703 12.438 -1.034 1 85.88 334 HIS B C 1
ATOM 5645 O O . HIS B 1 334 ? 23.375 11.648 -0.371 1 85.88 334 HIS B O 1
ATOM 5651 N N . MET B 1 335 ? 21.625 12.094 -1.626 1 86.44 335 MET B N 1
ATOM 5652 C CA . MET B 1 335 ? 21.109 10.734 -1.51 1 86.44 335 MET B CA 1
ATOM 5653 C C . MET B 1 335 ? 21.484 9.898 -2.732 1 86.44 335 MET B C 1
ATOM 5655 O O . MET B 1 335 ? 21.234 8.695 -2.768 1 86.44 335 MET B O 1
ATOM 5659 N N . ILE B 1 336 ? 21.828 10.562 -3.717 1 78.19 336 ILE B N 1
ATOM 5660 C CA . ILE B 1 336 ? 22.125 9.883 -4.973 1 78.19 336 ILE B CA 1
ATOM 5661 C C . ILE B 1 336 ? 23.594 9.469 -5 1 78.19 336 ILE B C 1
ATOM 5663 O O . ILE B 1 336 ? 24.469 10.312 -5.199 1 78.19 336 ILE B O 1
ATOM 5667 N N . LYS B 1 337 ? 23.906 8.516 -4.125 1 65.81 337 LYS B N 1
ATOM 5668 C CA . LYS B 1 337 ? 25.281 8.031 -4.129 1 65.81 337 LYS B CA 1
ATOM 5669 C C . LYS B 1 337 ? 25.5 7.004 -5.238 1 65.81 337 LYS B C 1
ATOM 5671 O O . LYS B 1 337 ? 24.703 6.082 -5.406 1 65.81 337 LYS B O 1
ATOM 5676 N N . GLU B 1 338 ? 26.469 7.285 -6.012 1 59.59 338 GLU B N 1
ATOM 5677 C CA . GLU B 1 338 ? 26.859 6.34 -7.047 1 59.59 338 GLU B CA 1
ATOM 5678 C C . GLU B 1 338 ? 27.312 5.012 -6.441 1 59.59 338 GLU B C 1
ATOM 5680 O O . GLU B 1 338 ? 28.047 4.996 -5.445 1 59.59 338 GLU B O 1
ATOM 5685 N N . GLY B 1 339 ? 26.641 3.867 -6.57 1 59.31 339 GLY B N 1
ATOM 5686 C CA . GLY B 1 339 ? 27.25 2.582 -6.262 1 59.31 339 GLY B CA 1
ATOM 5687 C C . GLY B 1 339 ? 26.5 1.814 -5.184 1 59.31 339 GLY B C 1
ATOM 5688 O O . GLY B 1 339 ? 26.781 0.636 -4.953 1 59.31 339 GLY B O 1
ATOM 5689 N N . SER B 1 340 ? 25.625 2.498 -4.371 1 63.78 340 SER B N 1
ATOM 5690 C CA . SER B 1 340 ? 24.984 1.75 -3.297 1 63.78 340 SER B CA 1
ATOM 5691 C C . SER B 1 340 ? 24.156 0.588 -3.844 1 63.78 340 SER B C 1
ATOM 5693 O O . SER B 1 340 ? 24.219 -0.528 -3.324 1 63.78 340 SER B O 1
ATOM 5695 N N . THR B 1 341 ? 23.547 0.818 -4.848 1 70.75 341 THR B N 1
ATOM 5696 C CA . THR B 1 341 ? 22.719 -0.228 -5.457 1 70.75 341 THR B CA 1
ATOM 5697 C C . THR B 1 341 ? 23.609 -1.305 -6.082 1 70.75 341 THR B C 1
ATOM 5699 O O . THR B 1 341 ? 23.25 -2.482 -6.094 1 70.75 341 THR B O 1
ATOM 5702 N N . ASP B 1 342 ? 24.766 -0.897 -6.422 1 74 342 ASP B N 1
ATOM 5703 C CA . ASP B 1 342 ? 25.688 -1.847 -7.043 1 74 342 ASP B CA 1
ATOM 5704 C C . ASP B 1 342 ? 26.203 -2.859 -6.023 1 74 342 ASP B C 1
ATOM 5706 O O . ASP B 1 342 ? 26.328 -4.047 -6.332 1 74 342 ASP B O 1
ATOM 5710 N N . SER B 1 343 ? 26.438 -2.365 -4.895 1 78.12 343 SER B N 1
ATOM 5711 C CA . SER B 1 343 ? 26.938 -3.25 -3.848 1 78.12 343 SER B CA 1
ATOM 5712 C C . SER B 1 343 ? 25.875 -4.254 -3.414 1 78.12 343 SER B C 1
ATOM 5714 O O . SER B 1 343 ? 26.188 -5.422 -3.172 1 78.12 343 SER B O 1
ATOM 5716 N N . ILE B 1 344 ? 24.703 -3.846 -3.34 1 80.25 344 ILE B N 1
ATOM 5717 C CA . ILE B 1 344 ? 23.594 -4.707 -2.943 1 80.25 344 ILE B CA 1
ATOM 5718 C C . ILE B 1 344 ? 23.359 -5.773 -4.016 1 80.25 344 ILE B C 1
ATOM 5720 O O . ILE B 1 344 ? 23.172 -6.949 -3.697 1 80.25 344 ILE B O 1
ATOM 5724 N N . MET B 1 345 ? 23.5 -5.387 -5.238 1 82.62 345 MET B N 1
ATOM 5725 C CA . MET B 1 345 ? 23.219 -6.309 -6.336 1 82.62 345 MET B CA 1
ATOM 5726 C C . MET B 1 345 ? 24.375 -7.281 -6.543 1 82.62 345 MET B C 1
ATOM 5728 O O . MET B 1 345 ? 24.188 -8.383 -7.051 1 82.62 345 MET B O 1
ATOM 5732 N N . ALA B 1 346 ? 25.578 -6.879 -6.09 1 85.38 346 ALA B N 1
ATOM 5733 C CA . ALA B 1 346 ? 26.734 -7.773 -6.16 1 85.38 346 ALA B CA 1
ATOM 5734 C C . ALA B 1 346 ? 26.547 -8.977 -5.242 1 85.38 346 ALA B C 1
ATOM 5736 O O . ALA B 1 346 ? 27.078 -10.062 -5.516 1 85.38 346 ALA B O 1
ATOM 5737 N N . LYS B 1 347 ? 25.734 -8.82 -4.273 1 89.94 347 LYS B N 1
ATOM 5738 C CA . LYS B 1 347 ? 25.5 -9.883 -3.301 1 89.94 347 LYS B CA 1
ATOM 5739 C C . LYS B 1 347 ? 24.141 -10.539 -3.514 1 89.94 347 LYS B C 1
ATOM 5741 O O . LYS B 1 347 ? 23.688 -11.328 -2.684 1 89.94 347 LYS B O 1
ATOM 5746 N N . ALA B 1 348 ? 23.516 -10.219 -4.582 1 92.06 348 ALA B N 1
ATOM 5747 C CA . ALA B 1 348 ? 22.141 -10.664 -4.832 1 92.06 348 ALA B CA 1
ATOM 5748 C C . ALA B 1 348 ? 22.094 -12.18 -5.012 1 92.06 348 ALA B C 1
ATOM 5750 O O . ALA B 1 348 ? 23.016 -12.789 -5.539 1 92.06 348 ALA B O 1
ATOM 5751 N N . ASP B 1 349 ? 20.984 -12.812 -4.57 1 93.75 349 ASP B N 1
ATOM 5752 C CA . ASP B 1 349 ? 20.75 -14.242 -4.762 1 93.75 349 ASP B CA 1
ATOM 5753 C C . ASP B 1 349 ? 20.328 -14.539 -6.199 1 93.75 349 ASP B C 1
ATOM 5755 O O . ASP B 1 349 ? 19.938 -13.633 -6.941 1 93.75 349 ASP B O 1
ATOM 5759 N N . THR B 1 350 ? 20.484 -15.852 -6.566 1 93.56 350 THR B N 1
ATOM 5760 C CA . THR B 1 350 ? 19.969 -16.312 -7.852 1 93.56 350 THR B CA 1
ATOM 5761 C C . THR B 1 350 ? 18.469 -16.531 -7.777 1 93.56 350 THR B C 1
ATOM 5763 O O . THR B 1 350 ? 17.906 -16.656 -6.691 1 93.56 350 THR B O 1
ATOM 5766 N N . PRO B 1 351 ? 17.781 -16.562 -8.93 1 95.81 351 PRO B N 1
ATOM 5767 C CA . PRO B 1 351 ? 16.328 -16.688 -8.945 1 95.81 351 PRO B CA 1
ATOM 5768 C C . PRO B 1 351 ? 15.836 -18.031 -8.43 1 95.81 351 PRO B C 1
ATOM 5770 O O . PRO B 1 351 ? 14.633 -18.219 -8.227 1 95.81 351 PRO B O 1
ATOM 5773 N N . ASP B 1 352 ? 16.672 -18.953 -8.117 1 95.75 352 ASP B N 1
ATOM 5774 C CA . ASP B 1 352 ? 16.281 -20.281 -7.633 1 95.75 352 ASP B CA 1
ATOM 5775 C C . ASP B 1 352 ? 15.5 -20.172 -6.332 1 95.75 352 ASP B C 1
ATOM 5777 O O . ASP B 1 352 ? 14.602 -20.984 -6.078 1 95.75 352 ASP B O 1
ATOM 5781 N N . CYS B 1 353 ? 15.875 -19.234 -5.504 1 95.75 353 CYS B N 1
ATOM 5782 C CA . CYS B 1 353 ? 15.18 -19.078 -4.23 1 95.75 353 CYS B CA 1
ATOM 5783 C C . CYS B 1 353 ? 13.719 -18.688 -4.453 1 95.75 353 CYS B C 1
ATOM 5785 O O . CYS B 1 353 ? 12.828 -19.203 -3.779 1 95.75 353 CYS B O 1
ATOM 5787 N N . THR B 1 354 ? 13.445 -17.797 -5.375 1 97.69 354 THR B N 1
ATOM 5788 C CA . THR B 1 354 ? 12.078 -17.391 -5.668 1 97.69 354 THR B CA 1
ATOM 5789 C C . THR B 1 354 ? 11.312 -18.531 -6.348 1 97.69 354 THR B C 1
ATOM 5791 O O . THR B 1 354 ? 10.141 -18.75 -6.059 1 97.69 354 THR B O 1
ATOM 5794 N N . THR B 1 355 ? 12 -19.266 -7.25 1 98.5 355 THR B N 1
ATOM 5795 C CA . THR B 1 355 ? 11.375 -20.391 -7.941 1 98.5 355 THR B CA 1
ATOM 5796 C C . THR B 1 355 ? 10.906 -21.438 -6.945 1 98.5 355 THR B C 1
ATOM 5798 O O . THR B 1 355 ? 9.805 -21.969 -7.066 1 98.5 355 THR B O 1
ATOM 5801 N N . LYS B 1 356 ? 11.703 -21.719 -5.977 1 98.31 356 LYS B N 1
ATOM 5802 C CA . LYS B 1 356 ? 11.344 -22.688 -4.941 1 98.31 356 LYS B CA 1
ATOM 5803 C C . LYS B 1 356 ? 10.109 -22.234 -4.172 1 98.31 356 LYS B C 1
ATOM 5805 O O . LYS B 1 356 ? 9.203 -23.031 -3.908 1 98.31 356 LYS B O 1
ATOM 5810 N N . ALA B 1 357 ? 10.086 -20.969 -3.846 1 98.44 357 ALA B N 1
ATOM 5811 C CA . ALA B 1 357 ? 8.945 -20.406 -3.109 1 98.44 357 ALA B CA 1
ATOM 5812 C C . ALA B 1 357 ? 7.672 -20.469 -3.943 1 98.44 357 ALA B C 1
ATOM 5814 O O . ALA B 1 357 ? 6.605 -20.812 -3.432 1 98.44 357 ALA B O 1
ATOM 5815 N N . ILE B 1 358 ? 7.785 -20.141 -5.211 1 98.81 358 ILE B N 1
ATOM 5816 C CA . ILE B 1 358 ? 6.641 -20.172 -6.113 1 98.81 358 ILE B CA 1
ATOM 5817 C C . ILE B 1 358 ? 6.117 -21.594 -6.246 1 98.81 358 ILE B C 1
ATOM 5819 O O . ILE B 1 358 ? 4.906 -21.828 -6.164 1 98.81 358 ILE B O 1
ATOM 5823 N N . ARG B 1 359 ? 6.996 -22.547 -6.438 1 98.75 359 ARG B N 1
ATOM 5824 C CA . ARG B 1 359 ? 6.617 -23.938 -6.566 1 98.75 359 ARG B CA 1
ATOM 5825 C C . ARG B 1 359 ? 5.891 -24.438 -5.32 1 98.75 359 ARG B C 1
ATOM 5827 O O . ARG B 1 359 ? 4.859 -25.094 -5.414 1 98.75 359 ARG B O 1
ATOM 5834 N N . GLN B 1 360 ? 6.414 -24.094 -4.176 1 98.44 360 GLN B N 1
ATOM 5835 C CA . GLN B 1 360 ? 5.785 -24.484 -2.92 1 98.44 360 GLN B CA 1
ATOM 5836 C C . GLN B 1 360 ? 4.387 -23.875 -2.793 1 98.44 360 GLN B C 1
ATOM 5838 O O . GLN B 1 360 ? 3.449 -24.562 -2.379 1 98.44 360 GLN B O 1
ATOM 5843 N N . ALA B 1 361 ? 4.262 -22.641 -3.154 1 98.62 361 ALA B N 1
ATOM 5844 C CA . ALA B 1 361 ? 2.973 -21.969 -3.084 1 98.62 361 ALA B CA 1
ATOM 5845 C C . ALA B 1 361 ? 1.944 -22.641 -3.988 1 98.62 361 ALA B C 1
ATOM 5847 O O . ALA B 1 361 ? 0.754 -22.672 -3.668 1 98.62 361 ALA B O 1
ATOM 5848 N N . LEU B 1 362 ? 2.381 -23.203 -5.102 1 98.69 362 LEU B N 1
ATOM 5849 C CA . LEU B 1 362 ? 1.49 -23.797 -6.094 1 98.69 362 LEU B CA 1
ATOM 5850 C C . LEU B 1 362 ? 1.135 -25.219 -5.719 1 98.69 362 LEU B C 1
ATOM 5852 O O . LEU B 1 362 ? 0.088 -25.734 -6.121 1 98.69 362 LEU B O 1
ATOM 5856 N N . MET B 1 363 ? 1.973 -25.906 -4.859 1 98.19 363 MET B N 1
ATOM 5857 C CA . MET B 1 363 ? 1.832 -27.344 -4.738 1 98.19 363 MET B CA 1
ATOM 5858 C C . MET B 1 363 ? 1.517 -27.75 -3.301 1 98.19 363 MET B C 1
ATOM 5860 O O . MET B 1 363 ? 0.9 -28.781 -3.061 1 98.19 363 MET B O 1
ATOM 5864 N N . ASP B 1 364 ? 1.88 -26.953 -2.342 1 97.75 364 ASP B N 1
ATOM 5865 C CA . ASP B 1 364 ? 1.854 -27.359 -0.943 1 97.75 364 ASP B CA 1
ATOM 5866 C C . ASP B 1 364 ? 0.419 -27.516 -0.441 1 97.75 364 ASP B C 1
ATOM 5868 O O . ASP B 1 364 ? -0.452 -26.719 -0.79 1 97.75 364 ASP B O 1
ATOM 5872 N N . ARG B 1 365 ? 0.266 -28.438 0.463 1 97.62 365 ARG B N 1
ATOM 5873 C CA . ARG B 1 365 ? -1.012 -28.656 1.132 1 97.62 365 ARG B CA 1
ATOM 5874 C C . ARG B 1 365 ? -1.336 -27.516 2.09 1 97.62 365 ARG B C 1
ATOM 5876 O O . ARG B 1 365 ? -2.504 -27.172 2.279 1 97.62 365 ARG B O 1
ATOM 5883 N N . TYR B 1 366 ? -0.334 -26.969 2.684 1 97.19 366 TYR B N 1
ATOM 5884 C CA . TYR B 1 366 ? -0.474 -25.859 3.615 1 97.19 366 TYR B CA 1
ATOM 5885 C C . TYR B 1 366 ? 0.375 -24.672 3.18 1 97.19 366 TYR B C 1
ATOM 5887 O O . TYR B 1 366 ? 1.335 -24.297 3.859 1 97.19 366 TYR B O 1
ATOM 5895 N N . PRO B 1 367 ? -0.023 -24.016 2.135 1 97.25 367 PRO B N 1
ATOM 5896 C CA . PRO B 1 367 ? 0.77 -22.891 1.652 1 97.25 367 PRO B CA 1
ATOM 5897 C C . PRO B 1 367 ? 0.787 -21.719 2.635 1 97.25 367 PRO B C 1
ATOM 5899 O O . PRO B 1 367 ? -0.207 -21.469 3.322 1 97.25 367 PRO B O 1
ATOM 5902 N N . LYS B 1 368 ? 1.919 -21.047 2.688 1 96.06 368 LYS B N 1
ATOM 5903 C CA . LYS B 1 368 ? 2.037 -19.828 3.484 1 96.06 368 LYS B CA 1
ATOM 5904 C C . LYS B 1 368 ? 1.329 -18.656 2.809 1 96.06 368 LYS B C 1
ATOM 5906 O O . LYS B 1 368 ? 1.104 -18.688 1.597 1 96.06 368 LYS B O 1
ATOM 5911 N N . THR B 1 369 ? 0.953 -17.672 3.645 1 97 369 THR B N 1
ATOM 5912 C CA . THR B 1 369 ? 0.348 -16.469 3.08 1 97 369 THR B CA 1
ATOM 5913 C C . THR B 1 369 ? 1.416 -15.547 2.496 1 97 369 THR B C 1
ATOM 5915 O O . THR B 1 369 ? 1.141 -14.773 1.576 1 97 369 THR B O 1
ATOM 5918 N N . ARG B 1 370 ? 2.586 -15.594 3.098 1 96.5 370 ARG B N 1
ATOM 5919 C CA . ARG B 1 370 ? 3.723 -14.789 2.658 1 96.5 370 ARG B CA 1
ATOM 5920 C C . ARG B 1 370 ? 5.027 -15.57 2.789 1 96.5 370 ARG B C 1
ATOM 5922 O O . ARG B 1 370 ? 5.211 -16.328 3.744 1 96.5 370 ARG B O 1
ATOM 5929 N N . GLU B 1 371 ? 5.867 -15.383 1.812 1 96.69 371 GLU B N 1
ATOM 5930 C CA . GLU B 1 371 ? 7.207 -15.961 1.838 1 96.69 371 GLU B CA 1
ATOM 5931 C C . GLU B 1 371 ? 8.273 -14.914 1.534 1 96.69 371 GLU B C 1
ATOM 5933 O O . GLU B 1 371 ? 8.367 -14.43 0.407 1 96.69 371 GLU B O 1
ATOM 5938 N N . VAL B 1 372 ? 9.047 -14.578 2.52 1 96.25 372 VAL B N 1
ATOM 5939 C CA . VAL B 1 372 ? 10.18 -13.672 2.34 1 96.25 372 VAL B CA 1
ATOM 5940 C C . VAL B 1 372 ? 11.414 -14.477 1.944 1 96.25 372 VAL B C 1
ATOM 5942 O O . VAL B 1 372 ? 11.844 -15.375 2.674 1 96.25 372 VAL B O 1
ATOM 5945 N N . VAL B 1 373 ? 11.969 -14.125 0.812 1 96.75 373 VAL B N 1
ATOM 5946 C CA . VAL B 1 373 ? 13.086 -14.93 0.325 1 96.75 373 VAL B CA 1
ATOM 5947 C C . VAL B 1 373 ? 14.227 -14.023 -0.114 1 96.75 373 VAL B C 1
ATOM 5949 O O . VAL B 1 373 ? 14.078 -12.797 -0.161 1 96.75 373 VAL B O 1
ATOM 5952 N N . ALA B 1 374 ? 15.406 -14.578 -0.388 1 96 374 ALA B N 1
ATOM 5953 C CA . ALA B 1 374 ? 16.609 -13.898 -0.849 1 96 374 ALA B CA 1
ATOM 5954 C C . ALA B 1 374 ? 17.219 -13.047 0.259 1 96 374 ALA B C 1
ATOM 5956 O O . ALA B 1 374 ? 17.047 -13.336 1.444 1 96 374 ALA B O 1
ATOM 5957 N N . ASN B 1 375 ? 18.156 -12.125 -0.142 1 92.62 375 ASN B N 1
ATOM 5958 C CA . ASN B 1 375 ? 18.875 -11.352 0.862 1 92.62 375 ASN B CA 1
ATOM 5959 C C . ASN B 1 375 ? 18.859 -9.867 0.536 1 92.62 375 ASN B C 1
ATOM 5961 O O . ASN B 1 375 ? 18.359 -9.453 -0.513 1 92.62 375 ASN B O 1
ATOM 5965 N N . ILE B 1 376 ? 19.219 -9.055 1.524 1 89.06 376 ILE B N 1
ATOM 5966 C CA . ILE B 1 376 ? 19.516 -7.629 1.38 1 89.06 376 ILE B CA 1
ATOM 5967 C C . ILE B 1 376 ? 20.938 -7.344 1.843 1 89.06 376 ILE B C 1
ATOM 5969 O O . ILE B 1 376 ? 21.234 -7.41 3.037 1 89.06 376 ILE B O 1
ATOM 5973 N N . ASP B 1 377 ? 21.766 -7.059 0.968 1 87 377 ASP B N 1
ATOM 5974 C CA . ASP B 1 377 ? 23.156 -6.754 1.263 1 87 377 ASP B CA 1
ATOM 5975 C C . ASP B 1 377 ? 23.812 -7.883 2.053 1 87 377 ASP B C 1
ATOM 5977 O O . ASP B 1 377 ? 24.484 -7.641 3.055 1 87 377 ASP B O 1
ATOM 5981 N N . GLY B 1 378 ? 23.453 -9.062 1.727 1 88.06 378 GLY B N 1
ATOM 5982 C CA . GLY B 1 378 ? 24.094 -10.227 2.328 1 88.06 378 GLY B CA 1
ATOM 5983 C C . GLY B 1 378 ? 23.344 -10.766 3.525 1 88.06 378 GLY B C 1
ATOM 5984 O O . GLY B 1 378 ? 23.641 -11.859 4.012 1 88.06 378 GLY B O 1
ATOM 5985 N N . LEU B 1 379 ? 22.406 -10.031 3.992 1 90.88 379 LEU B N 1
ATOM 5986 C CA . LEU B 1 379 ? 21.594 -10.492 5.113 1 90.88 379 LEU B CA 1
ATOM 5987 C C . LEU B 1 379 ? 20.266 -11.055 4.629 1 90.88 379 LEU B C 1
ATOM 5989 O O . LEU B 1 379 ? 19.641 -10.492 3.719 1 90.88 379 LEU B O 1
ATOM 5993 N N . PRO B 1 380 ? 19.922 -12.156 5.246 1 93.56 380 PRO B N 1
ATOM 5994 C CA . PRO B 1 380 ? 18.625 -12.695 4.828 1 93.56 380 PRO B CA 1
ATOM 5995 C C . PRO B 1 380 ? 17.5 -11.672 4.902 1 93.56 380 PRO B C 1
ATOM 5997 O O . PRO B 1 380 ? 17.406 -10.938 5.891 1 93.56 380 PRO B O 1
ATOM 6000 N N . ALA B 1 381 ? 16.656 -11.602 3.873 1 93.88 381 ALA B N 1
ATOM 6001 C CA . ALA B 1 381 ? 15.609 -10.586 3.748 1 93.88 381 ALA B CA 1
ATOM 6002 C C . ALA B 1 381 ? 14.586 -10.711 4.875 1 93.88 381 ALA B C 1
ATOM 6004 O O . ALA B 1 381 ? 13.914 -9.734 5.219 1 93.88 381 ALA B O 1
ATOM 6005 N N . ILE B 1 382 ? 14.469 -11.875 5.504 1 91.69 382 ILE B N 1
ATOM 6006 C CA . ILE B 1 382 ? 13.508 -12.102 6.574 1 91.69 382 ILE B CA 1
ATOM 6007 C C . ILE B 1 382 ? 13.836 -11.203 7.766 1 91.69 382 ILE B C 1
ATOM 6009 O O . ILE B 1 382 ? 12.945 -10.852 8.555 1 91.69 382 ILE B O 1
ATOM 6013 N N . PHE B 1 383 ? 15.109 -10.828 7.918 1 90.12 383 PHE B N 1
ATOM 6014 C CA . PHE B 1 383 ? 15.492 -9.93 9.008 1 90.12 383 PHE B CA 1
ATOM 6015 C C . PHE B 1 383 ? 14.836 -8.562 8.844 1 90.12 383 PHE B C 1
ATOM 6017 O O . PHE B 1 383 ? 14.406 -7.957 9.82 1 90.12 383 PHE B O 1
ATOM 6024 N N . ALA B 1 384 ? 14.758 -8.133 7.605 1 90.81 384 ALA B N 1
ATOM 6025 C CA . ALA B 1 384 ? 14.109 -6.855 7.34 1 90.81 384 ALA B CA 1
ATOM 6026 C C . ALA B 1 384 ? 12.633 -6.902 7.734 1 90.81 384 ALA B C 1
ATOM 6028 O O . ALA B 1 384 ? 12.078 -5.91 8.211 1 90.81 384 ALA B O 1
ATOM 6029 N N . HIS B 1 385 ? 12.031 -8 7.508 1 88.88 385 HIS B N 1
ATOM 6030 C CA . HIS B 1 385 ? 10.641 -8.195 7.898 1 88.88 385 HIS B CA 1
ATOM 6031 C C . HIS B 1 385 ? 10.461 -8.055 9.406 1 88.88 385 HIS B C 1
ATOM 6033 O O . HIS B 1 385 ? 9.547 -7.375 9.867 1 88.88 385 HIS B O 1
ATOM 6039 N N . TYR B 1 386 ? 11.383 -8.609 10.148 1 84.88 386 TYR B N 1
ATOM 6040 C CA . TYR B 1 386 ? 11.32 -8.531 11.602 1 84.88 386 TYR B CA 1
ATOM 6041 C C . TYR B 1 386 ? 11.617 -7.117 12.086 1 84.88 386 TYR B C 1
ATOM 6043 O O . TYR B 1 386 ? 10.961 -6.617 13.008 1 84.88 386 TYR B O 1
ATOM 6051 N N . MET B 1 387 ? 12.555 -6.539 11.492 1 85.75 387 MET B N 1
ATOM 6052 C CA . MET B 1 387 ? 12.898 -5.176 11.883 1 85.75 387 MET B CA 1
ATOM 6053 C C . MET B 1 387 ? 11.719 -4.234 11.672 1 85.75 387 MET B C 1
ATOM 6055 O O . MET B 1 387 ? 11.414 -3.406 12.531 1 85.75 387 MET B O 1
ATOM 6059 N N . LYS B 1 388 ? 11.023 -4.379 10.555 1 89.25 388 LYS B N 1
ATOM 6060 C CA . LYS B 1 388 ? 9.875 -3.537 10.234 1 89.25 388 LYS B CA 1
ATOM 6061 C C . LYS B 1 388 ? 8.789 -3.668 11.289 1 89.25 388 LYS B C 1
ATOM 6063 O O . LYS B 1 388 ? 8.117 -2.688 11.625 1 89.25 388 LYS B O 1
ATOM 6068 N N . HIS B 1 389 ? 8.664 -4.84 11.875 1 80.12 389 HIS B N 1
ATOM 6069 C CA . HIS B 1 389 ? 7.59 -5.109 12.828 1 80.12 389 HIS B CA 1
ATOM 6070 C C . HIS B 1 389 ? 8.008 -4.742 14.242 1 80.12 389 HIS B C 1
ATOM 6072 O O . HIS B 1 389 ? 7.164 -4.402 15.078 1 80.12 389 HIS B O 1
ATOM 6078 N N . MET B 1 390 ? 9.312 -4.707 14.492 1 78.56 390 MET B N 1
ATOM 6079 C CA . MET B 1 390 ? 9.75 -4.59 15.875 1 78.56 390 MET B CA 1
ATOM 6080 C C . MET B 1 390 ? 10.281 -3.186 16.156 1 78.56 390 MET B C 1
ATOM 6082 O O . MET B 1 390 ? 10.203 -2.709 17.297 1 78.56 390 MET B O 1
ATOM 6086 N N . LEU B 1 391 ? 10.773 -2.561 15.188 1 87.25 391 LEU B N 1
ATOM 6087 C CA . LEU B 1 391 ? 11.453 -1.292 15.438 1 87.25 391 LEU B CA 1
ATOM 6088 C C . LEU B 1 391 ? 10.516 -0.117 15.18 1 87.25 391 LEU B C 1
ATOM 6090 O O . LEU B 1 391 ? 9.695 -0.159 14.258 1 87.25 391 LEU B O 1
ATOM 6094 N N . PRO B 1 392 ? 10.719 0.943 15.984 1 90.56 392 PRO B N 1
ATOM 6095 C CA . PRO B 1 392 ? 10.016 2.188 15.664 1 90.56 392 PRO B CA 1
ATOM 6096 C C . PRO B 1 392 ? 10.43 2.771 14.32 1 90.56 392 PRO B C 1
ATOM 6098 O O . PRO B 1 392 ? 11.562 2.572 13.875 1 90.56 392 PRO B O 1
ATOM 6101 N N . ASP B 1 393 ? 9.539 3.514 13.727 1 93.44 393 ASP B N 1
ATOM 6102 C CA . ASP B 1 393 ? 9.75 4.086 12.406 1 93.44 393 ASP B CA 1
ATOM 6103 C C . ASP B 1 393 ? 11.047 4.891 12.359 1 93.44 393 ASP B C 1
ATOM 6105 O O . ASP B 1 393 ? 11.805 4.801 11.391 1 93.44 393 ASP B O 1
ATOM 6109 N N . ARG B 1 394 ? 11.344 5.664 13.375 1 94.62 394 ARG B N 1
ATOM 6110 C CA . ARG B 1 394 ? 12.5 6.555 13.367 1 94.62 394 ARG B CA 1
ATOM 6111 C C . ARG B 1 394 ? 13.797 5.766 13.359 1 94.62 394 ARG B C 1
ATOM 6113 O O . ARG B 1 394 ? 14.789 6.188 12.758 1 94.62 394 ARG B O 1
ATOM 6120 N N . VAL B 1 395 ? 13.789 4.652 14.094 1 93.62 395 VAL B N 1
ATOM 6121 C CA . VAL B 1 395 ? 14.969 3.791 14.102 1 93.62 395 VAL B CA 1
ATOM 6122 C C . VAL B 1 395 ? 15.148 3.148 12.727 1 93.62 395 VAL B C 1
ATOM 6124 O O . VAL B 1 395 ? 16.25 3.119 12.188 1 93.62 395 VAL B O 1
ATOM 6127 N N . LEU B 1 396 ? 14.094 2.699 12.211 1 93.94 396 LEU B N 1
ATOM 6128 C CA . LEU B 1 396 ? 14.125 2.102 10.875 1 93.94 396 LEU B CA 1
ATOM 6129 C C . LEU B 1 396 ? 14.57 3.123 9.836 1 93.94 396 LEU B C 1
ATOM 6131 O O . LEU B 1 396 ? 15.344 2.797 8.938 1 93.94 396 LEU B O 1
ATOM 6135 N N . ASP B 1 397 ? 14.07 4.355 9.953 1 95.38 397 ASP B N 1
ATOM 6136 C CA . ASP B 1 397 ? 14.461 5.422 9.039 1 95.38 397 ASP B CA 1
ATOM 6137 C C . ASP B 1 397 ? 15.977 5.609 9.023 1 95.38 397 ASP B C 1
ATOM 6139 O O . ASP B 1 397 ? 16.578 5.73 7.953 1 95.38 397 ASP B O 1
ATOM 6143 N N . LYS B 1 398 ? 16.594 5.633 10.164 1 93.25 398 LYS B N 1
ATOM 6144 C CA . LYS B 1 398 ? 18.047 5.809 10.258 1 93.25 398 LYS B CA 1
ATOM 6145 C C . LYS B 1 398 ? 18.781 4.668 9.57 1 93.25 398 LYS B C 1
ATOM 6147 O O . LYS B 1 398 ? 19.781 4.895 8.867 1 93.25 398 LYS B O 1
ATOM 6152 N N . MET B 1 399 ? 18.266 3.469 9.797 1 90.69 399 MET B N 1
ATOM 6153 C CA . MET B 1 399 ? 18.891 2.299 9.188 1 90.69 399 MET B CA 1
ATOM 6154 C C . MET B 1 399 ? 18.781 2.35 7.664 1 90.69 399 MET B C 1
ATOM 6156 O O . MET B 1 399 ? 19.734 2.066 6.949 1 90.69 399 MET B O 1
ATOM 6160 N N . LEU B 1 400 ? 17.625 2.719 7.195 1 91.56 400 LEU B N 1
ATOM 6161 C CA . LEU B 1 400 ? 17.375 2.764 5.762 1 91.56 400 LEU B CA 1
ATOM 6162 C C . LEU B 1 400 ? 18.188 3.867 5.098 1 91.56 400 LEU B C 1
ATOM 6164 O O . LEU B 1 400 ? 18.734 3.674 4.004 1 91.56 400 LEU B O 1
ATOM 6168 N N . LEU B 1 401 ? 18.281 4.992 5.723 1 90.69 401 LEU B N 1
ATOM 6169 C CA . LEU B 1 401 ? 19.078 6.094 5.18 1 90.69 401 LEU B CA 1
ATOM 6170 C C . LEU B 1 401 ? 20.562 5.746 5.156 1 90.69 401 LEU B C 1
ATOM 6172 O O . LEU B 1 401 ? 21.266 6.109 4.219 1 90.69 401 LEU B O 1
ATOM 6176 N N . SER B 1 402 ? 21.016 4.973 6.117 1 86.44 402 SER B N 1
ATOM 6177 C CA . SER B 1 402 ? 22.406 4.555 6.164 1 86.44 402 SER B CA 1
ATOM 6178 C C . SER B 1 402 ? 22.719 3.539 5.066 1 86.44 402 SER B C 1
ATOM 6180 O O . SER B 1 402 ? 23.812 3.531 4.516 1 86.44 402 SER B O 1
ATOM 6182 N N . THR B 1 403 ? 21.703 2.771 4.73 1 80.38 403 THR B N 1
ATOM 6183 C CA . THR B 1 403 ? 21.906 1.688 3.773 1 80.38 403 THR B CA 1
ATOM 6184 C C . THR B 1 403 ? 21.688 2.182 2.344 1 80.38 403 THR B C 1
ATOM 6186 O O . THR B 1 403 ? 22.438 1.804 1.436 1 80.38 403 THR B O 1
ATOM 6189 N N . PHE B 1 404 ? 20.766 3.105 2.195 1 79.19 404 PHE B N 1
ATOM 6190 C CA . PHE B 1 404 ? 20.328 3.373 0.831 1 79.19 404 PHE B CA 1
ATOM 6191 C C . PHE B 1 404 ? 20.641 4.816 0.438 1 79.19 404 PHE B C 1
ATOM 6193 O O . PHE B 1 404 ? 20.453 5.199 -0.721 1 79.19 404 PHE B O 1
ATOM 6200 N N . ALA B 1 405 ? 20.969 5.645 1.355 1 76.62 405 ALA B N 1
ATOM 6201 C CA . ALA B 1 405 ? 21.297 7.035 1.061 1 76.62 405 ALA B CA 1
ATOM 6202 C C . ALA B 1 405 ? 22.719 7.371 1.488 1 76.62 405 ALA B C 1
ATOM 6204 O O . ALA B 1 405 ? 23.281 6.73 2.385 1 76.62 405 ALA B O 1
#

Solvent-accessible surface area (backbone atoms only — not comparable to full-atom values): 44937 Å² total; per-residue (Å²): 134,95,78,72,93,70,75,93,72,74,86,79,68,72,82,66,76,76,72,87,71,70,86,75,79,88,79,84,87,87,91,75,86,80,83,91,83,94,84,91,83,85,84,88,90,84,84,88,81,86,89,84,92,83,92,80,89,80,89,87,81,86,78,83,86,80,80,80,83,84,69,84,74,74,79,70,66,76,74,66,73,76,72,78,54,62,65,60,48,47,52,20,48,50,40,18,51,48,45,50,50,50,58,61,38,46,52,56,51,49,42,61,71,45,61,54,83,41,68,53,71,57,90,85,40,31,27,30,42,32,35,37,31,67,52,34,55,26,27,51,29,43,62,60,45,27,78,77,25,38,23,40,29,14,20,77,46,70,70,46,32,49,56,53,50,66,72,67,50,91,32,39,40,58,38,64,35,39,58,74,33,70,67,35,42,53,52,37,50,54,55,50,53,51,52,32,55,73,70,68,29,51,61,33,34,39,36,45,43,45,67,60,50,57,49,35,44,75,74,69,44,50,67,68,62,41,49,54,36,32,35,38,39,36,49,11,44,49,54,54,46,44,70,46,41,69,52,22,48,75,59,24,18,31,38,37,37,56,55,26,45,37,27,81,43,59,46,69,38,27,24,53,36,15,11,28,26,17,19,38,49,28,39,46,48,18,46,32,57,65,29,48,87,45,44,29,48,46,24,37,36,24,40,38,31,51,55,44,57,58,59,57,54,12,51,52,52,28,51,54,44,45,70,74,46,53,62,52,50,72,75,46,37,83,43,62,58,89,54,54,68,51,56,30,54,72,51,30,32,63,36,63,55,57,32,52,52,53,51,41,50,61,47,36,47,61,48,58,62,63,44,64,33,49,19,52,68,71,36,59,27,52,54,56,57,49,44,65,69,60,46,42,68,56,56,48,46,53,52,47,42,66,66,66,62,135,89,91,86,82,86,90,78,83,72,65,90,65,89,77,91,64,84,78,76,83,77,83,81,76,78,82,77,75,78,89,68,85,79,84,84,88,87,90,83,82,80,87,82,78,91,78,83,79,88,81,87,81,78,82,73,83,77,82,73,80,77,77,85,73,80,77,75,85,78,68,85,69,72,75,68,65,75,74,64,69,73,72,73,78,54,67,62,53,53,52,17,49,50,40,18,51,49,44,50,51,50,58,62,38,45,51,56,52,50,43,62,70,44,61,54,82,41,67,53,70,55,89,86,40,32,27,32,41,31,35,36,29,67,52,34,55,26,27,51,29,43,63,59,45,26,78,76,26,38,24,41,28,16,19,75,46,68,72,46,33,51,56,54,50,66,72,68,48,90,32,39,40,57,37,64,35,39,58,75,34,69,67,36,44,53,53,37,49,54,53,50,54,51,52,32,54,74,70,68,30,52,61,34,34,39,36,45,43,46,67,58,52,55,49,36,43,75,75,67,45,49,67,69,62,40,49,54,36,31,36,37,39,36,50,10,45,49,54,53,47,43,71,48,38,68,54,23,46,75,60,24,18,32,38,38,38,55,56,26,46,38,28,81,41,57,46,70,40,27,23,54,36,15,13,28,25,18,20,37,49,28,40,48,49,18,46,31,57,65,28,48,87,46,45,29,46,45,24,37,38,23,40,38,31,52,55,43,60,56,58,60,53,12,51,52,51,29,52,54,46,45,71,74,45,52,63,53,49,72,75,46,38,83,43,62,56,86,55,54,68,53,57,31,56,73,51,29,31,65,35,62,57,57,32,52,52,52,52,42,51,61,47,36,46,62,48,57,60,62,45,64,33,49,18,52,69,71,37,58,28,53,56,56,55,50,45,65,67,59,46,41,68,58,54,49,45,52,53,49,42,66,65,65,63

InterPro domains:
  IPR002347 Short-chain dehydrogenase/reductase SDR [PF00106] (127-316)
  IPR002347 Short-chain dehydrogenase/reductase SDR [PR00080] (201-212)
  IPR002347 Short-chain dehydrogenase/reductase SDR [PR00080] (253-261)
  IPR002347 Short-chain dehydrogenase/reductase SDR [PR00080] (273-292)
  IPR002347 Short-chain dehydrogenase/reductase SDR [PR00081] (127-144)
  IPR002347 Short-chain dehydrogenase/reductase SDR [PR00081] (201-212)
  IPR002347 Short-chain dehydrogenase/reductase SDR [PR00081] (247-263)
  IPR002347 Short-chain dehydrogenase/reductase SDR [PR00081] (273-292)
  IPR002347 Short-chain dehydrogenase/reductase SDR [PR00081] (294-311)
  IPR020904 Short-chain dehydrogenase/reductase, conserved site [PS00061] (260-288)
  IPR036291 NAD(P)-binding domain superfamily [SSF51735] (125-378)

pLDDT: mean 76.57, std 30.38, range [13.4, 98.94]

Sequence (810 aa):
MHRDTTRSTEVMERRRQRFLSRMPTLATSDVAKTRESGAIEGGRGMREGGSTYTTTINKRAIAPIMPPKGGRMKKHTPFFPKVERSCSDKATMLKIFLIGLLLSLIPLLLNYASRREYPTPPSGGAAVVLSGASTGIGYDAAVHLADDFVVYAGVRKEKDAEMLRSVGKSTLVPVILDVTSQDSIDEAYVKITADAAERGIPVWGLVNNAGIMTASTVEHHDVAGMQKIYDVNVWGVLRLTQKFLPLLRAQAGRIVQISSIAGFLTIPRASGYCSSKHALESLSDGLRLELAHYNVSVTVVQPGAVRSAIFEKSQSASQAKLAEDPRELKVYGHMIKEGSTDSIMAKADTPDCTTKAIRQALMDRYPKTREVVANIDGLPAIFAHYMKHMLPDRVLDKMLLSTFAMHRDTTRSTEVMERRRQRFLSRMPTLATSDVAKTRESGAIEGGRGMREGGSTYTTTINKR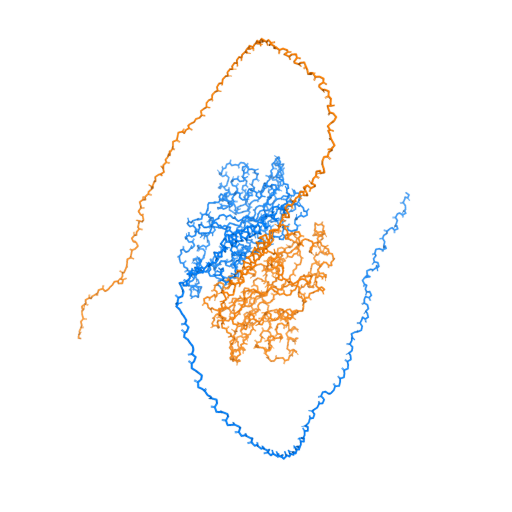AIAPIMPPKGGRMKKHTPFFPKVERSCSDKATMLKIFLIGLLLSLIPLLLNYASRREYPTPPSGGAAVVLSGASTGIGYDAAVHLADDFVVYAGVRKEKDAEMLRSVGKSTLVPVILDVTSQDSIDEAYVKITADAAERGIPVWGLVNNAGIMTASTVEHHDVAGMQKIYDVNVWGVLRLTQKFLPLLRAQAGRIVQISSIAGFLTIPRASGYCSSKHALESLSDGLRLELAHYNVSVTVVQPGAVRSAIFEKSQSASQAKLAEDPRELKVYGHMIKEGSTDSIMAKADTPDCTTKAIRQALMDRYPKTREVVANIDGLPAIFAHYMKHMLPDRVLDKMLLSTFA

Secondary structure (DSSP, 8-state):
----TT-SSSTTSTTSSTT------------------------------------------------------------------HHHHHHHHHHHHHHHHHHHHHHHHHHHHT----PPPPTT--EEEES--SSHHHHHHHHHHTTTSEEEEEESSHHHHHHHHTT--TTEEEEE--TT-HHHHHHHHHHHHHHHHHHT--EEEEEE-------B-TTTS-HHHHHHHHIIIIIIHHHHHHHHHHHHHHHT-EEEEE--GGGT---TTBHHHHHHHHHHHHHHHHHHHHHGGGT-EEEEEEE-BB--HHHHHHHHHHHHHHHH-THHHHHHGGG--TTHHHHHHHTPBPTHHHHHHHHHHHH-SS--SEEEESEETTEEHHHHHHHHHHS-HHHHHHHHHHHH-/-----------S--------------------------------------------------------------------------HHHHHHHHHHHHHHHHHHHHHHHHHHHT----PPPPTT--EEEES--SSHHHHHHHHHHTTTSEEEEEESSHHHHHHHHTT--TTEEEEE--TT-HHHHHHHHHHHHHHHHHHT--EEEEEE-------B-TTTS-HHHHHHHHIIIIIIHHHHHHHHHHHHHHHT-EEEEE--GGGT---TTBHHHHHHHHHHHHHHHHHHHHHGGGT-EEEEEEE-BB--HHHHHHHHHHHHHHHH-THHHHHHGGG--TTHHHHHHHTPBPTHHHHHHHHHHHH-SS--SEEEESEETTEEHHHHHHHHHHS-HHHHHHHHHHHH-

Radius of gyration: 38.79 Å; Cα contacts (8 Å, |Δi|>4): 1280; chains: 2; bounding box: 112×130×114 Å